Protein AF-A0A938IY99-F1 (afdb_monomer_lite)

Sequence (1174 aa):
MWHHDAAGWRLQQPTFAGDALDPDHAAGPWFGHRWFAYDLIRWGRPDTIVELGTHFGVSFFAFCQAVLDEQYPARLHAVDTWAGDPHAGEYGEEVIGVVHRVRDAAFPDLDVTLHRCLFSEALDAFPDDSVDLLHIDGFHTYEAVQDDFETWLPKVAPGGIVLFHDVAPESGYGSADYFAELAQRFPNLFFPHSFGLGVLAPKGTEGVEFVFGEELRRWRGYYEARAGAYLGDLVSRTQAGMIDARDEALAAQARTIDGLWEVAAARDERLHAAETAIQDERAATAAVLTSGRIRGGGLWTVAAPLAERVRGQAAAVRNGPGSNGVAGRIARVRSEAQQTLHAIRERTVERAQGVVGRSFDPLFYLVQNPDVRRVGTDPLTHYLRFGWREWRDPQPLFWGRWYCETHPDIAAARVDPFRHYLVHGWREGRDPSPLFESAWYLERSAAARDSGVSPLEHWWREGYAAGDFVHPEQQRRVLALEPADPTPARAVVGCSLSDPSGETRPVALDDLVYADVDLVTIDLWGTMVTRRRPADAAKLATARRMLLAHRGRLPAGTSPWSLLDQRVEVEAKISAASDHGEYHLVDVLTQVLVDALGLGADAARPLAESFAADEIADEVACTDPVEALVAFLDRVQTRAEPPRVAVVSDYSIGEDGLRRVLAACGFPASLPLYVSCDRGASKRLDGALFEVVRSDLGVEAGRHLHLGDNPWSDGQAQVATGGWAAVVELSASPHPGPGSLDPAHLGELVDSLRRDLRAFVPVLVPPSDDPRVVRAAQAGVLSSFMPVALVAGAIEEAVGRGVDRVLYASREGAFLARVHEVVAPALAGAAAPRAVHLEVSRRSTFGPSLAGMDRDDLLRMWRQYPNQSPRALLTSMGLDAEAFTGDVAAAGLRLDEVIEGVADDPRIDRLLGDPAFRARAGAALQQARDGLLAYLGDRLPPDGDVVLVDVGWRGTIQDNLARVLPDRHTVGLYLGLFPFLNPQPPNVEKRAVAFDANAGHDFGYADPPAVVEAPWTPDLPSVVGYRRHGAAAEPVFEAEGPRAIAAVHAFQDAVVGAAPLVAGWMVAHGVTTEMLREQTERVLREYYASPPGGVADIWFDSTHDDTFGALNDTPYAKRLPPRSILADVGVIGNPAPVTDEERDSRWGPGYRAWLPVRALEVLRQMWGEFAERG

Secondary structure (DSSP, 8-state):
-----SS---------GGGGT-GGGGGSGGGGGHHHHHHHHHHH--SEEEEE--TT-HHHHHHHHHHHHHT---EEEEEE-SSEETTTEE--THHHHHHHHHHHHH-TTSEEEEEES-HHHHGGGS-TT-EEEEEE-S--SHHHHHHHHHHHTTTEEEEEEEEEES--GGG--HHHHHHHHHHTTS-EEEE-STT-EEEE-TT--TT-HHHHSHHHHHHHHHHHHHHHHHHHHHHHHHHHHHHHHHHHHHHHHHHHHHHHHHHHHHHHHHHHHHHHHHHHHHHHHHTTTTS-------TTTTHHHHHHHHHHHHHHHTT---TTSSHHHHHHHHHHHHHHHHHHHHHHHHHHHHHHTTT--HHHHHHH-HHHHHHT--HHHHIIIIITTTT--SBTTB-HHHHHHH-HHHHHHT--HHHHHHHTGGGGT--SBTTB-HHHHHHH-HHHHHS-S-HHHHIIIIIHHHTPPPPHHHHHHHHTS-S--SSPPPPEEEEEEE-TT--EEE--GGG---TT-SEEEEETBTTTEEESS-TTHHHHHHHHHHHHHHGGGSPTT--HHHHHHHHHHHHHHHHHHSTTS---HHHHHHHHHHHHH---HHHHHHHHHHHHHHHHHHHHHTEEE-HHHHHHHHHHHTSSSPPEEEEEE--SS-HHHHHHHHHHTT--TTS-EEEHHHHT--SSSS-HHHHHHHHHHT--GGGEEEEES-IIIIIIHHHHTT-EEEEEEEPPPSSPPTT---GGGHHHHHHHHHHHHHHHHHHHS---S-HHHHHHHHHHHHHTHHHHHHHHHHHHHHHHHT-SEEEE-TTHHHHHHHHHHHHHHHHHGGGPPEEEE----HHHHHHHH-SS--HHHHHHHHTT--SB-HHHHHHHTT--GGGGHHHHHHTT--TTPPBTTGGG-HHHHHHHH-HHHHHHHHHHHHHHHHHHHHHHTTTS-SSSPEEEE---TT-HHHHHHHHH-TTS-EEEEEEEEPPPSSPPPTTEEEEEEEEEGGGT-----S--HHHHHHHH--S-PPEEEEEEETTEEEEEE---PPP--HHHHHHHHHHHHHHHHHHHHHHHTT--HHHHHHHHHHHHHHHHHS--HHHHHHHHH------SS---------PPPPHHHHHT-SS---PPP--HHHHHTT--GGGGGGHHHHHHHHHHHHHHHHHHT-

Radius of gyration: 37.19 Å; chains: 1; bounding box: 88×100×102 Å

Structure (mmCIF, N/CA/C/O backbone):
data_AF-A0A938IY99-F1
#
_entry.id   AF-A0A938IY99-F1
#
loop_
_atom_site.group_PDB
_atom_site.id
_atom_site.type_symbol
_atom_site.label_atom_id
_atom_site.label_alt_id
_atom_site.label_comp_id
_atom_site.label_asym_id
_atom_site.label_entity_id
_atom_site.label_seq_id
_atom_site.pdbx_PDB_ins_code
_atom_site.Cartn_x
_atom_site.Cartn_y
_atom_site.Cartn_z
_atom_site.occupancy
_atom_site.B_iso_or_equiv
_atom_site.auth_seq_id
_atom_site.auth_comp_id
_atom_site.auth_asym_id
_atom_site.auth_atom_id
_atom_site.pdbx_PDB_model_num
ATOM 1 N N . MET A 1 1 ? -42.705 34.198 3.625 1.00 56.78 1 MET A N 1
ATOM 2 C CA . MET A 1 1 ? -43.305 33.006 4.267 1.00 56.78 1 MET A CA 1
ATOM 3 C C . MET A 1 1 ? -42.840 31.782 3.497 1.00 56.78 1 MET A C 1
ATOM 5 O O . MET A 1 1 ? -42.799 31.835 2.279 1.00 56.78 1 MET A O 1
ATOM 9 N N . TRP A 1 2 ? -42.496 30.688 4.178 1.00 77.38 2 TRP A N 1
ATOM 10 C CA . TRP A 1 2 ? -42.068 29.442 3.529 1.00 77.38 2 TRP A CA 1
ATOM 11 C C . TRP A 1 2 ? -43.274 28.694 2.921 1.00 77.38 2 TRP A C 1
ATOM 13 O O . TRP A 1 2 ? -44.203 28.325 3.643 1.00 77.38 2 TRP A O 1
ATOM 23 N N . HIS A 1 3 ? -43.277 28.462 1.602 1.00 73.94 3 HIS A N 1
ATOM 24 C CA . HIS A 1 3 ? -44.350 27.756 0.877 1.00 73.94 3 HIS A CA 1
ATOM 25 C C . HIS A 1 3 ? -43.951 26.302 0.585 1.00 73.94 3 HIS A C 1
ATOM 27 O O . HIS A 1 3 ? -43.696 25.939 -0.564 1.00 73.94 3 HIS A O 1
ATOM 33 N N . HIS A 1 4 ? -43.864 25.472 1.628 1.00 67.06 4 HIS A N 1
ATOM 34 C CA . HIS A 1 4 ? -43.425 24.077 1.503 1.00 67.06 4 HIS A CA 1
ATOM 35 C C . HIS A 1 4 ? -44.396 23.202 0.681 1.00 67.06 4 HIS A C 1
ATOM 37 O O . HIS A 1 4 ? -45.618 23.346 0.770 1.00 67.06 4 HIS A O 1
ATOM 43 N N . ASP A 1 5 ? -43.857 22.260 -0.101 1.00 61.38 5 ASP A N 1
ATOM 44 C CA . ASP A 1 5 ? -44.643 21.225 -0.792 1.00 61.38 5 ASP A CA 1
ATOM 45 C C . ASP A 1 5 ? -45.075 20.123 0.205 1.00 61.38 5 ASP A C 1
ATOM 47 O O . ASP A 1 5 ? -44.355 19.773 1.137 1.00 61.38 5 ASP A O 1
ATOM 51 N N . ALA A 1 6 ? -46.262 19.540 0.026 1.00 56.69 6 ALA A N 1
ATOM 52 C CA . ALA A 1 6 ? -46.764 18.445 0.864 1.00 56.69 6 ALA A CA 1
ATOM 53 C C . ALA A 1 6 ? -46.091 17.087 0.555 1.00 56.69 6 ALA A C 1
ATOM 55 O O . ALA A 1 6 ? -46.377 16.082 1.207 1.00 56.69 6 ALA A O 1
ATOM 56 N N . ALA A 1 7 ? -45.229 17.030 -0.463 1.00 56.69 7 ALA A N 1
ATOM 57 C CA . ALA A 1 7 ? -44.739 15.802 -1.080 1.00 56.69 7 ALA A CA 1
ATOM 58 C C . ALA A 1 7 ? -43.382 15.248 -0.569 1.00 56.69 7 ALA A C 1
ATOM 60 O O . ALA A 1 7 ? -42.686 14.648 -1.381 1.00 56.69 7 ALA A O 1
ATOM 61 N N . GLY A 1 8 ? -43.009 15.407 0.712 1.00 62.28 8 GLY A N 1
ATOM 62 C CA . GLY A 1 8 ? -41.769 14.876 1.343 1.00 62.28 8 GLY A CA 1
ATOM 63 C C . GLY A 1 8 ? -40.415 15.353 0.759 1.00 62.28 8 GLY A C 1
ATOM 64 O O . GLY A 1 8 ? -40.297 15.564 -0.443 1.00 62.28 8 GLY A O 1
ATOM 65 N N . TRP A 1 9 ? -39.361 15.487 1.582 1.00 80.75 9 TRP A N 1
ATOM 66 C CA . TRP A 1 9 ? -38.042 15.992 1.138 1.00 80.75 9 TRP A CA 1
ATOM 67 C C . TRP A 1 9 ? -37.418 15.106 0.044 1.00 80.75 9 TRP A C 1
ATOM 69 O O . TRP A 1 9 ? -37.288 13.893 0.214 1.00 80.75 9 TRP A O 1
ATOM 79 N N . ARG A 1 10 ? -36.994 15.696 -1.085 1.00 78.19 10 ARG A N 1
ATOM 80 C CA . ARG A 1 10 ? -36.406 14.962 -2.224 1.00 78.19 10 ARG A CA 1
ATOM 81 C C . ARG A 1 10 ? -35.055 15.530 -2.621 1.00 78.19 10 ARG A C 1
ATOM 83 O O . ARG A 1 10 ? -34.962 16.694 -2.987 1.00 78.19 10 ARG A O 1
ATOM 90 N N . LEU A 1 11 ? -34.052 14.660 -2.639 1.00 85.62 11 LEU A N 1
ATOM 91 C CA . LEU A 1 11 ? -32.695 14.980 -3.074 1.00 85.62 11 LEU A CA 1
ATOM 92 C C . LEU A 1 11 ? -32.637 15.207 -4.587 1.00 85.62 11 LEU A C 1
ATOM 94 O O . LEU A 1 11 ? -33.140 14.378 -5.352 1.00 85.62 11 LEU A O 1
ATOM 98 N N . GLN A 1 12 ? -31.982 16.283 -5.024 1.00 84.38 12 GLN A N 1
ATOM 99 C CA . GLN A 1 12 ? -31.855 16.620 -6.445 1.00 84.38 12 GLN A CA 1
ATOM 100 C C . GLN A 1 12 ? -30.407 16.624 -6.938 1.00 84.38 12 GLN A C 1
ATOM 102 O O . GLN A 1 12 ? -29.439 16.674 -6.174 1.00 84.38 12 GLN A O 1
ATOM 107 N N . GLN A 1 13 ? -30.243 16.581 -8.261 1.00 84.31 13 GLN A N 1
ATOM 108 C CA . GLN A 1 13 ? -28.953 16.766 -8.928 1.00 84.31 13 GLN A CA 1
ATOM 109 C C . GLN A 1 13 ? -28.973 18.009 -9.826 1.00 84.31 13 GLN A C 1
ATOM 111 O O . GLN A 1 13 ? -29.110 17.875 -11.042 1.00 84.31 13 GLN A O 1
ATOM 116 N N . PRO A 1 14 ? -28.873 19.218 -9.239 1.00 87.19 14 PRO A N 1
ATOM 117 C CA . PRO A 1 14 ? -28.850 20.451 -10.012 1.00 87.19 14 PRO A CA 1
ATOM 118 C C . PRO A 1 14 ? -27.568 20.590 -10.830 1.00 87.19 14 PRO A C 1
ATOM 120 O O . PRO A 1 14 ? -26.506 20.094 -10.448 1.00 87.19 14 PRO A O 1
ATOM 123 N N . THR A 1 15 ? -27.678 21.325 -11.933 1.00 86.62 15 THR A N 1
ATOM 124 C CA . THR A 1 15 ? -26.533 21.907 -12.640 1.00 86.62 15 THR A CA 1
ATOM 125 C C . THR A 1 15 ? -26.503 23.394 -12.308 1.00 86.62 15 THR A C 1
ATOM 127 O O . THR A 1 15 ? -27.498 24.079 -12.526 1.00 86.62 15 THR A O 1
ATOM 130 N N . PHE A 1 16 ? -25.393 23.896 -11.768 1.00 88.94 16 PHE A N 1
ATOM 131 C CA . PHE A 1 16 ? -25.263 25.307 -11.404 1.00 88.94 16 PHE A CA 1
ATOM 132 C C . PHE A 1 16 ? -24.792 26.113 -12.616 1.00 88.94 16 PHE A C 1
ATOM 134 O O . PHE A 1 16 ? -23.672 25.936 -13.087 1.00 88.94 16 PHE A O 1
ATOM 141 N N . ALA A 1 17 ? -25.645 26.999 -13.134 1.00 84.44 17 ALA A N 1
ATOM 142 C CA . ALA A 1 17 ? -25.343 27.795 -14.324 1.00 84.44 17 ALA A CA 1
ATOM 143 C C . ALA A 1 17 ? -24.152 28.753 -14.124 1.00 84.44 17 ALA A C 1
ATOM 145 O O . ALA A 1 17 ? -23.452 29.063 -15.088 1.00 84.44 17 ALA A O 1
ATOM 146 N N . GLY A 1 18 ? -23.895 29.179 -12.879 1.00 77.12 18 GLY A N 1
ATOM 147 C CA . GLY A 1 18 ? -22.736 30.005 -12.523 1.00 77.12 18 GLY A CA 1
ATOM 148 C C . GLY A 1 18 ? -21.395 29.332 -12.833 1.00 77.12 18 GLY A C 1
ATOM 149 O O . GLY A 1 18 ? -20.513 29.981 -13.388 1.00 77.12 18 GLY A O 1
ATOM 150 N N . ASP A 1 19 ? -21.289 28.019 -12.603 1.00 80.62 19 ASP A N 1
ATOM 151 C CA . ASP A 1 19 ? -20.050 27.245 -12.779 1.00 80.62 19 ASP A CA 1
ATOM 152 C C . ASP A 1 19 ? -19.568 27.221 -14.248 1.00 80.62 19 ASP A C 1
ATOM 154 O O . ASP A 1 19 ? -18.386 27.029 -14.520 1.00 80.62 19 ASP A O 1
ATOM 158 N N . ALA A 1 20 ? -20.469 27.420 -15.220 1.00 74.75 20 ALA A N 1
ATOM 159 C CA . ALA A 1 20 ? -20.118 27.476 -16.642 1.00 74.75 20 ALA A CA 1
ATOM 160 C C . ALA A 1 20 ? -19.554 28.840 -17.081 1.00 74.75 20 ALA A C 1
ATOM 162 O O . ALA A 1 20 ? -18.917 28.935 -18.131 1.00 74.75 20 ALA A O 1
ATOM 163 N N . LEU A 1 21 ? -19.833 29.899 -16.316 1.00 71.75 21 LEU A N 1
ATOM 164 C CA . LEU A 1 21 ? -19.435 31.273 -16.629 1.00 71.75 21 LEU A CA 1
ATOM 165 C C . LEU A 1 21 ? -18.155 31.685 -15.906 1.00 71.75 21 LEU A C 1
ATOM 167 O O . LEU A 1 21 ? -17.443 32.562 -16.397 1.00 71.75 21 LEU A O 1
ATOM 171 N N . ASP A 1 22 ? -17.868 31.044 -14.778 1.00 66.38 22 ASP A N 1
ATOM 172 C CA . ASP A 1 22 ? -16.624 31.191 -14.042 1.00 66.38 22 ASP A CA 1
ATOM 173 C C . ASP A 1 22 ? -16.312 29.860 -13.312 1.00 66.38 22 ASP A C 1
ATOM 175 O O . ASP A 1 22 ? -16.932 29.520 -12.301 1.00 66.38 22 ASP A O 1
ATOM 179 N N . PRO A 1 23 ? -15.395 29.047 -13.877 1.00 59.47 23 PRO A N 1
ATOM 180 C CA . PRO A 1 23 ? -15.061 27.721 -13.357 1.00 59.47 23 PRO A CA 1
ATOM 181 C C . PRO A 1 23 ? -14.473 27.729 -11.941 1.00 59.47 23 PRO A C 1
ATOM 183 O O . PRO A 1 23 ? -14.529 26.699 -11.265 1.00 59.47 23 PRO A O 1
ATOM 186 N N . ASP A 1 24 ? -13.939 28.863 -11.475 1.00 57.47 24 ASP A N 1
ATOM 187 C CA . ASP A 1 24 ? -13.358 28.984 -10.137 1.00 57.47 24 ASP A CA 1
ATOM 188 C C . ASP A 1 24 ? -14.449 29.073 -9.045 1.00 57.47 24 ASP A C 1
ATOM 190 O O . ASP A 1 24 ? -14.200 28.701 -7.892 1.00 57.47 24 ASP A O 1
ATOM 194 N N . HIS A 1 25 ? -15.705 29.420 -9.390 1.00 64.12 25 HIS A N 1
ATOM 195 C CA . HIS A 1 25 ? -16.859 29.329 -8.469 1.00 64.12 25 HIS A CA 1
ATOM 196 C C . HIS A 1 25 ? -17.104 27.915 -7.955 1.00 64.12 25 HIS A C 1
ATOM 198 O O . HIS A 1 25 ? -17.599 27.730 -6.840 1.00 64.12 25 HIS A O 1
ATOM 204 N N . ALA A 1 26 ? -16.750 26.908 -8.751 1.00 60.28 26 ALA A N 1
ATOM 205 C CA . ALA A 1 26 ? -16.962 25.509 -8.421 1.00 60.28 26 ALA A CA 1
ATOM 206 C C . ALA A 1 26 ? -16.054 25.007 -7.279 1.00 60.28 26 ALA A C 1
ATOM 208 O O . ALA A 1 26 ? -16.305 23.912 -6.764 1.00 60.28 26 ALA A O 1
ATOM 209 N N . ALA A 1 27 ? -15.034 25.790 -6.894 1.00 60.47 27 ALA A N 1
ATOM 210 C CA . ALA A 1 27 ? -13.961 25.415 -5.971 1.00 60.47 27 ALA A CA 1
ATOM 211 C C . ALA A 1 27 ? -13.866 26.255 -4.682 1.00 60.47 27 ALA A C 1
ATOM 213 O O . ALA A 1 27 ? -12.965 26.026 -3.876 1.00 60.47 27 ALA A O 1
ATOM 214 N N . GLY A 1 28 ? -14.770 27.217 -4.466 1.00 67.25 28 GLY A N 1
ATOM 215 C CA . GLY A 1 28 ? -14.743 28.068 -3.270 1.00 67.25 28 GLY A CA 1
ATOM 216 C C . GLY A 1 28 ? -15.069 27.310 -1.969 1.00 67.25 28 GLY A C 1
ATOM 217 O O . GLY A 1 28 ? -15.720 26.271 -2.040 1.00 67.25 28 GLY A O 1
ATOM 218 N N . PRO A 1 29 ? -14.693 27.827 -0.780 1.00 75.81 29 PRO A N 1
ATOM 219 C CA . PRO A 1 29 ? -14.885 27.169 0.527 1.00 75.81 29 PRO A CA 1
ATOM 220 C C . PRO A 1 29 ? -16.293 26.597 0.772 1.00 75.81 29 PRO A C 1
ATOM 222 O O . PRO A 1 29 ? -16.432 25.514 1.334 1.00 75.81 29 PRO A O 1
ATOM 225 N N . TRP A 1 30 ? -17.319 27.251 0.217 1.00 86.62 30 TRP A N 1
ATOM 226 C CA . TRP A 1 30 ? -18.730 26.869 0.321 1.00 86.62 30 TRP A CA 1
ATOM 227 C C . TRP A 1 30 ? -19.186 25.711 -0.591 1.00 86.62 30 TRP A C 1
ATOM 229 O O . TRP A 1 30 ? -20.365 25.339 -0.600 1.00 86.62 30 TRP A O 1
ATOM 239 N N . PHE A 1 31 ? -18.292 25.124 -1.397 1.00 83.25 31 PHE A N 1
ATOM 240 C CA . PHE A 1 31 ? -18.654 24.194 -2.478 1.00 83.25 31 PHE A CA 1
ATOM 241 C C . PHE A 1 31 ? -19.538 23.020 -2.019 1.00 83.25 31 PHE A C 1
ATOM 243 O O . PHE A 1 31 ? -20.435 22.610 -2.763 1.00 83.25 31 PHE A O 1
ATOM 250 N N . GLY A 1 32 ? -19.296 22.489 -0.815 1.00 85.19 32 GLY A N 1
ATOM 251 C CA . GLY A 1 32 ? -19.956 21.303 -0.266 1.00 85.19 32 GLY A CA 1
ATOM 252 C C . GLY A 1 32 ? -21.356 21.554 0.286 1.00 85.19 32 GLY A C 1
ATOM 253 O O . GLY A 1 32 ? -22.102 20.603 0.524 1.00 85.19 32 GLY A O 1
ATOM 254 N N . HIS A 1 33 ? -21.747 22.816 0.456 1.00 93.38 33 HIS A N 1
ATOM 255 C CA . HIS A 1 33 ? -23.060 23.192 0.982 1.00 93.38 33 HIS A CA 1
ATOM 256 C C . HIS A 1 33 ? -24.087 23.492 -0.112 1.00 93.38 33 HIS A C 1
ATOM 258 O O . HIS A 1 33 ? -25.289 23.511 0.157 1.00 93.38 33 HIS A O 1
ATOM 264 N N . ARG A 1 34 ? -23.642 23.641 -1.367 1.00 91.62 34 ARG A N 1
ATOM 265 C CA . ARG A 1 34 ? -24.484 24.034 -2.508 1.00 91.62 34 ARG A CA 1
ATOM 266 C C . ARG A 1 34 ? -25.679 23.106 -2.735 1.00 91.62 34 ARG A C 1
ATOM 268 O O . ARG A 1 34 ? -26.774 23.590 -2.997 1.00 91.62 34 ARG A O 1
ATOM 275 N N . TRP A 1 35 ? -25.509 21.787 -2.598 1.00 92.75 35 TRP A N 1
ATOM 276 C CA . TRP A 1 35 ? -26.616 20.831 -2.779 1.00 92.75 35 TRP A CA 1
ATOM 277 C C . TRP A 1 35 ? -27.647 20.893 -1.659 1.00 92.75 35 TRP A C 1
ATOM 279 O O . TRP A 1 35 ? -28.840 20.817 -1.931 1.00 92.75 35 TRP A O 1
ATOM 289 N N . PHE A 1 36 ? -27.193 21.061 -0.416 1.00 94.31 36 PHE A N 1
ATOM 290 C CA . PHE A 1 36 ? -28.098 21.220 0.716 1.00 94.31 36 PHE A CA 1
ATOM 291 C C . PHE A 1 36 ? -28.889 22.525 0.597 1.00 94.31 36 PHE A C 1
ATOM 293 O O . PHE A 1 36 ? -30.112 22.511 0.690 1.00 94.31 36 PHE A O 1
ATOM 300 N N . ALA A 1 37 ? -28.203 23.639 0.331 1.00 93.81 37 ALA A N 1
ATOM 301 C CA . ALA A 1 37 ? -28.843 24.936 0.154 1.00 93.81 37 ALA A CA 1
ATOM 302 C C . ALA A 1 37 ? -29.839 24.945 -1.016 1.00 93.81 37 ALA A C 1
ATOM 304 O O . ALA A 1 37 ? -30.928 25.508 -0.894 1.00 93.81 37 ALA A O 1
ATOM 305 N N . TYR A 1 38 ? -29.486 24.289 -2.126 1.00 94.81 38 TYR A N 1
ATOM 306 C CA . TYR A 1 38 ? -30.373 24.142 -3.273 1.00 94.81 38 TYR A CA 1
ATOM 307 C C . TYR A 1 38 ? -31.662 23.406 -2.891 1.00 94.81 38 TYR A C 1
ATOM 309 O O . TYR A 1 38 ? -32.752 23.929 -3.123 1.00 94.81 38 TYR A O 1
ATOM 317 N N . ASP A 1 39 ? -31.551 22.231 -2.262 1.00 92.50 39 ASP A N 1
ATOM 318 C CA . ASP A 1 39 ? -32.719 21.442 -1.858 1.00 92.50 39 ASP A CA 1
ATOM 319 C C . ASP A 1 39 ? -33.554 22.176 -0.790 1.00 92.50 39 ASP A C 1
ATOM 321 O O . ASP A 1 39 ? -34.782 22.159 -0.861 1.00 92.50 39 ASP A O 1
ATOM 325 N N . LEU A 1 40 ? -32.910 22.894 0.141 1.00 92.62 40 LEU A N 1
ATOM 326 C CA . LEU A 1 40 ? -33.572 23.708 1.166 1.00 92.62 40 LEU A CA 1
ATOM 327 C C . LEU A 1 40 ? -34.467 24.793 0.561 1.00 92.62 40 LEU A C 1
ATOM 329 O O . LEU A 1 40 ? -35.638 24.905 0.929 1.00 92.62 40 LEU A O 1
ATOM 333 N N . ILE A 1 41 ? -33.931 25.587 -0.364 1.00 94.12 41 ILE A N 1
ATOM 334 C CA . ILE A 1 41 ? -34.660 26.700 -0.985 1.00 94.12 41 ILE A CA 1
ATOM 335 C C . ILE A 1 41 ? -35.740 26.172 -1.922 1.00 94.12 41 ILE A C 1
ATOM 337 O O . ILE A 1 41 ? -36.870 26.652 -1.892 1.00 94.12 41 ILE A O 1
ATOM 341 N N . ARG A 1 42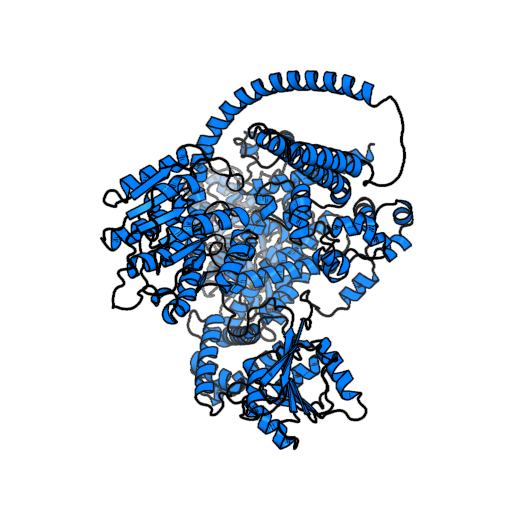 ? -35.421 25.143 -2.707 1.00 89.69 42 ARG A N 1
ATOM 342 C CA . ARG A 1 42 ? -36.373 24.469 -3.590 1.00 89.69 42 ARG A CA 1
ATOM 343 C C . ARG A 1 42 ? -37.580 23.937 -2.827 1.00 89.69 42 ARG A C 1
ATOM 345 O O . ARG A 1 42 ? -38.719 24.152 -3.233 1.00 89.69 42 ARG A O 1
ATOM 352 N N . TRP A 1 43 ? -37.324 23.237 -1.728 1.00 87.25 43 TRP A N 1
ATOM 353 C CA . TRP A 1 43 ? -38.371 22.618 -0.930 1.00 87.25 43 TRP A CA 1
ATOM 354 C C . TRP A 1 43 ? -39.191 23.648 -0.169 1.00 87.25 43 TRP A C 1
ATOM 356 O O . TRP A 1 43 ? -40.416 23.580 -0.106 1.00 87.25 43 TRP A O 1
ATOM 366 N N . GLY A 1 44 ? -38.492 24.594 0.440 1.00 87.88 44 GLY A N 1
ATOM 367 C CA . GLY A 1 44 ? -39.087 25.513 1.376 1.00 87.88 44 GLY A CA 1
ATOM 368 C C . GLY A 1 44 ? -39.663 26.789 0.760 1.00 87.88 44 GLY A C 1
ATOM 369 O O . GLY A 1 44 ? -40.509 27.434 1.377 1.00 87.88 44 GLY A O 1
ATOM 370 N N . ARG A 1 45 ? -39.230 27.135 -0.455 1.00 92.44 45 ARG A N 1
ATOM 371 C CA . ARG A 1 45 ? -39.674 28.284 -1.255 1.00 92.44 45 ARG A CA 1
ATOM 372 C C . ARG A 1 45 ? -39.778 29.593 -0.449 1.00 92.44 45 ARG A C 1
ATOM 374 O O . ARG A 1 45 ? -40.867 30.161 -0.376 1.00 92.44 45 ARG A O 1
ATOM 381 N N . PRO A 1 46 ? -38.686 30.069 0.185 1.00 94.69 46 PRO A N 1
ATOM 382 C CA . PRO A 1 46 ? -38.680 31.346 0.904 1.00 94.69 46 PRO A CA 1
ATOM 383 C C . PRO A 1 46 ? -38.939 32.527 -0.046 1.00 94.69 46 PRO A C 1
ATOM 385 O O . PRO A 1 46 ? -38.364 32.568 -1.136 1.00 94.69 46 PRO A O 1
ATOM 388 N N . ASP A 1 47 ? -39.761 33.498 0.372 1.00 94.69 47 ASP A N 1
ATOM 389 C CA . ASP A 1 47 ? -40.118 34.673 -0.443 1.00 94.69 47 ASP A CA 1
ATOM 390 C C . ASP A 1 47 ? -38.983 35.709 -0.485 1.00 94.69 47 ASP A C 1
ATOM 392 O O . ASP A 1 47 ? -38.803 36.394 -1.494 1.00 94.69 47 ASP A O 1
ATOM 396 N N . THR A 1 48 ? -38.227 35.846 0.608 1.00 97.50 48 THR A N 1
ATOM 397 C CA . THR A 1 48 ? -37.096 36.784 0.710 1.00 97.50 48 THR A CA 1
ATOM 398 C C . THR A 1 48 ? -35.843 36.069 1.210 1.00 97.50 48 THR A C 1
ATOM 400 O O . THR A 1 48 ? -35.827 35.566 2.337 1.00 97.50 48 THR A O 1
ATOM 403 N N . ILE A 1 49 ? -34.781 36.084 0.402 1.00 98.38 49 ILE A N 1
ATOM 404 C CA . ILE A 1 49 ? -33.468 35.510 0.722 1.00 98.38 49 ILE A CA 1
ATOM 405 C C . ILE A 1 49 ? -32.439 36.640 0.777 1.00 98.38 49 ILE A C 1
ATOM 407 O O . ILE A 1 49 ? -32.345 37.433 -0.164 1.00 98.38 49 ILE A O 1
ATOM 411 N N . VAL A 1 50 ? -31.666 36.712 1.860 1.00 98.31 50 VAL A N 1
ATOM 412 C CA . VAL A 1 50 ? -30.603 37.711 2.037 1.00 98.31 50 VAL A CA 1
ATOM 413 C C . VAL A 1 50 ? -29.290 37.030 2.399 1.00 98.31 50 VAL A C 1
ATOM 415 O O . VAL A 1 50 ? -29.261 36.185 3.289 1.00 98.31 50 VAL A O 1
ATOM 418 N N . GLU A 1 51 ? -28.207 37.428 1.741 1.00 97.94 51 GLU A N 1
ATOM 419 C CA . GLU A 1 51 ? -26.843 37.017 2.066 1.00 97.94 51 GLU A CA 1
ATOM 420 C C . GLU A 1 51 ? -25.979 38.213 2.468 1.00 97.94 51 GLU A C 1
ATOM 422 O O . GLU A 1 51 ? -25.999 39.249 1.797 1.00 97.94 51 GLU A O 1
ATOM 427 N N . LEU A 1 52 ? -25.217 38.041 3.549 1.00 96.94 52 LEU A N 1
ATOM 428 C CA . LEU A 1 52 ? -24.207 38.971 4.039 1.00 96.94 52 LEU A CA 1
ATOM 429 C C . LEU A 1 52 ? -22.824 38.361 3.806 1.00 96.94 52 LEU A C 1
ATOM 431 O O . LEU A 1 52 ? -22.521 37.323 4.391 1.00 96.94 52 LEU A O 1
ATOM 435 N N . GLY A 1 53 ? -22.006 39.013 2.979 1.00 92.31 53 GLY A N 1
ATOM 436 C CA . GLY A 1 53 ? -20.700 38.494 2.564 1.00 92.31 53 GLY A CA 1
ATOM 437 C C . GLY A 1 53 ? -20.839 37.591 1.343 1.00 92.31 53 GLY A C 1
ATOM 438 O O . GLY A 1 53 ? -20.904 36.373 1.441 1.00 92.31 53 GLY A O 1
ATOM 439 N N . THR A 1 54 ? -20.932 38.206 0.166 1.00 89.62 54 THR A N 1
ATOM 440 C CA . THR A 1 54 ? -21.189 37.492 -1.091 1.00 89.62 54 THR A CA 1
ATOM 441 C C . THR A 1 54 ? -19.905 37.171 -1.839 1.00 89.62 54 THR A C 1
ATOM 443 O O . THR A 1 54 ? -19.842 36.159 -2.537 1.00 89.62 54 THR A O 1
ATOM 446 N N . HIS A 1 55 ? -18.865 38.002 -1.713 1.00 88.31 55 HIS A N 1
ATOM 447 C CA . HIS A 1 55 ? -17.593 37.817 -2.412 1.00 88.31 55 HIS A CA 1
ATOM 448 C C . HIS A 1 55 ? -17.810 37.533 -3.921 1.00 88.31 55 HIS A C 1
ATOM 450 O O . HIS A 1 55 ? -18.436 38.348 -4.605 1.00 88.31 55 HIS A O 1
ATOM 456 N N . PHE A 1 56 ? -17.348 36.390 -4.453 1.00 85.31 56 PHE A N 1
ATOM 457 C CA . PHE A 1 56 ? -17.614 35.967 -5.839 1.00 85.31 56 PHE A CA 1
ATOM 458 C C . PHE A 1 56 ? -19.031 35.395 -6.066 1.00 85.31 56 PHE A C 1
ATOM 460 O O . PHE A 1 56 ? -19.478 35.355 -7.210 1.00 85.31 56 PHE A O 1
ATOM 467 N N . GLY A 1 57 ? -19.766 34.991 -5.025 1.00 87.44 57 GLY A N 1
ATOM 468 C CA . GLY A 1 57 ? -21.185 34.609 -5.102 1.00 87.44 57 GLY A CA 1
ATOM 469 C C . GLY A 1 57 ? -21.487 33.108 -5.178 1.00 87.44 57 GLY A C 1
ATOM 470 O O . GLY A 1 57 ? -22.546 32.730 -5.672 1.00 87.44 57 GLY A O 1
ATOM 471 N N . VAL A 1 58 ? -20.588 32.233 -4.712 1.00 87.38 58 VAL A N 1
ATOM 472 C CA . VAL A 1 58 ? -20.747 30.759 -4.781 1.00 87.38 58 VAL A CA 1
ATOM 473 C C . VAL A 1 58 ? -22.031 30.276 -4.090 1.00 87.38 58 VAL A C 1
ATOM 475 O O . VAL A 1 58 ? -22.804 29.504 -4.661 1.00 87.38 58 VAL A O 1
ATOM 478 N N . SER A 1 59 ? -22.270 30.739 -2.867 1.00 92.69 59 SER A N 1
ATOM 479 C CA . SER A 1 59 ? -23.489 30.514 -2.084 1.00 92.69 59 SER A CA 1
ATOM 480 C C . SER A 1 59 ? -24.707 31.164 -2.740 1.00 92.69 59 SER A C 1
ATOM 482 O O . SER A 1 59 ? -25.692 30.484 -3.041 1.00 92.69 59 SER A O 1
ATOM 484 N N . PHE A 1 60 ? -24.607 32.456 -3.055 1.00 94.88 60 PHE A N 1
ATOM 485 C CA . PHE A 1 60 ? -25.696 33.245 -3.618 1.00 94.88 60 PHE A CA 1
ATOM 486 C C . PHE A 1 60 ? -26.247 32.680 -4.928 1.00 94.88 60 PHE A C 1
ATOM 488 O O . PHE A 1 60 ? -27.461 32.611 -5.132 1.00 94.88 60 PHE A O 1
ATOM 495 N N . PHE A 1 61 ? -25.376 32.236 -5.835 1.00 94.12 61 PHE A N 1
ATOM 496 C CA . PHE A 1 61 ? -25.807 31.684 -7.115 1.00 94.12 61 PHE A CA 1
ATOM 497 C C . PHE A 1 61 ? -26.365 30.265 -6.994 1.00 94.12 61 PHE A C 1
ATOM 499 O O . PHE A 1 61 ? -27.222 29.893 -7.796 1.00 94.12 61 PHE A O 1
ATOM 506 N N . ALA A 1 62 ? -25.988 29.498 -5.964 1.00 93.88 62 ALA A N 1
ATOM 507 C CA . ALA A 1 62 ? -26.690 28.257 -5.638 1.00 93.88 62 ALA A CA 1
ATOM 508 C C . ALA A 1 62 ? -28.138 28.538 -5.195 1.00 93.88 62 ALA A C 1
ATOM 510 O O . ALA A 1 62 ? -29.052 27.811 -5.594 1.00 93.88 62 ALA A O 1
ATOM 511 N N . PHE A 1 63 ? -28.364 29.628 -4.450 1.00 96.50 63 PHE A N 1
ATOM 512 C CA . PHE A 1 63 ? -29.709 30.080 -4.081 1.00 96.50 63 PHE A CA 1
ATOM 513 C C . PHE A 1 63 ? -30.505 30.519 -5.317 1.00 96.50 63 PHE A C 1
ATOM 515 O O . PHE A 1 63 ? -31.641 30.084 -5.508 1.00 96.50 63 PHE A O 1
ATOM 522 N N . CYS A 1 64 ? -29.888 31.311 -6.202 1.00 95.94 64 CYS A N 1
ATOM 523 C CA . CYS A 1 64 ? -30.495 31.740 -7.466 1.00 95.94 64 CYS A CA 1
ATOM 524 C C . CYS A 1 64 ? -30.890 30.544 -8.345 1.00 95.94 64 CYS A C 1
ATOM 526 O O . CYS A 1 64 ? -31.990 30.525 -8.893 1.00 95.94 64 CYS A O 1
ATOM 528 N N . GLN A 1 65 ? -30.030 29.525 -8.448 1.00 95.88 65 GLN A N 1
ATOM 529 C CA . GLN A 1 65 ? -30.313 28.324 -9.236 1.00 95.88 65 GLN A CA 1
ATOM 530 C C . GLN A 1 65 ? -31.548 27.576 -8.720 1.00 95.88 65 GLN A C 1
ATOM 532 O O . GLN A 1 65 ? -32.369 27.136 -9.521 1.00 95.88 65 GLN A O 1
ATOM 537 N N . ALA A 1 66 ? -31.717 27.466 -7.399 1.00 95.62 66 ALA A N 1
ATOM 538 C CA . ALA A 1 66 ? -32.894 26.825 -6.812 1.00 95.62 66 ALA A CA 1
ATOM 539 C C . ALA A 1 66 ? -34.191 27.573 -7.152 1.00 95.62 66 ALA A C 1
ATOM 541 O O . ALA A 1 66 ? -35.183 26.949 -7.528 1.00 95.62 66 ALA A O 1
ATOM 542 N N . VAL A 1 67 ? -34.174 28.908 -7.077 1.00 96.12 67 VAL A N 1
ATOM 543 C CA . VAL A 1 67 ? -35.327 29.748 -7.444 1.00 96.12 67 VAL A CA 1
ATOM 544 C C . VAL A 1 67 ? -35.628 29.663 -8.941 1.00 96.12 67 VAL A C 1
ATOM 546 O O . VAL A 1 67 ? -36.794 29.555 -9.321 1.00 96.12 67 VAL A O 1
ATOM 549 N N . LEU A 1 68 ? -34.593 29.680 -9.786 1.00 94.75 68 LEU A N 1
ATOM 550 C CA . LEU A 1 68 ? -34.727 29.565 -11.238 1.00 94.75 68 LEU A CA 1
ATOM 551 C C . LEU A 1 68 ? -35.376 28.238 -11.640 1.00 94.75 68 LEU A C 1
ATOM 553 O O . LEU A 1 68 ? -36.320 28.231 -12.430 1.00 94.75 68 LEU A O 1
ATOM 557 N N . ASP A 1 69 ? -34.893 27.130 -11.081 1.00 94.38 69 ASP A N 1
ATOM 558 C CA . ASP A 1 69 ? -35.377 25.793 -11.422 1.00 94.38 69 ASP A CA 1
ATOM 559 C C . ASP A 1 69 ? -36.823 25.567 -10.954 1.00 94.38 69 ASP A C 1
ATOM 561 O O . ASP A 1 69 ? -37.601 24.914 -11.650 1.00 94.38 69 ASP A O 1
ATOM 565 N N . GLU A 1 70 ? -37.202 26.134 -9.805 1.00 91.19 70 GLU A N 1
ATOM 566 C CA . GLU A 1 70 ? -38.562 26.040 -9.252 1.00 91.19 70 GLU A CA 1
ATOM 567 C C . GLU A 1 70 ? -39.536 27.115 -9.747 1.00 91.19 70 GLU A C 1
ATOM 569 O O . GLU A 1 70 ? -40.739 27.035 -9.476 1.00 91.19 70 GLU A O 1
ATOM 574 N N . GLN A 1 71 ? -39.035 28.120 -10.468 1.00 91.50 71 GLN A N 1
ATOM 575 C CA . GLN A 1 71 ? -39.814 29.169 -11.132 1.00 91.50 71 GLN A CA 1
ATOM 576 C C . GLN A 1 71 ? -40.850 29.829 -10.212 1.00 91.50 71 GLN A C 1
ATOM 578 O O . GLN A 1 71 ? -42.051 29.851 -10.503 1.00 91.50 71 GLN A O 1
ATOM 583 N N . TYR A 1 72 ? -40.394 30.368 -9.080 1.00 92.50 72 TYR A N 1
ATOM 584 C CA . TYR A 1 72 ? -41.262 31.049 -8.119 1.00 92.50 72 TYR A CA 1
ATOM 585 C C . TYR A 1 72 ? -40.761 32.459 -7.783 1.00 92.50 72 TYR A C 1
ATOM 587 O O . TYR A 1 72 ? -39.565 32.725 -7.894 1.00 92.50 72 TYR A O 1
ATOM 595 N N . PRO A 1 73 ? -41.663 33.393 -7.427 1.00 90.25 73 PRO A N 1
ATOM 596 C CA . PRO A 1 73 ? -41.309 34.800 -7.274 1.00 90.25 73 PRO A CA 1
ATOM 597 C C . PRO A 1 73 ? -40.624 35.057 -5.923 1.00 90.25 73 PRO A C 1
ATOM 599 O O . PRO A 1 73 ? -41.265 35.522 -4.984 1.00 90.25 73 PRO A O 1
ATOM 602 N N . ALA A 1 74 ? -39.328 34.751 -5.829 1.00 95.25 74 ALA A N 1
ATOM 603 C CA . ALA A 1 74 ? -38.487 35.103 -4.684 1.00 95.25 74 ALA A CA 1
ATOM 604 C C . ALA A 1 74 ? -37.708 36.400 -4.937 1.00 95.25 74 ALA A C 1
ATOM 606 O O . ALA A 1 74 ? -37.288 36.669 -6.062 1.00 95.25 74 ALA A O 1
ATOM 607 N N . ARG A 1 75 ? -37.466 37.166 -3.871 1.00 97.38 75 ARG A N 1
ATOM 608 C CA . ARG A 1 75 ? -36.571 38.330 -3.859 1.00 97.38 75 ARG A CA 1
ATOM 609 C C . ARG A 1 75 ? -35.225 37.923 -3.277 1.00 97.38 75 ARG A C 1
ATOM 611 O O . ARG A 1 75 ? -35.170 37.474 -2.130 1.00 97.38 75 ARG A O 1
ATOM 618 N N . LEU A 1 76 ? -34.155 38.078 -4.053 1.00 97.94 76 LEU A N 1
ATOM 619 C CA . LEU A 1 76 ? -32.803 37.682 -3.665 1.00 97.94 76 LEU A CA 1
ATOM 620 C C . LEU A 1 76 ? -31.918 38.914 -3.478 1.00 97.94 76 LEU A C 1
ATOM 622 O O . LEU A 1 76 ? -31.777 39.737 -4.385 1.00 97.94 76 LEU A O 1
ATOM 626 N N . HIS A 1 77 ? -31.293 39.032 -2.311 1.00 98.06 77 HIS A N 1
ATOM 627 C CA . HIS A 1 77 ? -30.450 40.169 -1.963 1.00 98.06 77 HIS A CA 1
ATOM 628 C C . HIS A 1 77 ? -29.046 39.719 -1.560 1.00 98.06 77 HIS A C 1
ATOM 630 O O . HIS A 1 77 ? -28.896 38.954 -0.612 1.00 98.06 77 HIS A O 1
ATOM 636 N N . ALA A 1 78 ? -28.032 40.233 -2.250 1.00 96.94 78 ALA A N 1
ATOM 637 C CA . ALA A 1 78 ? -26.625 40.065 -1.888 1.00 96.94 78 ALA A CA 1
ATOM 638 C C . ALA A 1 78 ? -26.104 41.376 -1.297 1.00 96.94 78 ALA A C 1
ATOM 640 O O . ALA A 1 78 ? -26.242 42.423 -1.938 1.00 96.94 78 ALA A O 1
ATOM 641 N N . VAL A 1 79 ? -25.535 41.337 -0.094 1.00 96.88 79 VAL A N 1
ATOM 642 C CA . VAL A 1 79 ? -24.995 42.508 0.605 1.00 96.88 79 VAL A CA 1
ATOM 643 C C . VAL A 1 79 ? -23.509 42.303 0.850 1.00 96.88 79 VAL A C 1
ATOM 645 O O . VAL A 1 79 ? -23.108 41.364 1.533 1.00 96.88 79 VAL A O 1
ATOM 648 N N . ASP A 1 80 ? -22.690 43.201 0.313 1.00 93.69 80 ASP A N 1
ATOM 649 C CA . ASP A 1 80 ? -21.241 43.177 0.490 1.00 93.69 80 ASP A CA 1
ATOM 650 C C . ASP A 1 80 ? -20.658 44.568 0.195 1.00 93.69 80 ASP A C 1
ATOM 652 O O . ASP A 1 80 ? -21.245 45.382 -0.516 1.00 93.69 80 ASP A O 1
ATOM 656 N N . THR A 1 81 ? -19.471 44.864 0.707 1.00 88.31 81 THR A N 1
ATOM 657 C CA . THR A 1 81 ? -18.724 46.058 0.292 1.00 88.31 81 THR A CA 1
ATOM 658 C C . THR A 1 81 ? -17.993 45.841 -1.036 1.00 88.31 81 THR A C 1
ATOM 660 O O . THR A 1 81 ? -17.739 46.805 -1.771 1.00 88.31 81 THR A O 1
ATOM 663 N N . TRP A 1 82 ? -17.638 44.583 -1.332 1.00 87.19 82 TRP A N 1
ATOM 664 C CA . TRP A 1 82 ? -16.674 44.160 -2.350 1.00 87.19 82 TRP A CA 1
ATOM 665 C C . TRP A 1 82 ? -15.341 44.919 -2.279 1.00 87.19 82 TRP A C 1
ATOM 667 O O . TRP A 1 82 ? -14.659 45.079 -3.286 1.00 87.19 82 TRP A O 1
ATOM 677 N N . ALA A 1 83 ? -14.982 45.412 -1.091 1.00 78.25 83 ALA A N 1
ATOM 678 C CA . ALA A 1 83 ? -13.697 46.049 -0.812 1.00 78.25 83 ALA A CA 1
ATOM 679 C C . ALA A 1 83 ? -12.756 45.129 -0.017 1.00 78.25 83 ALA A C 1
ATOM 681 O O . ALA A 1 83 ? -11.571 45.436 0.105 1.00 78.25 83 ALA A O 1
ATOM 682 N N . GLY A 1 84 ? -13.272 44.003 0.485 1.00 72.12 84 GLY A N 1
ATOM 683 C CA . GLY A 1 84 ? -12.534 43.051 1.304 1.00 72.12 84 GLY A CA 1
ATOM 684 C C . GLY A 1 84 ? -12.353 43.505 2.753 1.00 72.12 84 GLY A C 1
ATOM 685 O O . GLY A 1 84 ? -12.850 44.557 3.165 1.00 72.12 84 GLY A O 1
ATOM 686 N N . ASP A 1 85 ? -11.654 42.696 3.544 1.00 70.25 85 ASP A N 1
ATOM 687 C CA . ASP A 1 85 ? -11.472 42.909 4.982 1.00 70.25 85 ASP A CA 1
ATOM 688 C C . ASP A 1 85 ? -10.087 42.410 5.464 1.00 70.25 85 ASP A C 1
ATOM 690 O O . ASP A 1 85 ? -9.343 41.798 4.697 1.00 70.25 85 ASP A O 1
ATOM 694 N N . PRO A 1 86 ? -9.669 42.677 6.719 1.00 59.00 86 PRO A N 1
ATOM 695 C CA . PRO A 1 86 ? -8.349 42.274 7.217 1.00 59.00 86 PRO A CA 1
ATOM 696 C C . PRO A 1 86 ? -8.056 40.763 7.222 1.00 59.00 86 PRO A C 1
ATOM 698 O O . PRO A 1 86 ? -6.892 40.389 7.369 1.00 59.00 86 PRO A O 1
ATOM 701 N N . HIS A 1 87 ? -9.079 39.914 7.128 1.00 51.88 87 HIS A N 1
ATOM 702 C CA . HIS A 1 87 ? -8.983 38.455 7.070 1.00 51.88 87 HIS A CA 1
ATOM 703 C C . HIS A 1 87 ? -8.934 37.960 5.623 1.00 51.88 87 HIS A C 1
ATOM 705 O O . HIS A 1 87 ? -8.093 37.122 5.305 1.00 51.88 87 HIS A O 1
ATOM 711 N N . ALA A 1 88 ? -9.752 38.528 4.734 1.00 49.78 88 ALA A N 1
ATOM 712 C CA . ALA A 1 88 ? -9.821 38.115 3.332 1.00 49.78 88 ALA A CA 1
ATOM 713 C C . ALA A 1 88 ? -8.915 38.916 2.362 1.00 49.78 88 ALA A C 1
ATOM 715 O O . ALA A 1 88 ? -8.721 38.503 1.218 1.00 49.78 88 ALA A O 1
ATOM 716 N N . GLY A 1 89 ? -8.315 40.024 2.818 1.00 51.31 89 GLY A N 1
ATOM 717 C CA . GLY A 1 89 ? -7.520 40.963 2.011 1.00 51.31 89 GLY A CA 1
ATOM 718 C C . GLY A 1 89 ? -8.375 42.036 1.322 1.00 51.31 89 GLY A C 1
ATOM 719 O O . GLY A 1 89 ? -9.578 41.865 1.193 1.00 51.31 89 GLY A O 1
ATOM 720 N N . GLU A 1 90 ? -7.775 43.154 0.886 1.00 59.84 90 GLU A N 1
ATOM 721 C CA . GLU A 1 90 ? -8.487 44.190 0.109 1.00 59.84 90 GLU A CA 1
ATOM 722 C C . GLU A 1 90 ? -8.750 43.708 -1.332 1.00 59.84 90 GLU A C 1
ATOM 724 O O . GLU A 1 90 ? -7.834 43.219 -1.999 1.00 59.84 90 GLU A O 1
ATOM 729 N N . TYR A 1 91 ? -9.981 43.874 -1.825 1.00 68.12 91 TYR A N 1
ATOM 730 C CA . TYR A 1 91 ? -10.392 43.495 -3.185 1.00 68.12 91 TYR A CA 1
ATOM 731 C C . TYR A 1 91 ? -10.398 44.699 -4.138 1.00 68.12 91 TYR A C 1
ATOM 733 O O . TYR A 1 91 ? -10.677 45.828 -3.726 1.00 68.12 91 TYR A O 1
ATOM 741 N N . GLY A 1 92 ? -10.152 44.473 -5.432 1.00 67.38 92 GLY A N 1
ATOM 742 C CA . GLY A 1 92 ? -10.432 45.456 -6.480 1.00 67.38 92 GLY A CA 1
ATOM 743 C C . GLY A 1 92 ? -11.837 45.311 -7.090 1.00 67.38 92 GLY A C 1
ATOM 744 O O . GLY A 1 92 ? -12.596 44.389 -6.790 1.00 67.38 92 GLY A O 1
ATOM 745 N N . GLU A 1 93 ? -12.198 46.236 -7.990 1.00 79.81 93 GLU A N 1
ATOM 746 C CA . GLU A 1 93 ? -13.505 46.275 -8.686 1.00 79.81 93 GLU A CA 1
ATOM 747 C C . GLU A 1 93 ? -13.797 45.027 -9.544 1.00 79.81 93 GLU A C 1
ATOM 749 O O . GLU A 1 93 ? -14.932 44.795 -9.965 1.00 79.81 93 GLU A O 1
ATOM 754 N N . GLU A 1 94 ? -12.786 44.213 -9.837 1.00 77.44 94 GLU A N 1
ATOM 755 C CA . GLU A 1 94 ? -12.919 42.980 -10.605 1.00 77.44 94 GLU A CA 1
ATOM 756 C C . GLU A 1 94 ? -13.869 41.962 -9.963 1.00 77.44 94 GLU A C 1
ATOM 758 O O . GLU A 1 94 ? -14.603 41.297 -10.698 1.00 77.44 94 GLU A O 1
ATOM 763 N N . VAL A 1 95 ? -13.917 41.885 -8.626 1.00 80.81 95 VAL A N 1
ATOM 764 C CA . VAL A 1 95 ? -14.726 40.892 -7.898 1.00 80.81 95 VAL A CA 1
ATOM 765 C C . VAL A 1 95 ? -16.217 41.157 -8.109 1.00 80.81 95 VAL A C 1
ATOM 767 O O . VAL A 1 95 ? -16.936 40.303 -8.628 1.00 80.81 95 VAL A O 1
ATOM 770 N N . ILE A 1 96 ? -16.687 42.377 -7.825 1.00 88.19 96 ILE A N 1
ATOM 771 C CA . ILE A 1 96 ? -18.088 42.749 -8.082 1.00 88.19 96 ILE A CA 1
ATOM 772 C C . ILE A 1 96 ? -18.417 42.703 -9.583 1.00 88.19 96 ILE A C 1
ATOM 774 O O . ILE A 1 96 ? -19.531 42.353 -9.980 1.00 88.19 96 ILE A O 1
ATOM 778 N N . GLY A 1 97 ? -17.434 42.987 -10.444 1.00 86.12 97 GLY A N 1
ATOM 779 C CA . GLY A 1 97 ? -17.567 42.851 -11.890 1.00 86.12 97 GLY A CA 1
ATOM 780 C C . GLY A 1 97 ? -17.893 41.422 -12.342 1.00 86.12 97 GLY A C 1
ATOM 781 O O . GLY A 1 97 ? -18.661 41.256 -13.292 1.00 86.12 97 GLY A O 1
ATOM 782 N N . VAL A 1 98 ? -17.342 40.393 -11.688 1.00 84.31 98 VAL A N 1
ATOM 783 C CA . VAL A 1 98 ? -17.690 38.978 -11.932 1.00 84.31 98 VAL A CA 1
ATOM 784 C C . VAL A 1 98 ? -19.136 38.705 -11.519 1.00 84.31 98 VAL A C 1
ATOM 786 O O . VAL A 1 98 ? -19.907 38.186 -12.326 1.00 84.31 98 VAL A O 1
ATOM 789 N N . VAL A 1 99 ? -19.526 39.131 -10.313 1.00 88.38 99 VAL A N 1
ATOM 790 C CA . VAL A 1 99 ? -20.886 38.940 -9.775 1.00 88.38 99 VAL A CA 1
ATOM 791 C C . VAL A 1 99 ? -21.939 39.532 -10.715 1.00 88.38 99 VAL A C 1
ATOM 793 O O . VAL A 1 99 ? -22.930 38.874 -11.034 1.00 88.38 99 VAL A O 1
ATOM 796 N N . HIS A 1 100 ? -21.704 40.742 -11.231 1.00 91.25 100 HIS A N 1
ATOM 797 C CA . HIS A 1 100 ? -22.580 41.364 -12.227 1.00 91.25 100 HIS A CA 1
ATOM 798 C C . HIS A 1 100 ? -22.730 40.513 -13.492 1.00 91.25 100 HIS A C 1
ATOM 800 O O . HIS A 1 100 ? -23.853 40.286 -13.938 1.00 91.25 100 HIS A O 1
ATOM 806 N N . ARG A 1 101 ? -21.621 40.006 -14.049 1.00 90.00 101 ARG A N 1
ATOM 807 C CA . ARG A 1 101 ? -21.652 39.196 -15.277 1.00 90.00 101 ARG A CA 1
ATOM 808 C C . ARG A 1 101 ? -22.419 37.893 -15.093 1.00 90.00 101 ARG A C 1
ATOM 810 O O . ARG A 1 101 ? -23.241 37.568 -15.944 1.00 90.00 101 ARG A O 1
ATOM 817 N N . VAL A 1 102 ? -22.161 37.162 -14.008 1.00 89.06 102 VAL A N 1
ATOM 818 C CA . VAL A 1 102 ? -22.844 35.887 -13.740 1.00 89.06 102 VAL A CA 1
ATOM 819 C C . VAL A 1 102 ? -24.338 36.124 -13.533 1.00 89.06 102 VAL A C 1
ATOM 821 O O . VAL A 1 102 ? -25.152 35.447 -14.159 1.00 89.06 102 VAL A O 1
ATOM 824 N N . ARG A 1 103 ? -24.711 37.141 -12.745 1.00 92.50 103 ARG A N 1
ATOM 825 C CA . ARG A 1 103 ? -26.114 37.521 -12.535 1.00 92.50 103 ARG A CA 1
ATOM 826 C C . ARG A 1 103 ? -26.825 37.863 -13.844 1.00 92.50 103 ARG A C 1
ATOM 828 O O . ARG A 1 103 ? -27.896 37.326 -14.101 1.00 92.50 103 ARG A O 1
ATOM 835 N N . ASP A 1 104 ? -26.236 38.726 -14.669 1.00 92.06 104 ASP A N 1
ATOM 836 C CA . ASP A 1 104 ? -26.860 39.188 -15.916 1.00 92.06 104 ASP A CA 1
ATOM 837 C C . ASP A 1 104 ? -26.975 38.076 -16.970 1.00 92.06 104 ASP A C 1
ATOM 839 O O . ASP A 1 104 ? -27.916 38.073 -17.762 1.00 92.06 104 ASP A O 1
ATOM 843 N N . ALA A 1 105 ? -26.026 37.137 -16.998 1.00 91.19 105 ALA A N 1
ATOM 844 C CA . ALA A 1 105 ? -25.991 36.077 -18.001 1.00 91.19 105 ALA A CA 1
ATOM 845 C C . ALA A 1 105 ? -26.806 34.835 -17.608 1.00 91.19 105 ALA A C 1
ATOM 847 O O . ALA A 1 105 ? -27.510 34.287 -18.455 1.00 91.19 105 ALA A O 1
ATOM 848 N N . ALA A 1 106 ? -26.709 34.378 -16.356 1.00 90.44 106 ALA A N 1
ATOM 849 C CA . ALA A 1 106 ? -27.349 33.141 -15.904 1.00 90.44 106 ALA A CA 1
ATOM 850 C C . ALA A 1 106 ? -28.724 33.363 -15.260 1.00 90.44 106 ALA A C 1
ATOM 852 O O . ALA A 1 106 ? -29.572 32.474 -15.322 1.00 90.44 106 ALA A O 1
ATOM 853 N N . PHE A 1 107 ? -28.965 34.538 -14.670 1.00 93.50 107 PHE A N 1
ATOM 854 C CA . PHE A 1 107 ? -30.169 34.814 -13.880 1.00 93.50 107 PHE A CA 1
ATOM 855 C C . PHE A 1 107 ? -30.895 36.118 -14.284 1.00 93.50 107 PHE A C 1
ATOM 857 O O . PHE A 1 107 ? -31.323 36.863 -13.399 1.00 93.50 107 PHE A O 1
ATOM 864 N N . PRO A 1 108 ? -31.074 36.423 -15.590 1.00 90.38 108 PRO A N 1
ATOM 865 C CA . PRO A 1 108 ? -31.634 37.705 -16.037 1.00 90.38 108 PRO A CA 1
ATOM 866 C C . PRO A 1 108 ? -33.102 37.922 -15.640 1.00 90.38 108 PRO A C 1
ATOM 868 O O . PRO A 1 108 ? -33.541 39.066 -15.540 1.00 90.38 108 PRO A O 1
ATOM 871 N N . ASP A 1 109 ? -33.852 36.837 -15.426 1.00 89.00 109 ASP A N 1
ATOM 872 C CA . ASP A 1 109 ? -35.295 36.866 -15.161 1.00 89.00 109 ASP A CA 1
ATOM 873 C C . ASP A 1 109 ? -35.646 36.776 -13.660 1.00 89.00 109 ASP A C 1
ATOM 875 O O . ASP A 1 109 ? -36.827 36.771 -13.304 1.00 89.00 109 ASP A O 1
ATOM 879 N N . LEU A 1 110 ? -34.646 36.697 -12.771 1.00 95.19 110 LEU A N 1
ATOM 880 C CA . LEU A 1 110 ? -34.846 36.665 -11.317 1.00 95.19 110 LEU A CA 1
ATOM 881 C C . LEU A 1 110 ? -34.809 38.073 -10.703 1.00 95.19 110 LEU A C 1
ATOM 883 O O . LEU A 1 110 ? -34.074 38.947 -11.162 1.00 95.19 110 LEU A O 1
ATOM 887 N N . ASP A 1 111 ? -35.553 38.281 -9.611 1.00 96.12 111 ASP A N 1
ATOM 888 C CA . ASP A 1 111 ? -35.517 39.531 -8.837 1.00 96.12 111 ASP A CA 1
ATOM 889 C C . ASP A 1 111 ? -34.296 39.552 -7.900 1.00 96.12 111 ASP A C 1
ATOM 891 O O . ASP A 1 111 ? -34.374 39.189 -6.723 1.00 96.12 111 ASP A O 1
ATOM 895 N N . VAL A 1 112 ? -33.140 39.919 -8.464 1.00 96.81 112 VAL A N 1
ATOM 896 C CA . VAL A 1 112 ? -31.846 39.979 -7.770 1.00 96.81 112 VAL A CA 1
ATOM 897 C C . VAL A 1 112 ? -31.415 41.427 -7.541 1.00 96.81 112 VAL A C 1
ATOM 899 O O . VAL A 1 112 ? -31.232 42.195 -8.487 1.00 96.81 112 VAL A O 1
ATOM 902 N N . THR A 1 113 ? -31.153 41.784 -6.282 1.00 96.75 113 THR A N 1
ATOM 903 C CA . THR A 1 113 ? -30.615 43.095 -5.886 1.00 96.75 113 THR A CA 1
ATOM 904 C C . THR A 1 113 ? -29.238 42.954 -5.234 1.00 96.75 113 THR A C 1
ATOM 906 O O . THR A 1 113 ? -29.085 42.226 -4.256 1.00 96.75 113 THR A O 1
ATOM 909 N N . LEU A 1 114 ? -28.245 43.694 -5.741 1.00 96.50 114 LEU A N 1
ATOM 910 C CA . LEU A 1 114 ? -26.892 43.759 -5.172 1.00 96.50 114 LEU A CA 1
ATOM 911 C C . LEU A 1 114 ? -26.727 45.064 -4.372 1.00 96.50 114 LEU A C 1
ATOM 913 O O . LEU A 1 114 ? -26.846 46.153 -4.938 1.00 96.50 114 LEU A O 1
ATOM 917 N N . HIS A 1 115 ? -26.448 44.962 -3.074 1.00 95.69 115 HIS A N 1
ATOM 918 C CA . HIS A 1 115 ? -26.260 46.087 -2.154 1.00 95.69 115 HIS A CA 1
ATOM 919 C C . HIS A 1 115 ? -24.776 46.281 -1.856 1.00 95.69 115 HIS A C 1
ATOM 921 O O . HIS A 1 115 ? -24.195 45.526 -1.081 1.00 95.69 115 HIS A O 1
ATOM 927 N N . ARG A 1 116 ? -24.162 47.295 -2.479 1.00 93.62 116 ARG A N 1
ATOM 928 C CA . ARG A 1 116 ? -22.747 47.637 -2.275 1.00 93.62 116 ARG A CA 1
ATOM 929 C C . ARG A 1 116 ? -22.560 48.572 -1.082 1.00 93.62 116 ARG A C 1
ATOM 931 O O . ARG A 1 116 ? -22.444 49.785 -1.264 1.00 93.62 116 ARG A O 1
ATOM 938 N N . CYS A 1 117 ? -22.573 48.022 0.124 1.00 91.81 117 CYS A N 1
ATOM 939 C CA . CYS A 1 117 ? -22.478 48.772 1.376 1.00 91.81 117 CYS A CA 1
ATOM 940 C C . CYS A 1 117 ? -22.073 47.867 2.549 1.00 91.81 117 CYS A C 1
ATOM 942 O O . CYS A 1 117 ? -21.923 46.656 2.395 1.00 91.81 117 CYS A O 1
ATOM 944 N N . LEU A 1 118 ? -21.878 48.455 3.732 1.00 89.62 118 LEU A N 1
ATOM 945 C CA . LEU A 1 118 ? -21.732 47.674 4.963 1.00 89.62 118 LEU A CA 1
ATOM 946 C C . LEU A 1 118 ? -23.069 47.017 5.339 1.00 89.62 118 LEU A C 1
ATOM 948 O O . LEU A 1 118 ? -24.139 47.570 5.079 1.00 89.62 118 LEU A O 1
ATOM 952 N N . PHE A 1 119 ? -23.024 45.881 6.039 1.00 93.94 119 PHE A N 1
ATOM 953 C CA . PHE A 1 119 ? -24.236 45.160 6.455 1.00 93.94 119 PHE A CA 1
ATOM 954 C C . PHE A 1 119 ? -25.171 46.024 7.310 1.00 93.94 119 PHE A C 1
ATOM 956 O O . PHE A 1 119 ? -26.388 45.986 7.137 1.00 93.94 119 PHE A O 1
ATOM 963 N N . SER A 1 120 ? -24.606 46.868 8.177 1.00 90.06 120 SER A N 1
ATOM 964 C CA . SER A 1 120 ? -25.360 47.804 9.017 1.00 90.06 120 SER A CA 1
ATOM 965 C C . SER A 1 120 ? -26.061 48.915 8.226 1.00 90.06 120 SER A C 1
ATOM 967 O O . SER A 1 120 ? -27.094 49.417 8.662 1.00 90.06 120 SER A O 1
ATOM 969 N N . GLU A 1 121 ? -25.548 49.282 7.051 1.00 92.25 121 GLU A N 1
ATOM 970 C CA . GLU A 1 121 ? -26.151 50.293 6.175 1.00 92.25 121 GLU A CA 1
ATOM 971 C C . GLU A 1 121 ? -27.299 49.711 5.337 1.00 92.25 121 GLU A C 1
ATOM 973 O O . GLU A 1 121 ? -28.205 50.441 4.936 1.00 92.25 121 GLU A O 1
ATOM 978 N N . ALA A 1 122 ? -27.292 48.398 5.088 1.00 94.31 122 ALA A N 1
ATOM 979 C CA . ALA A 1 122 ? -28.344 47.715 4.340 1.00 94.31 122 ALA A CA 1
ATOM 980 C C . ALA A 1 122 ? -29.635 47.498 5.154 1.00 94.31 122 ALA A C 1
ATOM 982 O O . ALA A 1 122 ? -30.695 47.304 4.560 1.00 94.31 122 ALA A O 1
ATOM 983 N N . LEU A 1 123 ? -29.582 47.568 6.491 1.00 93.44 123 LEU A N 1
ATOM 984 C CA . LEU A 1 123 ? -30.715 47.281 7.388 1.00 93.44 123 LEU A CA 1
ATOM 985 C C . LEU A 1 123 ? -31.983 48.089 7.069 1.00 93.44 123 LEU A C 1
ATOM 987 O O . LEU A 1 123 ? -33.089 47.558 7.179 1.00 93.44 123 LEU A O 1
ATOM 991 N N . ASP A 1 124 ? -31.837 49.350 6.653 1.00 91.12 124 ASP A N 1
ATOM 992 C CA . ASP A 1 124 ? -32.962 50.240 6.333 1.00 91.12 124 ASP A CA 1
ATOM 993 C C . ASP A 1 124 ? -33.730 49.809 5.069 1.00 91.12 124 ASP A C 1
ATOM 995 O O . ASP A 1 124 ? -34.880 50.211 4.872 1.00 91.12 124 ASP A O 1
ATOM 999 N N . ALA A 1 125 ? -33.129 48.968 4.222 1.00 91.50 125 ALA A N 1
ATOM 1000 C CA . ALA A 1 125 ? -33.782 48.409 3.041 1.00 91.50 125 ALA A CA 1
ATOM 1001 C C . ALA A 1 125 ? -34.744 47.252 3.376 1.00 91.50 125 ALA A C 1
ATOM 1003 O O . ALA A 1 125 ? -35.576 46.894 2.539 1.00 91.50 125 ALA A O 1
ATOM 1004 N N . PHE A 1 126 ? -34.667 46.691 4.590 1.00 96.44 126 PHE A N 1
ATOM 1005 C CA . PHE A 1 126 ? -35.435 45.518 5.005 1.00 96.44 126 PHE A CA 1
ATOM 1006 C C . PHE A 1 126 ? -36.379 45.852 6.171 1.00 96.44 126 PHE A C 1
ATOM 1008 O O . PHE A 1 126 ? -35.933 46.255 7.252 1.00 96.44 126 PHE A O 1
ATOM 1015 N N . PRO A 1 127 ? -37.704 45.680 6.007 1.00 95.62 127 PRO A N 1
ATOM 1016 C CA . PRO A 1 127 ? -38.636 45.741 7.127 1.00 95.62 127 PRO A CA 1
ATOM 1017 C C . PRO A 1 127 ? -38.348 44.649 8.166 1.00 95.62 127 PRO A C 1
ATOM 1019 O O . PRO A 1 127 ? -37.778 43.604 7.847 1.00 95.62 127 PRO A O 1
ATOM 1022 N N . ASP A 1 128 ? -38.770 44.868 9.407 1.00 96.06 128 ASP A N 1
ATOM 1023 C CA . ASP A 1 128 ? -38.729 43.814 10.425 1.00 96.06 128 ASP A CA 1
ATOM 1024 C C . ASP A 1 128 ? -39.621 42.632 10.006 1.00 96.06 128 ASP A C 1
ATOM 1026 O O . ASP A 1 128 ? -40.614 42.816 9.296 1.00 96.06 128 ASP A O 1
ATOM 1030 N N . ASP A 1 129 ? -39.244 41.424 10.429 1.00 96.19 129 ASP A N 1
ATOM 1031 C CA . ASP A 1 129 ? -39.932 40.164 10.118 1.00 96.19 129 ASP A CA 1
ATOM 1032 C C . ASP A 1 129 ? -40.161 39.895 8.609 1.00 96.19 129 ASP A C 1
ATOM 1034 O O . ASP A 1 129 ? -41.155 39.277 8.221 1.00 96.19 129 ASP A O 1
ATOM 1038 N N . SER A 1 130 ? -39.261 40.361 7.735 1.00 95.88 130 SER A N 1
ATOM 1039 C CA . SER A 1 130 ? -39.421 40.275 6.272 1.00 95.88 130 SER A CA 1
ATOM 1040 C C . SER A 1 130 ? -38.484 39.294 5.557 1.00 95.88 130 SER A C 1
ATOM 1042 O O . SER A 1 130 ? -38.729 38.980 4.388 1.00 95.88 130 SER A O 1
ATOM 1044 N N . VAL A 1 131 ? -37.437 38.811 6.233 1.00 97.62 131 VAL A N 1
ATOM 1045 C CA . VAL A 1 131 ? -36.412 37.911 5.679 1.00 97.62 131 VAL A CA 1
ATOM 1046 C C . VAL A 1 131 ? -36.712 36.466 6.076 1.00 97.62 131 VAL A C 1
ATOM 1048 O O . VAL A 1 131 ? -36.687 36.132 7.258 1.00 97.62 131 VAL A O 1
ATOM 1051 N N . ASP A 1 132 ? -36.986 35.601 5.101 1.00 96.56 132 ASP A N 1
ATOM 1052 C CA . ASP A 1 132 ? -37.324 34.193 5.350 1.00 96.56 132 ASP A CA 1
ATOM 1053 C C . ASP A 1 132 ? -36.074 33.313 5.507 1.00 96.56 132 ASP A C 1
ATOM 1055 O O . ASP A 1 132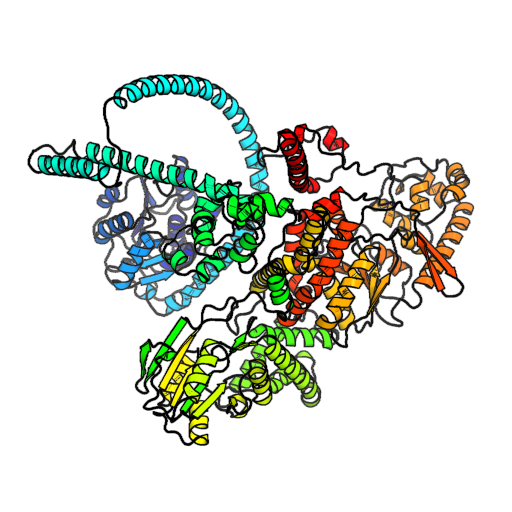 ? -36.075 32.378 6.311 1.00 96.56 132 ASP A O 1
ATOM 1059 N N . LEU A 1 133 ? -35.010 33.624 4.759 1.00 97.75 133 LEU A N 1
ATOM 1060 C CA . LEU A 1 133 ? -33.703 32.972 4.837 1.00 97.75 133 LEU A CA 1
ATOM 1061 C C . LEU A 1 133 ? -32.601 34.037 4.881 1.00 97.75 133 LEU A C 1
ATOM 1063 O O . LEU A 1 133 ? -32.476 34.833 3.949 1.00 97.75 133 LEU A O 1
ATOM 1067 N N . LEU A 1 134 ? -31.804 34.033 5.948 1.00 98.06 134 LEU A N 1
ATOM 1068 C CA . LEU A 1 134 ? -30.627 34.887 6.111 1.00 98.06 134 LEU A CA 1
ATOM 1069 C C . LEU A 1 134 ? -29.363 34.023 6.087 1.00 98.06 134 LEU A C 1
ATOM 1071 O O . LEU A 1 134 ? -29.283 33.055 6.834 1.00 98.06 134 LEU A O 1
ATOM 1075 N N . HIS A 1 135 ? -28.373 34.378 5.277 1.00 98.25 135 HIS A N 1
ATOM 1076 C CA . HIS A 1 135 ? -27.051 33.753 5.267 1.00 98.25 135 HIS A CA 1
ATOM 1077 C C . HIS A 1 135 ? -25.992 34.749 5.752 1.00 98.25 135 HIS A C 1
ATOM 1079 O O . HIS A 1 135 ? -25.956 35.878 5.264 1.00 98.25 135 HIS A O 1
ATOM 1085 N N . ILE A 1 136 ? -25.172 34.341 6.723 1.00 96.81 136 ILE A N 1
ATOM 1086 C CA . ILE A 1 136 ? -24.099 35.141 7.322 1.00 96.81 136 ILE A CA 1
ATOM 1087 C C . ILE A 1 136 ? -22.758 34.458 7.030 1.00 96.81 136 ILE A C 1
ATOM 1089 O O . ILE A 1 136 ? -22.477 33.389 7.578 1.00 96.81 136 ILE A O 1
ATOM 1093 N N . ASP A 1 137 ? -21.948 35.103 6.191 1.00 92.81 137 ASP A N 1
ATOM 1094 C CA . ASP A 1 137 ? -20.614 34.666 5.747 1.00 92.81 137 ASP A CA 1
ATOM 1095 C C . ASP A 1 137 ? -19.677 35.890 5.623 1.00 92.81 137 ASP A C 1
ATOM 1097 O O . ASP A 1 137 ? -19.085 36.182 4.587 1.00 92.81 137 ASP A O 1
ATOM 1101 N N . GLY A 1 138 ? -19.684 36.707 6.685 1.00 84.31 138 GLY A N 1
ATOM 1102 C CA . GLY A 1 138 ? -19.027 38.013 6.769 1.00 84.31 138 GLY A CA 1
ATOM 1103 C C . GLY A 1 138 ? -17.630 37.965 7.391 1.00 84.31 138 GLY A C 1
ATOM 1104 O O . GLY A 1 138 ? -16.779 37.195 6.988 1.00 84.31 138 GLY A O 1
ATOM 1105 N N . PHE A 1 139 ? -17.351 38.800 8.395 1.00 83.12 139 PHE A N 1
ATOM 1106 C CA . PHE A 1 139 ? -16.035 38.805 9.049 1.00 83.12 139 PHE A CA 1
ATOM 1107 C C . PHE A 1 139 ? -15.985 37.811 10.220 1.00 83.12 139 PHE A C 1
ATOM 1109 O O . PHE A 1 139 ? -16.730 37.952 11.185 1.00 83.12 139 PHE A O 1
ATOM 1116 N N . HIS A 1 140 ? -15.067 36.840 10.198 1.00 83.81 140 HIS A N 1
ATOM 1117 C CA . HIS A 1 140 ? -15.145 35.623 11.035 1.00 83.81 140 HIS A CA 1
ATOM 1118 C C . HIS A 1 140 ? -14.695 35.786 12.505 1.00 83.81 140 HIS A C 1
ATOM 1120 O O . HIS A 1 140 ? -14.385 34.811 13.197 1.00 83.81 140 HIS A O 1
ATOM 1126 N N . THR A 1 141 ? -14.624 37.018 13.019 1.00 84.44 141 THR A N 1
ATOM 1127 C CA . THR A 1 141 ? -14.385 37.257 14.454 1.00 84.44 141 THR A CA 1
ATOM 1128 C C . THR A 1 141 ? -15.678 37.136 15.244 1.00 84.44 141 THR A C 1
ATOM 1130 O O . THR A 1 141 ? -16.730 37.545 14.758 1.00 84.44 141 THR A O 1
ATOM 1133 N N . TYR A 1 142 ? -15.582 36.658 16.485 1.00 89.94 142 TYR A N 1
ATOM 1134 C CA . TYR A 1 142 ? -16.731 36.442 17.364 1.00 89.94 142 TYR A CA 1
ATOM 1135 C C . TYR A 1 142 ? -17.605 37.697 17.460 1.00 89.94 142 TYR A C 1
ATOM 1137 O O . TYR A 1 142 ? -18.811 37.637 17.245 1.00 89.94 142 TYR A O 1
ATOM 1145 N N . GLU A 1 143 ? -16.989 38.856 17.711 1.00 88.75 143 GLU A N 1
ATOM 1146 C CA . GLU A 1 143 ? -17.712 40.112 17.897 1.00 88.75 143 GLU A CA 1
ATOM 1147 C C . GLU A 1 143 ? -18.407 40.606 16.624 1.00 88.75 143 GLU A C 1
ATOM 1149 O O . GLU A 1 143 ? -19.457 41.232 16.723 1.00 88.75 143 GLU A O 1
ATOM 1154 N N . ALA A 1 144 ? -17.838 40.346 15.444 1.00 84.56 144 ALA A N 1
ATOM 1155 C CA . ALA A 1 144 ? -18.430 40.778 14.179 1.00 84.56 144 ALA A CA 1
ATOM 1156 C C . ALA A 1 144 ? -19.634 39.912 13.800 1.00 84.56 144 ALA A C 1
ATOM 1158 O O . ALA A 1 144 ? -20.704 40.445 13.537 1.00 84.56 144 ALA A O 1
ATOM 1159 N N . VAL A 1 145 ? -19.498 38.586 13.888 1.00 89.81 145 VAL A N 1
ATOM 1160 C CA . VAL A 1 145 ? -20.610 37.658 13.626 1.00 89.81 145 VAL A CA 1
ATOM 1161 C C . VAL A 1 145 ? -21.735 37.839 14.647 1.00 89.81 145 VAL A C 1
ATOM 1163 O O . VAL A 1 145 ? -22.913 37.754 14.296 1.00 89.81 145 VAL A O 1
ATOM 1166 N N . GLN A 1 146 ? -21.388 38.128 15.906 1.00 95.44 146 GLN A N 1
ATOM 1167 C CA . GLN A 1 146 ? -22.362 38.496 16.928 1.00 95.44 146 GLN A CA 1
ATOM 1168 C C . GLN A 1 146 ? -23.133 39.768 16.551 1.00 95.44 146 GLN A C 1
ATOM 1170 O O . GLN A 1 146 ? -24.361 39.766 16.625 1.00 95.44 146 GLN A O 1
ATOM 1175 N N . ASP A 1 147 ? -22.437 40.838 16.158 1.00 93.19 147 ASP A N 1
ATOM 1176 C CA . ASP A 1 147 ? -23.070 42.101 15.758 1.00 93.19 147 ASP A CA 1
ATOM 1177 C C . ASP A 1 147 ? -23.972 41.906 14.528 1.00 93.19 147 ASP A C 1
ATOM 1179 O O . ASP A 1 147 ? -25.124 42.347 14.526 1.00 93.19 147 ASP A O 1
ATOM 1183 N N . ASP A 1 148 ? -23.505 41.157 13.528 1.00 94.06 148 ASP A N 1
ATOM 1184 C CA . ASP A 1 148 ? -24.271 40.832 12.323 1.00 94.06 148 ASP A CA 1
ATOM 1185 C C . ASP A 1 148 ? -25.552 40.063 12.667 1.00 94.06 148 ASP A C 1
ATOM 1187 O O . ASP A 1 148 ? -26.648 40.455 12.261 1.00 94.06 148 ASP A O 1
ATOM 1191 N N . PHE A 1 149 ? -25.457 39.011 13.484 1.00 96.75 149 PHE A N 1
ATOM 1192 C CA . PHE A 1 149 ? -26.632 38.249 13.902 1.00 96.75 149 PHE A CA 1
ATOM 1193 C C . PHE A 1 149 ? -27.609 39.093 14.726 1.00 96.75 149 PHE A C 1
ATOM 1195 O O . PHE A 1 149 ? -28.809 39.087 14.453 1.00 96.75 149 PHE A O 1
ATOM 1202 N N . GLU A 1 150 ? -27.130 39.825 15.734 1.00 95.50 150 GLU A N 1
ATOM 1203 C CA . GLU A 1 150 ? -27.994 40.582 16.645 1.00 95.50 150 GLU A CA 1
ATOM 1204 C C . GLU A 1 150 ? -28.707 41.744 15.941 1.00 95.50 150 GLU A C 1
ATOM 1206 O O . GLU A 1 150 ? -29.881 42.007 16.221 1.00 95.50 150 GLU A O 1
ATOM 1211 N N . THR A 1 151 ? -28.036 42.414 15.001 1.00 96.06 151 THR A N 1
ATOM 1212 C CA . THR A 1 151 ? -28.615 43.535 14.247 1.00 96.06 151 THR A CA 1
ATOM 1213 C C . THR A 1 151 ? -29.583 43.083 13.154 1.00 96.06 151 THR A C 1
ATOM 1215 O O . THR A 1 151 ? -30.574 43.776 12.902 1.00 96.06 151 THR A O 1
ATOM 1218 N N . TRP A 1 152 ? -29.365 41.909 12.550 1.00 97.56 152 TRP A N 1
ATOM 1219 C CA . TRP A 1 152 ? -30.248 41.350 11.522 1.00 97.56 152 TRP A CA 1
ATOM 1220 C C . TRP A 1 152 ? -31.381 40.477 12.067 1.00 97.56 152 TRP A C 1
ATOM 1222 O O . TRP A 1 152 ? -32.401 40.319 11.394 1.00 97.56 152 TRP A O 1
ATOM 1232 N N . LEU A 1 153 ? -31.286 39.964 13.298 1.00 97.06 153 LEU A N 1
ATOM 1233 C CA . LEU A 1 153 ? -32.330 39.140 13.918 1.00 97.06 153 LEU A CA 1
ATOM 1234 C C . LEU A 1 153 ? -33.739 39.783 13.912 1.00 97.06 153 LEU A C 1
ATOM 1236 O O . LEU A 1 153 ? -34.713 39.062 13.671 1.00 97.06 153 LEU A O 1
ATOM 1240 N N . PRO A 1 154 ? -33.920 41.106 14.124 1.00 97.38 154 PRO A N 1
ATOM 1241 C CA . PRO A 1 154 ? -35.223 41.757 13.965 1.00 97.38 154 PRO A CA 1
ATOM 1242 C C . PRO A 1 154 ? -35.809 41.637 12.550 1.00 97.38 154 PRO A C 1
ATOM 1244 O O . PRO A 1 154 ? -37.028 41.598 12.402 1.00 97.38 154 PRO A O 1
ATOM 1247 N N . LYS A 1 155 ? -34.961 41.530 11.519 1.00 97.75 155 LYS A N 1
ATOM 1248 C CA . LYS A 1 155 ? -35.362 41.421 10.107 1.00 97.75 155 LYS A CA 1
ATOM 1249 C C . LYS A 1 155 ? -35.806 40.012 9.720 1.00 97.75 155 LYS A C 1
ATOM 1251 O O . LYS A 1 155 ? -36.626 39.874 8.817 1.00 97.75 155 LYS A O 1
ATOM 1256 N N . VAL A 1 156 ? -35.310 38.985 10.411 1.00 97.12 156 VAL A N 1
ATOM 1257 C CA . VAL A 1 156 ? -35.678 37.574 10.189 1.00 97.12 156 VAL A CA 1
ATOM 1258 C C . VAL A 1 156 ? -37.147 37.351 10.552 1.00 97.12 156 VAL A C 1
ATOM 1260 O O . VAL A 1 156 ? -37.564 37.723 11.642 1.00 97.12 156 VAL A O 1
ATOM 1263 N N . ALA A 1 157 ? -37.944 36.747 9.677 1.00 95.56 157 ALA A N 1
ATOM 1264 C CA . ALA A 1 157 ? -39.358 36.459 9.918 1.00 95.56 157 ALA A CA 1
ATOM 1265 C C . ALA A 1 157 ? -39.568 35.384 11.010 1.00 95.56 157 ALA A C 1
ATOM 1267 O O . ALA A 1 157 ? -38.673 34.572 11.269 1.00 95.56 157 ALA A O 1
ATOM 1268 N N . PRO A 1 158 ? -40.747 35.314 11.658 1.00 92.25 158 PRO A N 1
ATOM 1269 C CA . PRO A 1 158 ? -41.156 34.132 12.416 1.00 92.25 158 PRO A CA 1
ATOM 1270 C C . PRO A 1 158 ? -41.099 32.877 11.532 1.00 92.25 158 PRO A C 1
ATOM 1272 O O . PRO A 1 158 ? -41.599 32.897 10.409 1.00 92.25 158 PRO A O 1
ATOM 1275 N N . GLY A 1 159 ? -40.456 31.811 12.016 1.00 87.19 159 GLY A N 1
ATOM 1276 C CA . GLY A 1 159 ? -40.155 30.626 11.200 1.00 87.19 159 GLY A CA 1
ATOM 1277 C C . GLY A 1 159 ? -39.013 30.815 10.189 1.00 87.19 159 GLY A C 1
ATOM 1278 O O . GLY A 1 159 ? -38.765 29.928 9.380 1.00 87.19 159 GLY A O 1
ATOM 1279 N N . GLY A 1 160 ? -38.310 31.952 10.209 1.00 94.44 160 GLY A N 1
ATOM 1280 C CA . GLY A 1 160 ? -37.152 32.208 9.355 1.00 94.44 160 GLY A CA 1
ATOM 1281 C C . GLY A 1 160 ? -35.914 31.406 9.767 1.00 94.44 160 GLY A C 1
ATOM 1282 O O . GLY A 1 160 ? -35.703 31.122 10.951 1.00 94.44 160 GLY A O 1
ATOM 1283 N N . ILE A 1 161 ? -35.087 31.062 8.779 1.00 96.88 161 ILE A N 1
ATOM 1284 C CA . ILE A 1 161 ? -33.854 30.284 8.958 1.00 96.88 161 ILE A CA 1
ATOM 1285 C C . ILE A 1 161 ? -32.640 31.201 8.823 1.00 96.88 161 ILE A C 1
ATOM 1287 O O . ILE A 1 161 ? -32.587 32.043 7.927 1.00 96.88 161 ILE A O 1
ATOM 1291 N N . VAL A 1 162 ? -31.650 31.004 9.694 1.00 97.75 162 VAL A N 1
ATOM 1292 C CA . VAL A 1 162 ? -30.335 31.642 9.598 1.00 97.75 162 VAL A CA 1
ATOM 1293 C C . VAL A 1 162 ? -29.277 30.583 9.305 1.00 97.75 162 VAL A C 1
ATOM 1295 O O . VAL A 1 162 ? -29.188 29.579 10.013 1.00 97.75 162 VAL A O 1
ATOM 1298 N N . LEU A 1 163 ? -28.494 30.807 8.256 1.00 97.94 163 LEU A N 1
ATOM 1299 C CA . LEU A 1 163 ? -27.339 30.011 7.866 1.00 97.94 163 LEU A CA 1
ATOM 1300 C C . LEU A 1 163 ? -26.060 30.730 8.312 1.00 97.94 163 LEU A C 1
ATOM 1302 O O . LEU A 1 163 ? -25.909 31.920 8.043 1.00 97.94 163 LEU A O 1
ATOM 1306 N N . PHE A 1 164 ? -25.152 30.006 8.958 1.00 96.19 164 PHE A N 1
ATOM 1307 C CA . PHE A 1 164 ? -23.829 30.475 9.369 1.00 96.19 164 PHE A CA 1
ATOM 1308 C C . PHE A 1 164 ? -22.755 29.620 8.713 1.00 96.19 164 PHE A C 1
ATOM 1310 O O . PHE A 1 164 ? -22.747 28.406 8.923 1.00 96.19 164 PHE A O 1
ATOM 1317 N N . HIS A 1 165 ? -21.847 30.232 7.966 1.00 94.00 165 HIS A N 1
ATOM 1318 C CA . HIS A 1 165 ? -20.651 29.550 7.478 1.00 94.00 165 HIS A CA 1
ATOM 1319 C C . HIS A 1 165 ? -19.494 29.666 8.475 1.00 94.00 165 HIS A C 1
ATOM 1321 O O . HIS A 1 165 ? -19.560 30.426 9.446 1.00 94.00 165 HIS A O 1
ATOM 1327 N N . ASP A 1 166 ? -18.432 28.897 8.232 1.00 90.50 166 ASP A N 1
ATOM 1328 C CA . ASP A 1 166 ? -17.177 28.956 8.965 1.00 90.50 166 ASP A CA 1
ATOM 1329 C C . ASP A 1 166 ? -17.356 28.606 10.448 1.00 90.50 166 ASP A C 1
ATOM 1331 O O . ASP A 1 166 ? -16.712 29.157 11.342 1.00 90.50 166 ASP A O 1
ATOM 1335 N N . VAL A 1 167 ? -18.270 27.668 10.717 1.00 91.56 167 VAL A N 1
ATOM 1336 C CA . VAL A 1 167 ? -18.647 27.237 12.071 1.00 91.56 167 VAL A CA 1
ATOM 1337 C C . VAL A 1 167 ? -18.067 25.880 12.480 1.00 91.56 167 VAL A C 1
ATOM 1339 O O . VAL A 1 167 ? -18.399 25.372 13.552 1.00 91.56 167 VAL A O 1
ATOM 1342 N N . ALA A 1 168 ? -17.209 25.265 11.659 1.00 86.56 168 ALA A N 1
ATOM 1343 C CA . ALA A 1 168 ? -16.502 24.049 12.056 1.00 86.56 168 ALA A CA 1
ATOM 1344 C C . ALA A 1 168 ? -15.572 24.337 13.255 1.00 86.56 168 ALA A C 1
ATOM 1346 O O . ALA A 1 168 ? -14.798 25.299 13.187 1.00 86.56 168 ALA A O 1
ATOM 1347 N N . PRO A 1 169 ? -15.593 23.528 14.335 1.00 76.38 169 PRO A N 1
ATOM 1348 C CA . PRO A 1 169 ? -14.739 23.736 15.511 1.00 76.38 169 PRO A CA 1
ATOM 1349 C C . PRO A 1 169 ? -13.240 23.825 15.189 1.00 76.38 169 PRO A C 1
ATOM 1351 O O . PRO A 1 169 ? -12.485 24.524 15.862 1.00 76.38 169 PRO A O 1
ATOM 1354 N N . GLU A 1 170 ? -12.805 23.133 14.139 1.00 69.94 170 GLU A N 1
ATOM 1355 C CA . GLU A 1 170 ? -11.416 23.053 13.693 1.00 69.94 170 GLU A CA 1
ATOM 1356 C C . GLU A 1 170 ? -10.940 24.327 12.977 1.00 69.94 170 GLU A C 1
ATOM 1358 O O . GLU A 1 170 ? -9.734 24.520 12.824 1.00 69.94 170 GLU A O 1
ATOM 1363 N N . SER A 1 171 ? -11.858 25.212 12.564 1.00 69.44 171 SER A N 1
ATOM 1364 C CA . SER A 1 171 ? -11.526 26.480 11.894 1.00 69.44 171 SER A CA 1
ATOM 1365 C C . SER A 1 171 ? -10.790 27.464 12.813 1.00 69.44 171 SER A C 1
ATOM 1367 O O . SER A 1 171 ? -9.990 28.279 12.351 1.00 69.44 171 SER A O 1
ATOM 1369 N N . GLY A 1 172 ? -11.048 27.396 14.125 1.00 71.94 172 GLY A N 1
ATOM 1370 C CA . GLY A 1 172 ? -10.554 28.367 15.104 1.00 71.94 172 GLY A CA 1
ATOM 1371 C C . GLY A 1 172 ? -11.124 29.781 14.927 1.00 71.94 172 GLY A C 1
ATOM 1372 O O . GLY A 1 172 ? -10.556 30.732 15.472 1.00 71.94 172 GLY A O 1
ATOM 1373 N N . TYR A 1 173 ? -12.203 29.934 14.153 1.00 83.69 173 TYR A N 1
ATOM 1374 C CA . TYR A 1 173 ? -12.879 31.207 13.930 1.00 83.69 173 TYR A CA 1
ATOM 1375 C C . TYR A 1 173 ? -13.890 31.523 15.029 1.00 83.69 173 TYR A C 1
ATOM 1377 O O . TYR A 1 173 ? -14.495 30.637 15.631 1.00 83.69 173 TYR A O 1
ATOM 1385 N N . GLY A 1 174 ? -14.109 32.815 15.273 1.00 83.31 174 GLY A N 1
ATOM 1386 C CA . GLY A 1 174 ? -15.069 33.252 16.283 1.00 83.31 174 GLY A CA 1
ATOM 1387 C C . GLY A 1 174 ? -16.529 33.028 15.873 1.00 83.31 174 GLY A C 1
ATOM 1388 O O . GLY A 1 174 ? -17.397 32.983 16.742 1.00 83.31 174 GLY A O 1
ATOM 1389 N N . SER A 1 175 ? -16.800 32.827 14.579 1.00 87.62 175 SER A N 1
ATOM 1390 C CA . SER A 1 175 ? -18.070 32.299 14.053 1.00 87.62 175 SER A CA 1
ATOM 1391 C C . SER A 1 175 ? -18.427 30.942 14.667 1.00 87.62 175 SER A C 1
ATOM 1393 O O . SER A 1 175 ? -19.567 30.753 15.093 1.00 87.62 175 SER A O 1
ATOM 1395 N N . ALA A 1 176 ? -17.463 30.018 14.767 1.00 89.19 176 ALA A N 1
ATOM 1396 C CA . ALA A 1 176 ? -17.664 28.693 15.356 1.00 89.19 176 ALA A CA 1
ATOM 1397 C C . ALA A 1 176 ? -18.003 28.780 16.851 1.00 89.19 176 ALA A C 1
ATOM 1399 O O . ALA A 1 176 ? -18.953 28.141 17.311 1.00 89.19 176 ALA A O 1
ATOM 1400 N N . ASP A 1 177 ? -17.283 29.633 17.584 1.00 90.62 177 ASP A N 1
ATOM 1401 C CA . ASP A 1 177 ? -17.532 29.889 19.005 1.00 90.62 177 ASP A CA 1
ATOM 1402 C C . ASP A 1 177 ? -18.947 30.455 19.232 1.00 90.62 177 ASP A C 1
ATOM 1404 O O . ASP A 1 177 ? -19.699 29.950 20.068 1.00 90.62 177 ASP A O 1
ATOM 1408 N N . TYR A 1 178 ? -19.352 31.466 18.455 1.00 94.44 178 TYR A N 1
ATOM 1409 C CA . TYR A 1 178 ? -20.664 32.099 18.616 1.00 94.44 178 TYR A CA 1
ATOM 1410 C C . TYR A 1 178 ? -21.821 31.187 18.186 1.00 94.44 178 TYR A C 1
ATOM 1412 O O . TYR A 1 178 ? -22.837 31.094 18.883 1.00 94.44 178 TYR A O 1
ATOM 1420 N N . PHE A 1 179 ? -21.676 30.450 17.080 1.00 94.69 179 PHE A N 1
ATOM 1421 C CA . PHE A 1 179 ? -22.687 29.479 16.661 1.00 94.69 179 PHE A CA 1
ATOM 1422 C C . PHE A 1 179 ? -22.879 28.373 17.705 1.00 94.69 179 PHE A C 1
ATOM 1424 O O . PHE A 1 179 ? -24.020 28.005 17.986 1.00 94.69 179 PHE A O 1
ATOM 1431 N N . ALA A 1 180 ? -21.805 27.883 18.333 1.00 91.56 180 ALA A N 1
ATOM 1432 C CA . ALA A 1 180 ? -21.903 26.894 19.406 1.00 91.56 180 ALA A CA 1
ATOM 1433 C C . ALA A 1 180 ? -22.727 27.405 20.605 1.00 91.56 180 ALA A C 1
ATOM 1435 O O . ALA A 1 180 ? -23.480 26.631 21.206 1.00 91.56 180 ALA A O 1
ATOM 1436 N N . GLU A 1 181 ? -22.652 28.701 20.932 1.00 94.38 181 GLU A N 1
ATOM 1437 C CA . GLU A 1 181 ? -23.518 29.319 21.946 1.00 94.38 181 GLU A CA 1
ATOM 1438 C C . GLU A 1 181 ? -24.984 29.403 21.493 1.00 94.38 181 GLU A C 1
ATOM 1440 O O . GLU A 1 181 ? -25.905 29.104 22.262 1.00 94.38 181 GLU A O 1
ATOM 1445 N N . LEU A 1 182 ? -25.228 29.792 20.238 1.00 94.44 182 LEU A N 1
ATOM 1446 C CA . LEU A 1 182 ? -26.579 29.889 19.681 1.00 94.44 182 LEU A CA 1
ATOM 1447 C C . LEU A 1 182 ? -27.252 28.516 19.539 1.00 94.44 182 LEU A C 1
ATOM 1449 O O . LEU A 1 182 ? -28.443 28.388 19.828 1.00 94.44 182 LEU A O 1
ATOM 1453 N N . ALA A 1 183 ? -26.500 27.480 19.166 1.00 92.00 183 ALA A N 1
ATOM 1454 C CA . ALA A 1 183 ? -26.985 26.111 19.004 1.00 92.00 183 ALA A CA 1
ATOM 1455 C C . ALA A 1 183 ? -27.493 25.501 20.324 1.00 92.00 183 ALA A C 1
ATOM 1457 O O . ALA A 1 183 ? -28.385 24.656 20.320 1.00 92.00 183 ALA A O 1
ATOM 1458 N N . GLN A 1 184 ? -26.994 25.961 21.474 1.00 92.50 184 GLN A N 1
ATOM 1459 C CA . GLN A 1 184 ? -27.531 25.559 22.782 1.00 92.50 184 GLN A CA 1
ATOM 1460 C C . GLN A 1 184 ? -28.882 26.216 23.097 1.00 92.50 184 GLN A C 1
ATOM 1462 O O . GLN A 1 184 ? -29.631 25.732 23.946 1.00 92.50 184 GLN A O 1
ATOM 1467 N N . ARG A 1 185 ? -29.189 27.340 22.444 1.00 91.38 185 ARG A N 1
ATOM 1468 C CA . ARG A 1 185 ? -30.342 28.197 22.751 1.00 91.38 185 ARG A CA 1
ATOM 1469 C C . ARG A 1 185 ? -31.492 28.026 21.767 1.00 91.38 185 ARG A C 1
ATOM 1471 O O . ARG A 1 185 ? -32.640 28.239 22.153 1.00 91.38 185 ARG A O 1
ATOM 1478 N N . PHE A 1 186 ? -31.197 27.657 20.524 1.00 93.56 186 PHE A N 1
ATOM 1479 C CA . PHE A 1 186 ? -32.176 27.585 19.445 1.00 93.56 186 PHE A CA 1
ATOM 1480 C C . PHE A 1 186 ? -32.107 26.245 18.692 1.00 93.56 186 PHE A C 1
ATOM 1482 O O . PHE A 1 186 ? -31.040 25.625 18.622 1.00 93.56 186 PHE A O 1
ATOM 1489 N N . PRO A 1 187 ? -33.227 25.790 18.095 1.00 93.25 187 PRO A N 1
ATOM 1490 C CA . PRO A 1 187 ? -33.237 24.630 17.209 1.00 93.25 187 PRO A CA 1
ATOM 1491 C C . PRO A 1 187 ? -32.231 24.799 16.071 1.00 93.25 187 PRO A C 1
ATOM 1493 O O . PRO A 1 187 ? -32.197 25.847 15.420 1.00 93.25 187 PRO A O 1
ATOM 1496 N N . ASN A 1 188 ? -31.411 23.771 15.855 1.00 93.25 188 ASN A N 1
ATOM 1497 C CA . ASN A 1 188 ? -30.305 23.828 14.913 1.00 93.25 188 ASN A CA 1
ATOM 1498 C C . ASN A 1 188 ? -30.060 22.499 14.181 1.00 93.25 188 ASN A C 1
ATOM 1500 O O . ASN A 1 188 ? -30.512 21.430 14.602 1.00 93.25 188 ASN A O 1
ATOM 1504 N N . LEU A 1 189 ? -29.327 22.605 13.077 1.00 91.88 189 LEU A N 1
ATOM 1505 C CA . LEU A 1 189 ? -28.688 21.521 12.342 1.00 91.88 189 LEU A CA 1
ATOM 1506 C C . LEU A 1 189 ? -27.275 21.993 11.973 1.00 91.88 189 LEU A C 1
ATOM 1508 O O . LEU A 1 189 ? -27.079 23.164 11.667 1.00 91.88 189 LEU A O 1
ATOM 1512 N N . PHE A 1 190 ? -26.292 21.102 12.013 1.00 92.56 190 PHE A N 1
ATOM 1513 C CA . PHE A 1 190 ? -24.893 21.438 11.751 1.00 92.56 190 PHE A CA 1
ATOM 1514 C C . PHE A 1 190 ? -24.294 20.455 10.749 1.00 92.56 190 PHE A C 1
ATOM 1516 O O . PHE A 1 190 ? -24.541 19.254 10.856 1.00 92.56 190 PHE A O 1
ATOM 1523 N N . PHE A 1 191 ? -23.504 20.967 9.810 1.00 91.81 191 PHE A N 1
ATOM 1524 C CA . PHE A 1 191 ? -22.707 20.210 8.850 1.00 91.81 191 PHE A CA 1
ATOM 1525 C C . PHE A 1 191 ? -21.222 20.512 9.098 1.00 91.81 191 PHE A C 1
ATOM 1527 O O . PHE A 1 191 ? -20.882 21.689 9.128 1.00 91.81 191 PHE A O 1
ATOM 1534 N N . PRO A 1 192 ? -20.343 19.508 9.272 1.00 86.31 192 PRO A N 1
ATOM 1535 C CA . PRO A 1 192 ? -18.940 19.713 9.633 1.00 86.31 192 PRO A CA 1
ATOM 1536 C C . PRO A 1 192 ? -18.008 19.875 8.422 1.00 86.31 192 PRO A C 1
ATOM 1538 O O . PRO A 1 192 ? -16.872 20.309 8.576 1.00 86.31 192 PRO A O 1
ATOM 1541 N N . HIS A 1 193 ? -18.448 19.498 7.218 1.00 86.19 193 HIS A N 1
ATOM 1542 C CA . HIS A 1 193 ? -17.653 19.609 5.993 1.00 86.19 193 HIS A CA 1
ATOM 1543 C C . HIS A 1 193 ? -17.615 21.049 5.466 1.00 86.19 193 HIS A C 1
ATOM 1545 O O . HIS A 1 193 ? -18.419 21.869 5.888 1.00 86.19 193 HIS A O 1
ATOM 1551 N N . SER A 1 194 ? -16.709 21.342 4.523 1.00 86.38 194 SER A N 1
ATOM 1552 C CA . SER A 1 194 ? -16.619 22.651 3.844 1.00 86.38 194 SER A CA 1
ATOM 1553 C C . SER A 1 194 ? -16.553 23.844 4.808 1.00 86.38 194 SER A C 1
ATOM 1555 O O . SER A 1 194 ? -17.305 24.793 4.667 1.00 86.38 194 SER A O 1
ATOM 1557 N N . PHE A 1 195 ? -15.656 23.766 5.803 1.00 86.50 195 PHE A N 1
ATOM 1558 C CA . PHE A 1 195 ? -15.466 24.762 6.880 1.00 86.50 195 PHE A CA 1
ATOM 1559 C C . PHE A 1 195 ? -16.669 24.959 7.820 1.00 86.50 195 PHE A C 1
ATOM 1561 O O . PHE A 1 195 ? -16.585 25.678 8.816 1.00 86.50 195 PHE A O 1
ATOM 1568 N N . GLY A 1 196 ? -17.731 24.190 7.599 1.00 91.69 196 GLY A N 1
ATOM 1569 C CA . GLY A 1 196 ? -18.857 24.019 8.490 1.00 91.69 196 GLY A CA 1
ATOM 1570 C C . GLY A 1 196 ? -20.013 24.957 8.167 1.00 91.69 196 GLY A C 1
ATOM 1571 O O . GLY A 1 196 ? -19.829 26.159 8.008 1.00 91.69 196 GLY A O 1
ATOM 1572 N N . LEU A 1 197 ? -21.229 24.406 8.155 1.00 96.00 197 LEU A N 1
ATOM 1573 C CA . LEU A 1 197 ? -22.470 25.161 7.986 1.00 96.00 197 LEU A CA 1
ATOM 1574 C C . LEU A 1 197 ? -23.417 24.898 9.154 1.00 96.00 197 LEU A C 1
ATOM 1576 O O . LEU A 1 197 ? -23.852 23.768 9.395 1.00 96.00 197 LEU A O 1
ATOM 1580 N N . GLY A 1 198 ? -23.771 25.968 9.849 1.00 95.44 198 GLY A N 1
ATOM 1581 C CA . GLY A 1 198 ? -24.766 25.998 10.904 1.00 95.44 198 GLY A CA 1
ATOM 1582 C C . GLY A 1 198 ? -26.108 26.476 10.369 1.00 95.44 198 GLY A C 1
ATOM 1583 O O . GLY A 1 198 ? -26.191 27.507 9.716 1.00 95.44 198 GLY A O 1
ATOM 1584 N N . VAL A 1 199 ? -27.177 25.746 10.662 1.00 96.25 199 VAL A N 1
ATOM 1585 C CA . VAL A 1 199 ? -28.558 26.089 10.305 1.00 96.25 199 VAL A CA 1
ATOM 1586 C C . VAL A 1 199 ? -29.326 26.322 11.595 1.00 96.25 199 VAL A C 1
ATOM 1588 O O . VAL A 1 199 ? -29.353 25.443 12.453 1.00 96.25 199 VAL A O 1
ATOM 1591 N N . LEU A 1 200 ? -29.957 27.483 11.745 1.00 96.06 200 LEU A N 1
ATOM 1592 C CA . LEU A 1 200 ? -30.581 27.926 12.992 1.00 96.06 200 LEU A CA 1
ATOM 1593 C C . LEU A 1 200 ? -32.006 28.443 12.752 1.00 96.06 200 LEU A C 1
ATOM 1595 O O . LEU A 1 200 ? -32.243 29.161 11.785 1.00 96.06 200 LEU A O 1
ATOM 1599 N N . ALA A 1 201 ? -32.939 28.149 13.663 1.00 94.94 201 ALA A N 1
ATOM 1600 C CA . ALA A 1 201 ? -34.289 28.732 13.676 1.00 94.94 201 ALA A CA 1
ATOM 1601 C C . ALA A 1 201 ? -34.513 29.598 14.935 1.00 94.94 201 ALA A C 1
ATOM 1603 O O . ALA A 1 201 ? -35.097 29.136 15.923 1.00 94.94 201 ALA A O 1
ATOM 1604 N N . PRO A 1 202 ? -34.047 30.862 14.944 1.00 94.00 202 PRO A N 1
ATOM 1605 C CA . PRO A 1 202 ? -33.997 31.678 16.159 1.00 94.00 202 PRO A CA 1
ATOM 1606 C C . PRO A 1 202 ? -35.370 32.174 16.643 1.00 94.00 202 PRO A C 1
ATOM 1608 O O . PRO A 1 202 ? -35.520 32.516 17.816 1.00 94.00 202 PRO A O 1
ATOM 1611 N N . LYS A 1 203 ? -36.386 32.198 15.767 1.00 93.88 203 LYS A N 1
ATOM 1612 C CA . LYS A 1 203 ? -37.766 32.618 16.084 1.00 93.88 203 LYS A CA 1
ATOM 1613 C C . LYS A 1 203 ? -38.765 31.448 16.128 1.00 93.88 203 LYS A C 1
ATOM 1615 O O . LYS A 1 203 ? -39.966 31.662 16.000 1.00 93.88 203 LYS A O 1
ATOM 1620 N N . GLY A 1 204 ? -38.275 30.224 16.349 1.00 89.12 204 GLY A N 1
ATOM 1621 C CA . GLY A 1 204 ? -39.084 29.000 16.394 1.00 89.12 204 GLY A CA 1
ATOM 1622 C C . GLY A 1 204 ? -39.166 28.283 15.044 1.00 89.12 204 GLY A C 1
ATOM 1623 O O . GLY A 1 204 ? -38.761 28.824 14.021 1.00 89.12 204 GLY A O 1
ATOM 1624 N N . THR A 1 205 ? -39.665 27.045 15.049 1.00 88.56 205 THR A N 1
ATOM 1625 C CA . THR A 1 205 ? -39.671 26.154 13.871 1.00 88.56 205 THR A CA 1
ATOM 1626 C C . THR A 1 205 ? -40.997 26.127 13.115 1.00 88.56 205 THR A C 1
ATOM 1628 O O . THR A 1 205 ? -41.148 25.293 12.230 1.00 88.56 205 THR A O 1
ATOM 1631 N N . GLU A 1 206 ? -41.963 26.977 13.477 1.00 84.44 206 GLU A N 1
ATOM 1632 C CA . GLU A 1 206 ? -43.297 26.982 12.863 1.00 84.44 206 GLU A CA 1
ATOM 1633 C C . GLU A 1 206 ? -43.191 27.279 11.358 1.00 84.44 206 GLU A C 1
ATOM 1635 O O . GLU A 1 206 ? -42.722 28.347 10.965 1.00 84.44 206 GLU A O 1
ATOM 1640 N N . GLY A 1 207 ? -43.587 26.319 10.518 1.00 79.44 207 GLY A N 1
ATOM 1641 C CA . GLY A 1 207 ? -43.498 26.408 9.055 1.00 79.44 207 GLY A CA 1
ATOM 1642 C C . GLY A 1 207 ? -42.181 25.909 8.442 1.00 79.44 207 GLY A C 1
ATOM 1643 O O . GLY A 1 207 ? -42.093 25.822 7.216 1.00 79.44 207 GLY A O 1
ATOM 1644 N N . VAL A 1 208 ? -41.186 25.545 9.261 1.00 86.50 208 VAL A N 1
ATOM 1645 C CA . VAL A 1 208 ? -39.878 24.994 8.843 1.00 86.50 208 VAL A CA 1
ATOM 1646 C C . VAL A 1 208 ? -39.501 23.709 9.589 1.00 86.50 208 VAL A C 1
ATOM 1648 O O . VAL A 1 208 ? -38.337 23.309 9.642 1.00 86.50 208 VAL A O 1
ATOM 1651 N N . GLU A 1 209 ? -40.481 23.006 10.154 1.00 86.25 209 GLU A N 1
ATOM 1652 C CA . GLU A 1 209 ? -40.275 21.763 10.905 1.00 86.25 209 GLU A CA 1
ATOM 1653 C C . GLU A 1 209 ? -39.609 20.674 10.056 1.00 86.25 209 GLU A C 1
ATOM 1655 O O . GLU A 1 209 ? -38.874 19.835 10.581 1.00 86.25 209 GLU A O 1
ATOM 1660 N N . PHE A 1 210 ? -39.811 20.721 8.736 1.00 82.94 210 PHE A N 1
ATOM 1661 C CA . PHE A 1 210 ? -39.180 19.817 7.776 1.00 82.94 210 PHE A CA 1
ATOM 1662 C C . PHE A 1 210 ? -37.642 19.891 7.800 1.00 82.94 210 PHE A C 1
ATOM 1664 O O . PHE A 1 210 ? -36.992 18.903 7.467 1.00 82.94 210 PHE A O 1
ATOM 1671 N N . VAL A 1 211 ? -37.053 21.014 8.235 1.00 85.19 211 VAL A N 1
ATOM 1672 C CA . VAL A 1 211 ? -35.592 21.189 8.332 1.00 85.19 211 VAL A CA 1
ATOM 1673 C C . VAL A 1 211 ? -35.017 20.525 9.583 1.00 85.19 211 VAL A C 1
ATOM 1675 O O . VAL A 1 211 ? -33.921 19.969 9.564 1.00 85.19 211 VAL A O 1
ATOM 1678 N N . PHE A 1 212 ? -35.763 20.547 10.686 1.00 86.44 212 PHE A N 1
ATOM 1679 C CA . PHE A 1 212 ? -35.280 20.077 11.990 1.00 86.44 212 PHE A CA 1
ATOM 1680 C C . PHE A 1 212 ? -35.844 18.704 12.394 1.00 86.44 212 PHE A C 1
ATOM 1682 O O . PHE A 1 212 ? -35.560 18.220 13.495 1.00 86.44 212 PHE A O 1
ATOM 1689 N N . GLY A 1 213 ? -36.624 18.072 11.510 1.00 79.38 213 GLY A N 1
ATOM 1690 C CA . GLY A 1 213 ? -37.204 16.741 11.682 1.00 79.38 213 GLY A CA 1
ATOM 1691 C C . GLY A 1 213 ? -36.206 15.586 11.517 1.00 79.38 213 GLY A C 1
ATOM 1692 O O . GLY A 1 213 ? -35.074 15.754 11.065 1.00 79.38 213 GLY A O 1
ATOM 1693 N N . GLU A 1 214 ? -36.635 14.371 11.878 1.00 72.69 214 GLU A N 1
ATOM 1694 C CA . GLU A 1 214 ? -35.781 13.172 11.812 1.00 72.69 214 GLU A CA 1
ATOM 1695 C C . GLU A 1 214 ? -35.332 12.810 10.392 1.00 72.69 214 GLU A C 1
ATOM 1697 O O . GLU A 1 214 ? -34.235 12.284 10.216 1.00 72.69 214 GLU A O 1
ATOM 1702 N N . GLU A 1 215 ? -36.158 13.083 9.380 1.00 72.81 215 GLU A N 1
ATOM 1703 C CA . GLU A 1 215 ? -35.866 12.724 7.991 1.00 72.81 215 GLU A CA 1
ATOM 1704 C C . GLU A 1 215 ? -34.619 13.453 7.467 1.00 72.81 215 GLU A C 1
ATOM 1706 O O . GLU A 1 215 ? -33.716 12.814 6.930 1.00 72.81 215 GLU A O 1
ATOM 1711 N N . LEU A 1 216 ? -34.495 14.763 7.707 1.00 76.12 216 LEU A N 1
ATOM 1712 C CA . LEU A 1 216 ? -33.342 15.535 7.236 1.00 76.12 216 LEU A CA 1
ATOM 1713 C C . LEU A 1 216 ? -32.069 15.256 8.047 1.00 76.12 216 LEU A C 1
ATOM 1715 O O . LEU A 1 216 ? -30.973 15.255 7.487 1.00 76.12 216 LEU A O 1
ATOM 1719 N N . ARG A 1 217 ? -32.194 14.901 9.335 1.00 75.38 217 ARG A N 1
ATOM 1720 C CA . ARG A 1 217 ? -31.049 14.413 10.127 1.00 75.38 217 ARG A CA 1
ATOM 1721 C C . ARG A 1 217 ? -30.447 13.130 9.547 1.00 75.38 217 ARG A C 1
ATOM 1723 O O . ARG A 1 217 ? -29.238 12.956 9.642 1.00 75.38 217 ARG A O 1
ATOM 1730 N N . ARG A 1 218 ? -31.252 12.266 8.911 1.00 74.38 218 ARG A N 1
ATOM 1731 C CA . ARG A 1 218 ? -30.752 11.075 8.192 1.00 74.38 218 ARG A CA 1
ATOM 1732 C C . ARG A 1 218 ? -30.025 11.447 6.900 1.00 74.38 218 ARG A C 1
ATOM 1734 O O . ARG A 1 218 ? -29.010 10.839 6.579 1.00 74.38 218 ARG A O 1
ATOM 1741 N N . TRP A 1 219 ? -30.503 12.463 6.180 1.00 80.31 219 TRP A N 1
ATOM 1742 C CA . TRP A 1 219 ? -29.880 12.930 4.934 1.00 80.31 219 TRP A CA 1
ATOM 1743 C C . TRP A 1 219 ? -28.623 13.781 5.139 1.00 80.31 219 TRP A C 1
ATOM 1745 O O . TRP A 1 219 ? -27.885 14.011 4.182 1.00 80.31 219 TRP A O 1
ATOM 1755 N N . ARG A 1 220 ? -28.317 14.195 6.373 1.00 83.31 220 ARG A N 1
ATOM 1756 C CA . ARG A 1 220 ? -27.072 14.901 6.699 1.00 83.31 220 ARG A CA 1
ATOM 1757 C C . ARG A 1 220 ? -25.830 14.169 6.171 1.00 83.31 220 ARG A C 1
ATOM 1759 O O . ARG A 1 220 ? -25.046 14.767 5.438 1.00 83.31 220 ARG A O 1
ATOM 1766 N N . GLY A 1 221 ? -25.716 12.868 6.450 1.00 78.31 221 GLY A N 1
ATOM 1767 C CA . GLY A 1 221 ? -24.594 12.047 5.977 1.00 78.31 221 GLY A CA 1
ATOM 1768 C C . GLY A 1 221 ? -24.522 11.925 4.449 1.00 78.31 221 GLY A C 1
ATOM 1769 O O . GLY A 1 221 ? -23.441 11.777 3.890 1.00 78.31 221 GLY A O 1
ATOM 1770 N N . TYR A 1 222 ? -25.654 12.053 3.745 1.00 84.88 222 TYR A N 1
ATOM 1771 C CA . TYR A 1 222 ? -25.674 12.069 2.280 1.00 84.88 222 TYR A CA 1
ATOM 1772 C C . TYR A 1 222 ? -25.032 13.341 1.712 1.00 84.88 222 TYR A C 1
ATOM 1774 O O . TYR A 1 222 ? -24.229 13.251 0.783 1.00 84.88 222 TYR A O 1
ATOM 1782 N N . TYR A 1 223 ? -25.351 14.520 2.259 1.00 86.88 223 TYR A N 1
ATOM 1783 C CA . TYR A 1 223 ? -24.735 15.773 1.807 1.00 86.88 223 TYR A CA 1
ATOM 1784 C C . TYR A 1 223 ? -23.239 15.829 2.150 1.00 86.88 223 TYR A C 1
ATOM 1786 O O . TYR A 1 223 ? -22.457 16.284 1.318 1.00 86.88 223 TYR A O 1
ATOM 1794 N N . GLU A 1 224 ? -22.840 15.299 3.312 1.00 82.19 224 GLU A N 1
ATOM 1795 C CA . GLU A 1 224 ? -21.429 15.136 3.702 1.00 82.19 224 GLU A CA 1
ATOM 1796 C C . GLU A 1 224 ? -20.674 14.225 2.714 1.00 82.19 224 GLU A C 1
ATOM 1798 O O . GLU A 1 224 ? -19.663 14.629 2.135 1.00 82.19 224 GLU A O 1
ATOM 1803 N N . ALA A 1 225 ? -21.204 13.029 2.431 1.00 75.62 225 ALA A N 1
ATOM 1804 C CA . ALA A 1 225 ? -20.597 12.089 1.485 1.00 75.62 225 ALA A CA 1
ATOM 1805 C C . ALA A 1 225 ? -20.522 12.657 0.058 1.00 75.62 225 ALA A C 1
ATOM 1807 O O . ALA A 1 225 ? -19.527 12.483 -0.647 1.00 75.62 225 ALA A O 1
ATOM 1808 N N . ARG A 1 226 ? -21.563 13.379 -0.372 1.00 81.69 226 ARG A N 1
ATOM 1809 C CA . ARG A 1 226 ? -21.614 14.010 -1.694 1.00 81.69 226 ARG A CA 1
ATOM 1810 C C . ARG A 1 226 ? -20.598 15.141 -1.836 1.00 81.69 226 ARG A C 1
ATOM 1812 O O . ARG A 1 226 ? -19.963 15.240 -2.885 1.00 81.69 226 ARG A O 1
ATOM 1819 N N . ALA A 1 227 ? -20.424 15.960 -0.801 1.00 79.62 227 ALA A N 1
ATOM 1820 C CA . ALA A 1 227 ? -19.383 16.981 -0.772 1.00 79.62 227 ALA A CA 1
ATOM 1821 C C . ALA A 1 227 ? -17.982 16.355 -0.862 1.00 79.62 227 ALA A C 1
ATOM 1823 O O . ALA A 1 227 ? -17.164 16.830 -1.646 1.00 79.62 227 ALA A O 1
ATOM 1824 N N . GLY A 1 228 ? -17.732 15.252 -0.146 1.00 69.75 228 GLY A N 1
ATOM 1825 C CA . GLY A 1 228 ? -16.470 14.508 -0.230 1.00 69.75 228 GLY A CA 1
ATOM 1826 C C . GLY A 1 228 ? -16.188 13.946 -1.629 1.00 69.75 228 GLY A C 1
ATOM 1827 O O . GLY A 1 228 ? -15.101 14.147 -2.169 1.00 69.75 228 GLY A O 1
ATOM 1828 N N . ALA A 1 229 ? -17.184 13.317 -2.261 1.00 72.00 229 ALA A N 1
ATOM 1829 C CA . ALA A 1 229 ? -17.058 12.782 -3.620 1.00 72.00 229 ALA A CA 1
ATOM 1830 C C . ALA A 1 229 ? -16.777 13.882 -4.659 1.00 72.00 229 ALA A C 1
ATOM 1832 O O . ALA A 1 229 ? -15.925 13.717 -5.532 1.00 72.00 229 ALA A O 1
ATOM 1833 N N . TYR A 1 230 ? -17.464 15.022 -4.547 1.00 70.19 230 TYR A N 1
ATOM 1834 C CA . TYR A 1 230 ? -17.237 16.155 -5.437 1.00 70.19 230 TYR A CA 1
ATOM 1835 C C . TYR A 1 230 ? -15.884 16.828 -5.200 1.00 70.19 230 TYR A C 1
ATOM 1837 O O . TYR A 1 230 ? -15.244 17.224 -6.166 1.00 70.19 230 TYR A O 1
ATOM 1845 N N . LEU A 1 231 ? -15.412 16.934 -3.952 1.00 65.56 231 LEU A N 1
ATOM 1846 C CA . LEU A 1 231 ? -14.066 17.438 -3.666 1.00 65.56 231 LEU A CA 1
ATOM 1847 C C . LEU A 1 231 ? -13.000 16.548 -4.315 1.00 65.56 231 LEU A C 1
ATOM 1849 O O . LEU A 1 231 ? -12.076 17.069 -4.930 1.00 65.56 231 LEU A O 1
ATOM 1853 N N . GLY A 1 232 ? -13.149 15.221 -4.240 1.00 55.44 232 GLY A N 1
ATOM 1854 C CA . GLY A 1 232 ? -12.235 14.284 -4.902 1.00 55.44 232 GLY A CA 1
ATOM 1855 C C . GLY A 1 232 ? -12.194 14.467 -6.423 1.00 55.44 232 GLY A C 1
ATOM 1856 O O . GLY A 1 232 ? -11.120 14.500 -7.027 1.00 55.44 232 GLY A O 1
ATOM 1857 N N . ASP A 1 233 ? -13.354 14.665 -7.045 1.00 62.56 233 ASP A N 1
ATOM 1858 C CA . ASP A 1 233 ? -13.480 14.933 -8.478 1.00 62.56 233 ASP A CA 1
ATOM 1859 C C . ASP A 1 233 ? -12.957 16.330 -8.868 1.00 62.56 233 ASP A C 1
ATOM 1861 O O . ASP A 1 233 ? -12.215 16.465 -9.837 1.00 62.56 233 ASP A O 1
ATOM 1865 N N . LEU A 1 234 ? -13.237 17.369 -8.079 1.00 55.19 234 LEU A N 1
ATOM 1866 C CA . LEU A 1 234 ? -12.711 18.719 -8.279 1.00 55.19 234 LEU A CA 1
ATOM 1867 C C . LEU A 1 234 ? -11.183 18.754 -8.147 1.00 55.19 234 LEU A C 1
ATOM 1869 O O . LEU A 1 234 ? -10.525 19.362 -8.986 1.00 55.19 234 LEU A O 1
ATOM 1873 N N . VAL A 1 235 ? -10.602 18.074 -7.153 1.00 53.34 235 VAL A N 1
ATOM 1874 C CA . VAL A 1 235 ? -9.143 17.921 -7.004 1.00 53.34 235 VAL A CA 1
ATOM 1875 C C . VAL A 1 235 ? -8.557 17.211 -8.228 1.00 53.34 235 VAL A C 1
ATOM 1877 O O . VAL A 1 235 ? -7.529 17.636 -8.750 1.00 53.34 235 VAL A O 1
ATOM 1880 N N . SER A 1 236 ? -9.256 16.205 -8.756 1.00 44.12 236 SER A N 1
ATOM 1881 C CA . SER A 1 236 ? -8.847 15.469 -9.960 1.00 44.12 236 SER A CA 1
ATOM 1882 C C . SER A 1 236 ? -8.925 16.326 -11.238 1.00 44.12 236 SER A C 1
ATOM 1884 O O . SER A 1 236 ? -8.001 16.323 -12.053 1.00 44.12 236 SER A O 1
ATOM 1886 N N . ARG A 1 237 ? -9.994 17.117 -11.417 1.00 48.88 237 ARG A N 1
ATOM 1887 C CA . ARG A 1 237 ? -10.198 18.009 -12.577 1.00 48.88 237 ARG A CA 1
ATOM 1888 C C . ARG A 1 237 ? -9.305 19.242 -12.542 1.00 48.88 237 ARG A C 1
ATOM 1890 O O . ARG A 1 237 ? -8.799 19.653 -13.581 1.00 48.88 237 ARG A O 1
ATOM 1897 N N . THR A 1 238 ? -9.087 19.826 -11.367 1.00 43.94 238 THR A N 1
ATOM 1898 C CA . THR A 1 238 ? -8.174 20.962 -11.199 1.00 43.94 238 THR A CA 1
ATOM 1899 C C . THR A 1 238 ? -6.719 20.522 -11.364 1.00 43.94 238 THR A C 1
ATOM 1901 O O . THR A 1 238 ? -5.950 21.251 -11.979 1.00 43.94 238 THR A O 1
ATOM 1904 N N . GLN A 1 239 ? -6.342 19.298 -10.969 1.00 36.94 239 GLN A N 1
ATOM 1905 C CA . GLN A 1 239 ? -5.041 18.715 -11.332 1.00 36.94 239 GLN A CA 1
ATOM 1906 C C . GLN A 1 239 ? -4.850 18.551 -12.851 1.00 36.94 239 GLN A C 1
ATOM 1908 O O . GLN A 1 239 ? -3.725 18.694 -13.327 1.00 36.94 239 GLN A O 1
ATOM 1913 N N . ALA A 1 240 ? -5.924 18.309 -13.611 1.00 32.16 240 ALA A N 1
ATOM 1914 C CA . ALA A 1 240 ? -5.883 18.222 -15.072 1.00 32.16 240 ALA A CA 1
ATOM 1915 C C . ALA A 1 240 ? -5.900 19.605 -15.766 1.00 32.16 240 ALA A C 1
ATOM 1917 O O . ALA A 1 240 ? -5.113 19.837 -16.678 1.00 32.16 240 ALA A O 1
ATOM 1918 N N . GLY A 1 241 ? -6.736 20.550 -15.317 1.00 34.53 241 GLY A N 1
ATOM 1919 C CA . GLY A 1 241 ? -6.866 21.894 -15.907 1.00 34.53 241 GLY A CA 1
ATOM 1920 C C . GLY A 1 241 ? -5.756 22.884 -15.522 1.00 34.53 241 GLY A C 1
ATOM 1921 O O . GLY A 1 241 ? -5.429 23.780 -16.300 1.00 34.53 241 GLY A O 1
ATOM 1922 N N . MET A 1 242 ? -5.111 22.705 -14.361 1.00 35.84 242 MET A N 1
ATOM 1923 C CA . MET A 1 242 ? -3.957 23.516 -13.941 1.00 35.84 242 MET A CA 1
ATOM 1924 C C . MET A 1 242 ? -2.698 23.256 -14.778 1.00 35.84 242 MET A C 1
ATOM 1926 O O . MET A 1 242 ? -1.747 24.026 -14.681 1.00 35.84 242 MET A O 1
ATOM 1930 N N . ILE A 1 243 ? -2.657 22.192 -15.585 1.00 36.75 243 ILE A N 1
ATOM 1931 C CA . ILE A 1 243 ? -1.551 21.943 -16.518 1.00 36.75 243 ILE A CA 1
ATOM 1932 C C . ILE A 1 243 ? -1.686 22.862 -17.743 1.00 36.75 243 ILE A C 1
ATOM 1934 O O . ILE A 1 243 ? -0.710 23.505 -18.116 1.00 36.75 243 ILE A O 1
ATOM 1938 N N . ASP A 1 244 ? -2.900 23.033 -18.271 1.00 33.06 244 ASP A N 1
ATOM 1939 C CA . ASP A 1 244 ? -3.149 23.831 -19.480 1.00 33.06 244 ASP A CA 1
ATOM 1940 C C . ASP A 1 244 ? -3.212 25.347 -19.195 1.00 33.06 244 ASP A C 1
ATOM 1942 O O . ASP A 1 244 ? -2.638 26.150 -19.931 1.00 33.06 244 ASP A O 1
ATOM 1946 N N . ALA A 1 245 ? -3.829 25.767 -18.081 1.00 35.97 245 ALA A N 1
ATOM 1947 C CA . ALA A 1 245 ? -3.905 27.186 -17.696 1.00 35.97 245 ALA A CA 1
ATOM 1948 C C . ALA A 1 245 ? -2.552 27.758 -17.220 1.00 35.97 245 ALA A C 1
ATOM 1950 O O . ALA A 1 245 ? -2.291 28.960 -17.327 1.00 35.97 245 ALA A O 1
ATOM 1951 N N . ARG A 1 246 ? -1.659 26.892 -16.721 1.00 37.53 246 ARG A N 1
ATOM 1952 C CA . ARG A 1 246 ? -0.299 27.252 -16.298 1.00 37.53 246 ARG A CA 1
ATOM 1953 C C . ARG A 1 246 ? 0.568 27.673 -17.480 1.00 37.53 246 ARG A C 1
ATOM 1955 O O . ARG A 1 246 ? 1.340 28.618 -17.331 1.00 37.53 246 ARG A O 1
ATOM 1962 N N . ASP A 1 247 ? 0.402 27.054 -18.643 1.00 37.31 247 ASP A N 1
ATOM 1963 C CA . ASP A 1 247 ? 1.184 27.388 -19.836 1.00 37.31 247 ASP A CA 1
ATOM 1964 C C . ASP A 1 247 ? 0.780 28.750 -20.437 1.00 37.31 247 ASP A C 1
ATOM 1966 O O . ASP A 1 247 ? 1.645 29.524 -20.863 1.00 37.31 247 ASP A O 1
ATOM 1970 N N . GLU A 1 248 ? -0.504 29.124 -20.378 1.00 34.38 248 GLU A N 1
ATOM 1971 C CA . GLU A 1 248 ? -0.968 30.450 -20.818 1.00 34.38 248 GLU A CA 1
ATOM 1972 C C . GLU A 1 248 ? -0.683 31.567 -19.795 1.00 34.38 248 GLU A C 1
ATOM 1974 O O . GLU A 1 248 ? -0.259 32.666 -20.180 1.00 34.38 248 GLU A O 1
ATOM 1979 N N . ALA A 1 249 ? -0.834 31.298 -18.492 1.00 34.62 249 ALA A N 1
ATOM 1980 C CA . ALA A 1 249 ? -0.553 32.269 -17.430 1.00 34.62 249 ALA A CA 1
ATOM 1981 C C . ALA A 1 249 ? 0.952 32.569 -17.289 1.00 34.62 249 ALA A C 1
ATOM 1983 O O . ALA A 1 249 ? 1.330 33.729 -17.097 1.00 34.62 249 ALA A O 1
ATOM 1984 N N . LEU A 1 250 ? 1.824 31.567 -17.478 1.00 38.19 250 LEU A N 1
ATOM 1985 C CA . LEU A 1 250 ? 3.281 31.755 -17.518 1.00 38.19 250 LEU A CA 1
ATOM 1986 C C . LEU A 1 250 ? 3.711 32.621 -18.711 1.00 38.19 250 LEU A C 1
ATOM 1988 O O . LEU A 1 250 ? 4.607 33.457 -18.576 1.00 38.19 250 LEU A O 1
ATOM 1992 N N . ALA A 1 251 ? 3.036 32.497 -19.859 1.00 37.44 251 ALA A N 1
ATOM 1993 C CA . ALA A 1 251 ? 3.292 33.341 -21.025 1.00 37.44 251 ALA A CA 1
ATOM 1994 C C . ALA A 1 251 ? 2.833 34.799 -20.817 1.00 37.44 251 ALA A C 1
ATOM 1996 O O . ALA A 1 251 ? 3.442 35.721 -21.368 1.00 37.44 251 ALA A O 1
ATOM 1997 N N . ALA A 1 252 ? 1.775 35.030 -20.032 1.00 34.38 252 ALA A N 1
ATOM 1998 C CA . ALA A 1 252 ? 1.287 36.368 -19.695 1.00 34.38 252 ALA A CA 1
ATOM 1999 C C . ALA A 1 252 ? 2.127 37.050 -18.600 1.00 34.38 252 ALA A C 1
ATOM 2001 O O . ALA A 1 252 ? 2.494 38.214 -18.760 1.00 34.38 252 ALA A O 1
ATOM 2002 N N . GLN A 1 253 ? 2.512 36.323 -17.545 1.00 35.78 253 GLN A N 1
ATOM 2003 C CA . GLN A 1 253 ? 3.358 36.839 -16.461 1.00 35.78 253 GLN A CA 1
ATOM 2004 C C . GLN A 1 253 ? 4.791 37.141 -16.913 1.00 35.78 253 GLN A C 1
ATOM 2006 O O . GLN A 1 253 ? 5.370 38.118 -16.441 1.00 35.78 253 GLN A O 1
ATOM 2011 N N . ALA A 1 254 ? 5.335 36.400 -17.887 1.00 37.59 254 ALA A N 1
ATOM 2012 C CA . ALA A 1 254 ? 6.631 36.718 -18.495 1.00 37.59 254 ALA A CA 1
ATOM 2013 C C . ALA A 1 254 ? 6.657 38.126 -19.125 1.00 37.59 254 ALA A C 1
ATOM 2015 O O . ALA A 1 254 ? 7.654 38.832 -19.016 1.00 37.59 254 ALA A O 1
ATOM 2016 N N . ARG A 1 255 ? 5.536 38.583 -19.705 1.00 39.88 255 ARG A N 1
ATOM 2017 C CA . ARG A 1 255 ? 5.417 39.933 -20.291 1.00 39.88 255 ARG A CA 1
ATOM 2018 C C . ARG A 1 255 ? 5.240 41.035 -19.240 1.00 39.88 255 ARG A C 1
ATOM 2020 O O . ARG A 1 255 ? 5.619 42.176 -19.485 1.00 39.88 255 ARG A O 1
ATOM 2027 N N . THR A 1 256 ? 4.673 40.708 -18.079 1.00 36.81 256 THR A N 1
ATOM 2028 C CA . THR A 1 256 ? 4.465 41.652 -16.967 1.00 36.81 256 THR A CA 1
ATOM 2029 C C . THR A 1 256 ? 5.718 41.814 -16.107 1.00 36.81 256 THR A C 1
ATOM 2031 O O . THR A 1 256 ? 5.996 42.916 -15.640 1.00 36.81 256 THR A O 1
ATOM 2034 N N . ILE A 1 257 ? 6.509 40.750 -15.934 1.00 37.84 257 ILE A N 1
ATOM 2035 C CA . ILE A 1 257 ? 7.774 40.780 -15.186 1.00 37.84 257 ILE A CA 1
ATOM 2036 C C . ILE A 1 257 ? 8.794 41.691 -15.882 1.00 37.84 257 ILE A C 1
ATOM 2038 O O . ILE A 1 257 ? 9.385 42.532 -15.206 1.00 37.84 257 ILE A O 1
ATOM 2042 N N . ASP A 1 258 ? 8.909 41.640 -17.214 1.00 40.41 258 ASP A N 1
ATOM 2043 C CA . ASP A 1 258 ? 9.766 42.561 -17.985 1.00 40.41 258 ASP A CA 1
ATOM 2044 C C . ASP A 1 258 ? 9.384 44.043 -17.781 1.00 40.41 258 ASP A C 1
ATOM 2046 O O . ASP A 1 258 ? 10.257 44.907 -17.711 1.00 40.41 258 ASP A O 1
ATOM 2050 N N . GLY A 1 259 ? 8.093 44.348 -17.590 1.00 37.72 259 GLY A N 1
ATOM 2051 C CA . GLY A 1 259 ? 7.618 45.701 -17.270 1.00 37.72 259 GLY A CA 1
ATOM 2052 C C . GLY A 1 259 ? 7.810 46.119 -15.803 1.00 37.72 259 GLY A C 1
ATOM 2053 O O . GLY A 1 259 ? 7.942 47.306 -15.507 1.00 37.72 259 GLY A O 1
ATOM 2054 N N . LEU A 1 260 ? 7.853 45.166 -14.865 1.00 37.03 260 LEU A N 1
ATOM 2055 C CA . LEU A 1 260 ? 8.059 45.434 -13.435 1.00 37.03 260 LEU A CA 1
ATOM 2056 C C . LEU A 1 260 ? 9.537 45.670 -13.082 1.00 37.03 260 LEU A C 1
ATOM 2058 O O . LEU A 1 260 ? 9.815 46.401 -12.128 1.00 37.03 260 LEU A O 1
ATOM 2062 N N . TRP A 1 261 ? 10.477 45.143 -13.875 1.00 36.47 261 TRP A N 1
ATOM 2063 C CA . TRP A 1 261 ? 11.913 45.416 -13.729 1.00 36.47 261 TRP A CA 1
ATOM 2064 C C . TRP A 1 261 ? 12.275 46.888 -13.989 1.00 36.47 261 TRP A C 1
ATOM 2066 O O . TRP A 1 261 ? 13.101 47.451 -13.267 1.00 36.47 261 TRP A O 1
ATOM 2076 N N . GLU A 1 262 ? 11.603 47.563 -14.929 1.00 41.41 262 GLU A N 1
ATOM 2077 C CA . GLU A 1 262 ? 11.794 49.005 -15.166 1.00 41.41 262 GLU A CA 1
ATOM 2078 C C . GLU A 1 262 ? 11.244 49.872 -14.015 1.00 41.41 262 GLU A C 1
ATOM 2080 O O . GLU A 1 262 ? 11.803 50.922 -13.689 1.00 41.41 262 GLU A O 1
ATOM 2085 N N . VAL A 1 263 ? 10.179 49.419 -13.341 1.00 41.78 263 VAL A N 1
ATOM 2086 C CA . VAL A 1 263 ? 9.564 50.125 -12.201 1.00 41.78 263 VAL A CA 1
ATOM 2087 C C . VAL A 1 263 ? 10.346 49.904 -10.900 1.00 41.78 263 VAL A C 1
ATOM 2089 O O . VAL A 1 263 ? 10.438 50.819 -10.077 1.00 41.78 263 VAL A O 1
ATOM 2092 N N . ALA A 1 264 ? 10.939 48.720 -10.714 1.00 34.78 264 ALA A N 1
ATOM 2093 C CA . ALA A 1 264 ? 11.799 48.401 -9.574 1.00 34.78 264 ALA A CA 1
ATOM 2094 C C . ALA A 1 264 ? 13.090 49.243 -9.576 1.00 34.78 264 ALA A C 1
ATOM 2096 O O . ALA A 1 264 ? 13.441 49.816 -8.543 1.00 34.78 264 ALA A O 1
ATOM 2097 N N . ALA A 1 265 ? 13.708 49.449 -10.747 1.00 40.34 265 ALA A N 1
ATOM 2098 C CA . ALA A 1 265 ? 14.884 50.312 -10.898 1.00 40.34 265 ALA A CA 1
ATOM 2099 C C . ALA A 1 265 ? 14.618 51.783 -10.501 1.00 40.34 265 ALA A C 1
ATOM 2101 O O . ALA A 1 265 ? 15.490 52.451 -9.951 1.00 40.34 265 ALA A O 1
ATOM 2102 N N . ALA A 1 266 ? 13.391 52.284 -10.701 1.00 40.28 266 ALA A N 1
ATOM 2103 C CA . ALA A 1 266 ? 12.984 53.636 -10.299 1.00 40.28 266 ALA A CA 1
ATOM 2104 C C . ALA A 1 266 ? 12.597 53.762 -8.806 1.00 40.28 266 ALA A C 1
ATOM 2106 O O . ALA A 1 266 ? 12.479 54.874 -8.277 1.00 40.28 266 ALA A O 1
ATOM 2107 N N . ARG A 1 267 ? 12.362 52.637 -8.114 1.00 42.19 267 ARG A N 1
ATOM 2108 C CA . ARG A 1 267 ? 12.014 52.584 -6.682 1.00 42.19 267 ARG A CA 1
ATOM 2109 C C . ARG A 1 267 ? 13.255 52.538 -5.785 1.00 42.19 267 ARG A C 1
ATOM 2111 O O . ARG A 1 267 ? 13.219 53.158 -4.722 1.00 42.19 267 ARG A O 1
ATOM 2118 N N . ASP A 1 268 ? 14.347 51.929 -6.243 1.00 38.88 268 ASP A N 1
ATOM 2119 C CA . ASP A 1 268 ? 15.629 51.878 -5.521 1.00 38.88 268 ASP A CA 1
ATOM 2120 C C . ASP A 1 268 ? 16.273 53.265 -5.338 1.00 38.88 268 ASP A C 1
ATOM 2122 O O . ASP A 1 268 ? 16.779 53.577 -4.258 1.00 38.88 268 ASP A O 1
ATOM 2126 N N . GLU A 1 269 ? 16.151 54.169 -6.320 1.00 42.44 269 GLU A N 1
ATOM 2127 C CA . GLU A 1 269 ? 16.617 55.560 -6.172 1.00 42.44 269 GLU A CA 1
ATOM 2128 C C . GLU A 1 269 ? 15.837 56.342 -5.096 1.00 42.44 269 GLU A C 1
ATOM 2130 O O . GLU A 1 269 ? 16.391 57.216 -4.423 1.00 42.44 269 GLU A O 1
ATOM 2135 N N . ARG A 1 270 ? 14.551 56.022 -4.889 1.00 41.59 270 ARG A N 1
ATOM 2136 C CA . ARG A 1 270 ? 13.714 56.654 -3.850 1.00 41.59 270 ARG A CA 1
ATOM 2137 C C . ARG A 1 270 ? 13.958 56.057 -2.467 1.00 41.59 270 ARG A C 1
ATOM 2139 O O . ARG A 1 270 ? 13.852 56.781 -1.476 1.00 41.59 270 ARG A O 1
ATOM 2146 N N . LEU A 1 271 ? 14.304 54.772 -2.399 1.00 39.88 271 LEU A N 1
ATOM 2147 C CA . LEU A 1 271 ? 14.622 54.077 -1.153 1.00 39.88 271 LEU A CA 1
ATOM 2148 C C . LEU A 1 271 ? 15.929 54.613 -0.544 1.00 39.88 271 LEU A C 1
ATOM 2150 O O . LEU A 1 271 ? 15.970 54.929 0.644 1.00 39.88 271 LEU A O 1
ATOM 2154 N N . HIS A 1 272 ? 16.940 54.873 -1.379 1.00 41.62 272 HIS A N 1
ATOM 2155 C CA . HIS A 1 272 ? 18.226 55.429 -0.942 1.00 41.62 272 HIS A CA 1
ATOM 2156 C C . HIS A 1 272 ? 18.116 56.871 -0.393 1.00 41.62 272 HIS A C 1
ATOM 2158 O O . HIS A 1 272 ? 18.809 57.264 0.553 1.00 41.62 272 HIS A O 1
ATOM 2164 N N . ALA A 1 273 ? 17.181 57.666 -0.929 1.00 39.53 273 ALA A N 1
ATOM 2165 C CA . ALA A 1 273 ? 16.870 59.003 -0.419 1.00 39.53 273 ALA A CA 1
ATOM 2166 C C . ALA A 1 273 ? 16.142 58.970 0.944 1.00 39.53 273 ALA A C 1
ATOM 2168 O O . ALA A 1 273 ? 16.371 59.841 1.787 1.00 39.53 273 ALA A O 1
ATOM 2169 N N . ALA A 1 274 ? 15.301 57.958 1.186 1.00 38.91 274 ALA A N 1
ATOM 2170 C CA . ALA A 1 274 ? 14.579 57.780 2.449 1.00 38.91 274 ALA A CA 1
ATOM 2171 C C . ALA A 1 274 ? 15.482 57.246 3.577 1.00 38.91 274 ALA A C 1
ATOM 2173 O O . ALA A 1 274 ? 15.360 57.674 4.726 1.00 38.91 274 ALA A O 1
ATOM 2174 N N . GLU A 1 275 ? 16.441 56.374 3.257 1.00 39.59 275 GLU A N 1
ATOM 2175 C CA . GLU A 1 275 ? 17.415 55.837 4.219 1.00 39.59 275 GLU A CA 1
ATOM 2176 C C . GLU A 1 275 ? 18.356 56.912 4.776 1.00 39.59 275 GLU A C 1
ATOM 2178 O O . GLU A 1 275 ? 18.700 56.889 5.962 1.00 39.59 275 GLU A O 1
ATOM 2183 N N . THR A 1 276 ? 18.706 57.901 3.952 1.00 40.84 276 THR A N 1
ATOM 2184 C CA . THR A 1 276 ? 19.544 59.035 4.364 1.00 40.84 276 THR A CA 1
ATOM 2185 C C . THR A 1 276 ? 18.808 59.936 5.371 1.00 40.84 276 THR A C 1
ATOM 2187 O O . THR A 1 276 ? 19.388 60.342 6.376 1.00 40.84 276 THR A O 1
ATOM 2190 N N . ALA A 1 277 ? 17.499 60.159 5.188 1.00 40.06 277 ALA A N 1
ATOM 2191 C CA . ALA A 1 277 ? 16.673 60.948 6.112 1.00 40.06 277 ALA A CA 1
ATOM 2192 C C . ALA A 1 277 ? 16.461 60.257 7.477 1.00 40.06 277 ALA A C 1
ATOM 2194 O O . ALA A 1 277 ? 16.418 60.914 8.518 1.00 40.06 277 ALA A O 1
ATOM 2195 N N . ILE A 1 278 ? 16.386 58.922 7.487 1.00 43.09 278 ILE A N 1
ATOM 2196 C CA . ILE A 1 278 ? 16.214 58.110 8.703 1.00 43.09 278 ILE A CA 1
ATOM 2197 C C . ILE A 1 278 ? 17.506 58.057 9.542 1.00 43.09 278 ILE A C 1
ATOM 2199 O O . ILE A 1 278 ? 17.449 57.936 10.771 1.00 43.09 278 ILE A O 1
ATOM 2203 N N . GLN A 1 279 ? 18.684 58.173 8.919 1.00 43.59 279 GLN A N 1
ATOM 2204 C CA . GLN A 1 279 ? 19.964 58.245 9.638 1.00 43.59 279 GLN A CA 1
ATOM 2205 C C . GLN A 1 279 ? 20.141 59.569 10.399 1.00 43.59 279 GLN A C 1
ATOM 2207 O O . GLN A 1 279 ? 20.588 59.554 11.551 1.00 43.59 279 GLN A O 1
ATOM 2212 N N . ASP A 1 280 ? 19.705 60.688 9.818 1.00 41.09 280 ASP A N 1
ATOM 2213 C CA . ASP A 1 280 ? 19.782 62.013 10.448 1.00 41.09 280 ASP A CA 1
ATOM 2214 C C . ASP A 1 280 ? 18.845 62.136 11.669 1.00 41.09 280 ASP A C 1
ATOM 2216 O O . ASP A 1 280 ? 19.205 62.715 12.701 1.00 41.09 280 ASP A O 1
ATOM 2220 N N . GLU A 1 281 ? 17.669 61.505 11.616 1.00 41.44 281 GLU A N 1
ATOM 2221 C CA . GLU A 1 281 ? 16.685 61.504 12.710 1.00 41.44 281 GLU A CA 1
ATOM 2222 C C . GLU A 1 281 ? 17.105 60.591 13.886 1.00 41.44 281 GLU A C 1
ATOM 2224 O O . GLU A 1 281 ? 16.862 60.879 15.070 1.00 41.44 281 GLU A O 1
ATOM 2229 N N . ARG A 1 282 ? 17.843 59.514 13.580 1.00 42.31 282 ARG A N 1
ATOM 2230 C CA . ARG A 1 282 ? 18.462 58.617 14.570 1.00 42.31 282 ARG A CA 1
ATOM 2231 C C . ARG A 1 282 ? 19.600 59.288 15.341 1.00 42.31 282 ARG A C 1
ATOM 2233 O O . ARG A 1 282 ? 19.710 59.073 16.552 1.00 42.31 282 ARG A O 1
ATOM 2240 N N . ALA A 1 283 ? 20.395 60.138 14.690 1.00 41.00 283 ALA A N 1
ATOM 2241 C CA . ALA A 1 283 ? 21.451 60.909 15.347 1.00 41.00 283 ALA A CA 1
ATOM 2242 C C . ALA A 1 283 ? 20.886 61.946 16.343 1.00 41.00 283 ALA A C 1
ATOM 2244 O O . ALA A 1 283 ? 21.435 62.119 17.434 1.00 41.00 283 ALA A O 1
ATOM 2245 N N . ALA A 1 284 ? 19.740 62.564 16.027 1.00 39.34 284 ALA A N 1
ATOM 2246 C CA . ALA A 1 284 ? 19.045 63.503 16.914 1.00 39.34 284 ALA A CA 1
ATOM 2247 C C . ALA A 1 284 ? 18.434 62.818 18.155 1.00 39.34 284 ALA A C 1
ATOM 2249 O O . ALA A 1 284 ? 18.459 63.367 19.259 1.00 39.34 284 ALA A O 1
ATOM 2250 N N . THR A 1 285 ? 17.944 61.585 17.999 1.00 40.22 285 THR A N 1
ATOM 2251 C CA . THR A 1 285 ? 17.317 60.803 19.081 1.00 40.22 285 THR A CA 1
ATOM 2252 C C . THR A 1 285 ? 18.353 60.211 20.052 1.00 40.22 285 THR A C 1
ATOM 2254 O O . THR A 1 285 ? 18.124 60.157 21.264 1.00 40.22 285 THR A O 1
ATOM 2257 N N . ALA A 1 286 ? 19.542 59.841 19.560 1.00 37.50 286 ALA A N 1
ATOM 2258 C CA . ALA A 1 286 ? 20.652 59.342 20.381 1.00 37.50 286 ALA A CA 1
ATOM 2259 C C . ALA A 1 286 ? 21.236 60.404 21.344 1.00 37.50 286 ALA A C 1
ATOM 2261 O O . ALA A 1 286 ? 21.726 60.065 22.427 1.00 37.50 286 ALA A O 1
ATOM 2262 N N . ALA A 1 287 ? 21.124 61.692 21.001 1.00 37.22 287 ALA A N 1
ATOM 2263 C CA . ALA A 1 287 ? 21.549 62.806 21.853 1.00 37.22 287 ALA A CA 1
ATOM 2264 C C . ALA A 1 287 ? 20.635 63.023 23.079 1.00 37.22 287 ALA A C 1
ATOM 2266 O O . ALA A 1 287 ? 21.078 63.554 24.094 1.00 37.22 287 ALA A O 1
ATOM 2267 N N . VAL A 1 288 ? 19.375 62.574 23.020 1.00 40.47 288 VAL A N 1
ATOM 2268 C CA . VAL A 1 288 ? 18.404 62.689 24.128 1.00 40.47 288 VAL A CA 1
ATOM 2269 C C . VAL A 1 288 ? 18.558 61.538 25.131 1.00 40.47 288 VAL A C 1
ATOM 2271 O O . VAL A 1 288 ? 18.335 61.708 26.328 1.00 40.47 288 VAL A O 1
ATOM 2274 N N . LEU A 1 289 ? 19.006 60.368 24.665 1.00 39.25 289 LEU A N 1
ATOM 2275 C CA . LEU A 1 289 ? 19.170 59.159 25.482 1.00 39.25 289 LEU A CA 1
ATOM 2276 C C . LEU A 1 289 ? 20.460 59.139 26.326 1.00 39.25 289 LEU A C 1
ATOM 2278 O O . LEU A 1 289 ? 20.602 58.294 27.210 1.00 39.25 289 LEU A O 1
ATOM 2282 N N . THR A 1 290 ? 21.396 60.066 26.102 1.00 33.44 290 THR A N 1
ATOM 2283 C CA . THR A 1 290 ? 22.683 60.123 26.821 1.00 33.44 290 THR A CA 1
ATOM 2284 C C . THR A 1 290 ? 22.648 60.907 28.141 1.00 33.44 290 THR A C 1
ATOM 2286 O O . THR A 1 290 ? 23.617 60.845 28.900 1.00 33.44 290 THR A O 1
ATOM 2289 N N . SER A 1 291 ? 21.536 61.553 28.515 1.00 29.97 291 SER A N 1
ATOM 2290 C CA . SER A 1 291 ? 21.400 62.201 29.830 1.00 29.97 291 SER A CA 1
ATOM 2291 C C . SER A 1 291 ? 20.492 61.427 30.800 1.00 29.97 291 SER A C 1
ATOM 2293 O O . SER A 1 291 ? 19.326 61.760 30.981 1.00 29.97 291 SER A O 1
ATOM 2295 N N . GLY A 1 292 ? 21.076 60.455 31.510 1.00 31.19 292 GLY A N 1
ATOM 2296 C CA . GLY A 1 292 ? 20.736 60.215 32.922 1.00 31.19 292 GLY A CA 1
ATOM 2297 C C . GLY A 1 292 ? 19.910 58.975 33.293 1.00 31.19 292 GLY A C 1
ATOM 2298 O O . GLY A 1 292 ? 18.714 59.077 33.508 1.00 31.19 292 GLY A O 1
ATOM 2299 N N . ARG A 1 293 ? 20.633 57.870 33.555 1.00 34.69 293 ARG A N 1
ATOM 2300 C CA . ARG A 1 293 ? 20.429 56.839 34.610 1.00 34.69 293 ARG A CA 1
ATOM 2301 C C . ARG A 1 293 ? 19.053 56.150 34.737 1.00 34.69 293 ARG A C 1
ATOM 2303 O O . ARG A 1 293 ? 18.104 56.753 35.206 1.00 34.69 293 ARG A O 1
ATOM 2310 N N . ILE A 1 294 ? 19.050 54.815 34.601 1.00 33.38 294 ILE A N 1
ATOM 2311 C CA . ILE A 1 294 ? 18.894 53.836 35.710 1.00 33.38 294 ILE A CA 1
ATOM 2312 C C . ILE A 1 294 ? 19.153 52.403 35.190 1.00 33.38 294 ILE A C 1
ATOM 2314 O O . ILE A 1 294 ? 18.716 52.025 34.108 1.00 33.38 294 ILE A O 1
ATOM 2318 N N . ARG A 1 295 ? 19.890 51.612 35.986 1.00 32.00 295 ARG A N 1
ATOM 2319 C CA . ARG A 1 295 ? 20.072 50.154 35.870 1.00 32.00 295 ARG A CA 1
ATOM 2320 C C . ARG A 1 295 ? 19.080 49.437 36.798 1.00 32.00 295 ARG A C 1
ATOM 2322 O O . ARG A 1 295 ? 18.992 49.820 37.958 1.00 32.00 295 ARG A O 1
ATOM 2329 N N . GLY A 1 296 ? 18.523 48.318 36.322 1.00 31.47 296 GLY A N 1
ATOM 2330 C CA . GLY A 1 296 ? 18.236 47.117 37.123 1.00 31.47 296 GLY A CA 1
ATOM 2331 C C . GLY A 1 296 ? 16.800 46.909 37.628 1.00 31.47 296 GLY A C 1
ATOM 2332 O O . GLY A 1 296 ? 16.332 47.652 38.477 1.00 31.47 296 GLY A O 1
ATOM 2333 N N . GLY A 1 297 ? 16.184 45.801 37.188 1.00 33.94 297 GLY A N 1
ATOM 2334 C CA . GLY A 1 297 ? 15.118 45.085 37.907 1.00 33.94 297 GLY A CA 1
ATOM 2335 C C . GLY A 1 297 ? 13.669 45.432 37.540 1.00 33.94 297 GLY A C 1
ATOM 2336 O O . GLY A 1 297 ? 13.136 46.442 37.978 1.00 33.94 297 GLY A O 1
ATOM 2337 N N . GLY A 1 298 ? 13.005 44.517 36.822 1.00 31.06 298 GLY A N 1
ATOM 2338 C CA . GLY A 1 298 ? 11.545 44.452 36.689 1.00 31.06 298 GLY A CA 1
ATOM 2339 C C . GLY A 1 298 ? 10.974 45.164 35.462 1.00 31.06 298 GLY A C 1
ATOM 2340 O O . GLY A 1 298 ? 10.820 46.381 35.454 1.00 31.06 298 GLY A O 1
ATOM 2341 N N . LEU A 1 299 ? 10.536 44.388 34.464 1.00 35.28 299 LEU A N 1
ATOM 2342 C CA . LEU A 1 299 ? 9.807 44.851 33.269 1.00 35.28 299 LEU A CA 1
ATOM 2343 C C . LEU A 1 299 ? 8.458 45.556 33.586 1.00 35.28 299 LEU A C 1
ATOM 2345 O O . LEU A 1 299 ? 7.768 46.008 32.680 1.00 35.28 299 LEU A O 1
ATOM 2349 N N . TRP A 1 300 ? 8.093 45.682 34.868 1.00 34.03 300 TRP A N 1
ATOM 2350 C CA . TRP A 1 300 ? 6.889 46.355 35.363 1.00 34.03 300 TRP A CA 1
ATOM 2351 C C . TRP A 1 300 ? 7.056 47.858 35.654 1.00 34.03 300 TRP A C 1
ATOM 2353 O O . TRP A 1 300 ? 6.057 48.557 35.813 1.00 34.03 300 TRP A O 1
ATOM 2363 N N . THR A 1 301 ? 8.276 48.406 35.678 1.00 38.03 301 THR A N 1
ATOM 2364 C CA . THR A 1 301 ? 8.497 49.838 35.989 1.00 38.03 301 THR A CA 1
ATOM 2365 C C . THR A 1 301 ? 8.358 50.782 34.789 1.00 38.03 301 THR A C 1
ATOM 2367 O O . THR A 1 301 ? 8.188 51.982 34.991 1.00 38.03 301 THR A O 1
ATOM 2370 N N . VAL A 1 302 ? 8.340 50.274 33.549 1.00 41.66 302 VAL A N 1
ATOM 2371 C CA . VAL A 1 302 ? 8.066 51.091 32.342 1.00 41.66 302 VAL A CA 1
ATOM 2372 C C . VAL A 1 302 ? 6.572 51.102 31.988 1.00 41.66 302 VAL A C 1
ATOM 2374 O O . VAL A 1 302 ? 6.057 52.100 31.488 1.00 41.66 302 VAL A O 1
ATOM 2377 N N . ALA A 1 303 ? 5.846 50.025 32.304 1.00 42.28 303 ALA A N 1
ATOM 2378 C CA . ALA A 1 303 ? 4.418 49.906 32.011 1.00 42.28 303 ALA A CA 1
ATOM 2379 C C . ALA A 1 303 ? 3.533 50.710 32.985 1.00 42.28 303 ALA A C 1
ATOM 2381 O O . ALA A 1 303 ? 2.495 51.237 32.581 1.00 42.28 303 ALA A O 1
ATOM 2382 N N . ALA A 1 304 ? 3.946 50.860 34.250 1.00 36.94 304 ALA A N 1
ATOM 2383 C CA . ALA A 1 304 ? 3.139 51.532 35.271 1.00 36.94 304 ALA A CA 1
ATOM 2384 C C . ALA A 1 304 ? 2.944 53.050 35.031 1.00 36.94 304 ALA A C 1
ATOM 2386 O O . ALA A 1 304 ? 1.794 53.488 35.076 1.00 36.94 304 ALA A O 1
ATOM 2387 N N . PRO A 1 305 ? 3.968 53.855 34.667 1.00 43.09 305 PRO A N 1
ATOM 2388 C CA . PRO A 1 305 ? 3.771 55.284 34.400 1.00 43.09 305 PRO A CA 1
ATOM 2389 C C . PRO A 1 305 ? 2.939 55.548 33.137 1.00 43.09 305 PRO A C 1
ATOM 2391 O O . PRO A 1 305 ? 2.234 56.554 33.056 1.00 43.09 305 PRO A O 1
ATOM 2394 N N . LEU A 1 306 ? 2.997 54.644 32.148 1.00 40.81 306 LEU A N 1
ATOM 2395 C CA . LEU A 1 306 ? 2.203 54.729 30.921 1.00 40.81 306 LEU A CA 1
ATOM 2396 C C . LEU A 1 306 ? 0.735 54.373 31.194 1.00 40.81 306 LEU A C 1
ATOM 2398 O O . LEU A 1 306 ? -0.157 55.113 30.790 1.00 40.81 306 LEU A O 1
ATOM 2402 N N . ALA A 1 307 ? 0.481 53.310 31.964 1.00 41.31 307 ALA A N 1
ATOM 2403 C CA . ALA A 1 307 ? -0.863 52.927 32.394 1.00 41.31 307 ALA A CA 1
ATOM 2404 C C . ALA A 1 307 ? -1.507 53.964 33.337 1.00 41.31 307 ALA A C 1
ATOM 2406 O O . ALA A 1 307 ? -2.730 54.119 33.343 1.00 41.31 307 ALA A O 1
ATOM 2407 N N . GLU A 1 308 ? -0.706 54.691 34.121 1.00 39.94 308 GLU A N 1
ATOM 2408 C CA . GLU A 1 308 ? -1.165 55.775 34.997 1.00 39.94 308 GLU A CA 1
ATOM 2409 C C . GLU A 1 308 ? -1.411 57.081 34.219 1.00 39.94 308 GLU A C 1
ATOM 2411 O O . GLU A 1 308 ? -2.403 57.764 34.473 1.00 39.94 308 GLU A O 1
ATOM 2416 N N . ARG A 1 309 ? -0.618 57.379 33.174 1.00 40.16 309 ARG A N 1
ATOM 2417 C CA . ARG A 1 309 ? -0.911 58.461 32.209 1.00 40.16 309 ARG A CA 1
ATOM 2418 C C . ARG A 1 309 ? -2.176 58.197 31.398 1.00 40.16 309 ARG A C 1
ATOM 2420 O O . ARG A 1 309 ? -2.980 59.112 31.234 1.00 40.16 309 ARG A O 1
ATOM 2427 N N . VAL A 1 310 ? -2.373 56.962 30.938 1.00 44.31 310 VAL A N 1
ATOM 2428 C CA . VAL A 1 310 ? -3.580 56.543 30.208 1.00 44.31 310 VAL A CA 1
ATOM 2429 C C . VAL A 1 310 ? -4.810 56.607 31.122 1.00 44.31 310 VAL A C 1
ATOM 2431 O O . VAL A 1 310 ? -5.844 57.127 30.708 1.00 44.31 310 VAL A O 1
ATOM 2434 N N . ARG A 1 311 ? -4.695 56.204 32.400 1.00 42.53 311 ARG A N 1
ATOM 2435 C CA . ARG A 1 311 ? -5.778 56.358 33.394 1.00 42.53 311 ARG A CA 1
ATOM 2436 C C . ARG A 1 311 ? -6.056 57.816 33.776 1.00 42.53 311 ARG A C 1
ATOM 2438 O O . ARG A 1 311 ? -7.221 58.195 33.880 1.00 42.53 311 ARG A O 1
ATOM 2445 N N . GLY A 1 312 ? -5.026 58.649 33.929 1.00 39.41 312 GLY A N 1
ATOM 2446 C CA . GLY A 1 312 ? -5.171 60.082 34.206 1.00 39.41 312 GLY A CA 1
ATOM 2447 C C . GLY A 1 312 ? -5.808 60.856 33.046 1.00 39.41 312 GLY A C 1
ATOM 2448 O O . GLY A 1 312 ? -6.633 61.741 33.270 1.00 39.41 312 GLY A O 1
ATOM 2449 N N . GLN A 1 313 ? -5.498 60.481 31.801 1.00 40.56 313 GLN A N 1
ATOM 2450 C CA . GLN A 1 313 ? -6.131 61.057 30.613 1.00 40.56 313 GLN A CA 1
ATOM 2451 C C . GLN A 1 313 ? -7.560 60.540 30.402 1.00 40.56 313 GLN A C 1
ATOM 2453 O O . GLN A 1 313 ? -8.426 61.324 30.025 1.00 40.56 313 GLN A O 1
ATOM 2458 N N . ALA A 1 314 ? -7.848 59.277 30.732 1.00 38.78 314 ALA A N 1
ATOM 2459 C CA . ALA A 1 314 ? -9.208 58.736 30.705 1.00 38.78 314 ALA A CA 1
ATOM 2460 C C . ALA A 1 314 ? -10.134 59.401 31.747 1.00 38.78 314 ALA A C 1
ATOM 2462 O O . ALA A 1 314 ? -11.311 59.631 31.470 1.00 38.78 314 ALA A O 1
ATOM 2463 N N . ALA A 1 315 ? -9.609 59.781 32.920 1.00 35.31 315 ALA A N 1
ATOM 2464 C CA . ALA A 1 315 ? -10.372 60.489 33.953 1.00 35.31 315 ALA A CA 1
ATOM 2465 C C . ALA A 1 315 ? -10.695 61.952 33.580 1.00 35.31 315 ALA A C 1
ATOM 2467 O O . ALA A 1 315 ? -11.766 62.448 33.924 1.00 35.31 315 ALA A O 1
ATOM 2468 N N . ALA A 1 316 ? -9.820 62.630 32.826 1.00 37.06 316 ALA A N 1
ATOM 2469 C CA . ALA A 1 316 ? -10.059 63.995 32.342 1.00 37.06 316 ALA A CA 1
ATOM 2470 C C . ALA A 1 316 ? -11.101 64.069 31.204 1.00 37.06 316 ALA A C 1
ATOM 2472 O O . ALA A 1 316 ? -11.708 65.116 30.988 1.00 37.06 316 ALA A O 1
ATOM 2473 N N . VAL A 1 317 ? -11.342 62.958 30.498 1.00 41.19 317 VAL A N 1
ATOM 2474 C CA . VAL A 1 317 ? -12.281 62.871 29.364 1.00 41.19 317 VAL A CA 1
ATOM 2475 C C . VAL A 1 317 ? -13.736 62.661 29.810 1.00 41.19 317 VAL A C 1
ATOM 2477 O O . VAL A 1 317 ? -14.649 62.991 29.060 1.00 41.19 317 VAL A O 1
ATOM 2480 N N . ARG A 1 318 ? -13.993 62.210 31.049 1.00 38.78 318 ARG A N 1
ATOM 2481 C CA . ARG A 1 318 ? -15.369 62.010 31.555 1.00 38.78 318 ARG A CA 1
ATOM 2482 C C . ARG A 1 318 ? -16.169 63.299 31.796 1.00 38.78 318 ARG A C 1
ATOM 2484 O O . ARG A 1 318 ? -17.383 63.207 31.908 1.00 38.78 318 ARG A O 1
ATOM 2491 N N . ASN A 1 319 ? -15.530 64.473 31.852 1.00 41.50 319 ASN A N 1
ATOM 2492 C CA . ASN A 1 319 ? -16.177 65.718 32.302 1.00 41.50 319 ASN A CA 1
ATOM 2493 C C . ASN A 1 319 ? -16.063 66.920 31.332 1.00 41.50 319 ASN A C 1
ATOM 2495 O O . ASN A 1 319 ? -16.211 68.058 31.771 1.00 41.50 319 ASN A O 1
ATOM 2499 N N . GLY A 1 320 ? -15.815 66.723 30.030 1.00 40.66 320 GLY A N 1
ATOM 2500 C CA . GLY A 1 320 ? -15.724 67.831 29.059 1.00 40.66 320 GLY A CA 1
ATOM 2501 C C . GLY A 1 320 ? -16.521 67.577 27.770 1.00 40.66 320 GLY A C 1
ATOM 2502 O O . GLY A 1 320 ? -16.376 66.499 27.197 1.00 40.66 320 GLY A O 1
ATOM 2503 N N . PRO A 1 321 ? -17.344 68.528 27.277 1.00 35.16 321 PRO A N 1
ATOM 2504 C CA . PRO A 1 321 ? -18.204 68.299 26.118 1.00 35.16 321 PRO A CA 1
ATOM 2505 C C . PRO A 1 321 ? -17.435 68.489 24.800 1.00 35.16 321 PRO A C 1
ATOM 2507 O O . PRO A 1 321 ? -16.789 69.516 24.596 1.00 35.16 321 PRO A O 1
ATOM 2510 N N . GLY A 1 322 ? -17.526 67.508 23.892 1.00 36.28 322 GLY A N 1
ATOM 2511 C CA . GLY A 1 322 ? -16.981 67.596 22.529 1.00 36.28 322 GLY A CA 1
ATOM 2512 C C . GLY A 1 322 ? -16.515 66.254 21.950 1.00 36.28 322 GLY A C 1
ATOM 2513 O O . GLY A 1 322 ? -15.318 66.027 21.764 1.00 36.28 322 GLY A O 1
ATOM 2514 N N . SER A 1 323 ? -17.450 65.350 21.658 1.00 38.06 323 SER A N 1
ATOM 2515 C CA . SER A 1 323 ? -17.194 64.041 21.043 1.00 38.06 323 SER A CA 1
ATOM 2516 C C . SER A 1 323 ? -17.002 64.157 19.525 1.00 38.06 323 SER A C 1
ATOM 2518 O O . SER A 1 323 ? -17.953 64.012 18.773 1.00 38.06 323 SER A O 1
ATOM 2520 N N . ASN A 1 324 ? -15.775 64.447 19.082 1.00 37.41 324 ASN A N 1
ATOM 2521 C CA . ASN A 1 324 ? -15.283 64.096 17.731 1.00 37.41 324 ASN A CA 1
ATOM 2522 C C . ASN A 1 324 ? -13.745 63.989 17.636 1.00 37.41 324 ASN A C 1
ATOM 2524 O O . ASN A 1 324 ? -13.207 63.576 16.618 1.00 37.41 324 ASN A O 1
ATOM 2528 N N . GLY A 1 325 ? -13.005 64.292 18.711 1.00 38.72 325 GLY A N 1
ATOM 2529 C CA . GLY A 1 325 ? -11.541 64.138 18.761 1.00 38.72 325 GLY A CA 1
ATOM 2530 C C . GLY A 1 325 ? -11.039 62.948 19.589 1.00 38.72 325 GLY A C 1
ATOM 2531 O O . GLY A 1 325 ? -9.837 62.858 19.843 1.00 38.72 325 GLY A O 1
ATOM 2532 N N . VAL A 1 326 ? -11.940 62.093 20.086 1.00 36.50 326 VAL A N 1
ATOM 2533 C CA . VAL A 1 326 ? -11.614 60.982 21.003 1.00 36.50 326 VAL A CA 1
ATOM 2534 C C . VAL A 1 326 ? -11.412 59.671 20.235 1.00 36.50 326 VAL A C 1
ATOM 2536 O O . VAL A 1 326 ? -10.415 58.997 20.472 1.00 36.50 326 VAL A O 1
ATOM 2539 N N . ALA A 1 327 ? -12.250 59.373 19.235 1.00 35.56 327 ALA A N 1
ATOM 2540 C CA . ALA A 1 327 ? -12.113 58.184 18.385 1.00 35.56 327 ALA A CA 1
ATOM 2541 C C . ALA A 1 327 ? -10.790 58.171 17.598 1.00 35.56 327 ALA A C 1
ATOM 2543 O O . ALA A 1 327 ? -10.069 57.181 17.630 1.00 35.56 327 ALA A O 1
ATOM 2544 N N . GLY A 1 328 ? -10.392 59.304 17.004 1.00 34.06 328 GLY A N 1
ATOM 2545 C CA . GLY A 1 328 ? -9.116 59.413 16.281 1.00 34.06 328 GLY A CA 1
ATOM 2546 C C . GLY A 1 328 ? -7.876 59.288 17.177 1.00 34.06 328 GLY A C 1
ATOM 2547 O O . GLY A 1 328 ? -6.836 58.805 16.737 1.00 34.06 328 GLY A O 1
ATOM 2548 N N . ARG A 1 329 ? -7.977 59.663 18.461 1.00 35.66 329 ARG A N 1
ATOM 2549 C CA . ARG A 1 329 ? -6.884 59.469 19.429 1.00 35.66 329 ARG A CA 1
ATOM 2550 C C . ARG A 1 329 ? -6.826 58.036 19.957 1.00 35.66 329 ARG A C 1
ATOM 2552 O O . ARG A 1 329 ? -5.728 57.520 20.124 1.00 35.66 329 ARG A O 1
ATOM 2559 N N . ILE A 1 330 ? -7.971 57.379 20.147 1.00 36.84 330 ILE A N 1
ATOM 2560 C CA . ILE A 1 330 ? -8.047 55.955 20.513 1.00 36.84 330 ILE A CA 1
ATOM 2561 C C . ILE A 1 330 ? -7.562 55.071 19.356 1.00 36.84 330 ILE A C 1
ATOM 2563 O O . ILE A 1 330 ? -6.768 54.167 19.591 1.00 36.84 330 ILE A O 1
ATOM 2567 N N . ALA A 1 331 ? -7.951 55.370 18.114 1.00 37.88 331 ALA A N 1
ATOM 2568 C CA . ALA A 1 331 ? -7.486 54.665 16.919 1.00 37.88 331 ALA A CA 1
ATOM 2569 C C . ALA A 1 331 ? -5.966 54.779 16.743 1.00 37.88 331 ALA A C 1
ATOM 2571 O O . ALA A 1 331 ? -5.298 53.788 16.464 1.00 37.88 331 ALA A O 1
ATOM 2572 N N . ARG A 1 332 ? -5.397 55.963 17.004 1.00 37.81 332 ARG A N 1
ATOM 2573 C CA . ARG A 1 332 ? -3.947 56.171 16.961 1.00 37.81 332 ARG A CA 1
ATOM 2574 C C . ARG A 1 332 ? -3.210 55.378 18.043 1.00 37.81 332 ARG A C 1
ATOM 2576 O O . ARG A 1 332 ? -2.231 54.713 17.734 1.00 37.81 332 ARG A O 1
ATOM 2583 N N . VAL A 1 333 ? -3.719 55.365 19.276 1.00 35.84 333 VAL A N 1
ATOM 2584 C CA . VAL A 1 333 ? -3.146 54.556 20.369 1.00 35.84 333 VAL A CA 1
ATOM 2585 C C . VAL A 1 333 ? -3.296 53.048 20.096 1.00 35.84 333 VAL A C 1
ATOM 2587 O O . VAL A 1 333 ? -2.397 52.280 20.428 1.00 35.84 333 VAL A O 1
ATOM 2590 N N . ARG A 1 334 ? -4.385 52.612 19.446 1.00 37.44 334 ARG A N 1
ATOM 2591 C CA . ARG A 1 334 ? -4.623 51.211 19.045 1.00 37.44 334 ARG A CA 1
ATOM 2592 C C . ARG A 1 334 ? -3.688 50.775 17.909 1.00 37.44 334 ARG A C 1
ATOM 2594 O O . ARG A 1 334 ? -3.087 49.711 18.008 1.00 37.44 334 ARG A O 1
ATOM 2601 N N . SER A 1 335 ? -3.484 51.637 16.911 1.00 39.31 335 SER A N 1
ATOM 2602 C CA . SER A 1 335 ? -2.513 51.451 15.824 1.00 39.31 335 SER A CA 1
ATOM 2603 C C . SER A 1 335 ? -1.078 51.395 16.351 1.00 39.31 335 SER A C 1
ATOM 2605 O O . SER A 1 335 ? -0.312 50.517 15.966 1.00 39.31 335 SER A O 1
ATOM 2607 N N . GLU A 1 336 ? -0.707 52.291 17.268 1.00 38.09 336 GLU A N 1
ATOM 2608 C CA . GLU A 1 336 ? 0.617 52.297 17.901 1.00 38.09 336 GLU A CA 1
ATOM 2609 C C . GLU A 1 336 ? 0.821 51.037 18.772 1.00 38.09 336 GLU A C 1
ATOM 2611 O O . GLU A 1 336 ? 1.907 50.454 18.777 1.00 38.09 336 GLU A O 1
ATOM 2616 N N . ALA A 1 337 ? -0.227 50.538 19.442 1.00 36.16 337 ALA A N 1
ATOM 2617 C CA . ALA A 1 337 ? -0.192 49.281 20.194 1.00 36.16 337 ALA A CA 1
ATOM 2618 C C . ALA A 1 337 ? -0.086 48.038 19.289 1.00 36.16 337 ALA A C 1
ATOM 2620 O O . ALA A 1 337 ? 0.693 47.136 19.598 1.00 36.16 337 ALA A O 1
ATOM 2621 N N . GLN A 1 338 ? -0.802 47.994 18.159 1.00 38.50 338 GLN A N 1
ATOM 2622 C CA . GLN A 1 338 ? -0.714 46.912 17.167 1.00 38.50 338 GLN A CA 1
ATOM 2623 C C . GLN A 1 338 ? 0.650 46.880 16.472 1.00 38.50 338 GLN A C 1
ATOM 2625 O O . GLN A 1 338 ? 1.244 45.812 16.356 1.00 38.50 338 GLN A O 1
ATOM 2630 N N . GLN A 1 339 ? 1.201 48.038 16.099 1.00 41.19 339 GLN A N 1
ATOM 2631 C CA . GLN A 1 339 ? 2.558 48.137 15.553 1.00 41.19 339 GLN A CA 1
ATOM 2632 C C . GLN A 1 339 ? 3.613 47.713 16.581 1.00 41.19 339 GLN A C 1
ATOM 2634 O O . GLN A 1 339 ? 4.581 47.037 16.240 1.00 41.19 339 GLN A O 1
ATOM 2639 N N . THR A 1 340 ? 3.403 48.035 17.861 1.00 35.41 340 THR A N 1
ATOM 2640 C CA . THR A 1 340 ? 4.290 47.595 18.945 1.00 35.41 340 THR A CA 1
ATOM 2641 C C . THR A 1 340 ? 4.188 46.084 19.183 1.00 35.41 340 THR A C 1
ATOM 2643 O O . THR A 1 340 ? 5.212 45.431 19.359 1.00 35.41 340 THR A O 1
ATOM 2646 N N . LEU A 1 341 ? 2.987 45.500 19.138 1.00 38.03 341 LEU A N 1
ATOM 2647 C CA . LEU A 1 341 ? 2.766 44.051 19.242 1.00 38.03 341 LEU A CA 1
ATOM 2648 C C . LEU A 1 341 ? 3.357 43.288 18.053 1.00 38.03 341 LEU A C 1
ATOM 2650 O O . LEU A 1 341 ? 3.992 42.255 18.256 1.00 38.03 341 LEU A O 1
ATOM 2654 N N . HIS A 1 342 ? 3.217 43.819 16.838 1.00 42.72 342 HIS A N 1
ATOM 2655 C CA . HIS A 1 342 ? 3.867 43.294 15.640 1.00 42.72 342 HIS A CA 1
ATOM 2656 C C . HIS A 1 342 ? 5.393 43.357 15.779 1.00 42.72 342 HIS A C 1
ATOM 2658 O O . HIS A 1 342 ? 6.073 42.354 15.601 1.00 42.72 342 HIS A O 1
ATOM 2664 N N . ALA A 1 343 ? 5.947 44.493 16.213 1.00 39.94 343 ALA A N 1
ATOM 2665 C CA . ALA A 1 343 ? 7.381 44.632 16.461 1.00 39.94 343 ALA A CA 1
ATOM 2666 C C . ALA A 1 343 ? 7.895 43.708 17.587 1.00 39.94 343 ALA A C 1
ATOM 2668 O O . ALA A 1 343 ? 9.040 43.263 17.544 1.00 39.94 343 ALA A O 1
ATOM 2669 N N . ILE A 1 344 ? 7.075 43.394 18.597 1.00 38.88 344 ILE A N 1
ATOM 2670 C CA . ILE A 1 344 ? 7.405 42.415 19.648 1.00 38.88 344 ILE A CA 1
ATOM 2671 C C . ILE A 1 344 ? 7.352 40.977 19.105 1.00 38.88 344 ILE A C 1
ATOM 2673 O O . ILE A 1 344 ? 8.207 40.165 19.470 1.00 38.88 344 ILE A O 1
ATOM 2677 N N . ARG A 1 345 ? 6.386 40.651 18.236 1.00 42.28 345 ARG A N 1
ATOM 2678 C CA . ARG A 1 345 ? 6.292 39.343 17.563 1.00 42.28 345 ARG A CA 1
ATOM 2679 C C . ARG A 1 345 ? 7.475 39.117 16.622 1.00 42.28 345 ARG A C 1
ATOM 2681 O O . ARG A 1 345 ? 8.137 38.092 16.753 1.00 42.28 345 ARG A O 1
ATOM 2688 N N . GLU A 1 346 ? 7.823 40.103 15.801 1.00 44.50 346 GLU A N 1
ATOM 2689 C CA . GLU A 1 346 ? 8.992 40.048 14.913 1.00 44.50 346 GLU A CA 1
ATOM 2690 C C . GLU A 1 346 ? 10.302 39.925 15.706 1.00 44.50 346 GLU A C 1
ATOM 2692 O O . GLU A 1 346 ? 11.104 39.037 15.435 1.00 44.50 346 GLU A O 1
ATOM 2697 N N . ARG A 1 347 ? 10.472 40.677 16.806 1.00 44.44 347 ARG A N 1
ATOM 2698 C CA . ARG A 1 347 ? 11.639 40.509 17.701 1.00 44.44 347 ARG A CA 1
ATOM 2699 C C . ARG A 1 347 ? 11.690 39.146 18.399 1.00 44.44 347 ARG A C 1
ATOM 2701 O O . ARG A 1 347 ? 12.771 38.702 18.786 1.00 44.44 347 ARG A O 1
ATOM 2708 N N . THR A 1 348 ? 10.543 38.503 18.631 1.00 43.22 348 THR A N 1
ATOM 2709 C CA . THR A 1 348 ? 10.466 37.146 19.201 1.00 43.22 348 THR A CA 1
ATOM 2710 C C . THR A 1 348 ? 10.888 36.099 18.168 1.00 43.22 348 THR A C 1
ATOM 2712 O O . THR A 1 348 ? 11.644 35.194 18.520 1.00 43.22 348 THR A O 1
ATOM 2715 N N . VAL A 1 349 ? 10.481 36.257 16.903 1.00 45.47 349 VAL A N 1
ATOM 2716 C CA . VAL A 1 349 ? 10.918 35.412 15.778 1.00 45.47 349 VAL A CA 1
ATOM 2717 C C . VAL A 1 349 ? 12.418 35.593 15.517 1.00 45.47 349 VAL A C 1
ATOM 2719 O O . VAL A 1 349 ? 13.138 34.599 15.525 1.00 45.47 349 VAL A O 1
ATOM 2722 N N . GLU A 1 350 ? 12.926 36.829 15.444 1.00 51.56 350 GLU A N 1
ATOM 2723 C CA . GLU A 1 350 ? 14.367 37.122 15.298 1.00 51.56 350 GLU A CA 1
ATOM 2724 C C . GLU A 1 350 ? 15.211 36.515 16.436 1.00 51.56 350 GLU A C 1
ATOM 2726 O O . GLU A 1 350 ? 16.285 35.952 16.216 1.00 51.56 350 GLU A O 1
ATOM 2731 N N . ARG A 1 351 ? 14.726 36.580 17.686 1.00 52.97 351 ARG A N 1
ATOM 2732 C CA . ARG A 1 351 ? 15.411 35.967 18.840 1.00 52.97 351 ARG A CA 1
ATOM 2733 C C . ARG A 1 351 ? 15.366 34.438 18.831 1.00 52.97 351 ARG A C 1
ATOM 2735 O O . ARG A 1 351 ? 16.285 33.820 19.367 1.00 52.97 351 ARG A O 1
ATOM 2742 N N . ALA A 1 352 ? 14.311 33.829 18.290 1.00 53.59 352 ALA A N 1
ATOM 2743 C CA . ALA A 1 352 ? 14.174 32.376 18.197 1.00 53.59 352 ALA A CA 1
ATOM 2744 C C . ALA A 1 352 ? 14.985 31.795 17.026 1.00 53.59 352 ALA A C 1
ATOM 2746 O O . ALA A 1 352 ? 15.621 30.755 17.203 1.00 53.59 352 ALA A O 1
ATOM 2747 N N . GLN A 1 353 ? 15.064 32.512 15.898 1.00 61.72 353 GLN A N 1
ATOM 2748 C CA . GLN A 1 353 ? 15.894 32.173 14.734 1.00 61.72 353 GLN A CA 1
ATOM 2749 C C . GLN A 1 353 ? 17.354 31.926 15.118 1.00 61.72 353 GLN A C 1
ATOM 2751 O O . GLN A 1 353 ? 17.937 30.930 14.701 1.00 61.72 353 GLN A O 1
ATOM 2756 N N . GLY A 1 354 ? 17.936 32.772 15.974 1.00 67.06 354 GLY A N 1
ATOM 2757 C CA . GLY A 1 354 ? 19.338 32.638 16.374 1.00 67.06 354 GLY A CA 1
ATOM 2758 C C . GLY A 1 354 ? 19.667 31.417 17.244 1.00 67.06 354 GLY A C 1
ATOM 2759 O O . GLY A 1 354 ? 20.836 31.043 17.300 1.00 67.06 354 GLY A O 1
ATOM 2760 N N . VAL A 1 355 ? 18.685 30.819 17.931 1.00 71.25 355 VAL A N 1
ATOM 2761 C CA . VAL A 1 355 ? 18.875 29.641 18.804 1.00 71.25 355 VAL A CA 1
ATOM 2762 C C . VAL A 1 355 ? 18.477 28.366 18.071 1.00 71.25 355 VAL A C 1
ATOM 2764 O O . VAL A 1 355 ? 19.262 27.430 18.000 1.00 71.25 355 VAL A O 1
ATOM 2767 N N . VAL A 1 356 ? 17.281 28.351 17.483 1.00 78.94 356 VAL A N 1
ATOM 2768 C CA . VAL A 1 356 ? 16.761 27.200 16.738 1.00 78.94 356 VAL A CA 1
ATOM 2769 C C . VAL A 1 356 ? 17.560 26.983 15.457 1.00 78.94 356 VAL A C 1
ATOM 2771 O O . VAL A 1 356 ? 17.968 25.862 15.180 1.00 78.94 356 VAL A O 1
ATOM 2774 N N . GLY A 1 357 ? 17.876 28.052 14.720 1.00 73.56 357 GLY A N 1
ATOM 2775 C CA . GLY A 1 357 ? 18.571 27.972 13.434 1.00 73.56 357 GLY A CA 1
ATOM 2776 C C . GLY A 1 357 ? 19.972 27.358 13.493 1.00 73.56 357 GLY A C 1
ATOM 2777 O O . GLY A 1 357 ? 20.464 26.896 12.472 1.00 73.56 357 GLY A O 1
ATOM 2778 N N . ARG A 1 358 ? 20.613 27.301 14.669 1.00 75.62 358 ARG A N 1
ATOM 2779 C CA . ARG A 1 358 ? 21.946 26.684 14.838 1.00 75.62 358 ARG A CA 1
ATOM 2780 C C . ARG A 1 358 ? 21.922 25.158 14.829 1.00 75.62 358 ARG A C 1
ATOM 2782 O O . ARG A 1 358 ? 22.942 24.546 14.531 1.00 75.62 358 ARG A O 1
ATOM 2789 N N . SER A 1 359 ? 20.774 24.576 15.157 1.00 74.88 359 SER A N 1
ATOM 2790 C CA . SER A 1 359 ? 20.580 23.127 15.291 1.00 74.88 359 SER A CA 1
ATOM 2791 C C . SER A 1 359 ? 19.420 22.621 14.430 1.00 74.88 359 SER A C 1
ATOM 2793 O O . SER A 1 359 ? 19.034 21.461 14.534 1.00 74.88 359 SER A O 1
ATOM 2795 N N . PHE A 1 360 ? 18.835 23.495 13.615 1.00 76.25 360 PHE A N 1
ATOM 2796 C CA . PHE A 1 360 ? 17.763 23.179 12.684 1.00 76.25 360 PHE A CA 1
ATOM 2797 C C . PHE A 1 360 ? 18.351 22.577 11.407 1.00 76.25 360 PHE A C 1
ATOM 2799 O O . PHE A 1 360 ? 19.305 23.128 10.853 1.00 76.25 360 PHE A O 1
ATOM 2806 N N . ASP A 1 361 ? 17.775 21.477 10.926 1.00 65.94 361 ASP A N 1
ATOM 2807 C CA . ASP A 1 361 ? 18.160 20.876 9.653 1.00 65.94 361 ASP A CA 1
ATOM 2808 C C . ASP A 1 361 ? 17.125 21.236 8.574 1.00 65.94 361 ASP A C 1
ATOM 2810 O O . ASP A 1 361 ? 16.081 20.586 8.465 1.00 65.94 361 ASP A O 1
ATOM 2814 N N . PRO A 1 362 ? 17.396 22.256 7.738 1.00 45.53 362 PRO A N 1
ATOM 2815 C CA . PRO A 1 362 ? 16.453 22.689 6.715 1.00 45.53 362 PRO A CA 1
ATOM 2816 C C . PRO A 1 362 ? 16.212 21.624 5.640 1.00 45.53 362 PRO A C 1
ATOM 2818 O O . PRO A 1 362 ? 15.138 21.612 5.043 1.00 45.53 362 PRO A O 1
ATOM 2821 N N . LEU A 1 363 ? 17.166 20.718 5.392 1.00 44.59 363 LEU A N 1
ATOM 2822 C CA . LEU A 1 363 ? 16.990 19.654 4.402 1.00 44.59 363 LEU A CA 1
ATOM 2823 C C . LEU A 1 363 ? 16.112 18.544 4.955 1.00 44.59 363 LEU A C 1
ATOM 2825 O O . LEU A 1 363 ? 15.156 18.150 4.293 1.00 44.59 363 LEU A O 1
ATOM 2829 N N . PHE A 1 364 ? 16.396 18.079 6.171 1.00 49.75 364 PHE A N 1
ATOM 2830 C CA . PHE A 1 364 ? 15.518 17.143 6.868 1.00 49.75 364 PHE A CA 1
ATOM 2831 C C . PHE A 1 364 ? 14.097 17.696 6.949 1.00 49.75 364 PHE A C 1
ATOM 2833 O O . PHE A 1 364 ? 13.150 17.007 6.575 1.00 49.75 364 PHE A O 1
ATOM 2840 N N . TYR A 1 365 ? 13.956 18.965 7.338 1.00 51.09 365 TYR A N 1
ATOM 2841 C CA . TYR A 1 365 ? 12.659 19.606 7.470 1.00 51.09 365 TYR A CA 1
ATOM 2842 C C . TYR A 1 365 ? 11.901 19.664 6.138 1.00 51.09 365 TYR A C 1
ATOM 2844 O O . TYR A 1 365 ? 10.738 19.287 6.090 1.00 51.09 365 TYR A O 1
ATOM 2852 N N . LEU A 1 366 ? 12.535 20.059 5.032 1.00 43.34 366 LEU A N 1
ATOM 2853 C CA . LEU A 1 366 ? 11.877 20.109 3.717 1.00 43.34 366 LEU A CA 1
ATOM 2854 C C . LEU A 1 366 ? 11.613 18.723 3.107 1.00 43.34 366 LEU A C 1
ATOM 2856 O O . LEU A 1 366 ? 10.681 18.569 2.319 1.00 43.34 366 LEU A O 1
ATOM 2860 N N . VAL A 1 367 ? 12.422 17.716 3.447 1.00 42.88 367 VAL A N 1
ATOM 2861 C CA . VAL A 1 367 ? 12.207 16.318 3.035 1.00 42.88 367 VAL A CA 1
ATOM 2862 C C . VAL A 1 367 ? 11.033 15.699 3.791 1.00 42.88 367 VAL A C 1
ATOM 2864 O O . VAL A 1 367 ? 10.264 14.939 3.206 1.00 42.88 367 VAL A O 1
ATOM 2867 N N . GLN A 1 368 ? 10.889 16.023 5.075 1.00 43.97 368 GLN A N 1
ATOM 2868 C CA . GLN A 1 368 ? 9.765 15.590 5.906 1.00 43.97 368 GLN A CA 1
ATOM 2869 C C . GLN A 1 368 ? 8.471 16.347 5.585 1.00 43.97 368 GLN A C 1
ATOM 2871 O O . GLN A 1 368 ? 7.390 15.815 5.809 1.00 43.97 368 GLN A O 1
ATOM 2876 N N . ASN A 1 369 ? 8.578 17.561 5.033 1.00 52.19 369 ASN A N 1
ATOM 2877 C CA . ASN A 1 369 ? 7.456 18.472 4.808 1.00 52.19 369 ASN A CA 1
ATOM 2878 C C . ASN A 1 369 ? 7.376 18.930 3.333 1.00 52.19 369 ASN A C 1
ATOM 2880 O O . ASN A 1 369 ? 7.743 20.068 3.006 1.00 52.19 369 ASN A O 1
ATOM 2884 N N . PRO A 1 370 ? 6.928 18.050 2.408 1.00 40.19 370 PRO A N 1
ATOM 2885 C CA . PRO A 1 370 ? 6.856 18.350 0.975 1.00 40.19 370 PRO A CA 1
ATOM 2886 C C . PRO A 1 370 ? 5.911 19.506 0.627 1.00 40.19 370 PRO A C 1
ATOM 2888 O O . PRO A 1 370 ? 6.094 20.157 -0.399 1.00 40.19 370 PRO A O 1
ATOM 2891 N N . ASP A 1 371 ? 4.913 19.763 1.468 1.00 51.69 371 ASP A N 1
ATOM 2892 C CA . ASP A 1 371 ? 3.996 20.900 1.399 1.00 51.69 371 ASP A CA 1
ATOM 2893 C C . ASP A 1 371 ? 4.736 22.234 1.596 1.00 51.69 371 ASP A C 1
ATOM 2895 O O . ASP A 1 371 ? 4.639 23.123 0.751 1.00 51.69 371 ASP A O 1
ATOM 2899 N N . VAL A 1 372 ? 5.595 22.333 2.614 1.00 49.47 372 VAL A N 1
ATOM 2900 C CA . VAL A 1 372 ? 6.439 23.518 2.869 1.00 49.47 372 VAL A CA 1
ATOM 2901 C C . VAL A 1 372 ? 7.412 23.754 1.711 1.00 49.47 372 VAL A C 1
ATOM 2903 O O . VAL A 1 372 ? 7.617 24.889 1.274 1.00 49.47 372 VAL A O 1
ATOM 2906 N N . ARG A 1 373 ? 7.964 22.668 1.152 1.00 41.47 373 ARG A N 1
ATOM 2907 C CA . ARG A 1 373 ? 8.836 22.705 -0.031 1.00 41.47 373 ARG A CA 1
ATOM 2908 C C . ARG A 1 373 ? 8.109 23.180 -1.291 1.00 41.47 373 ARG A C 1
ATOM 2910 O O . ARG A 1 373 ? 8.704 23.910 -2.078 1.00 41.47 373 ARG A O 1
ATOM 2917 N N . ARG A 1 374 ? 6.849 22.778 -1.493 1.00 38.88 374 ARG A N 1
ATOM 2918 C CA . ARG A 1 374 ? 6.015 23.189 -2.638 1.00 38.88 374 ARG A CA 1
ATOM 2919 C C . ARG A 1 374 ? 5.655 24.672 -2.602 1.00 38.88 374 ARG A C 1
ATOM 2921 O O . ARG A 1 374 ? 5.602 25.295 -3.655 1.00 38.88 374 ARG A O 1
ATOM 2928 N N . VAL A 1 375 ? 5.444 25.221 -1.406 1.00 44.62 375 VAL A N 1
ATOM 2929 C CA . VAL A 1 375 ? 5.113 26.640 -1.186 1.00 44.62 375 VAL A CA 1
ATOM 2930 C C . VAL A 1 375 ? 6.357 27.542 -1.275 1.00 44.62 375 VAL A C 1
ATOM 2932 O O . VAL A 1 375 ? 6.235 28.747 -1.470 1.00 44.62 375 VAL A O 1
ATOM 2935 N N . GLY A 1 376 ? 7.567 26.981 -1.156 1.00 41.84 376 GLY A N 1
ATOM 2936 C CA . GLY A 1 376 ? 8.823 27.733 -1.286 1.00 41.84 376 GLY A CA 1
ATOM 2937 C C . GLY A 1 376 ? 9.106 28.684 -0.117 1.00 41.84 376 GLY A C 1
ATOM 2938 O O . GLY A 1 376 ? 9.906 29.608 -0.249 1.00 41.84 376 GLY A O 1
ATOM 2939 N N . THR A 1 377 ? 8.451 28.475 1.028 1.00 55.28 377 THR A N 1
ATOM 2940 C CA . THR A 1 377 ? 8.698 29.261 2.247 1.00 55.28 377 THR A CA 1
ATOM 2941 C C . THR A 1 377 ? 10.021 28.842 2.890 1.00 55.28 377 THR A C 1
ATOM 2943 O O . THR A 1 377 ? 10.365 27.661 2.890 1.00 55.28 377 THR A O 1
ATOM 2946 N N . ASP A 1 378 ? 10.754 29.795 3.478 1.00 68.44 378 ASP A N 1
ATOM 2947 C CA . ASP A 1 378 ? 11.958 29.494 4.260 1.00 68.44 378 ASP A CA 1
ATOM 2948 C C . ASP A 1 378 ? 11.635 28.481 5.385 1.00 68.44 378 ASP A C 1
ATOM 2950 O O . ASP A 1 378 ? 10.796 28.779 6.243 1.00 68.44 378 ASP A O 1
ATOM 2954 N N . PRO A 1 379 ? 12.268 27.290 5.413 1.00 56.62 379 PRO A N 1
ATOM 2955 C CA . PRO A 1 379 ? 11.879 26.204 6.313 1.00 56.62 379 PRO A CA 1
ATOM 2956 C C . PRO A 1 379 ? 12.071 26.543 7.791 1.00 56.62 379 PRO A C 1
ATOM 2958 O O . PRO A 1 379 ? 11.276 26.106 8.620 1.00 56.62 379 PRO A O 1
ATOM 2961 N N . LEU A 1 380 ? 13.081 27.348 8.136 1.00 68.50 380 LEU A N 1
ATOM 2962 C CA . LEU A 1 380 ? 13.299 27.781 9.517 1.00 68.50 380 LEU A CA 1
ATOM 2963 C C . LEU A 1 380 ? 12.199 28.751 9.963 1.00 68.50 380 LEU A C 1
ATOM 2965 O O . LEU A 1 380 ? 11.640 28.614 11.052 1.00 68.50 380 LEU A O 1
ATOM 2969 N N . THR A 1 381 ? 11.852 29.716 9.114 1.00 73.31 381 THR A N 1
ATOM 2970 C CA . THR A 1 381 ? 10.748 30.648 9.360 1.00 73.31 381 THR A CA 1
ATOM 2971 C C . THR A 1 381 ? 9.414 29.914 9.442 1.00 73.31 381 THR A C 1
ATOM 2973 O O . THR A 1 381 ? 8.628 30.196 10.349 1.00 73.31 381 THR A O 1
ATOM 2976 N N . HIS A 1 382 ? 9.181 28.930 8.570 1.00 83.75 382 HIS A N 1
ATOM 2977 C CA . HIS A 1 382 ? 8.010 28.061 8.643 1.00 83.75 382 HIS A CA 1
ATOM 2978 C C . HIS A 1 382 ? 7.969 27.295 9.965 1.00 83.75 382 HIS A C 1
ATOM 2980 O O . HIS A 1 382 ? 6.961 27.333 10.667 1.00 83.75 382 HIS A O 1
ATOM 2986 N N . TYR A 1 383 ? 9.071 26.649 10.350 1.00 78.38 383 TYR A N 1
ATOM 2987 C CA . TYR A 1 383 ? 9.139 25.896 11.597 1.00 78.38 383 TYR A CA 1
ATOM 2988 C C . TYR A 1 383 ? 8.803 26.765 12.813 1.00 78.38 383 TYR A C 1
ATOM 2990 O O . TYR A 1 383 ? 7.956 26.395 13.622 1.00 78.38 383 TYR A O 1
ATOM 2998 N N . LEU A 1 384 ? 9.409 27.952 12.912 1.00 78.56 384 LEU A N 1
ATOM 2999 C CA . LEU A 1 384 ? 9.217 28.876 14.035 1.00 78.56 384 LEU A CA 1
ATOM 3000 C C . LEU A 1 384 ? 7.795 29.446 14.121 1.00 78.56 384 LEU A C 1
ATOM 3002 O O . LEU A 1 384 ? 7.312 29.756 15.218 1.00 78.56 384 LEU A O 1
ATOM 3006 N N . ARG A 1 385 ? 7.131 29.612 12.973 1.00 70.12 385 ARG A N 1
ATOM 3007 C CA . ARG A 1 385 ? 5.774 30.167 12.885 1.00 70.12 385 ARG A CA 1
ATOM 3008 C C . ARG A 1 385 ? 4.695 29.095 13.035 1.00 70.12 385 ARG A C 1
ATOM 3010 O O . ARG A 1 385 ? 3.725 29.333 13.753 1.00 70.12 385 ARG A O 1
ATOM 3017 N N . PHE A 1 386 ? 4.898 27.925 12.445 1.00 74.25 386 PHE A N 1
ATOM 3018 C CA . PHE A 1 386 ? 3.879 26.886 12.285 1.00 74.25 386 PHE A CA 1
ATOM 3019 C C . PHE A 1 386 ? 4.388 25.514 12.727 1.00 74.25 386 PHE A C 1
ATOM 3021 O O . PHE A 1 386 ? 3.776 24.864 13.569 1.00 74.25 386 PHE A O 1
ATOM 3028 N N . GLY A 1 387 ? 5.563 25.114 12.243 1.00 72.00 387 GLY A N 1
ATOM 3029 C CA . GLY A 1 387 ? 6.032 23.733 12.324 1.00 72.00 387 GLY A CA 1
ATOM 3030 C C . GLY A 1 387 ? 6.038 23.081 13.696 1.00 72.00 387 GLY A C 1
ATOM 3031 O O . GLY A 1 387 ? 5.575 21.954 13.825 1.00 72.00 387 GLY A O 1
ATOM 3032 N N . TRP A 1 388 ? 6.528 23.769 14.726 1.00 77.88 388 TRP A N 1
ATOM 3033 C CA . TRP A 1 388 ? 6.570 23.179 16.068 1.00 77.88 388 TRP A CA 1
ATOM 3034 C C . TRP A 1 388 ? 5.177 23.003 16.696 1.00 77.88 388 TRP A C 1
ATOM 3036 O O . TRP A 1 388 ? 5.006 22.145 17.557 1.00 77.88 388 TRP A O 1
ATOM 3046 N N . ARG A 1 389 ? 4.178 23.793 16.269 1.00 79.25 389 ARG A N 1
ATOM 3047 C CA . ARG A 1 389 ? 2.770 23.651 16.694 1.00 79.25 389 ARG A CA 1
ATOM 3048 C C . ARG A 1 389 ? 2.066 22.517 15.960 1.00 79.25 389 ARG A C 1
ATOM 3050 O O . ARG A 1 389 ? 1.140 21.924 16.496 1.00 79.25 389 ARG A O 1
ATOM 3057 N N . GLU A 1 390 ? 2.538 22.221 14.757 1.00 75.44 390 GLU A N 1
ATOM 3058 C CA . GLU A 1 390 ? 2.087 21.117 13.909 1.00 75.44 390 GLU A CA 1
ATOM 3059 C C . GLU A 1 390 ? 2.863 19.820 14.175 1.00 75.44 390 GLU A C 1
ATOM 3061 O O . GLU A 1 390 ? 2.783 18.880 13.390 1.00 75.44 390 GLU A O 1
ATOM 3066 N N . TRP A 1 391 ? 3.638 19.763 15.264 1.00 76.81 391 TRP A N 1
ATOM 3067 C CA . TRP A 1 391 ? 4.432 18.593 15.653 1.00 76.81 391 TRP A CA 1
ATOM 3068 C C . TRP A 1 391 ? 5.469 18.146 14.615 1.00 76.81 391 TRP A C 1
ATOM 3070 O O . TRP A 1 391 ? 5.884 16.990 14.613 1.00 76.81 391 TRP A O 1
ATOM 3080 N N . ARG A 1 392 ? 5.916 19.050 13.738 1.00 74.62 392 ARG A N 1
ATOM 3081 C CA . ARG A 1 392 ? 6.926 18.746 12.718 1.00 74.62 392 ARG A CA 1
ATOM 3082 C C . ARG A 1 392 ? 8.317 18.779 13.330 1.00 74.62 392 ARG A C 1
ATOM 3084 O O . ARG A 1 392 ? 8.692 19.774 13.947 1.00 74.62 392 ARG A O 1
ATOM 3091 N N . ASP A 1 393 ? 9.105 17.739 13.097 1.00 78.25 393 ASP A N 1
ATOM 3092 C CA . ASP A 1 393 ? 10.432 17.630 13.697 1.00 78.25 393 ASP A CA 1
ATOM 3093 C C . ASP A 1 393 ? 11.470 18.517 12.985 1.00 78.25 393 ASP A C 1
ATOM 3095 O O . ASP A 1 393 ? 11.580 18.470 11.758 1.00 78.25 393 ASP A O 1
ATOM 3099 N N . PRO A 1 394 ? 12.272 19.304 13.725 1.00 77.44 394 PRO A N 1
ATOM 3100 C CA . PRO A 1 394 ? 13.257 20.229 13.161 1.00 77.44 394 PRO A CA 1
ATOM 3101 C C . PRO A 1 394 ? 14.582 19.574 12.748 1.00 77.44 394 PRO A C 1
ATOM 3103 O O . PRO A 1 394 ? 15.343 20.187 12.000 1.00 77.44 394 PRO A O 1
ATOM 3106 N N . GLN A 1 395 ? 14.894 18.378 13.264 1.00 74.75 395 GLN A N 1
ATOM 3107 C CA . GLN A 1 395 ? 16.094 17.599 12.929 1.00 74.75 395 GLN A CA 1
ATOM 3108 C C . GLN A 1 395 ? 15.944 16.111 13.344 1.00 74.75 395 GLN A C 1
ATOM 3110 O O . GLN A 1 395 ? 15.090 15.810 14.178 1.00 74.75 395 GLN A O 1
ATOM 3115 N N . PRO A 1 396 ? 16.783 15.179 12.841 1.00 56.97 396 PRO A N 1
ATOM 3116 C CA . PRO A 1 396 ? 16.615 13.730 13.048 1.00 56.97 396 PRO A CA 1
ATOM 3117 C C . PRO A 1 396 ? 16.644 13.225 14.499 1.00 56.97 396 PRO A C 1
ATOM 3119 O O . PRO A 1 396 ? 16.068 12.177 14.788 1.00 56.97 396 PRO A O 1
ATOM 3122 N N . LEU A 1 397 ? 17.332 13.929 15.402 1.00 69.50 397 LEU A N 1
ATOM 3123 C CA . LEU A 1 397 ? 17.555 13.495 16.789 1.00 69.50 397 LEU A CA 1
ATOM 3124 C C . LEU A 1 397 ? 16.734 14.283 17.820 1.00 69.50 397 LEU A C 1
ATOM 3126 O O . LEU A 1 397 ? 16.898 14.075 19.025 1.00 69.50 397 LEU A O 1
ATOM 3130 N N . PHE A 1 398 ? 15.844 15.165 17.355 1.00 81.06 398 PHE A N 1
ATOM 3131 C CA . PHE A 1 398 ? 14.869 15.855 18.191 1.00 81.06 398 PHE A CA 1
ATOM 3132 C C . PHE A 1 398 ? 13.455 15.503 17.742 1.00 81.06 398 PHE A C 1
ATOM 3134 O O . PHE A 1 398 ? 13.064 15.862 16.634 1.00 81.06 398 PHE A O 1
ATOM 3141 N N . TRP A 1 399 ? 12.697 14.822 18.599 1.00 78.69 399 TRP A N 1
ATOM 3142 C CA . TRP A 1 399 ? 11.351 14.347 18.272 1.00 78.69 399 TRP A CA 1
ATOM 3143 C C . TRP A 1 399 ? 10.330 15.142 19.077 1.00 78.69 399 TRP A C 1
ATOM 3145 O O . TRP A 1 399 ? 10.121 14.879 20.259 1.00 78.69 399 TRP A O 1
ATOM 3155 N N . GLY A 1 400 ? 9.706 16.143 18.457 1.00 77.62 400 GLY A N 1
ATOM 3156 C CA . GLY A 1 400 ? 8.880 17.138 19.141 1.00 77.62 400 GLY A CA 1
ATOM 3157 C C . GLY A 1 400 ? 7.662 16.537 19.835 1.00 77.62 400 GLY A C 1
ATOM 3158 O O . GLY A 1 400 ? 7.361 16.903 20.972 1.00 77.62 400 GLY A O 1
ATOM 3159 N N . ARG A 1 401 ? 7.003 15.572 19.185 1.00 77.81 401 ARG A N 1
ATOM 3160 C CA . ARG A 1 401 ? 5.858 14.857 19.763 1.00 77.81 401 ARG A CA 1
ATOM 3161 C C . ARG A 1 401 ? 6.270 14.018 20.972 1.00 77.81 401 ARG A C 1
ATOM 3163 O O . ARG A 1 401 ? 5.743 14.231 22.059 1.00 77.81 401 ARG A O 1
ATOM 3170 N N . TRP A 1 402 ? 7.276 13.158 20.806 1.00 81.06 402 TRP A N 1
ATOM 3171 C CA . TRP A 1 402 ? 7.811 12.339 21.897 1.00 81.06 402 TRP A CA 1
ATOM 3172 C C . TRP A 1 402 ? 8.309 13.199 23.065 1.00 81.06 402 TRP A C 1
ATOM 3174 O O . TRP A 1 402 ? 8.059 12.886 24.227 1.00 81.06 402 TRP A O 1
ATOM 3184 N N . TYR A 1 403 ? 8.978 14.317 22.770 1.00 78.56 403 TYR A N 1
ATOM 3185 C CA . TYR A 1 403 ? 9.504 15.225 23.782 1.00 78.56 403 TYR A CA 1
ATOM 3186 C C . TYR A 1 403 ? 8.384 15.839 24.626 1.00 78.56 403 TYR A C 1
ATOM 3188 O O . TYR A 1 403 ? 8.529 15.927 25.841 1.00 78.56 403 TYR A O 1
ATOM 3196 N N . CYS A 1 404 ? 7.266 16.230 24.013 1.00 77.62 404 CYS A N 1
ATOM 3197 C CA . CYS A 1 404 ? 6.104 16.767 24.723 1.00 77.62 404 CYS A CA 1
ATOM 3198 C C . CYS A 1 404 ? 5.279 15.692 25.446 1.00 77.62 404 CYS A C 1
ATOM 3200 O O . CYS A 1 404 ? 4.760 15.968 26.524 1.00 77.62 404 CYS A O 1
ATOM 3202 N N . GLU A 1 405 ? 5.183 14.478 24.899 1.00 73.62 405 GLU A N 1
ATOM 3203 C CA . GLU A 1 405 ? 4.538 13.330 25.559 1.00 73.62 405 GLU A CA 1
ATOM 3204 C C . GLU A 1 405 ? 5.330 12.883 26.799 1.00 73.62 405 GLU A C 1
ATOM 3206 O O . GLU A 1 405 ? 4.753 12.626 27.854 1.00 73.62 405 GLU A O 1
ATOM 3211 N N . THR A 1 406 ? 6.662 12.883 26.706 1.00 77.06 406 THR A N 1
ATOM 3212 C CA . THR A 1 406 ? 7.573 12.565 27.821 1.00 77.06 406 THR A CA 1
ATOM 3213 C C . THR A 1 406 ? 7.614 13.682 28.867 1.00 77.06 406 THR A C 1
ATOM 3215 O O . THR A 1 406 ? 7.879 13.435 30.044 1.00 77.06 406 THR A O 1
ATOM 3218 N N . HIS A 1 407 ? 7.320 14.921 28.461 1.00 82.56 407 HIS A N 1
ATOM 3219 C CA . HIS A 1 407 ? 7.374 16.108 29.311 1.00 82.56 407 HIS A CA 1
ATOM 3220 C C . HIS A 1 407 ? 6.065 16.924 29.257 1.00 82.56 407 HIS A C 1
ATOM 3222 O O . HIS A 1 407 ? 6.018 17.990 28.626 1.00 82.56 407 HIS A O 1
ATOM 3228 N N . PRO A 1 408 ? 4.998 16.468 29.947 1.00 76.06 408 PRO A N 1
ATOM 3229 C CA . PRO A 1 408 ? 3.672 17.093 29.882 1.00 76.06 408 PRO A CA 1
ATOM 3230 C C . PRO A 1 408 ? 3.637 18.569 30.312 1.00 76.06 408 PRO A C 1
ATOM 3232 O O . PRO A 1 408 ? 2.758 19.322 29.890 1.00 76.06 408 PRO A O 1
ATOM 3235 N N . ASP A 1 409 ? 4.601 19.012 31.125 1.00 76.50 409 ASP A N 1
ATOM 3236 C CA . ASP A 1 409 ? 4.755 20.408 31.543 1.00 76.50 409 ASP A CA 1
ATOM 3237 C C . ASP A 1 409 ? 5.090 21.345 30.369 1.00 76.50 409 ASP A C 1
ATOM 3239 O O . ASP A 1 409 ? 4.638 22.492 30.343 1.00 76.50 409 ASP A O 1
ATOM 3243 N N . ILE A 1 410 ? 5.808 20.849 29.358 1.00 82.12 410 ILE A N 1
ATOM 3244 C CA . ILE A 1 410 ? 6.140 21.599 28.139 1.00 82.12 410 ILE A CA 1
ATOM 3245 C C . ILE A 1 410 ? 4.932 21.687 27.206 1.00 82.12 410 ILE A C 1
ATOM 3247 O O . ILE A 1 410 ? 4.645 22.763 26.672 1.00 82.12 410 ILE A O 1
ATOM 3251 N N . ALA A 1 411 ? 4.175 20.593 27.081 1.00 69.50 411 ALA A N 1
ATOM 3252 C CA . ALA A 1 411 ? 2.923 20.565 26.329 1.00 69.50 411 ALA A CA 1
ATOM 3253 C C . ALA A 1 411 ? 1.894 21.551 26.917 1.00 69.50 411 ALA A C 1
ATOM 3255 O O . ALA A 1 411 ? 1.307 22.355 26.188 1.00 69.50 411 ALA A O 1
ATOM 3256 N N . ALA A 1 412 ? 1.741 21.564 28.247 1.00 65.81 412 ALA A N 1
ATOM 3257 C CA . ALA A 1 412 ? 0.854 22.489 28.951 1.00 65.81 412 ALA A CA 1
ATOM 3258 C C . ALA A 1 412 ? 1.294 23.959 28.817 1.00 65.81 412 ALA A C 1
ATOM 3260 O O . ALA A 1 412 ? 0.454 24.853 28.706 1.00 65.81 412 ALA A O 1
ATOM 3261 N N . ALA A 1 413 ? 2.605 24.220 28.786 1.00 66.00 413 ALA A N 1
ATOM 3262 C CA . ALA A 1 413 ? 3.157 25.565 28.642 1.00 66.00 413 ALA A CA 1
ATOM 3263 C C . ALA A 1 413 ? 3.021 26.150 27.221 1.00 66.00 413 ALA A C 1
ATOM 3265 O O . ALA A 1 413 ? 3.205 27.358 27.053 1.00 66.00 413 ALA A O 1
ATOM 3266 N N . ARG A 1 414 ? 2.699 25.326 26.208 1.00 74.00 414 ARG A N 1
ATOM 3267 C CA . ARG A 1 414 ? 2.583 25.718 24.787 1.00 74.00 414 ARG A CA 1
ATOM 3268 C C . ARG A 1 414 ? 3.798 26.511 24.285 1.00 74.00 414 ARG A C 1
ATOM 3270 O O . ARG A 1 414 ? 3.660 27.546 23.628 1.00 74.00 414 ARG A O 1
ATOM 3277 N N . VAL A 1 415 ? 4.996 26.037 24.616 1.00 80.88 415 VAL A N 1
ATOM 3278 C CA . VAL A 1 415 ? 6.270 26.617 24.166 1.00 80.88 415 VAL A CA 1
ATOM 3279 C C . VAL A 1 415 ? 6.927 25.715 23.121 1.00 80.88 415 VAL A C 1
ATOM 3281 O O . VAL A 1 415 ? 6.703 24.511 23.135 1.00 80.88 415 VAL A O 1
ATOM 3284 N N . ASP A 1 416 ? 7.753 26.286 22.238 1.00 85.00 416 ASP A N 1
ATOM 3285 C CA . ASP A 1 416 ? 8.519 25.520 21.241 1.00 85.00 416 ASP A CA 1
ATOM 3286 C C . ASP A 1 416 ? 9.404 24.466 21.943 1.00 85.00 416 ASP A C 1
ATOM 3288 O O . ASP A 1 416 ? 10.347 24.852 22.652 1.00 85.00 416 ASP A O 1
ATOM 3292 N N . PRO A 1 417 ? 9.118 23.159 21.771 1.00 86.38 417 PRO A N 1
ATOM 3293 C CA . PRO A 1 417 ? 9.798 22.089 22.492 1.00 86.38 417 PRO A CA 1
ATOM 3294 C C . PRO A 1 417 ? 11.270 21.975 22.100 1.00 86.38 417 PRO A C 1
ATOM 3296 O O . PRO A 1 417 ? 12.117 21.701 22.951 1.00 86.38 417 PRO A O 1
ATOM 3299 N N . PHE A 1 418 ? 11.607 22.264 20.843 1.00 92.00 418 PHE A N 1
ATOM 3300 C CA . PHE A 1 418 ? 12.986 22.206 20.379 1.00 92.00 418 PHE A CA 1
ATOM 3301 C C . PHE A 1 418 ? 13.811 23.338 20.964 1.00 92.00 418 PHE A C 1
ATOM 3303 O O . PHE A 1 418 ? 14.879 23.121 21.540 1.00 92.00 418 PHE A O 1
ATOM 3310 N N . ARG A 1 419 ? 13.273 24.560 20.918 1.00 90.12 419 ARG A N 1
ATOM 3311 C CA . ARG A 1 419 ? 13.900 25.701 21.587 1.00 90.12 419 ARG A CA 1
ATOM 3312 C C . ARG A 1 419 ? 14.010 25.471 23.093 1.00 90.12 419 ARG A C 1
ATOM 3314 O O . ARG A 1 419 ? 15.022 25.847 23.686 1.00 90.12 419 ARG A O 1
ATOM 3321 N N . HIS A 1 420 ? 12.989 24.884 23.716 1.00 91.50 420 HIS A N 1
ATOM 3322 C CA . HIS A 1 420 ? 13.031 24.535 25.131 1.00 91.50 420 HIS A CA 1
ATOM 3323 C C . HIS A 1 420 ? 14.200 23.599 25.421 1.00 91.50 420 HIS A C 1
ATOM 3325 O O . HIS A 1 420 ? 15.012 23.906 26.294 1.00 91.50 420 HIS A O 1
ATOM 3331 N N . TYR A 1 421 ? 14.331 22.509 24.664 1.00 92.00 421 TYR A N 1
ATOM 3332 C CA . TYR A 1 421 ? 15.428 21.573 24.845 1.00 92.00 421 TYR A CA 1
ATOM 3333 C C . TYR A 1 421 ? 16.784 22.259 24.717 1.00 92.00 421 TYR A C 1
ATOM 3335 O O . TYR A 1 421 ? 17.570 22.156 25.652 1.00 92.00 421 TYR A O 1
ATOM 3343 N N . LEU A 1 422 ? 17.024 23.019 23.640 1.00 89.75 422 LEU A N 1
ATOM 3344 C CA . LEU A 1 422 ? 18.310 23.679 23.364 1.00 89.75 422 LEU A CA 1
ATOM 3345 C C . LEU A 1 422 ? 18.748 24.657 24.472 1.00 89.75 422 LEU A C 1
ATOM 3347 O O . LEU A 1 422 ? 19.943 24.833 24.715 1.00 89.75 422 LEU A O 1
ATOM 3351 N N . VAL A 1 423 ? 17.796 25.299 25.157 1.00 84.50 423 VAL A N 1
ATOM 3352 C CA . VAL A 1 423 ? 18.085 26.355 26.146 1.00 84.50 423 VAL A CA 1
ATOM 3353 C C . VAL A 1 423 ? 18.013 25.857 27.593 1.00 84.50 423 VAL A C 1
ATOM 3355 O O . VAL A 1 423 ? 18.814 26.284 28.431 1.00 84.50 423 VAL A O 1
ATOM 3358 N N . HIS A 1 424 ? 17.054 24.981 27.889 1.00 86.62 424 HIS A N 1
ATOM 3359 C CA . HIS A 1 424 ? 16.670 24.584 29.244 1.00 86.62 424 HIS A CA 1
ATOM 3360 C C . HIS A 1 424 ? 16.682 23.066 29.424 1.00 86.62 424 HIS A C 1
ATOM 3362 O O . HIS A 1 424 ? 17.342 22.577 30.338 1.00 86.62 424 HIS A O 1
ATOM 3368 N N . GLY A 1 425 ? 16.026 22.323 28.527 1.00 87.44 425 GLY A N 1
ATOM 3369 C CA . GLY A 1 425 ? 15.745 20.900 28.718 1.00 87.44 425 GLY A CA 1
ATOM 3370 C C . GLY A 1 425 ? 16.981 20.044 28.983 1.00 87.44 425 GLY A C 1
ATOM 3371 O O . GLY A 1 425 ? 16.976 19.250 29.918 1.00 87.44 425 GLY A O 1
ATOM 3372 N N . TRP A 1 426 ? 18.078 20.261 28.258 1.00 90.19 426 TRP A N 1
ATOM 3373 C CA . TRP A 1 426 ? 19.306 19.494 28.498 1.00 90.19 426 TRP A CA 1
ATOM 3374 C C . TRP A 1 426 ? 19.954 19.770 29.869 1.00 90.19 426 TRP A C 1
ATOM 3376 O O . TRP A 1 426 ? 20.604 18.893 30.431 1.00 90.19 426 TRP A O 1
ATOM 3386 N N . ARG A 1 427 ? 19.780 20.974 30.440 1.00 87.19 427 ARG A N 1
ATOM 3387 C CA . ARG A 1 427 ? 20.283 21.327 31.787 1.00 87.19 427 ARG A CA 1
ATOM 3388 C C . ARG A 1 427 ? 19.423 20.742 32.895 1.00 87.19 427 ARG A C 1
ATOM 3390 O O . ARG A 1 427 ? 19.891 20.567 34.014 1.00 87.19 427 ARG A O 1
ATOM 3397 N N . GLU A 1 428 ? 18.173 20.459 32.565 1.00 88.75 428 GLU A N 1
ATOM 3398 C CA . GLU A 1 428 ? 17.224 19.758 33.420 1.00 88.75 428 GLU A CA 1
ATOM 3399 C C . GLU A 1 428 ? 17.394 18.234 33.328 1.00 88.75 428 GLU A C 1
ATOM 3401 O O . GLU A 1 428 ? 16.666 17.500 33.987 1.00 88.75 428 GLU A O 1
ATOM 3406 N N . GLY A 1 429 ? 18.366 17.755 32.539 1.00 84.62 429 GLY A N 1
ATOM 3407 C CA . GLY A 1 429 ? 18.625 16.330 32.338 1.00 84.62 429 GLY A CA 1
ATOM 3408 C C . GLY A 1 429 ? 17.599 15.640 31.439 1.00 84.62 429 GLY A C 1
ATOM 3409 O O . GLY A 1 429 ? 17.509 14.420 31.469 1.00 84.62 429 GLY A O 1
ATOM 3410 N N . ARG A 1 430 ? 16.817 16.403 30.666 1.00 90.62 430 ARG A N 1
ATOM 3411 C CA . ARG A 1 430 ? 15.850 15.862 29.706 1.00 90.62 430 ARG A CA 1
ATOM 3412 C C . ARG A 1 430 ? 16.565 15.436 28.435 1.00 90.62 430 ARG A C 1
ATOM 3414 O O . ARG A 1 430 ? 17.496 16.118 28.008 1.00 90.62 430 ARG A O 1
ATOM 3421 N N . ASP A 1 431 ? 16.058 14.395 27.792 1.00 87.19 431 ASP A N 1
ATOM 3422 C CA . ASP A 1 431 ? 16.554 13.913 26.503 1.00 87.19 431 ASP A CA 1
ATOM 3423 C C . ASP A 1 431 ? 15.697 14.437 25.344 1.00 87.19 431 ASP A C 1
ATOM 3425 O O . ASP A 1 431 ? 14.506 14.665 25.546 1.00 87.19 431 ASP A O 1
ATOM 3429 N N . PRO A 1 432 ? 16.272 14.703 24.154 1.00 84.69 432 PRO A N 1
ATOM 3430 C CA . PRO A 1 432 ? 15.551 15.238 22.999 1.00 84.69 432 PRO A CA 1
ATOM 3431 C C . PRO A 1 432 ? 14.824 14.159 22.180 1.00 84.69 432 PRO A C 1
ATOM 3433 O O . PRO A 1 432 ? 13.932 14.478 21.395 1.00 84.69 432 PRO A O 1
ATOM 3436 N N . SER A 1 433 ? 15.225 12.899 22.337 1.00 76.25 433 SER A N 1
ATOM 3437 C CA . SER A 1 433 ? 14.621 11.711 21.732 1.00 76.25 433 SER A CA 1
ATOM 3438 C C . SER A 1 433 ? 15.083 10.460 22.498 1.00 76.25 433 SER A C 1
ATOM 3440 O O . SER A 1 433 ? 16.086 10.528 23.215 1.00 76.25 433 SER A O 1
ATOM 3442 N N . PRO A 1 434 ? 14.444 9.291 22.301 1.00 60.12 434 PRO A N 1
ATOM 3443 C CA . PRO A 1 434 ? 14.942 8.010 22.815 1.00 60.12 434 PRO A CA 1
ATOM 3444 C C . PRO A 1 434 ? 16.325 7.621 22.281 1.00 60.12 434 PRO A C 1
ATOM 3446 O O . PRO A 1 434 ? 16.940 6.692 22.793 1.00 60.12 434 PRO A O 1
ATOM 3449 N N . LEU A 1 435 ? 16.786 8.288 21.218 1.00 56.03 435 LEU A N 1
ATOM 3450 C CA . LEU A 1 435 ? 18.030 7.980 20.522 1.00 56.03 435 LEU A CA 1
ATOM 3451 C C . LEU A 1 435 ? 19.220 8.803 21.024 1.00 56.03 435 LEU A C 1
ATOM 3453 O O . LEU A 1 435 ? 20.332 8.592 20.544 1.00 56.03 435 LEU A O 1
ATOM 3457 N N . PHE A 1 436 ? 19.015 9.752 21.941 1.00 69.12 436 PHE A N 1
ATOM 3458 C CA . PHE A 1 436 ? 20.058 10.680 22.362 1.00 69.12 436 PHE A CA 1
ATOM 3459 C C . PHE A 1 436 ? 20.014 10.931 23.876 1.00 69.12 436 PHE A C 1
ATOM 3461 O O . PHE A 1 436 ? 19.218 11.725 24.360 1.00 69.12 436 PHE A O 1
ATOM 3468 N N . GLU A 1 437 ? 20.914 10.299 24.633 1.00 79.06 437 GLU A N 1
ATOM 3469 C CA . GLU A 1 437 ? 21.074 10.571 26.069 1.00 79.06 437 GLU A CA 1
ATOM 3470 C C . GLU A 1 437 ? 21.994 11.774 26.313 1.00 79.06 437 GLU A C 1
ATOM 3472 O O . GLU A 1 437 ? 23.217 11.719 26.137 1.00 79.06 437 GLU A O 1
ATOM 3477 N N . SER A 1 438 ? 21.404 12.865 26.790 1.00 84.94 438 SER A N 1
ATOM 3478 C CA . SER A 1 438 ? 22.078 14.139 27.045 1.00 84.94 438 SER A CA 1
ATOM 3479 C C . SER A 1 438 ? 23.140 14.003 28.136 1.00 84.94 438 SER A C 1
ATOM 3481 O O . SER A 1 438 ? 24.250 14.519 27.993 1.00 84.94 438 SER A O 1
ATOM 3483 N N . ALA A 1 439 ? 22.822 13.278 29.214 1.00 83.94 439 ALA A N 1
ATOM 3484 C CA . ALA A 1 439 ? 23.743 13.042 30.325 1.00 83.94 439 ALA A CA 1
ATOM 3485 C C . ALA A 1 439 ? 24.955 12.207 29.888 1.00 83.94 439 ALA A C 1
ATOM 3487 O O . ALA A 1 439 ? 26.100 12.578 30.156 1.00 83.94 439 ALA A O 1
ATOM 3488 N N . TRP A 1 440 ? 24.714 11.126 29.145 1.00 79.06 440 TRP A N 1
ATOM 3489 C CA . TRP A 1 440 ? 25.770 10.247 28.652 1.00 79.06 440 TRP A CA 1
ATOM 3490 C C . TRP A 1 440 ? 26.730 10.952 27.691 1.00 79.06 440 TRP A C 1
ATOM 3492 O O . TRP A 1 440 ? 27.951 10.785 27.797 1.00 79.06 440 TRP A O 1
ATOM 3502 N N . TYR A 1 441 ? 26.187 11.755 26.767 1.00 76.44 441 TYR A N 1
ATOM 3503 C CA . TYR A 1 441 ? 26.993 12.509 25.808 1.00 76.44 441 TYR A CA 1
ATOM 3504 C C . TYR A 1 441 ? 27.909 13.509 26.524 1.00 76.44 441 TYR A C 1
ATOM 3506 O O . TYR A 1 441 ? 29.106 13.589 26.235 1.00 76.44 441 TYR A O 1
ATOM 3514 N N . LEU A 1 442 ? 27.376 14.211 27.529 1.00 83.62 442 LEU A N 1
ATOM 3515 C CA . LEU A 1 442 ? 28.153 15.131 28.356 1.00 83.62 442 LEU A CA 1
ATOM 3516 C C . LEU A 1 442 ? 29.250 14.409 29.142 1.00 83.62 442 LEU A C 1
ATOM 3518 O O . LEU A 1 442 ? 30.381 14.881 29.161 1.00 83.62 442 LEU A O 1
ATOM 3522 N N . GLU A 1 443 ? 28.991 13.254 29.755 1.00 80.75 443 GLU A N 1
ATOM 3523 C CA . GLU A 1 443 ? 30.031 12.515 30.491 1.00 80.75 443 GLU A CA 1
ATOM 3524 C C . GLU A 1 443 ? 31.274 12.227 29.632 1.00 80.75 443 GLU A C 1
ATOM 3526 O O . GLU A 1 443 ? 32.409 12.373 30.104 1.00 80.75 443 GLU A O 1
ATOM 3531 N N . ARG A 1 444 ? 31.068 11.886 28.356 1.00 72.25 444 ARG A N 1
ATOM 3532 C CA . ARG A 1 444 ? 32.122 11.428 27.436 1.00 72.25 444 ARG A CA 1
ATOM 3533 C C . ARG A 1 444 ? 32.793 12.531 26.638 1.00 72.25 444 ARG A C 1
ATOM 3535 O O . ARG A 1 444 ? 33.976 12.402 26.337 1.00 72.25 444 ARG A O 1
ATOM 3542 N N . SER A 1 445 ? 32.092 13.621 26.351 1.00 74.81 445 SER A N 1
ATOM 3543 C CA . SER A 1 445 ? 32.675 14.762 25.654 1.00 74.81 445 SER A CA 1
ATOM 3544 C C . SER A 1 445 ? 32.951 15.902 26.632 1.00 74.81 445 SER A C 1
ATOM 3546 O O . SER A 1 445 ? 32.068 16.677 27.003 1.00 74.81 445 SER A O 1
ATOM 3548 N N . ALA A 1 446 ? 34.213 16.014 27.065 1.00 73.56 446 ALA A N 1
ATOM 3549 C CA . ALA A 1 446 ? 34.667 17.162 27.852 1.00 73.56 446 ALA A CA 1
ATOM 3550 C C . ALA A 1 446 ? 34.484 18.479 27.072 1.00 73.56 446 ALA A C 1
ATOM 3552 O O . ALA A 1 446 ? 34.078 19.478 27.655 1.00 73.56 446 ALA A O 1
ATOM 3553 N N . ALA A 1 447 ? 34.676 18.444 25.747 1.00 74.88 447 ALA A N 1
ATOM 3554 C CA . ALA A 1 447 ? 34.398 19.569 24.857 1.00 74.88 447 ALA A CA 1
ATOM 3555 C C . ALA A 1 447 ? 32.912 19.970 24.888 1.00 74.88 447 ALA A C 1
ATOM 3557 O O . ALA A 1 447 ? 32.613 21.146 25.083 1.00 74.88 447 ALA A O 1
ATOM 3558 N N . ALA A 1 448 ? 31.983 19.005 24.833 1.00 79.75 448 ALA A N 1
ATOM 3559 C CA . ALA A 1 448 ? 30.552 19.290 24.948 1.00 79.75 448 ALA A CA 1
ATOM 3560 C C . ALA A 1 448 ? 30.196 19.911 26.301 1.00 79.75 448 ALA A C 1
ATOM 3562 O O . ALA A 1 448 ? 29.463 20.900 26.343 1.00 79.75 448 ALA A O 1
ATOM 3563 N N . ARG A 1 449 ? 30.759 19.383 27.398 1.00 81.12 449 ARG A N 1
ATOM 3564 C CA . ARG A 1 449 ? 30.573 19.938 28.751 1.00 81.12 449 ARG A CA 1
ATOM 3565 C C . ARG A 1 449 ? 31.041 21.382 28.869 1.00 81.12 449 ARG A C 1
ATOM 3567 O O . ARG A 1 449 ? 30.345 22.193 29.478 1.00 81.12 449 ARG A O 1
ATOM 3574 N N . ASP A 1 450 ? 32.183 21.697 28.272 1.00 80.56 450 ASP A N 1
ATOM 3575 C CA . ASP A 1 450 ? 32.814 23.010 28.394 1.00 80.56 450 ASP A CA 1
ATOM 3576 C C . ASP A 1 450 ? 32.302 24.019 27.341 1.00 80.56 450 ASP A C 1
ATOM 3578 O O . ASP A 1 450 ? 32.500 25.225 27.496 1.00 80.56 450 ASP A O 1
ATOM 3582 N N . SER A 1 451 ? 31.593 23.556 26.301 1.00 80.06 451 SER A N 1
ATOM 3583 C CA . SER A 1 451 ? 31.089 24.378 25.184 1.00 80.06 451 SER A CA 1
ATOM 3584 C C . SER A 1 451 ? 29.993 25.382 25.569 1.00 80.06 451 SER A C 1
ATOM 3586 O O . SER A 1 451 ? 29.791 26.389 24.888 1.00 80.06 451 SER A O 1
ATOM 3588 N N . GLY A 1 452 ? 29.256 25.113 26.652 1.00 77.94 452 GLY A N 1
ATOM 3589 C CA . GLY A 1 452 ? 28.141 25.943 27.116 1.00 77.94 452 GLY A CA 1
ATOM 3590 C C . GLY A 1 452 ? 26.869 25.899 26.251 1.00 77.94 452 GLY A C 1
ATOM 3591 O O . GLY A 1 452 ? 25.895 26.573 26.607 1.00 77.94 452 GLY A O 1
ATOM 3592 N N . VAL A 1 453 ? 26.852 25.115 25.166 1.00 82.38 453 VAL A N 1
ATOM 3593 C CA . VAL A 1 453 ? 25.677 24.849 24.313 1.00 82.38 453 VAL A CA 1
ATOM 3594 C C . VAL A 1 453 ? 25.053 23.487 24.639 1.00 82.38 453 VAL A C 1
ATOM 3596 O O . VAL A 1 453 ? 25.609 22.721 25.424 1.00 82.38 453 VAL A O 1
ATOM 3599 N N . SER A 1 454 ? 23.869 23.192 24.091 1.00 88.62 454 SER A N 1
ATOM 3600 C CA . SER A 1 454 ? 23.216 21.905 24.367 1.00 88.62 454 SER A CA 1
ATOM 3601 C C . SER A 1 454 ? 24.024 20.713 23.826 1.00 88.62 454 SER A C 1
ATOM 3603 O O . SER A 1 454 ? 24.673 20.852 22.789 1.00 88.62 454 SER A O 1
ATOM 3605 N N . PRO A 1 455 ? 23.950 19.533 24.467 1.00 85.69 455 PRO A N 1
ATOM 3606 C CA . PRO A 1 455 ? 24.524 18.277 23.980 1.00 85.69 455 PRO A CA 1
ATOM 3607 C C . PRO A 1 455 ? 24.189 17.994 22.516 1.00 85.69 455 PRO A C 1
ATOM 3609 O O . PRO A 1 455 ? 25.080 17.691 21.729 1.00 85.69 455 PRO A O 1
ATOM 3612 N N . LEU A 1 456 ? 22.921 18.172 22.140 1.00 83.69 456 LEU A N 1
ATOM 3613 C CA . LEU A 1 456 ? 22.460 17.985 20.770 1.00 83.69 456 LEU A CA 1
ATOM 3614 C C . LEU A 1 456 ? 23.029 19.033 19.807 1.00 83.69 456 LEU A C 1
ATOM 3616 O O . LEU A 1 456 ? 23.396 18.687 18.695 1.00 83.69 456 LEU A O 1
ATOM 3620 N N . GLU A 1 457 ? 23.126 20.304 20.214 1.00 84.06 457 GLU A N 1
ATOM 3621 C CA . GLU A 1 457 ? 23.744 21.359 19.395 1.00 84.06 457 GLU A CA 1
ATOM 3622 C C . GLU A 1 457 ? 25.240 21.102 19.190 1.00 84.06 457 GLU A C 1
ATOM 3624 O O . GLU A 1 457 ? 25.734 21.226 18.071 1.00 84.06 457 GLU A O 1
ATOM 3629 N N . HIS A 1 458 ? 25.960 20.722 20.248 1.00 82.75 458 HIS A N 1
ATOM 3630 C CA . HIS A 1 458 ? 27.374 20.371 20.156 1.00 82.75 458 HIS A CA 1
ATOM 3631 C C . HIS A 1 458 ? 27.578 19.139 19.268 1.00 82.75 458 HIS A C 1
ATOM 3633 O O . HIS A 1 458 ? 28.431 19.149 18.382 1.00 82.75 458 HIS A O 1
ATOM 3639 N N . TRP A 1 459 ? 26.768 18.092 19.452 1.00 76.38 459 TRP A N 1
ATOM 3640 C CA . TRP A 1 459 ? 26.814 16.915 18.591 1.00 76.38 459 TRP A CA 1
ATOM 3641 C C . TRP A 1 459 ? 26.516 17.281 17.136 1.00 76.38 459 TRP A C 1
ATOM 3643 O O . TRP A 1 459 ? 27.286 16.928 16.256 1.00 76.38 459 TRP A O 1
ATOM 3653 N N . TRP A 1 460 ? 25.469 18.062 16.873 1.00 75.44 460 TRP A N 1
ATOM 3654 C CA . TRP A 1 460 ? 25.082 18.461 15.519 1.00 75.44 460 TRP A CA 1
ATOM 3655 C C . TRP A 1 460 ? 26.163 19.282 14.802 1.00 75.44 460 TRP A C 1
ATOM 3657 O O . TRP A 1 460 ? 26.384 19.117 13.604 1.00 75.44 460 TRP A O 1
ATOM 3667 N N . ARG A 1 461 ? 26.853 20.167 15.530 1.00 69.81 461 ARG A N 1
ATOM 3668 C CA . ARG A 1 461 ? 27.859 21.076 14.961 1.00 69.81 461 ARG A CA 1
ATOM 3669 C C . ARG A 1 461 ? 29.249 20.460 14.847 1.00 69.81 461 ARG A C 1
ATOM 3671 O O . ARG A 1 461 ? 29.969 20.786 13.908 1.00 69.81 461 ARG A O 1
ATOM 3678 N N . GLU A 1 462 ? 29.635 19.632 15.811 1.00 66.56 462 GLU A N 1
ATOM 3679 C CA . GLU A 1 462 ? 31.023 19.184 15.985 1.00 66.56 462 GLU A CA 1
ATOM 3680 C C . GLU A 1 462 ? 31.119 17.653 16.058 1.00 66.56 462 GLU A C 1
ATOM 3682 O O . GLU A 1 462 ? 31.954 17.060 15.379 1.00 66.56 462 GLU A O 1
ATOM 3687 N N . GLY A 1 463 ? 30.217 16.992 16.794 1.00 57.09 463 GLY A N 1
ATOM 3688 C CA . GLY A 1 463 ? 30.202 15.527 16.935 1.00 57.09 463 GLY A CA 1
ATOM 3689 C C . GLY A 1 463 ? 29.855 14.763 15.649 1.00 57.09 463 GLY A C 1
ATOM 3690 O O . GLY A 1 463 ? 30.464 13.737 15.364 1.00 57.09 463 GLY A O 1
ATOM 3691 N N . TYR A 1 464 ? 28.934 15.283 14.834 1.00 51.25 464 TYR A N 1
ATOM 3692 C CA . TYR A 1 464 ? 28.505 14.695 13.561 1.00 51.25 464 TYR A CA 1
ATOM 3693 C C . TYR A 1 464 ? 29.646 14.664 12.536 1.00 51.25 464 TYR A C 1
ATOM 3695 O O . TYR A 1 464 ? 29.836 13.666 11.848 1.00 51.25 464 TYR A O 1
ATOM 3703 N N . ALA A 1 465 ? 30.446 15.734 12.471 1.00 41.06 465 ALA A N 1
ATOM 3704 C CA . ALA A 1 465 ? 31.623 15.808 11.606 1.00 41.06 465 ALA A CA 1
ATOM 3705 C C . ALA A 1 465 ? 32.809 14.982 12.141 1.00 41.06 465 ALA A C 1
ATOM 3707 O O . ALA A 1 465 ? 33.646 14.538 11.358 1.00 41.06 465 ALA A O 1
ATOM 3708 N N . ALA A 1 466 ? 32.877 14.767 13.459 1.00 40.38 466 ALA A N 1
ATOM 3709 C CA . ALA A 1 466 ? 33.924 13.990 14.123 1.00 40.38 466 ALA A CA 1
ATOM 3710 C C . ALA A 1 466 ? 33.620 12.481 14.238 1.00 40.38 466 ALA A C 1
ATOM 3712 O O . ALA A 1 466 ? 34.488 11.724 14.669 1.00 40.38 466 ALA A O 1
ATOM 3713 N N . GLY A 1 467 ? 32.415 12.037 13.857 1.00 43.44 467 GLY A N 1
ATOM 3714 C CA . GLY A 1 467 ? 31.995 10.634 13.953 1.00 43.44 467 GLY A CA 1
ATOM 3715 C C . GLY A 1 467 ? 31.646 10.167 15.374 1.00 43.44 467 GLY A C 1
ATOM 3716 O O . GLY A 1 467 ? 31.690 8.970 15.652 1.00 43.44 467 GLY A O 1
ATOM 3717 N N . ASP A 1 468 ? 31.304 11.082 16.286 1.00 45.88 468 ASP A N 1
ATOM 3718 C CA . ASP A 1 468 ? 30.957 10.740 17.668 1.00 45.88 468 ASP A CA 1
ATOM 3719 C C . ASP A 1 468 ? 29.585 10.039 17.756 1.00 45.88 468 ASP A C 1
ATOM 3721 O O . ASP A 1 468 ? 28.571 10.520 17.248 1.00 45.88 468 ASP A O 1
ATOM 3725 N N . PHE A 1 469 ? 29.545 8.896 18.443 1.00 47.91 469 PHE A N 1
ATOM 3726 C CA . PHE A 1 469 ? 28.368 8.024 18.556 1.00 47.91 469 PHE A CA 1
ATOM 3727 C C . PHE A 1 469 ? 27.270 8.558 19.498 1.00 47.91 469 PHE A C 1
ATOM 3729 O O . PHE A 1 469 ? 27.543 9.282 20.456 1.00 47.91 469 PHE A O 1
ATOM 3736 N N . VAL A 1 470 ? 26.041 8.071 19.295 1.00 55.19 470 VAL A N 1
ATOM 3737 C CA . VAL A 1 470 ? 24.969 7.987 20.310 1.00 55.19 470 VAL A CA 1
ATOM 3738 C C . VAL A 1 470 ? 25.074 6.662 21.096 1.00 55.19 470 VAL A C 1
ATOM 3740 O O . VAL A 1 470 ? 25.710 5.715 20.636 1.00 55.19 470 VAL A O 1
ATOM 3743 N N . HIS A 1 471 ? 24.534 6.600 22.321 1.00 47.47 471 HIS A N 1
ATOM 3744 C CA . HIS A 1 471 ? 24.816 5.570 23.343 1.00 47.47 471 HIS A CA 1
ATOM 3745 C C . HIS A 1 471 ? 24.787 4.098 22.824 1.00 47.47 471 HIS A C 1
ATOM 3747 O O . HIS A 1 471 ? 23.714 3.570 22.518 1.00 47.47 471 HIS A O 1
ATOM 3753 N N . PRO A 1 472 ? 25.909 3.337 22.845 1.00 44.50 472 PRO A N 1
ATOM 3754 C CA . PRO A 1 472 ? 25.986 1.968 22.302 1.00 44.50 472 PRO A CA 1
ATOM 3755 C C . PRO A 1 472 ? 25.100 0.914 22.989 1.00 44.50 472 PRO A C 1
ATOM 3757 O O . PRO A 1 472 ? 24.793 -0.119 22.399 1.00 44.50 472 PRO A O 1
ATOM 3760 N N . GLU A 1 473 ? 24.724 1.099 24.261 1.00 41.72 473 GLU A N 1
ATOM 3761 C CA . GLU A 1 473 ? 23.734 0.221 24.924 1.00 41.72 473 GLU A CA 1
ATOM 3762 C C . GLU A 1 473 ? 22.273 0.593 24.649 1.00 41.72 473 GLU A C 1
ATOM 3764 O O . GLU A 1 473 ? 21.431 -0.286 24.777 1.00 41.72 473 GLU A O 1
ATOM 3769 N N . GLN A 1 474 ? 21.954 1.823 24.222 1.00 44.59 474 GLN A N 1
ATOM 3770 C CA . GLN A 1 474 ? 20.610 2.143 23.726 1.00 44.59 474 GLN A CA 1
ATOM 3771 C C . GLN A 1 474 ? 20.425 1.568 22.330 1.00 44.59 474 GLN A C 1
ATOM 3773 O O . GLN A 1 474 ? 19.431 0.900 22.082 1.00 44.59 474 GLN A O 1
ATOM 3778 N N . GLN A 1 475 ? 21.446 1.692 21.474 1.00 40.72 475 GLN A N 1
ATOM 3779 C CA . GLN A 1 475 ? 21.503 0.974 20.204 1.00 40.72 475 GLN A CA 1
ATOM 3780 C C . GLN A 1 475 ? 21.350 -0.539 20.435 1.00 40.72 475 GLN A C 1
ATOM 3782 O O . GLN A 1 475 ? 20.530 -1.165 19.784 1.00 40.72 475 GLN A O 1
ATOM 3787 N N . ARG A 1 476 ? 22.039 -1.130 21.429 1.00 36.50 476 ARG A N 1
ATOM 3788 C CA . ARG A 1 476 ? 21.869 -2.557 21.785 1.00 36.50 476 ARG A CA 1
ATOM 3789 C C . ARG A 1 476 ? 20.533 -2.913 22.445 1.00 36.50 476 ARG A C 1
ATOM 3791 O O . ARG A 1 476 ? 20.069 -4.023 22.229 1.00 36.50 476 ARG A O 1
ATOM 3798 N N . ARG A 1 477 ? 19.916 -2.022 23.228 1.00 36.31 477 ARG A N 1
ATOM 3799 C CA . ARG A 1 477 ? 18.569 -2.222 23.791 1.00 36.31 477 ARG A CA 1
ATOM 3800 C C . ARG A 1 477 ? 17.516 -2.197 22.697 1.00 36.31 477 ARG A C 1
ATOM 3802 O O . ARG A 1 477 ? 16.677 -3.076 22.702 1.00 36.31 477 ARG A O 1
ATOM 3809 N N . VAL A 1 478 ? 17.634 -1.286 21.734 1.00 36.44 478 VAL A N 1
ATOM 3810 C CA . VAL A 1 478 ? 16.799 -1.237 20.526 1.00 36.44 478 VAL A CA 1
ATOM 3811 C C . VAL A 1 478 ? 17.053 -2.450 19.619 1.00 36.44 478 VAL A C 1
ATOM 3813 O O . VAL A 1 478 ? 16.106 -3.016 19.098 1.00 36.44 478 VAL A O 1
ATOM 3816 N N . LEU A 1 479 ? 18.300 -2.926 19.508 1.00 32.84 479 LEU A N 1
ATOM 3817 C CA . LEU A 1 479 ? 18.651 -4.181 18.814 1.00 32.84 479 LEU A CA 1
ATOM 3818 C C . LEU A 1 479 ? 18.177 -5.455 19.546 1.00 32.84 479 LEU A C 1
ATOM 3820 O O . LEU A 1 479 ? 18.173 -6.525 18.945 1.00 32.84 479 LEU A O 1
ATOM 3824 N N . ALA A 1 480 ? 17.844 -5.367 20.839 1.00 31.44 480 ALA A N 1
ATOM 3825 C CA . ALA A 1 480 ? 17.296 -6.460 21.648 1.00 31.44 480 ALA A CA 1
ATOM 3826 C C . ALA A 1 480 ? 15.764 -6.392 21.779 1.00 31.44 480 ALA A C 1
ATOM 3828 O O . ALA A 1 480 ? 15.166 -7.300 22.359 1.00 31.44 480 ALA A O 1
ATOM 3829 N N . LEU A 1 481 ? 15.138 -5.336 21.248 1.00 30.58 481 LEU A N 1
ATOM 3830 C CA . LEU A 1 481 ? 13.708 -5.320 20.993 1.00 30.58 481 LEU A CA 1
ATOM 3831 C C . LEU A 1 481 ? 13.473 -6.244 19.789 1.00 30.58 481 LEU A C 1
ATOM 3833 O O . LEU A 1 481 ? 13.838 -5.922 18.659 1.00 30.58 481 LEU A O 1
ATOM 3837 N N . GLU A 1 482 ? 12.873 -7.411 20.036 1.00 29.89 482 GLU A N 1
ATOM 3838 C CA . GLU A 1 482 ? 12.022 -8.069 19.032 1.00 29.89 482 GLU A CA 1
ATOM 3839 C C . GLU A 1 482 ? 11.104 -7.011 18.397 1.00 29.89 482 GLU A C 1
ATOM 3841 O O . GLU A 1 482 ? 10.762 -6.071 19.114 1.00 29.89 482 GLU A O 1
ATOM 3846 N N . PRO A 1 483 ? 10.737 -7.122 17.101 1.00 32.16 483 PRO A N 1
ATOM 3847 C CA . PRO A 1 483 ? 10.093 -6.067 16.308 1.00 32.16 483 PRO A CA 1
ATOM 3848 C C . PRO A 1 483 ? 8.967 -5.372 17.081 1.00 32.16 483 PRO A C 1
ATOM 3850 O O . PRO A 1 483 ? 7.819 -5.809 17.084 1.00 32.16 483 PRO A O 1
ATOM 3853 N N . ALA A 1 484 ? 9.331 -4.293 17.767 1.00 29.56 484 ALA A N 1
ATOM 3854 C CA . ALA A 1 484 ? 8.449 -3.472 18.566 1.00 29.56 484 ALA A CA 1
ATOM 3855 C C . ALA A 1 484 ? 8.242 -2.204 17.751 1.00 29.56 484 ALA A C 1
ATOM 3857 O O . ALA A 1 484 ? 9.122 -1.348 17.639 1.00 29.56 484 ALA A O 1
ATOM 3858 N N . ASP A 1 485 ? 7.093 -2.204 17.092 1.00 41.31 485 ASP A N 1
ATOM 3859 C CA . ASP A 1 485 ? 6.585 -1.190 16.184 1.00 41.31 485 ASP A CA 1
ATOM 3860 C C . ASP A 1 485 ? 6.407 0.167 16.900 1.00 41.31 485 ASP A C 1
ATOM 3862 O O . ASP A 1 485 ? 6.101 0.196 18.096 1.00 41.31 485 ASP A O 1
ATOM 3866 N N . PRO A 1 486 ? 6.524 1.308 16.199 1.00 37.03 486 PRO A N 1
ATOM 3867 C CA . PRO A 1 486 ? 6.403 2.650 16.763 1.00 37.03 486 PRO A CA 1
ATOM 3868 C C . PRO A 1 486 ? 4.945 3.079 17.027 1.00 37.03 486 PRO A C 1
ATOM 3870 O O . PRO A 1 486 ? 4.684 4.271 17.205 1.00 37.03 486 PRO A O 1
ATOM 3873 N N . THR A 1 487 ? 3.991 2.142 17.084 1.00 41.94 487 THR A N 1
ATOM 3874 C CA . THR A 1 487 ? 2.626 2.427 17.544 1.00 41.94 487 THR A CA 1
ATOM 3875 C C . THR A 1 487 ? 2.603 2.301 19.069 1.00 41.94 487 THR A C 1
ATOM 3877 O O . THR A 1 487 ? 2.686 1.181 19.575 1.00 41.94 487 THR A O 1
ATOM 3880 N N . PRO A 1 488 ? 2.526 3.405 19.838 1.00 48.12 488 PRO A N 1
ATOM 3881 C CA . PRO A 1 488 ? 2.468 3.308 21.290 1.00 48.12 488 PRO A CA 1
ATOM 3882 C C . PRO A 1 488 ? 1.247 2.483 21.709 1.00 48.12 488 PRO A C 1
ATOM 3884 O O . PRO A 1 488 ? 0.158 2.649 21.152 1.00 48.12 488 PRO A O 1
ATOM 3887 N N . ALA A 1 489 ? 1.433 1.600 22.695 1.00 58.75 489 ALA A N 1
ATOM 3888 C CA . ALA A 1 489 ? 0.340 0.849 23.301 1.00 58.75 489 ALA A CA 1
ATOM 3889 C C . ALA A 1 489 ? -0.786 1.814 23.708 1.00 58.75 489 ALA A C 1
ATOM 3891 O O . ALA A 1 489 ? -0.524 2.883 24.271 1.00 58.75 489 ALA A O 1
ATOM 3892 N N . ARG A 1 490 ? -2.044 1.468 23.398 1.00 74.44 490 ARG A N 1
ATOM 3893 C CA . ARG A 1 490 ? -3.177 2.352 23.703 1.00 74.44 490 ARG A CA 1
ATOM 3894 C C . ARG A 1 490 ? -3.277 2.538 25.219 1.00 74.44 490 ARG A C 1
ATOM 3896 O O . ARG A 1 490 ? -3.352 1.565 25.967 1.00 74.44 490 ARG A O 1
ATOM 3903 N N . ALA A 1 491 ? -3.297 3.789 25.667 1.00 81.19 491 ALA A N 1
ATOM 3904 C CA . ALA A 1 491 ? -3.390 4.127 27.083 1.00 81.19 491 ALA A CA 1
ATOM 3905 C C . ALA A 1 491 ? -4.853 4.294 27.507 1.00 81.19 491 ALA A C 1
ATOM 3907 O O . ALA A 1 491 ? -5.672 4.769 26.723 1.00 81.19 491 ALA A O 1
ATOM 3908 N N . VAL A 1 492 ? -5.177 3.963 28.758 1.00 85.62 492 VAL A N 1
ATOM 3909 C CA . VAL A 1 492 ? -6.489 4.282 29.344 1.00 85.62 492 VAL A CA 1
ATOM 3910 C C . VAL A 1 492 ? -6.568 5.792 29.576 1.00 85.62 492 VAL A C 1
ATOM 3912 O O . VAL A 1 492 ? -5.762 6.345 30.323 1.00 85.62 492 VAL A O 1
ATOM 3915 N N . VAL A 1 493 ? -7.531 6.454 28.935 1.00 88.75 493 VAL A N 1
ATOM 3916 C CA . VAL A 1 493 ? -7.766 7.907 29.026 1.00 88.75 493 VAL A CA 1
ATOM 3917 C C . VAL A 1 493 ? -8.996 8.260 29.861 1.00 88.75 493 VAL A C 1
ATOM 3919 O O . VAL A 1 493 ? -9.104 9.387 30.341 1.00 88.75 493 VAL A O 1
ATOM 3922 N N . GLY A 1 494 ? -9.894 7.300 30.083 1.00 89.94 494 GLY A N 1
ATOM 3923 C CA . GLY A 1 494 ? -11.120 7.499 30.846 1.00 89.94 494 GLY A CA 1
ATOM 3924 C C . GLY A 1 494 ? -11.722 6.185 31.331 1.00 89.94 494 GLY A C 1
ATOM 3925 O O . GLY A 1 494 ? -11.395 5.106 30.837 1.00 89.94 494 GLY A O 1
ATOM 3926 N N . CYS A 1 495 ? -12.589 6.275 32.336 1.00 93.62 495 CYS A N 1
ATOM 3927 C CA . CYS A 1 495 ? -13.429 5.167 32.773 1.00 93.62 495 CYS A CA 1
ATOM 3928 C C . CYS A 1 495 ? -14.734 5.714 33.368 1.00 93.62 495 CYS A C 1
ATOM 3930 O O . CYS A 1 495 ? -14.729 6.683 34.134 1.00 93.62 495 CYS A O 1
ATOM 3932 N N . SER A 1 496 ? -15.858 5.098 33.009 1.00 94.44 496 SER A N 1
ATOM 3933 C CA . SER A 1 496 ? -17.193 5.478 33.474 1.00 94.44 496 SER A CA 1
ATOM 3934 C C . SER A 1 496 ? -17.887 4.282 34.111 1.00 94.44 496 SER A C 1
ATOM 3936 O O . SER A 1 496 ? -18.068 3.257 33.465 1.00 94.44 496 SER A O 1
ATOM 3938 N N . LEU A 1 497 ? -18.301 4.411 35.371 1.00 94.81 497 LEU A N 1
ATOM 3939 C CA . LEU A 1 497 ? -18.992 3.369 36.127 1.00 94.81 497 LEU A CA 1
ATOM 3940 C C . LEU A 1 497 ? -20.499 3.619 36.132 1.00 94.81 497 LEU A C 1
ATOM 3942 O O . LEU A 1 497 ? -20.941 4.679 36.569 1.00 94.81 497 LEU A O 1
ATOM 3946 N N . SER A 1 498 ? -21.261 2.616 35.717 1.00 94.75 498 SER A N 1
ATOM 3947 C CA . SER A 1 498 ? -22.717 2.551 35.795 1.00 94.75 498 SER A CA 1
ATOM 3948 C C . SER A 1 498 ? -23.150 1.546 36.855 1.00 94.75 498 SER A C 1
ATOM 3950 O O . SER A 1 498 ? -22.622 0.429 36.919 1.00 94.75 498 SER A O 1
ATOM 3952 N N . ASP A 1 499 ? -24.103 1.943 37.691 1.00 92.38 499 ASP A N 1
ATOM 3953 C CA . ASP A 1 499 ? -24.718 1.056 38.676 1.00 92.38 499 ASP A CA 1
ATOM 3954 C C . ASP A 1 499 ? -25.879 0.226 38.076 1.00 92.38 499 ASP A C 1
ATOM 3956 O O . ASP A 1 499 ? -26.303 0.486 36.946 1.00 92.38 499 ASP A O 1
ATOM 3960 N N . PRO A 1 500 ? -26.434 -0.762 38.808 1.00 91.50 500 PRO A N 1
ATOM 3961 C CA . PRO A 1 500 ? -27.558 -1.570 38.326 1.00 91.50 500 PRO A CA 1
ATOM 3962 C C . PRO A 1 500 ? -28.855 -0.790 38.068 1.00 91.50 500 PRO A C 1
ATOM 3964 O O . PRO A 1 500 ? -29.795 -1.351 37.509 1.00 91.50 500 PRO A O 1
ATOM 3967 N N . SER A 1 501 ? -28.951 0.471 38.505 1.00 89.69 501 SER A N 1
ATOM 3968 C CA . SER A 1 501 ? -30.081 1.353 38.188 1.00 89.69 501 SER A CA 1
ATOM 3969 C C . SER A 1 501 ? -29.883 2.121 36.876 1.00 89.69 501 SER A C 1
ATOM 3971 O O . SER A 1 501 ? -30.841 2.694 36.356 1.00 89.69 501 SER A O 1
ATOM 3973 N N . GLY A 1 502 ? -28.666 2.090 36.321 1.00 87.12 502 GLY A N 1
ATOM 3974 C CA . GLY A 1 502 ? -28.263 2.806 35.115 1.00 87.12 502 GLY A CA 1
ATOM 3975 C C . GLY A 1 502 ? -27.692 4.200 35.372 1.00 87.12 502 GLY A C 1
ATOM 3976 O O . GLY A 1 502 ? -27.514 4.953 34.418 1.00 87.12 502 GLY A O 1
ATOM 3977 N N . GLU A 1 503 ? -27.395 4.568 36.623 1.00 91.62 503 GLU A N 1
ATOM 3978 C CA . GLU A 1 503 ? -26.736 5.842 36.926 1.00 91.62 503 GLU A CA 1
ATOM 3979 C C . GLU A 1 503 ? -25.234 5.740 36.614 1.00 91.62 503 GLU A C 1
ATOM 3981 O O . GLU A 1 503 ? -24.522 4.934 37.215 1.00 91.62 503 GLU A O 1
ATOM 3986 N N . THR A 1 504 ? -24.748 6.557 35.671 1.00 92.88 504 THR A N 1
ATOM 3987 C CA . THR A 1 504 ? -23.347 6.561 35.213 1.00 92.88 504 THR A CA 1
ATOM 3988 C C . THR A 1 504 ? -22.561 7.731 35.808 1.00 92.88 504 THR A C 1
ATOM 3990 O O . THR A 1 504 ? -23.012 8.877 35.780 1.00 92.88 504 THR A O 1
ATOM 3993 N N . ARG A 1 505 ? -21.338 7.469 36.284 1.00 92.56 505 ARG A N 1
ATOM 3994 C CA . ARG A 1 505 ? -20.396 8.484 36.781 1.00 92.56 505 ARG A CA 1
ATOM 3995 C C . ARG A 1 505 ? -18.958 8.220 36.317 1.00 92.56 505 ARG A C 1
ATOM 3997 O O . ARG A 1 505 ? -18.552 7.059 36.270 1.00 92.56 505 ARG A O 1
ATOM 4004 N N . PRO A 1 506 ? -18.149 9.262 36.052 1.00 92.62 506 PRO A N 1
ATOM 4005 C CA . PRO A 1 506 ? -16.728 9.082 35.774 1.00 92.62 506 PRO A CA 1
ATOM 4006 C C . PRO A 1 506 ? -15.988 8.580 37.023 1.00 92.62 506 PRO A C 1
ATOM 4008 O O . PRO A 1 506 ? -16.299 8.974 38.153 1.00 92.62 506 PRO A O 1
ATOM 4011 N N . VAL A 1 507 ? -15.000 7.712 36.824 1.00 91.50 507 VAL A N 1
ATOM 4012 C CA . VAL A 1 507 ? -14.160 7.143 37.885 1.00 91.50 507 VAL A CA 1
ATOM 4013 C C . VAL A 1 507 ? -12.758 6.872 37.338 1.00 91.50 507 VAL A C 1
ATOM 4015 O O . VAL A 1 507 ? -12.600 6.562 36.162 1.00 91.50 507 VAL A O 1
ATOM 4018 N N . ALA A 1 508 ? -11.715 6.978 38.162 1.00 87.44 508 ALA A N 1
ATOM 4019 C CA . ALA A 1 508 ? -10.414 6.452 37.756 1.00 87.44 508 ALA A CA 1
ATOM 4020 C C . ALA A 1 508 ? -10.455 4.917 37.785 1.00 87.44 508 ALA A C 1
ATOM 4022 O O . ALA A 1 508 ? -11.079 4.333 38.672 1.00 87.44 508 ALA A O 1
ATOM 4023 N N . LEU A 1 509 ? -9.751 4.250 36.865 1.00 87.12 509 LEU A N 1
ATOM 4024 C CA . LEU A 1 509 ? -9.657 2.783 36.856 1.00 87.12 509 LEU A CA 1
ATOM 4025 C C . LEU A 1 509 ? -9.177 2.234 38.218 1.00 87.12 509 LEU A C 1
ATOM 4027 O O . LEU A 1 509 ? -9.672 1.214 38.698 1.00 87.12 509 LEU A O 1
ATOM 4031 N N . ASP A 1 510 ? -8.269 2.962 38.871 1.00 81.25 510 ASP A N 1
ATOM 4032 C CA . ASP A 1 510 ? -7.714 2.626 40.188 1.00 81.25 510 ASP A CA 1
ATOM 4033 C C . ASP A 1 510 ? -8.689 2.838 41.351 1.00 81.25 510 ASP A C 1
ATOM 4035 O O . ASP A 1 510 ? -8.549 2.201 42.396 1.00 81.25 510 ASP A O 1
ATOM 4039 N N . ASP A 1 511 ? -9.700 3.683 41.151 1.00 83.19 511 ASP A N 1
ATOM 4040 C CA . ASP A 1 511 ? -10.691 4.053 42.161 1.00 83.19 511 ASP A CA 1
ATOM 4041 C C . ASP A 1 511 ? -11.970 3.208 42.072 1.00 83.19 511 ASP A C 1
ATOM 4043 O O . ASP A 1 511 ? -12.947 3.479 42.778 1.00 83.19 511 ASP A O 1
ATOM 4047 N N . LEU A 1 512 ? -12.000 2.172 41.225 1.00 84.56 512 LEU A N 1
ATOM 4048 C CA . LEU A 1 512 ? -13.112 1.227 41.203 1.00 84.56 512 LEU A CA 1
ATOM 4049 C C . LEU A 1 512 ? -13.267 0.581 42.596 1.00 84.56 512 LEU A C 1
ATOM 4051 O O . LEU A 1 512 ? -12.357 -0.055 43.135 1.00 84.56 512 LEU A O 1
ATOM 4055 N N . VAL A 1 513 ? -14.431 0.794 43.222 1.00 67.12 513 VAL A N 1
ATOM 4056 C CA . VAL A 1 513 ? -14.745 0.307 44.573 1.00 67.12 513 VAL A CA 1
ATOM 4057 C C . VAL A 1 513 ? -15.495 -1.020 44.466 1.00 67.12 513 VAL A C 1
ATOM 4059 O O . VAL A 1 513 ? -16.597 -1.068 43.938 1.00 67.12 513 VAL A O 1
ATOM 4062 N N . TYR A 1 514 ? -14.915 -2.086 45.021 1.00 69.44 514 TYR A N 1
ATOM 4063 C CA . TYR A 1 514 ? -15.444 -3.462 44.949 1.00 69.44 514 TYR A CA 1
ATOM 4064 C C . TYR A 1 514 ? -16.070 -3.938 46.254 1.00 69.44 514 TYR A C 1
ATOM 4066 O O . TYR A 1 514 ? -16.291 -5.132 46.414 1.00 69.44 514 TYR A O 1
ATOM 4074 N N . ALA A 1 515 ? -16.310 -3.039 47.213 1.00 60.12 515 ALA A N 1
ATOM 4075 C CA . ALA A 1 515 ? -16.822 -3.418 48.532 1.00 60.12 515 ALA A CA 1
ATOM 4076 C C . ALA A 1 515 ? -18.142 -4.216 48.459 1.00 60.12 515 ALA A C 1
ATOM 4078 O O . ALA A 1 515 ? -18.477 -4.906 49.415 1.00 60.12 515 ALA A O 1
ATOM 4079 N N . ASP A 1 516 ? -18.834 -4.162 47.314 1.00 76.75 516 ASP A N 1
ATOM 4080 C CA . ASP A 1 516 ? -20.087 -4.855 47.049 1.00 76.75 516 ASP A CA 1
ATOM 4081 C C . ASP A 1 516 ? -20.072 -5.777 45.810 1.00 76.75 516 ASP A C 1
ATOM 4083 O O . ASP A 1 516 ? -21.142 -6.163 45.344 1.00 76.75 516 ASP A O 1
ATOM 4087 N N . VAL A 1 517 ? -18.899 -6.160 45.289 1.00 88.75 517 VAL A N 1
ATOM 4088 C CA . VAL A 1 517 ? -18.752 -6.983 44.071 1.00 88.75 517 VAL A CA 1
ATOM 4089 C C . VAL A 1 517 ? -18.060 -8.314 44.389 1.00 88.75 517 VAL A C 1
ATOM 4091 O O . VAL A 1 517 ? -16.930 -8.322 44.867 1.00 88.75 517 VAL A O 1
ATOM 4094 N N . ASP A 1 518 ? -18.697 -9.436 44.041 1.00 92.44 518 ASP A N 1
ATOM 4095 C CA . ASP A 1 518 ? -18.161 -10.800 44.209 1.00 92.44 518 ASP A CA 1
ATOM 4096 C C . ASP A 1 518 ? -17.512 -11.351 42.923 1.00 92.44 518 ASP A C 1
ATOM 4098 O O . ASP A 1 518 ? -16.759 -12.335 42.958 1.00 92.44 518 ASP A O 1
ATOM 4102 N N . LEU A 1 519 ? -17.826 -10.740 41.775 1.00 94.25 519 LEU A N 1
ATOM 4103 C CA . LEU A 1 519 ? -17.351 -11.131 40.448 1.00 94.25 519 LEU A CA 1
ATOM 4104 C C . LEU A 1 519 ? -16.988 -9.913 39.605 1.00 94.25 519 LEU A C 1
ATOM 4106 O O . LEU A 1 519 ? -17.817 -9.035 39.379 1.00 94.25 519 LEU A O 1
ATOM 4110 N N . VAL A 1 520 ? -15.776 -9.930 39.065 1.00 94.31 520 VAL A N 1
ATOM 4111 C CA . VAL A 1 520 ? -15.293 -9.009 38.044 1.00 94.31 520 VAL A CA 1
ATOM 4112 C C . VAL A 1 520 ? -15.122 -9.783 36.742 1.00 94.31 520 VAL A C 1
ATOM 4114 O O . VAL A 1 520 ? -14.323 -10.713 36.660 1.00 94.31 520 VAL A O 1
ATOM 4117 N N . THR A 1 521 ? -15.865 -9.406 35.712 1.00 95.31 521 THR A N 1
ATOM 4118 C CA . THR A 1 521 ? -15.608 -9.880 34.345 1.00 95.31 521 THR A CA 1
ATOM 4119 C C . THR A 1 521 ? -14.955 -8.785 33.528 1.00 95.31 521 THR A C 1
ATOM 4121 O O . THR A 1 521 ? -15.321 -7.628 33.700 1.00 95.31 521 THR A O 1
ATOM 4124 N N . ILE A 1 522 ? -14.044 -9.130 32.627 1.00 94.94 522 ILE A N 1
ATOM 4125 C CA . ILE A 1 522 ? -13.365 -8.155 31.769 1.00 94.94 522 ILE A CA 1
ATOM 4126 C C . ILE A 1 522 ? -13.525 -8.577 30.313 1.00 94.94 522 ILE A C 1
ATOM 4128 O O . ILE A 1 522 ? -13.403 -9.764 30.005 1.00 94.94 522 ILE A O 1
ATOM 4132 N N . ASP A 1 523 ? -13.834 -7.621 29.446 1.00 95.31 523 ASP A N 1
ATOM 4133 C CA . ASP A 1 523 ? -13.825 -7.824 28.009 1.00 95.31 523 ASP A CA 1
ATOM 4134 C C . ASP A 1 523 ? -12.398 -8.044 27.486 1.00 95.31 523 ASP A C 1
ATOM 4136 O O . ASP A 1 523 ? -11.419 -7.518 28.020 1.00 95.31 523 ASP A O 1
ATOM 4140 N N . LEU A 1 524 ? -12.273 -8.845 26.432 1.00 93.31 524 LEU A N 1
ATOM 4141 C CA . LEU A 1 524 ? -10.989 -9.134 25.817 1.00 93.31 524 LEU A CA 1
ATOM 4142 C C . LEU A 1 524 ? -10.517 -8.011 24.872 1.00 93.31 524 LEU A C 1
ATOM 4144 O O . LEU A 1 524 ? -9.430 -7.462 25.069 1.00 93.31 524 LEU A O 1
ATOM 4148 N N . TRP A 1 525 ? -11.275 -7.716 23.814 1.00 90.12 525 TRP A N 1
ATOM 4149 C CA . TRP A 1 525 ? -10.787 -6.998 22.632 1.00 90.12 525 TRP A CA 1
ATOM 4150 C C . TRP A 1 525 ? -11.097 -5.510 22.707 1.00 90.12 525 TRP A C 1
ATOM 4152 O O . TRP A 1 525 ? -12.248 -5.129 22.609 1.00 90.12 525 TRP A O 1
ATOM 4162 N N . GLY A 1 526 ? -10.065 -4.664 22.744 1.00 87.31 526 GLY A N 1
ATOM 4163 C CA . GLY A 1 526 ? -10.259 -3.225 22.960 1.00 87.31 526 GLY A CA 1
ATOM 4164 C C . GLY A 1 526 ? -10.244 -2.844 24.440 1.00 87.31 526 GLY A C 1
ATOM 4165 O O . GLY A 1 526 ? -10.205 -1.659 24.751 1.00 87.31 526 GLY A O 1
ATOM 4166 N N . THR A 1 527 ? -10.147 -3.838 25.331 1.00 91.31 527 THR A N 1
ATOM 4167 C CA . THR A 1 527 ? -10.055 -3.658 26.784 1.00 91.31 527 THR A CA 1
ATOM 4168 C C . THR A 1 527 ? -8.802 -4.310 27.372 1.00 91.31 527 THR A C 1
ATOM 4170 O O . THR A 1 527 ? -7.892 -3.604 27.802 1.00 91.31 527 THR A O 1
ATOM 4173 N N . MET A 1 528 ? -8.716 -5.648 27.402 1.00 91.44 528 MET A N 1
ATOM 4174 C CA . MET A 1 528 ? -7.522 -6.347 27.911 1.00 91.44 528 MET A CA 1
ATOM 4175 C C . MET A 1 528 ? -6.367 -6.326 26.920 1.00 91.44 528 MET A C 1
ATOM 4177 O O . MET A 1 528 ? -5.205 -6.258 27.327 1.00 91.44 528 MET A O 1
ATOM 4181 N N . VAL A 1 529 ? -6.686 -6.425 25.632 1.00 91.12 529 VAL A N 1
ATOM 4182 C CA . VAL A 1 529 ? -5.704 -6.483 24.555 1.00 91.12 529 VAL A CA 1
ATOM 4183 C C . VAL A 1 529 ? -6.092 -5.585 23.384 1.00 91.12 529 VAL A C 1
ATOM 4185 O O . VAL A 1 529 ? -7.272 -5.349 23.114 1.00 91.12 529 VAL A O 1
ATOM 4188 N N . THR A 1 530 ? -5.089 -5.107 22.653 1.00 88.12 530 THR A N 1
ATOM 4189 C CA . THR A 1 530 ? -5.248 -4.257 21.464 1.00 88.12 530 THR A CA 1
ATOM 4190 C C . THR A 1 530 ? -4.449 -4.797 20.290 1.00 88.12 530 THR A C 1
ATOM 4192 O O . THR A 1 530 ? -3.430 -5.452 20.482 1.00 88.12 530 THR A O 1
ATOM 4195 N N . ARG A 1 531 ? -4.893 -4.501 19.066 1.00 84.88 531 ARG A N 1
ATOM 4196 C CA . ARG A 1 531 ? -4.198 -4.906 17.838 1.00 84.88 531 ARG A CA 1
ATOM 4197 C C . ARG A 1 531 ? -3.245 -3.809 17.364 1.00 84.88 531 ARG A C 1
ATOM 4199 O O . ARG A 1 531 ? -3.609 -2.637 17.395 1.00 84.88 531 ARG A O 1
ATOM 4206 N N . ARG A 1 532 ? -2.085 -4.209 16.835 1.00 78.25 532 ARG A N 1
ATOM 4207 C CA . ARG A 1 532 ? -1.127 -3.338 16.114 1.00 78.25 532 ARG A CA 1
ATOM 4208 C C . ARG A 1 532 ? -1.520 -3.042 14.662 1.00 78.25 532 ARG A C 1
ATOM 4210 O O . ARG A 1 532 ? -0.759 -2.444 13.916 1.00 78.25 532 ARG A O 1
ATOM 4217 N N . ARG A 1 533 ? -2.676 -3.543 14.237 1.00 82.69 533 ARG A N 1
ATOM 4218 C CA . ARG A 1 533 ? -3.194 -3.451 12.871 1.00 82.69 533 ARG A CA 1
ATOM 4219 C C . ARG A 1 533 ? -4.717 -3.303 12.909 1.00 82.69 533 ARG A C 1
ATOM 4221 O O . ARG A 1 533 ? -5.320 -3.615 13.944 1.00 82.69 533 ARG A O 1
ATOM 4228 N N . PRO A 1 534 ? -5.364 -2.893 11.804 1.00 86.50 534 PRO A N 1
ATOM 4229 C CA . PRO A 1 534 ? -6.822 -2.887 11.714 1.00 86.50 534 PRO A CA 1
ATOM 4230 C C . PRO A 1 534 ? -7.418 -4.260 12.053 1.00 86.50 534 PRO A C 1
ATOM 4232 O O . PRO A 1 534 ? -6.846 -5.290 11.697 1.00 86.50 534 PRO A O 1
ATOM 4235 N N . ALA A 1 535 ? -8.583 -4.298 12.704 1.00 83.31 535 ALA A N 1
ATOM 4236 C CA . ALA A 1 535 ? -9.202 -5.563 13.119 1.00 83.31 535 ALA A CA 1
ATOM 4237 C C . ALA A 1 535 ? -9.497 -6.503 11.934 1.00 83.31 535 ALA A C 1
ATOM 4239 O O . ALA A 1 535 ? -9.273 -7.709 12.028 1.00 83.31 535 ALA A O 1
ATOM 4240 N N . ASP A 1 536 ? -9.918 -5.955 10.792 1.00 88.94 536 ASP A N 1
ATOM 4241 C CA . ASP A 1 536 ? -10.214 -6.749 9.592 1.00 88.94 536 ASP A CA 1
ATOM 4242 C C . ASP A 1 536 ? -8.968 -7.180 8.808 1.00 88.94 536 ASP A C 1
ATOM 4244 O O . ASP A 1 536 ? -9.073 -7.993 7.890 1.00 88.94 536 ASP A O 1
ATOM 4248 N N . ALA A 1 537 ? -7.772 -6.710 9.181 1.00 89.50 537 ALA A N 1
ATOM 4249 C CA . ALA A 1 537 ? -6.530 -7.115 8.525 1.00 89.50 537 ALA A CA 1
ATOM 4250 C C . ALA A 1 537 ? -6.273 -8.626 8.665 1.00 89.50 537 ALA A C 1
ATOM 4252 O O . ALA A 1 537 ? -5.757 -9.247 7.739 1.00 89.50 537 ALA A O 1
ATOM 4253 N N . ALA A 1 538 ? -6.696 -9.242 9.778 1.00 89.94 538 ALA A N 1
ATOM 4254 C CA . ALA A 1 538 ? -6.652 -10.694 9.961 1.00 89.94 538 ALA A CA 1
ATOM 4255 C C . ALA A 1 538 ? -7.531 -11.420 8.927 1.00 89.94 538 ALA A C 1
ATOM 4257 O O . ALA A 1 538 ? -7.099 -12.381 8.287 1.00 89.94 538 ALA A O 1
ATOM 4258 N N . LYS A 1 539 ? -8.746 -10.904 8.697 1.00 92.94 539 LYS A N 1
ATOM 4259 C CA . LYS A 1 539 ? -9.679 -11.451 7.706 1.00 92.94 539 LYS A CA 1
ATOM 4260 C C . LYS A 1 539 ? -9.127 -11.314 6.290 1.00 92.94 539 LYS A C 1
ATOM 4262 O O . LYS A 1 539 ? -9.207 -12.256 5.500 1.00 92.94 539 LYS A O 1
ATOM 4267 N N . LEU A 1 540 ? -8.536 -10.158 5.988 1.00 93.06 540 LEU A N 1
ATOM 4268 C CA . LEU A 1 540 ? -7.921 -9.874 4.696 1.00 93.06 540 LEU A CA 1
ATOM 4269 C C . LEU A 1 540 ? -6.668 -10.735 4.461 1.00 93.06 540 LEU A C 1
ATOM 4271 O O . LEU A 1 540 ? -6.456 -11.222 3.352 1.00 93.06 540 LEU A O 1
ATOM 4275 N N . ALA A 1 541 ? -5.876 -11.009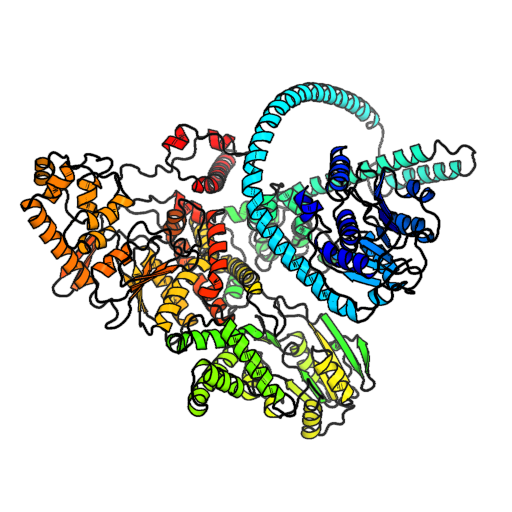 5.502 1.00 92.12 541 ALA A N 1
ATOM 4276 C CA . ALA A 1 541 ? -4.750 -11.941 5.440 1.00 92.12 541 ALA A CA 1
ATOM 4277 C C . ALA A 1 541 ? -5.211 -13.371 5.121 1.00 92.12 541 ALA A C 1
ATOM 4279 O O . ALA A 1 541 ? -4.635 -14.027 4.249 1.00 92.12 541 ALA A O 1
ATOM 4280 N N . THR A 1 542 ? -6.300 -13.833 5.739 1.00 94.38 542 THR A N 1
ATOM 4281 C CA . THR A 1 542 ? -6.943 -15.106 5.385 1.00 94.38 542 THR A CA 1
ATOM 4282 C C . THR A 1 542 ? -7.422 -15.115 3.931 1.00 94.38 542 THR A C 1
ATOM 4284 O O . THR A 1 542 ? -7.119 -16.057 3.194 1.00 94.38 542 THR A O 1
ATOM 4287 N N . ALA A 1 543 ? -8.081 -14.047 3.471 1.00 94.62 543 ALA A N 1
ATOM 4288 C CA . ALA A 1 543 ? -8.508 -13.901 2.079 1.00 94.62 543 ALA A CA 1
ATOM 4289 C C . ALA A 1 543 ? -7.324 -13.949 1.094 1.00 94.62 543 ALA A C 1
ATOM 4291 O O . ALA A 1 543 ? -7.384 -14.649 0.081 1.00 94.62 543 ALA A O 1
ATOM 4292 N N . ARG A 1 544 ? -6.207 -13.283 1.416 1.00 93.19 544 ARG A N 1
ATOM 4293 C CA . ARG A 1 544 ? -4.954 -13.354 0.648 1.00 93.19 544 ARG A CA 1
ATOM 4294 C C . ARG A 1 544 ? -4.428 -14.788 0.561 1.00 93.19 544 ARG A C 1
ATOM 4296 O O . ARG A 1 544 ? -4.082 -15.238 -0.530 1.00 93.19 544 ARG A O 1
ATOM 4303 N N . ARG A 1 545 ? -4.376 -15.526 1.676 1.00 90.44 545 ARG A N 1
ATOM 4304 C CA . ARG A 1 545 ? -3.921 -16.932 1.681 1.00 90.44 545 ARG A CA 1
ATOM 4305 C C . ARG A 1 545 ? -4.820 -17.821 0.823 1.00 90.44 545 ARG A C 1
ATOM 4307 O O . ARG A 1 545 ? -4.303 -18.620 0.044 1.00 90.44 545 ARG A O 1
ATOM 4314 N N . MET A 1 546 ? -6.141 -17.648 0.912 1.00 91.88 546 MET A N 1
ATOM 4315 C CA . MET A 1 546 ? -7.108 -18.364 0.071 1.00 91.88 546 MET A CA 1
ATOM 4316 C C . MET A 1 546 ? -6.897 -18.067 -1.416 1.00 91.88 546 MET A C 1
ATOM 4318 O O . MET A 1 546 ? -6.846 -18.996 -2.225 1.00 91.88 546 MET A O 1
ATOM 4322 N N . LEU A 1 547 ? -6.719 -16.789 -1.768 1.00 91.38 547 LEU A N 1
ATOM 4323 C CA . LEU A 1 547 ? -6.455 -16.361 -3.139 1.00 91.38 547 LEU A CA 1
ATOM 4324 C C . LEU A 1 547 ? -5.193 -17.023 -3.697 1.00 91.38 547 LEU A C 1
ATOM 4326 O O . LEU A 1 547 ? -5.234 -17.588 -4.786 1.00 91.38 547 LEU A O 1
ATOM 4330 N N . LEU A 1 548 ? -4.085 -16.992 -2.954 1.00 88.38 548 LEU A N 1
ATOM 4331 C CA . LEU A 1 548 ? -2.816 -17.563 -3.410 1.00 88.38 548 LEU A CA 1
ATOM 4332 C C . LEU A 1 548 ? -2.864 -19.092 -3.507 1.00 88.38 548 LEU A C 1
ATOM 4334 O O . LEU A 1 548 ? -2.404 -19.651 -4.501 1.00 88.38 548 LEU A O 1
ATOM 4338 N N . ALA A 1 549 ? -3.461 -19.769 -2.524 1.00 86.81 549 ALA A N 1
ATOM 4339 C CA . ALA A 1 549 ? -3.549 -21.229 -2.498 1.00 86.81 549 ALA A CA 1
ATOM 4340 C C . ALA A 1 549 ? -4.481 -21.802 -3.581 1.00 86.81 549 ALA A C 1
ATOM 4342 O O . ALA A 1 549 ? -4.329 -22.958 -3.990 1.00 86.81 549 ALA A O 1
ATOM 4343 N N . HIS A 1 550 ? -5.467 -21.021 -4.038 1.00 87.75 550 HIS A N 1
ATOM 4344 C CA . HIS A 1 550 ? -6.537 -21.510 -4.910 1.00 87.75 550 HIS A CA 1
ATOM 4345 C C . HIS A 1 550 ? -6.802 -20.642 -6.147 1.00 87.75 550 HIS A C 1
ATOM 4347 O O . HIS A 1 550 ? -7.848 -20.798 -6.777 1.00 87.75 550 HIS A O 1
ATOM 4353 N N . ARG A 1 551 ? -5.849 -19.793 -6.558 1.00 83.38 551 ARG A N 1
ATOM 4354 C CA . ARG A 1 551 ? -6.005 -18.853 -7.686 1.00 83.38 551 ARG A CA 1
ATOM 4355 C C . ARG A 1 551 ? -6.545 -19.507 -8.958 1.00 83.38 551 ARG A C 1
ATOM 4357 O O . ARG A 1 551 ? -7.456 -18.975 -9.574 1.00 83.38 551 ARG A O 1
ATOM 4364 N N . GLY A 1 552 ? -6.042 -20.691 -9.317 1.00 79.00 552 GLY A N 1
ATOM 4365 C CA . GLY A 1 552 ? -6.481 -21.428 -10.512 1.00 79.00 552 GLY A CA 1
ATOM 4366 C C . GLY A 1 552 ? -7.900 -22.014 -10.447 1.00 79.00 552 GLY A C 1
ATOM 4367 O O . GLY A 1 552 ? -8.389 -22.531 -11.448 1.00 79.00 552 GLY A O 1
ATOM 4368 N N . ARG A 1 553 ? -8.556 -21.975 -9.282 1.00 85.69 553 ARG A N 1
ATOM 4369 C CA . ARG A 1 553 ? -9.935 -22.451 -9.070 1.00 85.69 553 ARG A CA 1
ATOM 4370 C C . ARG A 1 553 ? -10.924 -21.321 -8.799 1.00 85.69 553 ARG A C 1
ATOM 4372 O O . ARG A 1 553 ? -12.125 -21.565 -8.865 1.00 85.69 553 ARG A O 1
ATOM 4379 N N . LEU A 1 554 ? -10.426 -20.136 -8.466 1.00 88.94 554 LEU A N 1
ATOM 4380 C CA . LEU A 1 554 ? -11.243 -18.961 -8.206 1.00 88.94 554 LEU A CA 1
ATOM 4381 C C . LEU A 1 554 ? -11.654 -18.290 -9.528 1.00 88.94 554 LEU A C 1
ATOM 4383 O O . LEU A 1 554 ? -10.943 -18.416 -10.532 1.00 88.94 554 LEU A O 1
ATOM 4387 N N . PRO A 1 555 ? -12.795 -17.581 -9.557 1.00 85.62 555 PRO A N 1
ATOM 4388 C CA . PRO A 1 555 ? -13.179 -16.764 -10.701 1.00 85.62 555 PRO A CA 1
ATOM 4389 C C . PRO A 1 555 ? -12.093 -15.752 -11.103 1.00 85.62 555 PRO A C 1
ATOM 4391 O O . PRO A 1 555 ? -11.321 -15.255 -10.282 1.00 85.62 555 PRO A O 1
ATOM 4394 N N . ALA A 1 556 ? -12.043 -15.406 -12.391 1.00 81.31 556 ALA A N 1
ATOM 4395 C CA . ALA A 1 556 ? -11.153 -14.349 -12.860 1.00 81.31 556 ALA A CA 1
ATOM 4396 C C . ALA A 1 556 ? -11.536 -13.001 -12.221 1.00 81.31 556 ALA A C 1
ATOM 4398 O O . ALA A 1 556 ? -12.715 -12.657 -12.166 1.00 81.31 556 ALA A O 1
ATOM 4399 N N . GLY A 1 557 ? -10.539 -12.238 -11.763 1.00 81.44 557 GLY A N 1
ATOM 4400 C CA . GLY A 1 557 ? -10.747 -10.950 -11.090 1.00 81.44 557 GLY A CA 1
ATOM 4401 C C . GLY A 1 557 ? -11.058 -11.045 -9.592 1.00 81.44 557 GLY A C 1
ATOM 4402 O O . GLY A 1 557 ? -11.273 -10.013 -8.964 1.00 81.44 557 GLY A O 1
ATOM 4403 N N . THR A 1 558 ? -11.066 -12.246 -8.997 1.00 89.69 558 THR A N 1
ATOM 4404 C CA . THR A 1 558 ? -11.144 -12.387 -7.537 1.00 89.69 558 THR A CA 1
ATOM 4405 C C . THR A 1 558 ? -9.943 -11.717 -6.872 1.00 89.69 558 THR A C 1
ATOM 4407 O O . THR A 1 558 ? -8.792 -12.043 -7.164 1.00 89.69 558 THR A O 1
ATOM 4410 N N . SER A 1 559 ? -10.228 -10.814 -5.938 1.00 90.69 559 SER A N 1
ATOM 4411 C CA . SER A 1 559 ? -9.256 -10.103 -5.108 1.00 90.69 559 SER A CA 1
ATOM 4412 C C . SER A 1 559 ? -9.453 -10.444 -3.624 1.00 90.69 559 SER A C 1
ATOM 4414 O O . SER A 1 559 ? -10.526 -10.939 -3.248 1.00 90.69 559 SER A O 1
ATOM 4416 N N . PRO A 1 560 ? -8.475 -10.151 -2.747 1.00 92.50 560 PRO A N 1
ATOM 4417 C CA . PRO A 1 560 ? -8.659 -10.316 -1.305 1.00 92.50 560 PRO A CA 1
ATOM 4418 C C . PRO A 1 560 ? -9.869 -9.533 -0.774 1.00 92.50 560 PRO A C 1
ATOM 4420 O O . PRO A 1 560 ? -10.593 -10.048 0.072 1.00 92.50 560 PRO A O 1
ATOM 4423 N N . TRP A 1 561 ? -10.143 -8.350 -1.334 1.00 90.94 561 TRP A N 1
ATOM 4424 C CA . TRP A 1 561 ? -11.324 -7.544 -1.006 1.00 90.94 561 TRP A CA 1
ATOM 4425 C C . TRP A 1 561 ? -12.630 -8.267 -1.330 1.00 90.94 561 TRP A C 1
ATOM 4427 O O . TRP A 1 561 ? -13.486 -8.393 -0.467 1.00 90.94 561 TRP A O 1
ATOM 4437 N N . SER A 1 562 ? -12.750 -8.847 -2.528 1.00 92.00 562 SER A N 1
ATOM 4438 C CA . SER A 1 562 ? -13.972 -9.574 -2.904 1.00 92.00 562 SER A CA 1
ATOM 4439 C C . SER A 1 562 ? -14.241 -10.804 -2.023 1.00 92.00 562 SER A C 1
ATOM 4441 O O . SER A 1 562 ? -15.391 -11.123 -1.730 1.00 92.00 562 SER A O 1
ATOM 4443 N N . LEU A 1 563 ? -13.184 -11.486 -1.565 1.00 93.00 563 LEU A N 1
ATOM 4444 C CA . LEU A 1 563 ? -13.304 -12.609 -0.630 1.00 93.00 563 LEU A CA 1
ATOM 4445 C C . LEU A 1 563 ? -13.652 -12.135 0.788 1.00 93.00 563 LEU A C 1
ATOM 4447 O O . LEU A 1 563 ? -14.369 -12.835 1.504 1.00 93.00 563 LEU A O 1
ATOM 4451 N N . LEU A 1 564 ? -13.164 -10.959 1.194 1.00 92.19 564 LEU A N 1
ATOM 4452 C CA . LEU A 1 564 ? -13.552 -10.323 2.450 1.00 92.19 564 LEU A CA 1
ATOM 4453 C C . LEU A 1 564 ? -15.038 -9.941 2.436 1.00 92.19 564 LEU A C 1
ATOM 4455 O O . LEU A 1 564 ? -15.747 -10.298 3.373 1.00 92.19 564 LEU A O 1
ATOM 4459 N N . ASP A 1 565 ? -15.524 -9.314 1.363 1.00 91.31 565 ASP A N 1
ATOM 4460 C CA . ASP A 1 565 ? -16.943 -8.968 1.199 1.00 91.31 565 ASP A CA 1
ATOM 4461 C C . ASP A 1 565 ? -17.825 -10.220 1.273 1.00 91.31 565 ASP A C 1
ATOM 4463 O O . ASP A 1 565 ? -18.791 -10.282 2.037 1.00 91.31 565 ASP A O 1
ATOM 4467 N N . GLN A 1 566 ? -17.434 -11.276 0.553 1.00 92.62 566 GLN A N 1
ATOM 4468 C CA . GLN A 1 566 ? -18.118 -12.565 0.604 1.00 92.62 566 GLN A CA 1
ATOM 4469 C C . GLN A 1 566 ? -18.131 -13.149 2.024 1.00 92.62 566 GLN A C 1
ATOM 4471 O O . GLN A 1 566 ? -19.155 -13.668 2.475 1.00 92.62 566 GLN A O 1
ATOM 4476 N N . ARG A 1 567 ? -17.012 -13.065 2.753 1.00 94.19 567 ARG A N 1
ATOM 4477 C CA . ARG A 1 567 ? -16.941 -13.498 4.152 1.00 94.19 567 ARG A CA 1
ATOM 4478 C C . ARG A 1 567 ? -17.904 -12.705 5.031 1.00 94.19 567 ARG A C 1
ATOM 4480 O O . ARG A 1 567 ? -18.605 -13.324 5.824 1.00 94.19 567 ARG A O 1
ATOM 4487 N N . VAL A 1 568 ? -17.973 -11.383 4.886 1.00 91.38 568 VAL A N 1
ATOM 4488 C CA . VAL A 1 568 ? -18.898 -10.530 5.651 1.00 91.38 568 VAL A CA 1
ATOM 4489 C C . VAL A 1 568 ? -20.355 -10.923 5.385 1.00 91.38 568 VAL A C 1
ATOM 4491 O O . VAL A 1 568 ? -21.145 -11.042 6.323 1.00 91.38 568 VAL A O 1
ATOM 4494 N N . GLU A 1 569 ? -20.719 -11.216 4.134 1.00 92.75 569 GLU A N 1
ATOM 4495 C CA . GLU A 1 569 ? -22.058 -11.724 3.818 1.00 92.75 569 GLU A CA 1
ATOM 4496 C C . GLU A 1 569 ? -22.353 -13.078 4.473 1.00 92.75 569 GLU A C 1
ATOM 4498 O O . GLU A 1 569 ? -23.470 -13.316 4.939 1.00 92.75 569 GLU A O 1
ATOM 4503 N N . VAL A 1 570 ? -21.377 -13.990 4.479 1.00 94.56 570 VAL A N 1
ATOM 4504 C CA . VAL A 1 570 ? -21.506 -15.304 5.122 1.00 94.56 570 VAL A CA 1
ATOM 4505 C C . VAL A 1 570 ? -21.656 -15.152 6.636 1.00 94.56 570 VAL A C 1
ATOM 4507 O O . VAL A 1 570 ? -22.542 -15.780 7.213 1.00 94.56 570 VAL A O 1
ATOM 4510 N N . GLU A 1 571 ? -20.852 -14.295 7.269 1.00 93.19 571 GLU A N 1
ATOM 4511 C CA . GLU A 1 571 ? -20.960 -13.958 8.695 1.00 93.19 571 GLU A CA 1
ATOM 4512 C C . GLU A 1 571 ? -22.379 -13.469 9.025 1.00 93.19 571 GLU A C 1
ATOM 4514 O O . GLU A 1 571 ? -23.020 -14.007 9.928 1.00 93.19 571 GLU A O 1
ATOM 4519 N N . ALA A 1 572 ? -22.923 -12.537 8.234 1.00 90.00 572 ALA A N 1
ATOM 4520 C CA . ALA A 1 572 ? -24.283 -12.032 8.414 1.00 90.00 572 ALA A CA 1
ATOM 4521 C C . ALA A 1 572 ? -25.359 -13.121 8.240 1.00 90.00 572 ALA A C 1
ATOM 4523 O O . ALA A 1 572 ? -26.308 -13.182 9.023 1.00 90.00 572 ALA A O 1
ATOM 4524 N N . LYS A 1 573 ? -25.215 -14.005 7.241 1.00 92.25 573 LYS A N 1
ATOM 4525 C CA . LYS A 1 573 ? -26.158 -15.111 6.986 1.00 92.25 573 LYS A CA 1
ATOM 4526 C C . LYS A 1 573 ? -26.168 -16.133 8.124 1.00 92.25 573 LYS A C 1
ATOM 4528 O O . LYS A 1 573 ? -27.245 -16.551 8.540 1.00 92.25 573 LYS A O 1
ATOM 4533 N N . ILE A 1 574 ? -24.995 -16.534 8.621 1.00 93.12 574 ILE A N 1
ATOM 4534 C CA . ILE A 1 574 ? -24.885 -17.509 9.717 1.00 93.12 574 ILE A CA 1
ATOM 4535 C C . ILE A 1 574 ? -25.367 -16.881 11.027 1.00 93.12 574 ILE A C 1
ATOM 4537 O O . ILE A 1 574 ? -26.142 -17.509 11.743 1.00 93.12 574 ILE A O 1
ATOM 4541 N N . SER A 1 575 ? -24.981 -15.631 11.299 1.00 88.38 575 SER A N 1
ATOM 4542 C CA . SER A 1 575 ? -25.446 -14.884 12.471 1.00 88.38 575 SER A CA 1
ATOM 4543 C C . SER A 1 575 ? -26.974 -14.759 12.492 1.00 88.38 575 SER A C 1
ATOM 4545 O O . SER A 1 575 ? -27.605 -15.089 13.486 1.00 88.38 575 SER A O 1
ATOM 4547 N N . ALA A 1 576 ? -27.610 -14.395 11.373 1.00 87.75 576 ALA A N 1
ATOM 4548 C CA . ALA A 1 576 ? -29.071 -14.288 11.303 1.00 87.75 576 ALA A CA 1
ATOM 4549 C C . ALA A 1 576 ? -29.812 -15.627 11.496 1.00 87.75 576 ALA A C 1
ATOM 4551 O O . ALA A 1 576 ? -31.011 -15.628 11.779 1.00 87.75 576 ALA A O 1
ATOM 4552 N N . ALA A 1 577 ? -29.128 -16.757 11.305 1.00 87.25 577 ALA A N 1
ATOM 4553 C CA . ALA A 1 577 ? -29.693 -18.091 11.470 1.00 87.25 577 ALA A CA 1
ATOM 4554 C C . ALA A 1 577 ? -29.498 -18.671 12.882 1.00 87.25 577 ALA A C 1
ATOM 4556 O O . ALA A 1 577 ? -30.066 -19.728 13.165 1.00 87.25 577 ALA A O 1
ATOM 4557 N N . SER A 1 578 ? -28.710 -18.027 13.749 1.00 84.62 578 SER A N 1
ATOM 4558 C CA . SER A 1 578 ? -28.467 -18.488 15.116 1.00 84.62 578 SER A CA 1
ATOM 4559 C C . SER A 1 578 ? -29.295 -17.710 16.140 1.00 84.62 578 SER A C 1
ATOM 4561 O O . SER A 1 578 ? -29.531 -16.512 15.996 1.00 84.62 578 SER A O 1
ATOM 4563 N N . ASP A 1 579 ? -29.737 -18.398 17.198 1.00 78.25 579 ASP A N 1
ATOM 4564 C CA . ASP A 1 579 ? -30.680 -17.846 18.186 1.00 78.25 579 ASP A CA 1
ATOM 4565 C C . ASP A 1 579 ? -30.155 -16.577 18.884 1.00 78.25 579 ASP A C 1
ATOM 4567 O O . ASP A 1 579 ? -30.927 -15.666 19.176 1.00 78.25 579 ASP A O 1
ATOM 4571 N N . HIS A 1 580 ? -28.838 -16.497 19.104 1.00 79.25 580 HIS A N 1
ATOM 4572 C CA . HIS A 1 580 ? -28.164 -15.354 19.733 1.00 79.25 580 HIS A CA 1
ATOM 4573 C C . HIS A 1 580 ? -27.169 -14.650 18.796 1.00 79.25 580 HIS A C 1
ATOM 4575 O O . HIS A 1 580 ? -26.291 -13.927 19.261 1.00 79.25 580 HIS A O 1
ATOM 4581 N N . GLY A 1 581 ? -27.258 -14.859 17.479 1.00 81.75 581 GLY A N 1
ATOM 4582 C CA . GLY A 1 581 ? -26.369 -14.198 16.519 1.00 81.75 581 GLY A CA 1
ATOM 4583 C C . GLY A 1 581 ? -24.913 -14.681 16.526 1.00 81.75 581 GLY A C 1
ATOM 4584 O O . GLY A 1 581 ? -24.086 -14.107 15.814 1.00 81.75 581 GLY A O 1
ATOM 4585 N N . GLU A 1 582 ? -24.585 -15.719 17.301 1.00 88.31 582 GLU A N 1
ATOM 4586 C CA . GLU A 1 582 ? -23.227 -16.244 17.456 1.00 88.31 582 GLU A CA 1
ATOM 4587 C C . GLU A 1 582 ? -22.870 -17.317 16.418 1.00 88.31 582 GLU A C 1
ATOM 4589 O O . GLU A 1 582 ? -23.737 -18.046 15.927 1.00 88.31 582 GLU A O 1
ATOM 4594 N N . TYR A 1 583 ? -21.581 -17.396 16.077 1.00 92.75 583 TYR A N 1
ATOM 4595 C CA . TYR A 1 583 ? -21.027 -18.312 15.076 1.00 92.75 583 TYR A CA 1
ATOM 4596 C C . TYR A 1 583 ? -19.530 -18.562 15.299 1.00 92.75 583 TYR A C 1
ATOM 4598 O O . TYR A 1 583 ? -18.815 -17.696 15.808 1.00 92.75 583 TYR A O 1
ATOM 4606 N N . HIS A 1 584 ? -19.031 -19.724 14.866 1.00 94.94 584 HIS A N 1
ATOM 4607 C CA . HIS A 1 584 ? -17.597 -20.021 14.878 1.00 94.94 584 HIS A CA 1
ATOM 4608 C C . HIS A 1 584 ? -16.915 -19.610 13.572 1.00 94.94 584 HIS A C 1
ATOM 4610 O O . HIS A 1 584 ? -17.443 -19.820 12.477 1.00 94.94 584 HIS A O 1
ATOM 4616 N N . LEU A 1 585 ? -15.677 -19.117 13.682 1.00 95.50 585 LEU A N 1
ATOM 4617 C CA . LEU A 1 585 ? -14.821 -18.779 12.540 1.00 95.50 585 LEU A CA 1
ATOM 4618 C C . LEU A 1 585 ? -14.713 -19.926 11.521 1.00 95.50 585 LEU A C 1
ATOM 4620 O O . LEU A 1 585 ? -14.816 -19.700 10.319 1.00 95.50 585 LEU A O 1
ATOM 4624 N N . VAL A 1 586 ? -14.534 -21.165 11.986 1.00 96.69 586 VAL A N 1
ATOM 4625 C CA . VAL A 1 586 ? -14.372 -22.329 11.098 1.00 96.69 586 VAL A CA 1
ATOM 4626 C C . VAL A 1 586 ? -15.622 -22.576 10.252 1.00 96.69 586 VAL A C 1
ATOM 4628 O O . VAL A 1 586 ? -15.498 -22.945 9.084 1.00 96.69 586 VAL A O 1
ATOM 4631 N N . ASP A 1 587 ? -16.818 -22.344 10.794 1.00 96.25 587 ASP A N 1
ATOM 4632 C CA . ASP A 1 587 ? -18.068 -22.539 10.054 1.00 96.25 587 ASP A CA 1
ATOM 4633 C C . ASP A 1 587 ? -18.229 -21.466 8.967 1.00 96.25 587 ASP A C 1
ATOM 4635 O O . ASP A 1 587 ? -18.555 -21.790 7.822 1.00 96.25 587 ASP A O 1
ATOM 4639 N N . VAL A 1 588 ? -17.878 -20.214 9.286 1.00 97.06 588 VAL A N 1
ATOM 4640 C CA . VAL A 1 588 ? -17.809 -19.108 8.315 1.00 97.06 588 VAL A CA 1
ATOM 4641 C C . VAL A 1 588 ? -16.836 -19.440 7.186 1.00 97.06 588 VAL A C 1
ATOM 4643 O O . VAL A 1 588 ? -17.216 -19.416 6.017 1.00 97.06 588 VAL A O 1
ATOM 4646 N N . LEU A 1 589 ? -15.587 -19.793 7.509 1.00 97.31 589 LEU A N 1
ATOM 4647 C CA . LEU A 1 589 ? -14.572 -20.087 6.493 1.00 97.31 589 LEU A CA 1
ATOM 4648 C C . LEU A 1 589 ? -14.928 -21.330 5.665 1.00 97.31 589 LEU A C 1
ATOM 4650 O O . LEU A 1 589 ? -14.642 -21.366 4.469 1.00 97.31 589 LEU A O 1
ATOM 4654 N N . THR A 1 590 ? -15.591 -22.326 6.264 1.00 97.81 590 THR A N 1
ATOM 4655 C CA . THR A 1 590 ? -16.100 -23.495 5.533 1.00 97.81 590 THR A CA 1
ATOM 4656 C C . THR A 1 590 ? -17.097 -23.054 4.467 1.00 97.81 590 THR A C 1
ATOM 4658 O O . THR A 1 590 ? -16.955 -23.446 3.310 1.00 97.81 590 THR A O 1
ATOM 4661 N N . GLN A 1 591 ? -18.065 -22.207 4.824 1.00 97.44 591 GLN A N 1
ATOM 4662 C CA . GLN A 1 591 ? -19.070 -21.726 3.878 1.00 97.44 591 GLN A CA 1
ATOM 4663 C C . GLN A 1 591 ? -18.466 -20.808 2.803 1.00 97.44 591 GLN A C 1
ATOM 4665 O O . GLN A 1 591 ? -18.785 -20.972 1.628 1.00 97.44 591 GLN A O 1
ATOM 4670 N N . VAL A 1 592 ? -17.524 -19.925 3.158 1.00 96.12 592 VAL A N 1
ATOM 4671 C CA . VAL A 1 592 ? -16.781 -19.107 2.178 1.00 96.12 592 VAL A CA 1
ATOM 4672 C C . VAL A 1 592 ? -16.075 -19.992 1.149 1.00 96.12 592 VAL A C 1
ATOM 4674 O O . VAL A 1 592 ? -16.174 -19.741 -0.048 1.00 96.12 592 VAL A O 1
ATOM 4677 N N . LEU A 1 593 ? -15.400 -21.060 1.585 1.00 94.81 593 LEU A N 1
ATOM 4678 C CA . LEU A 1 593 ? -14.715 -21.991 0.682 1.00 94.81 593 LEU A CA 1
ATOM 4679 C C . LEU A 1 593 ? -15.686 -22.819 -0.170 1.00 94.81 593 LEU A C 1
ATOM 4681 O O . LEU A 1 593 ? -15.386 -23.089 -1.335 1.00 94.81 593 LEU A O 1
ATOM 4685 N N . VAL A 1 594 ? -16.835 -23.224 0.379 1.00 95.19 594 VAL A N 1
ATOM 4686 C CA . VAL A 1 594 ? -17.910 -23.884 -0.383 1.00 95.19 594 VAL A CA 1
ATOM 4687 C C . VAL A 1 594 ? -18.372 -22.975 -1.519 1.00 95.19 594 VAL A C 1
ATOM 4689 O O . VAL A 1 594 ? -18.374 -23.397 -2.676 1.00 95.19 594 VAL A O 1
ATOM 4692 N N . ASP A 1 595 ? -18.683 -21.722 -1.199 1.00 93.00 595 ASP A N 1
ATOM 4693 C CA . ASP A 1 595 ? -19.221 -20.750 -2.146 1.00 93.00 595 ASP A CA 1
ATOM 4694 C C . ASP A 1 595 ? -18.170 -20.310 -3.181 1.00 93.00 595 ASP A C 1
ATOM 4696 O O . ASP A 1 595 ? -18.462 -20.250 -4.374 1.00 93.00 595 ASP A O 1
ATOM 4700 N N . ALA A 1 596 ? -16.929 -20.053 -2.752 1.00 90.62 596 ALA A N 1
ATOM 4701 C CA . ALA A 1 596 ? -15.861 -19.555 -3.621 1.00 90.62 596 ALA A CA 1
ATOM 4702 C C . ALA A 1 596 ? -15.250 -20.642 -4.526 1.00 90.62 596 ALA A C 1
ATOM 4704 O O . ALA A 1 596 ? -14.860 -20.354 -5.657 1.00 90.62 596 ALA A O 1
ATOM 4705 N N . LEU A 1 597 ? -15.140 -21.889 -4.046 1.00 88.75 597 LEU A N 1
ATOM 4706 C CA . LEU A 1 597 ? -14.438 -22.976 -4.752 1.00 88.75 597 LEU A CA 1
ATOM 4707 C C . LEU A 1 597 ? -15.359 -24.087 -5.273 1.00 88.75 597 LEU A C 1
ATOM 4709 O O . LEU A 1 597 ? -14.862 -25.051 -5.874 1.00 88.75 597 LEU A O 1
ATOM 4713 N N . GLY A 1 598 ? -16.667 -24.000 -5.007 1.00 88.06 598 GLY A N 1
ATOM 4714 C CA . GLY A 1 598 ? -17.645 -25.035 -5.347 1.00 88.06 598 GLY A CA 1
ATOM 4715 C C . GLY A 1 598 ? -17.372 -26.375 -4.655 1.00 88.06 598 GLY A C 1
ATOM 4716 O O . GLY A 1 598 ? -17.641 -27.436 -5.221 1.00 88.06 598 GLY A O 1
ATOM 4717 N N . LEU A 1 599 ? -16.754 -26.347 -3.471 1.00 88.38 599 LEU A N 1
ATOM 4718 C CA . LEU A 1 599 ? -16.441 -27.543 -2.689 1.00 88.38 599 LEU A CA 1
ATOM 4719 C C . LEU A 1 599 ? -17.671 -28.034 -1.915 1.00 88.38 599 LEU A C 1
ATOM 4721 O O . LEU A 1 599 ? -18.535 -27.251 -1.541 1.00 88.38 599 LEU A O 1
ATOM 4725 N N . GLY A 1 600 ? -17.733 -29.335 -1.621 1.00 93.44 600 GLY A N 1
ATOM 4726 C CA . GLY A 1 600 ? -18.641 -29.842 -0.587 1.00 93.44 600 GLY A CA 1
ATOM 4727 C C . GLY A 1 600 ? -18.117 -29.498 0.812 1.00 93.44 600 GLY A C 1
ATOM 4728 O O . GLY A 1 600 ? -16.901 -29.444 1.006 1.00 93.44 600 GLY A O 1
ATOM 4729 N N . ALA A 1 601 ? -19.013 -29.319 1.788 1.00 93.81 601 ALA A N 1
ATOM 4730 C CA . ALA A 1 601 ? -18.655 -28.924 3.156 1.00 93.81 601 ALA A CA 1
ATOM 4731 C C . ALA A 1 601 ? -17.583 -29.833 3.792 1.00 93.81 601 ALA A C 1
ATOM 4733 O O . ALA A 1 601 ? -16.609 -29.329 4.345 1.00 93.81 601 ALA A O 1
ATOM 4734 N N . ASP A 1 602 ? -17.685 -31.156 3.614 1.00 95.19 602 ASP A N 1
ATOM 4735 C CA . ASP A 1 602 ? -16.710 -32.127 4.142 1.00 95.19 602 ASP A CA 1
ATOM 4736 C C . ASP A 1 602 ? -15.291 -31.931 3.577 1.00 95.19 602 ASP A C 1
ATOM 4738 O O . ASP A 1 602 ? -14.303 -32.203 4.256 1.00 95.19 602 ASP A O 1
ATOM 4742 N N . ALA A 1 603 ? -15.173 -31.453 2.333 1.00 94.19 603 ALA A N 1
ATOM 4743 C CA . ALA A 1 603 ? -13.887 -31.168 1.698 1.00 94.19 603 ALA A CA 1
ATOM 4744 C C . ALA A 1 603 ? -13.363 -29.763 2.038 1.00 94.19 603 ALA A C 1
ATOM 4746 O O . ALA A 1 603 ? -12.153 -29.550 2.061 1.00 94.19 603 ALA A O 1
ATOM 4747 N N . ALA A 1 604 ? -14.262 -28.808 2.291 1.00 95.75 604 ALA A N 1
ATOM 4748 C CA . ALA A 1 604 ? -13.916 -27.441 2.670 1.00 95.75 604 ALA A CA 1
ATOM 4749 C C . ALA A 1 604 ? -13.474 -27.331 4.139 1.00 95.75 604 ALA A C 1
ATOM 4751 O O . ALA A 1 604 ? -12.580 -26.547 4.451 1.00 95.75 604 ALA A O 1
ATOM 4752 N N . ARG A 1 605 ? -14.052 -28.141 5.034 1.00 97.31 605 ARG A N 1
ATOM 4753 C CA . ARG A 1 605 ? -13.836 -28.059 6.485 1.00 97.31 605 ARG A CA 1
ATOM 4754 C C . ARG A 1 605 ? -12.360 -28.173 6.915 1.00 97.31 605 ARG A C 1
ATOM 4756 O O . ARG A 1 605 ? -11.918 -27.291 7.645 1.00 97.31 605 ARG A O 1
ATOM 4763 N N . PRO A 1 606 ? -11.548 -29.143 6.441 1.00 97.44 606 PRO A N 1
ATOM 4764 C CA . PRO A 1 606 ? -10.137 -29.222 6.841 1.00 97.44 606 PRO A CA 1
ATOM 4765 C C . PRO A 1 606 ? -9.301 -28.025 6.363 1.00 97.44 606 PRO A C 1
ATOM 4767 O O . PRO A 1 606 ? -8.353 -27.616 7.029 1.00 97.44 606 PRO A O 1
ATOM 4770 N N . LEU A 1 607 ? -9.652 -27.441 5.210 1.00 95.12 607 LEU A N 1
ATOM 4771 C CA . LEU A 1 607 ? -9.009 -26.222 4.710 1.00 95.12 607 LEU A CA 1
ATOM 4772 C C . LEU A 1 607 ? -9.389 -25.019 5.581 1.00 95.12 607 LEU A C 1
ATOM 4774 O O . LEU A 1 607 ? -8.519 -24.239 5.956 1.00 95.12 607 LEU A O 1
ATOM 4778 N N . ALA A 1 608 ? -10.669 -24.900 5.946 1.00 96.81 608 ALA A N 1
ATOM 4779 C CA . ALA A 1 608 ? -11.161 -23.867 6.852 1.00 96.81 608 ALA A CA 1
ATOM 4780 C C . ALA A 1 608 ? -10.475 -23.930 8.224 1.00 96.81 608 ALA A C 1
ATOM 4782 O O . ALA A 1 608 ? -10.100 -22.893 8.761 1.00 96.81 608 ALA A O 1
ATOM 4783 N N . GLU A 1 609 ? -10.261 -25.130 8.768 1.00 96.81 609 GLU A N 1
ATOM 4784 C CA . GLU A 1 609 ? -9.529 -25.337 10.024 1.00 96.81 609 GLU A CA 1
ATOM 4785 C C . GLU A 1 609 ? -8.066 -24.885 9.919 1.00 96.81 609 GLU A C 1
ATOM 4787 O O . GLU A 1 609 ? -7.563 -24.230 10.832 1.00 96.81 609 GLU A O 1
ATOM 4792 N N . SER A 1 610 ? -7.401 -25.158 8.790 1.00 95.50 610 SER A N 1
ATOM 4793 C CA . SER A 1 610 ? -6.043 -24.662 8.529 1.00 95.50 610 SER A CA 1
ATOM 4794 C C . SER A 1 610 ? -6.000 -23.134 8.455 1.00 95.50 610 SER A C 1
ATOM 4796 O O . SER A 1 610 ? -5.177 -22.516 9.125 1.00 95.50 610 SER A O 1
ATOM 4798 N N . PHE A 1 611 ? -6.900 -22.509 7.690 1.00 95.31 611 PHE A N 1
ATOM 4799 C CA . PHE A 1 611 ? -6.944 -21.048 7.573 1.00 95.31 611 PHE A CA 1
ATOM 4800 C C . PHE A 1 611 ? -7.325 -20.365 8.892 1.00 95.31 611 PHE A C 1
ATOM 4802 O O . PHE A 1 611 ? -6.758 -19.329 9.225 1.00 95.31 611 PHE A O 1
ATOM 4809 N N . ALA A 1 612 ? -8.231 -20.954 9.678 1.00 96.25 612 ALA A N 1
ATOM 4810 C CA . ALA A 1 612 ? -8.557 -20.458 11.011 1.00 96.25 612 ALA A CA 1
ATOM 4811 C C . ALA A 1 612 ? -7.349 -20.540 11.957 1.00 96.25 612 ALA A C 1
ATOM 4813 O O . ALA A 1 612 ? -7.125 -19.625 12.747 1.00 96.25 612 ALA A O 1
ATOM 4814 N N . ALA A 1 613 ? -6.550 -21.610 11.875 1.00 95.06 613 ALA A N 1
ATOM 4815 C CA . ALA A 1 613 ? -5.329 -21.740 12.665 1.00 95.06 613 ALA A CA 1
ATOM 4816 C C . ALA A 1 613 ? -4.288 -20.664 12.311 1.00 95.06 613 ALA A C 1
ATOM 4818 O O . ALA A 1 613 ? -3.647 -20.136 13.225 1.00 95.06 613 ALA A O 1
ATOM 4819 N N . ASP A 1 614 ? -4.160 -20.321 11.026 1.00 91.94 614 ASP A N 1
ATOM 4820 C CA . ASP A 1 614 ? -3.311 -19.223 10.553 1.00 91.94 614 ASP A CA 1
ATOM 4821 C C . ASP A 1 614 ? -3.839 -17.856 11.021 1.00 91.94 614 ASP A C 1
ATOM 4823 O O . ASP A 1 614 ? -3.066 -17.042 11.518 1.00 91.94 614 ASP A O 1
ATOM 4827 N N . GLU A 1 615 ? -5.153 -17.612 10.947 1.00 94.38 615 GLU A N 1
ATOM 4828 C CA . GLU A 1 615 ? -5.776 -16.370 11.435 1.00 94.38 615 GLU A CA 1
ATOM 4829 C C . GLU A 1 615 ? -5.557 -16.178 12.944 1.00 94.38 615 GLU A C 1
ATOM 4831 O O . GLU A 1 615 ? -5.188 -15.093 13.388 1.00 94.38 615 GLU A O 1
ATOM 4836 N N . ILE A 1 616 ? -5.688 -17.250 13.737 1.00 93.56 616 ILE A N 1
ATOM 4837 C CA . ILE A 1 616 ? -5.361 -17.244 15.172 1.00 93.56 616 ILE A CA 1
ATOM 4838 C C . ILE A 1 616 ? -3.873 -16.951 15.393 1.00 93.56 616 ILE A C 1
ATOM 4840 O O . ILE A 1 616 ? -3.524 -16.223 16.321 1.00 93.56 616 ILE A O 1
ATOM 4844 N N . ALA A 1 617 ? -2.984 -17.532 14.581 1.00 89.12 617 ALA A N 1
ATOM 4845 C CA . ALA A 1 617 ? -1.551 -17.274 14.687 1.00 89.12 617 ALA A CA 1
ATOM 4846 C C . ALA A 1 617 ? -1.221 -15.804 14.386 1.00 89.12 617 ALA A C 1
ATOM 4848 O O . ALA A 1 617 ? -0.413 -15.213 15.101 1.00 89.12 617 ALA A O 1
ATOM 4849 N N . ASP A 1 618 ? -1.887 -15.202 13.401 1.00 86.75 618 ASP A N 1
ATOM 4850 C CA . ASP A 1 618 ? -1.732 -13.780 13.109 1.00 86.75 618 ASP A CA 1
ATOM 4851 C C . ASP A 1 618 ? -2.247 -12.906 14.255 1.00 86.75 618 ASP A C 1
ATOM 4853 O O . ASP A 1 618 ? -1.588 -11.937 14.624 1.00 86.75 618 ASP A O 1
ATOM 4857 N N . GLU A 1 619 ? -3.402 -13.239 14.843 1.00 89.88 619 GLU A N 1
ATOM 4858 C CA . GLU A 1 619 ? -3.925 -12.502 15.999 1.00 89.88 619 GLU A CA 1
ATOM 4859 C C . GLU A 1 619 ? -2.975 -12.591 17.193 1.00 89.88 619 GLU A C 1
ATOM 4861 O O . GLU A 1 619 ? -2.693 -11.577 17.823 1.00 89.88 619 GLU A O 1
ATOM 4866 N N . VAL A 1 620 ? -2.387 -13.760 17.456 1.00 88.50 620 VAL A N 1
ATOM 4867 C CA . VAL A 1 620 ? -1.324 -13.914 18.460 1.00 88.50 620 VAL A CA 1
ATOM 4868 C C . VAL A 1 620 ? -0.119 -13.021 18.140 1.00 88.50 620 VAL A C 1
ATOM 4870 O O . VAL A 1 620 ? 0.425 -12.375 19.032 1.00 88.50 620 VAL A O 1
ATOM 4873 N N . ALA A 1 621 ? 0.294 -12.963 16.875 1.00 81.75 621 ALA A N 1
ATOM 4874 C CA . ALA A 1 621 ? 1.477 -12.229 16.441 1.00 81.75 621 ALA A CA 1
ATOM 4875 C C . ALA A 1 621 ? 1.270 -10.713 16.299 1.00 81.75 621 ALA A C 1
ATOM 4877 O O . ALA A 1 621 ? 2.245 -10.012 16.044 1.00 81.75 621 ALA A O 1
ATOM 4878 N N . CYS A 1 622 ? 0.041 -10.200 16.415 1.00 82.75 622 CYS A N 1
ATOM 4879 C CA . CYS A 1 622 ? -0.310 -8.791 16.174 1.00 82.75 622 CYS A CA 1
ATOM 4880 C C . CYS A 1 622 ? -1.081 -8.140 17.335 1.00 82.75 622 CYS A C 1
ATOM 4882 O O . CYS A 1 622 ? -1.650 -7.060 17.158 1.00 82.75 622 CYS A O 1
ATOM 4884 N N . THR A 1 623 ? -1.108 -8.785 18.501 1.00 87.38 623 THR A N 1
ATOM 4885 C CA . THR A 1 623 ? -1.864 -8.332 19.673 1.00 87.38 623 THR A CA 1
ATOM 4886 C C . THR A 1 623 ? -0.933 -8.012 20.841 1.00 87.38 623 THR A C 1
ATOM 4888 O O . THR A 1 623 ? -0.008 -8.771 21.125 1.00 87.38 623 THR A O 1
ATOM 4891 N N . ASP A 1 624 ? -1.207 -6.903 21.528 1.00 86.38 624 ASP A N 1
ATOM 4892 C CA . ASP A 1 624 ? -0.500 -6.443 22.726 1.00 86.38 624 ASP A CA 1
ATOM 4893 C C . ASP A 1 624 ? -1.433 -6.352 23.937 1.00 86.38 624 ASP A C 1
ATOM 4895 O O . ASP A 1 624 ? -2.618 -6.037 23.773 1.00 86.38 624 ASP A O 1
ATOM 4899 N N . PRO A 1 625 ? -0.919 -6.574 25.160 1.00 90.38 625 PRO A N 1
ATOM 4900 C CA . PRO A 1 625 ? -1.666 -6.301 26.380 1.00 90.38 625 PRO A CA 1
ATOM 4901 C C . PRO A 1 625 ? -1.843 -4.796 26.608 1.00 90.38 625 PRO A C 1
ATOM 4903 O O . PRO A 1 625 ? -0.938 -3.997 26.366 1.00 90.38 625 PRO A O 1
ATOM 4906 N N . VAL A 1 626 ? -2.979 -4.410 27.187 1.00 89.38 626 VAL A N 1
ATOM 4907 C CA . VAL A 1 626 ? -3.160 -3.065 27.742 1.00 89.38 626 VAL A CA 1
ATOM 4908 C C . VAL A 1 626 ? -2.553 -3.030 29.144 1.00 89.38 626 VAL A C 1
ATOM 4910 O O . VAL A 1 626 ? -3.122 -3.565 30.099 1.00 89.38 626 VAL A O 1
ATOM 4913 N N . GLU A 1 627 ? -1.390 -2.388 29.285 1.00 87.75 627 GLU A N 1
ATOM 4914 C CA . GLU A 1 627 ? -0.590 -2.408 30.523 1.00 87.75 627 GLU A CA 1
ATOM 4915 C C . GLU A 1 627 ? -1.374 -1.957 31.766 1.00 87.75 627 GLU A C 1
ATOM 4917 O O . GLU A 1 627 ? -1.255 -2.552 32.840 1.00 87.75 627 GLU A O 1
ATOM 4922 N N . ALA A 1 628 ? -2.228 -0.939 31.625 1.00 86.25 628 ALA A N 1
ATOM 4923 C CA . ALA A 1 628 ? -3.057 -0.442 32.721 1.00 86.25 628 ALA A CA 1
ATOM 4924 C C . ALA A 1 628 ? -4.034 -1.508 33.252 1.00 86.25 628 ALA A C 1
ATOM 4926 O O . ALA A 1 628 ? -4.254 -1.583 34.464 1.00 86.25 628 ALA A O 1
ATOM 4927 N N . LEU A 1 629 ? -4.577 -2.358 32.369 1.00 86.56 629 LEU A N 1
ATOM 4928 C CA . LEU A 1 629 ? -5.487 -3.446 32.737 1.00 86.56 629 LEU A CA 1
ATOM 4929 C C . LEU A 1 629 ? -4.740 -4.629 33.361 1.00 86.56 629 LEU A C 1
ATOM 4931 O O . LEU A 1 629 ? -5.246 -5.239 34.303 1.00 86.56 629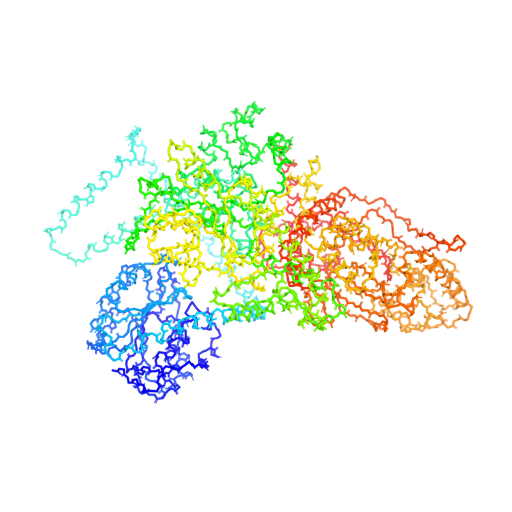 LEU A O 1
ATOM 4935 N N . VAL A 1 630 ? -3.517 -4.914 32.905 1.00 85.06 630 VAL A N 1
ATOM 4936 C CA . VAL A 1 630 ? -2.632 -5.891 33.562 1.00 85.06 630 VAL A CA 1
ATOM 4937 C C . VAL A 1 630 ? -2.361 -5.459 35.006 1.00 85.06 630 VAL A C 1
ATOM 4939 O O . VAL A 1 630 ? -2.627 -6.207 35.945 1.00 85.06 630 VAL A O 1
ATOM 4942 N N . ALA A 1 631 ? -1.931 -4.210 35.205 1.00 86.69 631 ALA A N 1
ATOM 4943 C CA . ALA A 1 631 ? -1.640 -3.681 36.535 1.00 86.69 631 ALA A CA 1
ATOM 4944 C C . ALA A 1 631 ? -2.889 -3.638 37.436 1.00 86.69 631 ALA A C 1
ATOM 4946 O O . ALA A 1 631 ? -2.816 -3.855 38.648 1.00 86.69 631 ALA A O 1
ATOM 4947 N N . PHE A 1 632 ? -4.048 -3.346 36.849 1.00 87.00 632 PHE A N 1
ATOM 4948 C CA . PHE A 1 632 ? -5.338 -3.383 37.526 1.00 87.00 632 PHE A CA 1
ATOM 4949 C C . PHE A 1 632 ? -5.687 -4.785 38.036 1.00 87.00 632 PHE A C 1
ATOM 4951 O O . PHE A 1 632 ? -6.059 -4.938 39.201 1.00 87.00 632 PHE A O 1
ATOM 4958 N N . LEU A 1 633 ? -5.513 -5.812 37.202 1.00 85.44 633 LEU A N 1
ATOM 4959 C CA . LEU A 1 633 ? -5.751 -7.204 37.577 1.00 85.44 633 LEU A CA 1
ATOM 4960 C C . LEU A 1 633 ? -4.864 -7.647 38.744 1.00 85.44 633 LEU A C 1
ATOM 4962 O O . LEU A 1 633 ? -5.371 -8.235 39.702 1.00 85.44 633 LEU A O 1
ATOM 4966 N N . ASP A 1 634 ? -3.580 -7.289 38.718 1.00 86.00 634 ASP A N 1
ATOM 4967 C CA . ASP A 1 634 ? -2.645 -7.571 39.813 1.00 86.00 634 ASP A CA 1
ATOM 4968 C C . ASP A 1 634 ? -3.112 -6.946 41.139 1.00 86.00 634 ASP A C 1
ATOM 4970 O O . ASP A 1 634 ? -3.054 -7.571 42.204 1.00 86.00 634 ASP A O 1
ATOM 4974 N N . ARG A 1 635 ? -3.646 -5.718 41.102 1.00 85.38 635 ARG A N 1
ATOM 4975 C CA . ARG A 1 635 ? -4.225 -5.060 42.287 1.00 85.38 635 ARG A CA 1
ATOM 4976 C C . ARG A 1 635 ? -5.495 -5.747 42.781 1.00 85.38 635 ARG A C 1
ATOM 4978 O O . ARG A 1 635 ? -5.673 -5.893 43.990 1.00 85.38 635 ARG A O 1
ATOM 4985 N N . VAL A 1 636 ? -6.381 -6.170 41.878 1.00 85.81 636 VAL A N 1
ATOM 4986 C CA . VAL A 1 636 ? -7.609 -6.891 42.249 1.00 85.81 636 VAL A CA 1
ATOM 4987 C C . VAL A 1 636 ? -7.264 -8.213 42.941 1.00 85.81 636 VAL A C 1
ATOM 4989 O O . VAL A 1 636 ? -7.836 -8.523 43.987 1.00 85.81 636 VAL A O 1
ATOM 4992 N N . GLN A 1 637 ? -6.289 -8.955 42.412 1.00 82.25 637 GLN A N 1
ATOM 4993 C CA . GLN A 1 637 ? -5.896 -10.274 42.916 1.00 82.25 637 GLN A CA 1
ATOM 4994 C C . GLN A 1 637 ? -5.096 -10.238 44.229 1.00 82.25 637 GLN A C 1
ATOM 4996 O O . GLN A 1 637 ? -5.099 -11.219 44.969 1.00 82.25 637 GLN A O 1
ATOM 5001 N N . THR A 1 638 ? -4.433 -9.124 44.554 1.00 84.44 638 THR A N 1
ATOM 5002 C CA . THR A 1 638 ? -3.609 -8.979 45.772 1.00 84.44 638 THR A CA 1
ATOM 5003 C C . THR A 1 638 ? -4.397 -8.535 47.012 1.00 84.44 638 THR A C 1
ATOM 5005 O O . THR A 1 638 ? -3.816 -8.345 48.085 1.00 84.44 638 THR A O 1
ATOM 5008 N N . ARG A 1 639 ? -5.725 -8.385 46.912 1.00 80.25 639 ARG A N 1
ATOM 5009 C CA . ARG A 1 639 ? -6.588 -8.065 48.058 1.00 80.25 639 ARG A CA 1
ATOM 5010 C C . ARG A 1 639 ? -6.668 -9.212 49.066 1.00 80.25 639 ARG A C 1
ATOM 5012 O O . ARG A 1 639 ? -6.506 -10.376 48.724 1.00 80.25 639 ARG A O 1
ATOM 5019 N N . ALA A 1 640 ? -6.986 -8.865 50.317 1.00 81.75 640 ALA A N 1
ATOM 5020 C CA . ALA A 1 640 ? -7.218 -9.843 51.383 1.00 81.75 640 ALA A CA 1
ATOM 5021 C C . ALA A 1 640 ? -8.388 -10.792 51.059 1.00 81.75 640 ALA A C 1
ATOM 5023 O O . ALA A 1 640 ? -8.307 -11.984 51.341 1.00 81.75 640 ALA A O 1
ATOM 5024 N N . GLU A 1 641 ? -9.440 -10.256 50.435 1.00 83.69 641 GLU A N 1
ATOM 5025 C CA . GLU A 1 641 ? -10.599 -10.993 49.926 1.00 83.69 641 GLU A CA 1
ATOM 5026 C C . GLU A 1 641 ? -10.831 -10.558 48.466 1.00 83.69 641 GLU A C 1
ATOM 5028 O O . GLU A 1 641 ? -11.532 -9.573 48.222 1.00 83.69 641 GLU A O 1
ATOM 5033 N N . PRO A 1 642 ? -10.151 -11.184 47.487 1.00 86.94 642 PRO A N 1
ATOM 5034 C CA . PRO A 1 642 ? -10.273 -10.795 46.087 1.00 86.94 642 PRO A CA 1
ATOM 5035 C C . PRO A 1 642 ? -11.590 -11.324 45.490 1.00 86.94 642 PRO A C 1
ATOM 5037 O O . PRO A 1 642 ? -11.951 -12.477 45.751 1.00 86.94 642 PRO A O 1
ATOM 5040 N N . PRO A 1 643 ? -12.299 -10.531 44.660 1.00 90.69 643 PRO A N 1
ATOM 5041 C CA . PRO A 1 643 ? -13.436 -11.042 43.907 1.00 90.69 643 PRO A CA 1
ATOM 5042 C C . PRO A 1 643 ? -12.967 -12.095 42.901 1.00 90.69 643 PRO A C 1
ATOM 5044 O O . PRO A 1 643 ? -11.796 -12.156 42.513 1.00 90.69 643 PRO A O 1
ATOM 5047 N N . ARG A 1 644 ? -13.901 -12.918 42.426 1.00 92.12 644 ARG A N 1
ATOM 5048 C CA . ARG A 1 644 ? -13.617 -13.815 41.302 1.00 92.12 644 ARG A CA 1
ATOM 5049 C C . ARG A 1 644 ? -13.387 -12.988 40.047 1.00 92.12 644 ARG A C 1
ATOM 5051 O O . ARG A 1 644 ? -14.087 -12.006 39.835 1.00 92.12 644 ARG A O 1
ATOM 5058 N N . VAL A 1 645 ? -12.434 -13.401 39.217 1.00 92.31 645 VAL A N 1
ATOM 5059 C CA . VAL A 1 645 ? -12.123 -12.727 37.953 1.00 92.31 645 VAL A CA 1
ATOM 5060 C C . VAL A 1 645 ? -12.326 -13.695 36.797 1.00 92.31 645 VAL A C 1
ATOM 5062 O O . VAL A 1 645 ? -11.873 -14.836 36.876 1.00 92.31 645 VAL A O 1
ATOM 5065 N N . ALA A 1 646 ? -12.995 -13.247 35.738 1.00 94.25 646 ALA A N 1
ATOM 5066 C CA . ALA A 1 646 ? -13.148 -13.995 34.495 1.00 94.25 646 ALA A CA 1
ATOM 5067 C C . ALA A 1 646 ? -13.040 -13.068 33.276 1.00 94.25 646 ALA A C 1
ATOM 5069 O O . ALA A 1 646 ? -13.323 -11.877 33.359 1.00 94.25 646 ALA A O 1
ATOM 5070 N N . VAL A 1 647 ? -12.650 -13.622 32.136 1.00 95.44 647 VAL A N 1
ATOM 5071 C CA . VAL A 1 647 ? -12.666 -12.933 30.843 1.00 95.44 647 VAL A CA 1
ATOM 5072 C C . VAL A 1 647 ? -13.916 -13.348 30.089 1.00 95.44 647 VAL A C 1
ATOM 5074 O O . VAL A 1 647 ? -14.280 -14.527 30.085 1.00 95.44 647 VAL A O 1
ATOM 5077 N N . VAL A 1 648 ? -14.568 -12.388 29.449 1.00 94.69 648 VAL A N 1
ATOM 5078 C CA . VAL A 1 648 ? -15.697 -12.618 28.547 1.00 94.69 648 VAL A CA 1
ATOM 5079 C C . VAL A 1 648 ? -15.352 -12.063 27.173 1.00 94.69 648 VAL A C 1
ATOM 5081 O O . VAL A 1 648 ? -14.731 -11.012 27.072 1.00 94.69 648 VAL A O 1
ATOM 5084 N N . SER A 1 649 ? -15.721 -12.767 26.108 1.00 93.25 649 SER A N 1
ATOM 5085 C CA . SER A 1 649 ? -15.469 -12.304 24.742 1.00 93.25 649 SER A CA 1
ATOM 5086 C C . SER A 1 649 ? -16.623 -12.663 23.814 1.00 93.25 649 SER A C 1
ATOM 5088 O O . SER A 1 649 ? -17.112 -13.792 23.803 1.00 93.25 649 SER A O 1
ATOM 5090 N N . ASP A 1 650 ? -17.050 -11.698 23.008 1.00 86.44 650 ASP A N 1
ATOM 5091 C CA . ASP A 1 650 ? -18.070 -11.808 21.961 1.00 86.44 650 ASP A CA 1
ATOM 5092 C C . ASP A 1 650 ? -17.473 -12.083 20.568 1.00 86.44 650 ASP A C 1
ATOM 5094 O O . ASP A 1 650 ? -18.030 -11.701 19.540 1.00 86.44 650 ASP A O 1
ATOM 5098 N N . TYR A 1 651 ? -16.310 -12.738 20.537 1.00 88.25 651 TYR A N 1
ATOM 5099 C CA . TYR A 1 651 ? -15.561 -13.008 19.315 1.00 88.25 651 TYR A CA 1
ATOM 5100 C C . TYR A 1 651 ? -15.860 -14.394 18.721 1.00 88.25 651 TYR A C 1
ATOM 5102 O O . TYR A 1 651 ? -16.218 -15.335 19.431 1.00 88.25 651 TYR A O 1
ATOM 5110 N N . SER A 1 652 ? -15.669 -14.531 17.405 1.00 89.69 652 SER A N 1
ATOM 5111 C CA . SER A 1 652 ? -15.957 -15.764 16.650 1.00 89.69 652 SER A CA 1
ATOM 5112 C C . SER A 1 652 ? -14.838 -16.816 16.702 1.00 89.69 652 SER A C 1
ATOM 5114 O O . SER A 1 652 ? -15.040 -17.963 16.291 1.00 89.69 652 SER A O 1
ATOM 5116 N N . ILE A 1 653 ? -13.650 -16.449 17.198 1.00 93.62 653 ILE A N 1
ATOM 5117 C CA . ILE A 1 653 ? -12.600 -17.410 17.562 1.00 93.62 653 ILE A CA 1
ATOM 5118 C C . ILE A 1 653 ? -12.971 -18.017 18.914 1.00 93.62 653 ILE A C 1
ATOM 5120 O O . ILE A 1 653 ? -13.146 -17.283 19.883 1.00 93.62 653 ILE A O 1
ATOM 5124 N N . GLY A 1 654 ? -13.047 -19.347 18.972 1.00 93.06 654 GLY A N 1
ATOM 5125 C CA . GLY A 1 654 ? -13.364 -20.079 20.198 1.00 93.06 654 GLY A CA 1
ATOM 5126 C C . GLY A 1 654 ? -12.265 -20.023 21.265 1.00 93.06 654 GLY A C 1
ATOM 5127 O O . GLY A 1 654 ? -11.163 -19.500 21.059 1.00 93.06 654 GLY A O 1
ATOM 5128 N N . GLU A 1 655 ? -12.564 -20.621 22.411 1.00 94.25 655 GLU A N 1
ATOM 5129 C CA . GLU A 1 655 ? -11.786 -20.577 23.647 1.00 94.25 655 GLU A CA 1
ATOM 5130 C C . GLU A 1 655 ? -10.322 -20.977 23.434 1.00 94.25 655 GLU A C 1
ATOM 5132 O O . GLU A 1 655 ? -9.421 -20.260 23.869 1.00 94.25 655 GLU A O 1
ATOM 5137 N N . ASP A 1 656 ? -10.065 -22.060 22.697 1.00 91.62 656 ASP A N 1
ATOM 5138 C CA . ASP A 1 656 ? -8.708 -22.546 22.417 1.00 91.62 656 ASP A CA 1
ATOM 5139 C C . ASP A 1 656 ? -7.839 -21.497 21.704 1.00 91.62 656 ASP A C 1
ATOM 5141 O O . ASP A 1 656 ? -6.651 -21.348 22.005 1.00 91.62 656 ASP A O 1
ATOM 5145 N N . GLY A 1 657 ? -8.422 -20.743 20.768 1.00 93.38 657 GLY A N 1
ATOM 5146 C CA . GLY A 1 657 ? -7.715 -19.695 20.037 1.00 93.38 657 GLY A CA 1
ATOM 5147 C C . GLY A 1 657 ? -7.456 -18.466 20.904 1.00 93.38 657 GLY A C 1
ATOM 5148 O O . GLY A 1 657 ? -6.322 -17.990 20.978 1.00 93.38 657 GLY A O 1
ATOM 5149 N N . LEU A 1 658 ? -8.470 -17.992 21.630 1.00 95.25 658 LEU A N 1
ATOM 5150 C CA . LEU A 1 658 ? -8.336 -16.821 22.504 1.00 95.25 658 LEU A CA 1
ATOM 5151 C C . LEU A 1 658 ? -7.422 -17.085 23.710 1.00 95.25 658 LEU A C 1
ATOM 5153 O O . LEU A 1 658 ? -6.705 -16.184 24.147 1.00 95.25 658 LEU A O 1
ATOM 5157 N N . ARG A 1 659 ? -7.345 -18.329 24.202 1.00 95.25 659 ARG A N 1
ATOM 5158 C CA . ARG A 1 659 ? -6.350 -18.727 25.212 1.00 95.25 659 ARG A CA 1
ATOM 5159 C C . ARG A 1 659 ? -4.918 -18.557 24.717 1.00 95.25 659 ARG A C 1
ATOM 5161 O O . ARG A 1 659 ? -4.057 -18.180 25.509 1.00 95.25 659 ARG A O 1
ATOM 5168 N N . ARG A 1 660 ? -4.649 -18.795 23.428 1.00 94.44 660 ARG A N 1
ATOM 5169 C CA . ARG A 1 660 ? -3.318 -18.563 22.837 1.00 94.44 660 ARG A CA 1
ATOM 5170 C C . ARG A 1 660 ? -2.981 -17.075 22.789 1.00 94.44 660 ARG A C 1
ATOM 5172 O O . ARG A 1 660 ? -1.849 -16.725 23.103 1.00 94.44 660 ARG A O 1
ATOM 5179 N N . VAL A 1 661 ? -3.953 -16.221 22.457 1.00 92.56 661 VAL A N 1
ATOM 5180 C CA . VAL A 1 661 ? -3.791 -14.755 22.484 1.00 92.56 661 VAL A CA 1
ATOM 5181 C C . VAL A 1 661 ? -3.474 -14.284 23.904 1.00 92.56 661 VAL A C 1
ATOM 5183 O O . VAL A 1 661 ? -2.446 -13.654 24.127 1.00 92.56 661 VAL A O 1
ATOM 5186 N N . LEU A 1 662 ? -4.290 -14.678 24.887 1.00 92.56 662 LEU A N 1
ATOM 5187 C CA . LEU A 1 662 ? -4.066 -14.341 26.297 1.00 92.56 662 LEU A CA 1
ATOM 5188 C C . LEU A 1 662 ? -2.689 -14.799 26.797 1.00 92.56 662 LEU A C 1
ATOM 5190 O O . LEU A 1 662 ? -1.993 -14.034 27.462 1.00 92.56 662 LEU A O 1
ATOM 5194 N N . ALA A 1 663 ? -2.279 -16.024 26.458 1.00 91.38 663 ALA A N 1
ATOM 5195 C CA . ALA A 1 663 ? -0.978 -16.557 26.850 1.00 91.38 663 ALA A CA 1
ATOM 5196 C C . ALA A 1 663 ? 0.189 -15.770 26.233 1.00 91.38 663 ALA A C 1
ATOM 5198 O O . ALA A 1 663 ? 1.171 -15.503 26.923 1.00 91.38 663 ALA A O 1
ATOM 5199 N N . ALA A 1 664 ? 0.082 -15.374 24.960 1.00 88.56 664 ALA A N 1
ATOM 5200 C CA . ALA A 1 664 ? 1.097 -14.565 24.285 1.00 88.56 664 ALA A CA 1
ATOM 5201 C C . ALA A 1 664 ? 1.217 -13.156 24.885 1.00 88.56 664 ALA A C 1
ATOM 5203 O O . ALA A 1 664 ? 2.320 -12.631 24.998 1.00 88.56 664 ALA A O 1
ATOM 5204 N N . CYS A 1 665 ? 0.105 -12.588 25.353 1.00 88.25 665 CYS A N 1
ATOM 5205 C CA . CYS A 1 665 ? 0.076 -11.310 26.064 1.00 88.25 665 CYS A CA 1
ATOM 5206 C C . CYS A 1 665 ? 0.432 -11.425 27.562 1.00 88.25 665 CYS A C 1
ATOM 5208 O O . CYS A 1 665 ? 0.315 -10.446 28.295 1.00 88.25 665 CYS A O 1
ATOM 5210 N N . GLY A 1 666 ? 0.859 -12.601 28.037 1.00 87.12 666 GLY A N 1
ATOM 5211 C CA . GLY A 1 666 ? 1.340 -12.804 29.406 1.00 87.12 666 GLY A CA 1
ATOM 5212 C C . GLY A 1 666 ? 0.255 -13.008 30.470 1.00 87.12 666 GLY A C 1
ATOM 5213 O O . GLY A 1 666 ? 0.574 -13.009 31.660 1.00 87.12 666 GLY A O 1
ATOM 5214 N N . PHE A 1 667 ? -1.010 -13.214 30.089 1.00 87.62 667 PHE A N 1
ATOM 5215 C CA . PHE A 1 667 ? -2.085 -13.472 31.050 1.00 87.62 667 PHE A CA 1
ATOM 5216 C C . PHE A 1 667 ? -2.073 -14.926 31.569 1.00 87.62 667 PHE A C 1
ATOM 5218 O O . PHE A 1 667 ? -1.704 -15.852 30.838 1.00 87.62 667 PHE A O 1
ATOM 5225 N N . PRO A 1 668 ? -2.511 -15.181 32.822 1.00 84.31 668 PRO A N 1
ATOM 5226 C CA . PRO A 1 668 ? -2.490 -16.522 33.402 1.00 84.31 668 PRO A CA 1
ATOM 5227 C C . PRO A 1 668 ? -3.409 -17.501 32.663 1.00 84.31 668 PRO A C 1
ATOM 5229 O O . PRO A 1 668 ? -4.604 -17.254 32.513 1.00 84.31 668 PRO A O 1
ATOM 5232 N N . ALA A 1 669 ? -2.895 -18.685 32.323 1.00 84.38 669 ALA A N 1
ATOM 5233 C CA . ALA A 1 669 ? -3.696 -19.745 31.698 1.00 84.38 669 ALA A CA 1
ATOM 5234 C C . ALA A 1 669 ? -4.874 -20.227 32.573 1.00 84.38 669 ALA A C 1
ATOM 5236 O O . ALA A 1 669 ? -5.850 -20.765 32.058 1.00 84.38 669 ALA A O 1
ATOM 5237 N N . SER A 1 670 ? -4.790 -20.030 33.893 1.00 85.62 670 SER A N 1
ATOM 5238 C CA . SER A 1 670 ? -5.844 -20.370 34.854 1.00 85.62 670 SER A CA 1
ATOM 5239 C C . SER A 1 670 ? -7.008 -19.379 34.881 1.00 85.62 670 SER A C 1
ATOM 5241 O O . SER A 1 670 ? -7.975 -19.627 35.599 1.00 85.62 670 SER A O 1
ATOM 5243 N N . LEU A 1 671 ? -6.917 -18.253 34.166 1.00 88.62 671 LEU A N 1
ATOM 5244 C CA . LEU A 1 671 ? -7.984 -17.262 34.128 1.00 88.62 671 LEU A CA 1
ATOM 5245 C C . LEU A 1 671 ? -9.220 -17.881 33.436 1.00 88.62 671 LEU A C 1
ATOM 5247 O O . LEU A 1 671 ? -9.102 -18.371 32.303 1.00 88.62 671 LEU A O 1
ATOM 5251 N N . PRO A 1 672 ? -10.389 -17.928 34.106 1.00 94.06 672 PRO A N 1
ATOM 5252 C CA . PRO A 1 672 ? -11.624 -18.388 33.483 1.00 94.06 672 PRO A CA 1
ATOM 5253 C C . PRO A 1 672 ? -11.943 -17.534 32.255 1.00 94.06 672 PRO A C 1
ATOM 5255 O O . PRO A 1 672 ? -11.876 -16.310 32.332 1.00 94.06 672 PRO A O 1
ATOM 5258 N N . LEU A 1 673 ? -12.291 -18.177 31.142 1.00 95.88 673 LEU A N 1
ATOM 5259 C CA . LEU A 1 673 ? -12.618 -17.526 29.877 1.00 95.88 673 LEU A CA 1
ATOM 5260 C C . LEU A 1 673 ? -13.978 -18.041 29.406 1.00 95.88 673 LEU A C 1
ATOM 5262 O O . LEU A 1 673 ? -14.209 -19.248 29.389 1.00 95.88 673 LEU A O 1
ATOM 5266 N N . TYR A 1 674 ? -14.861 -17.121 29.040 1.00 96.25 674 TYR A N 1
ATOM 5267 C CA . TYR A 1 674 ? -16.181 -17.409 28.498 1.00 96.25 674 TYR A CA 1
ATOM 5268 C C . TYR A 1 674 ? -16.306 -16.743 27.135 1.00 96.25 674 TYR A C 1
ATOM 5270 O O . TYR A 1 674 ? -16.269 -15.517 27.026 1.00 96.25 674 TYR A O 1
ATOM 5278 N N . VAL A 1 675 ? -16.446 -17.557 26.094 1.00 95.19 675 VAL A N 1
ATOM 5279 C CA . VAL A 1 675 ? -16.547 -17.085 24.713 1.00 95.19 675 VAL A CA 1
ATOM 5280 C C . VAL A 1 675 ? -17.964 -17.307 24.211 1.00 95.19 675 VAL A C 1
ATOM 5282 O O . VAL A 1 675 ? -18.520 -18.395 24.350 1.00 95.19 675 VAL A O 1
ATOM 5285 N N . SER A 1 676 ? -18.546 -16.262 23.639 1.00 92.44 676 SER A N 1
ATOM 5286 C CA . SER A 1 676 ? -19.927 -16.250 23.155 1.00 92.44 676 SER A CA 1
ATOM 5287 C C . SER A 1 676 ? -20.253 -17.394 22.190 1.00 92.44 676 SER A C 1
ATOM 5289 O O . SER A 1 676 ? -21.238 -18.099 22.406 1.00 92.44 676 SER A O 1
ATOM 5291 N N . CYS A 1 677 ? -19.403 -17.638 21.184 1.00 92.12 677 CYS A N 1
ATOM 5292 C CA . CYS A 1 677 ? -19.621 -18.683 20.186 1.00 92.12 677 CYS A CA 1
ATOM 5293 C C . CYS A 1 677 ? -19.611 -20.097 20.788 1.00 92.12 677 CYS A C 1
ATOM 5295 O O . CYS A 1 677 ? -20.483 -20.891 20.452 1.00 92.12 677 CYS A O 1
ATOM 5297 N N . ASP A 1 678 ? -18.721 -20.394 21.743 1.00 94.12 678 ASP A N 1
ATOM 5298 C CA . ASP A 1 678 ? -18.683 -21.703 22.419 1.00 94.12 678 ASP A CA 1
ATOM 5299 C C . ASP A 1 678 ? -19.851 -21.906 23.395 1.00 94.12 678 ASP A C 1
ATOM 5301 O O . ASP A 1 678 ? -20.263 -23.036 23.665 1.00 94.12 678 ASP A O 1
ATOM 5305 N N . ARG A 1 679 ? -20.372 -20.815 23.970 1.00 92.38 679 ARG A N 1
ATOM 5306 C CA . ARG A 1 679 ? -21.472 -20.852 24.946 1.00 92.38 679 ARG A CA 1
ATOM 5307 C C . ARG A 1 679 ? -22.851 -20.690 24.315 1.00 92.38 679 ARG A C 1
ATOM 5309 O O . ARG A 1 679 ? -23.839 -20.946 24.997 1.00 92.38 679 ARG A O 1
ATOM 5316 N N . GLY A 1 680 ? -22.922 -20.279 23.048 1.00 89.44 680 GLY A N 1
ATOM 5317 C CA . GLY A 1 680 ? -24.173 -19.961 22.365 1.00 89.44 680 GLY A CA 1
ATOM 5318 C C . GLY A 1 680 ? -24.944 -18.821 23.035 1.00 89.44 680 GLY A C 1
ATOM 5319 O O . GLY A 1 680 ? -26.168 -18.849 23.034 1.00 89.44 680 GLY A O 1
ATOM 5320 N N . ALA A 1 681 ? -24.247 -17.860 23.648 1.00 90.88 681 ALA A N 1
ATOM 5321 C CA . ALA A 1 681 ? -24.845 -16.750 24.393 1.00 90.88 681 ALA A CA 1
ATOM 5322 C C . ALA A 1 681 ? -24.097 -15.445 24.093 1.00 90.88 681 ALA A C 1
ATOM 5324 O O . ALA A 1 681 ? -22.865 -15.429 24.096 1.00 90.88 681 ALA A O 1
ATOM 5325 N N . SER A 1 682 ? -24.824 -14.349 23.860 1.00 87.56 682 SER A N 1
ATOM 5326 C CA . SER A 1 682 ? -24.232 -13.088 23.396 1.00 87.56 682 SER A CA 1
ATOM 5327 C C . SER A 1 682 ? -24.111 -12.036 24.498 1.00 87.56 682 SER A C 1
ATOM 5329 O O . SER A 1 682 ? -24.932 -11.969 25.411 1.00 87.56 682 SER A O 1
ATOM 5331 N N . LYS A 1 683 ? -23.104 -11.160 24.387 1.00 88.19 683 LYS A N 1
ATOM 5332 C CA . LYS A 1 683 ? -23.097 -9.855 25.078 1.00 88.19 683 LYS A CA 1
ATOM 5333 C C . LYS A 1 683 ? -23.853 -8.786 24.280 1.00 88.19 683 LYS A C 1
ATOM 5335 O O . LYS A 1 683 ? -24.402 -7.857 24.857 1.00 88.19 683 LYS A O 1
ATOM 5340 N N . ARG A 1 684 ? -23.854 -8.906 22.944 1.00 82.06 684 ARG A N 1
ATOM 5341 C CA . ARG A 1 684 ? -24.216 -7.834 21.999 1.00 82.06 684 ARG A CA 1
ATOM 5342 C C . ARG A 1 684 ? -25.723 -7.627 21.868 1.00 82.06 684 ARG A C 1
ATOM 5344 O O . ARG A 1 684 ? -26.163 -6.491 21.708 1.00 82.06 684 ARG A O 1
ATOM 5351 N N . LEU A 1 685 ? -26.495 -8.714 21.905 1.00 77.44 685 LEU A N 1
ATOM 5352 C CA . LEU A 1 685 ? -27.943 -8.680 21.671 1.00 77.44 685 LEU A CA 1
ATOM 5353 C C . LEU A 1 685 ? -28.754 -8.485 22.956 1.00 77.44 685 LEU A C 1
ATOM 5355 O O . LEU A 1 685 ? -29.608 -7.606 23.010 1.00 77.44 685 LEU A O 1
ATOM 5359 N N . ASP A 1 686 ? -28.503 -9.314 23.969 1.00 80.75 686 ASP A N 1
ATOM 5360 C CA . ASP A 1 686 ? -29.362 -9.450 25.153 1.00 80.75 686 ASP A CA 1
ATOM 5361 C C . ASP A 1 686 ? -28.593 -9.574 26.483 1.00 80.75 686 ASP A C 1
ATOM 5363 O O . ASP A 1 686 ? -29.209 -9.620 27.545 1.00 80.75 686 ASP A O 1
ATOM 5367 N N . GLY A 1 687 ? -27.257 -9.618 26.451 1.00 89.50 687 GLY A N 1
ATOM 5368 C CA . GLY A 1 687 ? -26.432 -9.811 27.646 1.00 89.50 687 GLY A CA 1
ATOM 5369 C C . GLY A 1 687 ? -26.495 -11.228 28.235 1.00 89.50 687 GLY A C 1
ATOM 5370 O O . GLY A 1 687 ? -26.010 -11.434 29.351 1.00 89.50 687 GLY A O 1
ATOM 5371 N N . ALA A 1 688 ? -27.047 -12.215 27.515 1.00 92.19 688 ALA A N 1
ATOM 5372 C CA . ALA A 1 688 ? -27.201 -13.594 27.985 1.00 92.19 688 ALA A CA 1
ATOM 5373 C C . ALA A 1 688 ? -25.877 -14.231 28.447 1.00 92.19 688 ALA A C 1
ATOM 5375 O O . ALA A 1 688 ? -25.866 -15.047 29.372 1.00 92.19 688 ALA A O 1
ATOM 5376 N N . LEU A 1 689 ? -24.737 -13.836 27.865 1.00 94.50 689 LEU A N 1
ATOM 5377 C CA . LEU A 1 689 ? -23.432 -14.351 28.293 1.00 94.50 689 LEU A CA 1
ATOM 5378 C C . LEU A 1 689 ? -23.126 -14.007 29.761 1.00 94.50 689 LEU A C 1
ATOM 5380 O O . LEU A 1 689 ? -22.553 -14.828 30.477 1.00 94.50 689 LEU A O 1
ATOM 5384 N N . PHE A 1 690 ? -23.551 -12.838 30.248 1.00 95.94 690 PHE A N 1
ATOM 5385 C CA . PHE A 1 690 ? -23.361 -12.452 31.647 1.00 95.94 690 PHE A CA 1
ATOM 5386 C C . PHE A 1 690 ? -24.177 -13.333 32.600 1.00 95.94 690 PHE A C 1
ATOM 5388 O O . PHE A 1 690 ? -23.695 -13.696 33.674 1.00 95.94 690 PHE A O 1
ATOM 5395 N N . GLU A 1 691 ? -25.385 -13.741 32.205 1.00 94.12 691 GLU A N 1
ATOM 5396 C CA . GLU A 1 691 ? -26.197 -14.697 32.967 1.00 94.12 691 GLU A CA 1
ATOM 5397 C C . GLU A 1 691 ? -25.544 -16.076 33.050 1.00 94.12 691 GLU A C 1
ATOM 5399 O O . GLU A 1 691 ? -25.497 -16.656 34.138 1.00 94.12 691 GLU A O 1
ATOM 5404 N N . VAL A 1 692 ? -24.974 -16.565 31.943 1.00 94.62 692 VAL A N 1
ATOM 5405 C CA . VAL A 1 692 ? -24.229 -17.833 31.914 1.00 94.62 692 VAL A CA 1
ATOM 5406 C C . VAL A 1 692 ? -23.059 -17.792 32.897 1.00 94.62 692 VAL A C 1
ATOM 5408 O O . VAL A 1 692 ? -22.936 -18.681 33.739 1.00 94.62 692 VAL A O 1
ATOM 5411 N N . VAL A 1 693 ? -22.243 -16.732 32.861 1.00 95.62 693 VAL A N 1
ATOM 5412 C CA . VAL A 1 693 ? -21.099 -16.579 33.776 1.00 95.62 693 VAL A CA 1
ATOM 5413 C C . VAL A 1 693 ? -21.559 -16.542 35.236 1.00 95.62 693 VAL A C 1
ATOM 5415 O O . VAL A 1 693 ? -20.971 -17.202 36.097 1.00 95.62 693 VAL A O 1
ATOM 5418 N N . ARG A 1 694 ? -22.627 -15.791 35.534 1.00 95.38 694 ARG A N 1
ATOM 5419 C CA . ARG A 1 694 ? -23.194 -15.697 36.887 1.00 95.38 694 ARG A CA 1
ATOM 5420 C C . ARG A 1 694 ? -23.741 -17.026 37.385 1.00 95.38 694 ARG A C 1
ATOM 5422 O O . ARG A 1 694 ? -23.555 -17.338 38.558 1.00 95.38 694 ARG A O 1
ATOM 5429 N N . SER A 1 695 ? -24.382 -17.805 36.518 1.00 94.12 695 SER A N 1
ATOM 5430 C CA . SER A 1 695 ? -24.883 -19.140 36.847 1.00 94.12 695 SER A CA 1
ATOM 5431 C C . SER A 1 695 ? -23.733 -20.107 37.138 1.00 94.12 695 SER A C 1
ATOM 5433 O O . SER A 1 695 ? -23.731 -20.746 38.190 1.00 94.12 695 SER A O 1
ATOM 5435 N N . ASP A 1 696 ? -22.724 -20.159 36.263 1.00 94.62 696 ASP A N 1
ATOM 5436 C CA . ASP A 1 696 ? -21.565 -21.054 36.404 1.00 94.62 696 ASP A CA 1
ATOM 5437 C C . ASP A 1 696 ? -20.751 -20.741 37.671 1.00 94.62 696 ASP A C 1
ATOM 5439 O O . ASP A 1 696 ? -20.215 -21.642 38.321 1.00 94.62 696 ASP A O 1
ATOM 5443 N N . LEU A 1 697 ? -20.689 -19.465 38.063 1.00 93.44 697 LEU A N 1
ATOM 5444 C CA . LEU A 1 697 ? -19.983 -19.022 39.263 1.00 93.44 697 LEU A CA 1
ATOM 5445 C C . LEU A 1 697 ? -20.904 -18.863 40.487 1.00 93.44 697 LEU A C 1
ATOM 5447 O O . LEU A 1 697 ? -20.407 -18.686 41.591 1.00 93.44 697 LEU A O 1
ATOM 5451 N N . GLY A 1 698 ? -22.225 -18.948 40.374 1.00 93.75 698 GLY A N 1
ATOM 5452 C CA . GLY A 1 698 ? -23.142 -18.713 41.497 1.00 93.75 698 GLY A CA 1
ATOM 5453 C C . GLY A 1 698 ? -22.990 -17.315 42.114 1.00 93.75 698 GLY A C 1
ATOM 5454 O O . GLY A 1 698 ? -22.641 -17.191 43.290 1.00 93.75 698 GLY A O 1
ATOM 5455 N N . VAL A 1 699 ? -23.190 -16.268 41.307 1.00 94.38 699 VAL A N 1
ATOM 5456 C CA . VAL A 1 699 ? -23.113 -14.848 41.708 1.00 94.38 699 VAL A CA 1
ATOM 5457 C C . VAL A 1 699 ? -24.428 -14.145 41.374 1.00 94.38 699 VAL A C 1
ATOM 5459 O O . VAL A 1 699 ? -24.971 -14.332 40.289 1.00 94.38 699 VAL A O 1
ATOM 5462 N N . GLU A 1 700 ? -24.937 -13.314 42.282 1.00 94.00 700 GLU A N 1
ATOM 5463 C CA . GLU A 1 700 ? -26.125 -12.489 42.027 1.00 94.00 700 GLU A CA 1
ATOM 5464 C C . GLU A 1 700 ? -25.804 -11.310 41.092 1.00 94.00 700 GLU A C 1
ATOM 5466 O O . GLU A 1 700 ? -24.711 -10.751 41.144 1.00 94.00 700 GLU A O 1
ATOM 5471 N N . ALA A 1 701 ? -26.768 -10.881 40.268 1.00 92.38 701 ALA A N 1
ATOM 5472 C CA . ALA A 1 701 ? -26.560 -9.828 39.267 1.00 92.38 701 ALA A CA 1
ATOM 5473 C C . ALA A 1 701 ? -25.953 -8.538 39.851 1.00 92.38 701 ALA A C 1
ATOM 5475 O O . ALA A 1 701 ? -24.907 -8.091 39.387 1.00 92.38 701 ALA A O 1
ATOM 5476 N N . GLY A 1 702 ? -26.512 -8.017 40.948 1.00 92.69 702 GLY A N 1
ATOM 5477 C CA . GLY A 1 702 ? -26.026 -6.788 41.592 1.00 92.69 702 GLY A CA 1
ATOM 5478 C C . GLY A 1 702 ? -24.637 -6.892 42.240 1.00 92.69 702 GLY A C 1
ATOM 5479 O O . GLY A 1 702 ? -24.107 -5.877 42.685 1.00 92.69 702 GLY A O 1
ATOM 5480 N N . ARG A 1 703 ? -24.047 -8.096 42.293 1.00 94.00 703 ARG A N 1
ATOM 5481 C CA . ARG A 1 703 ? -22.692 -8.382 42.802 1.00 94.00 703 ARG A CA 1
ATOM 5482 C C . ARG A 1 703 ? -21.674 -8.607 41.677 1.00 94.00 703 ARG A C 1
ATOM 5484 O O . ARG A 1 703 ? -20.549 -9.028 41.944 1.00 94.00 703 ARG A O 1
ATOM 5491 N N . HIS A 1 704 ? -22.051 -8.363 40.423 1.00 95.38 704 HIS A N 1
ATOM 5492 C CA . HIS A 1 704 ? -21.222 -8.603 39.242 1.00 95.38 704 HIS A CA 1
ATOM 5493 C C . HIS A 1 704 ? -20.874 -7.286 38.541 1.00 95.38 704 HIS A C 1
ATOM 5495 O O . HIS A 1 704 ? -21.756 -6.597 38.033 1.00 95.38 704 HIS A O 1
ATOM 5501 N N . LEU A 1 705 ? -19.580 -6.961 38.495 1.00 95.06 705 LEU A N 1
ATOM 5502 C CA . LEU A 1 705 ? -19.015 -5.855 37.723 1.00 95.06 705 LEU A CA 1
ATOM 5503 C C . LEU A 1 705 ? -18.432 -6.369 36.405 1.00 95.06 705 LEU A C 1
ATOM 5505 O O . LEU A 1 705 ? -17.624 -7.300 36.405 1.00 95.06 705 LEU A O 1
ATOM 5509 N N . HIS A 1 706 ? -18.790 -5.741 35.292 1.00 95.75 706 HIS A N 1
ATOM 5510 C CA . HIS A 1 706 ? -18.125 -5.949 34.010 1.00 95.75 706 HIS A CA 1
ATOM 5511 C C . HIS A 1 706 ? -17.282 -4.732 33.621 1.00 95.75 706 HIS A C 1
ATOM 5513 O O . HIS A 1 706 ? -17.727 -3.606 33.810 1.00 95.75 706 HIS A O 1
ATOM 5519 N N . LEU A 1 707 ? -16.071 -4.956 33.110 1.00 95.50 707 LEU A N 1
ATOM 5520 C CA . LEU A 1 707 ? -15.213 -3.937 32.510 1.00 95.50 707 LEU A CA 1
ATOM 5521 C C . LEU A 1 707 ? -15.118 -4.199 31.009 1.00 95.50 707 LEU A C 1
ATOM 5523 O O . LEU A 1 707 ? -14.729 -5.301 30.637 1.00 95.50 707 LEU A O 1
ATOM 5527 N N . GLY A 1 708 ? -15.390 -3.204 30.173 1.00 94.19 708 GLY A N 1
ATOM 5528 C CA . GLY A 1 708 ? -15.219 -3.306 28.720 1.00 94.19 708 GLY A CA 1
ATOM 5529 C C . GLY A 1 708 ? -15.141 -1.934 28.061 1.00 94.19 708 GLY A C 1
ATOM 5530 O O . GLY A 1 708 ? -15.328 -0.932 28.742 1.00 94.19 708 GLY A O 1
ATOM 5531 N N . ASP A 1 709 ? -14.851 -1.853 26.770 1.00 91.19 709 ASP A N 1
ATOM 5532 C CA . ASP A 1 709 ? -14.674 -0.588 26.048 1.00 91.19 709 ASP A CA 1
ATOM 5533 C C . ASP A 1 709 ? -15.919 -0.175 25.265 1.00 91.19 709 ASP A C 1
ATOM 5535 O O . ASP A 1 709 ? -16.066 0.997 24.912 1.00 91.19 709 ASP A O 1
ATOM 5539 N N . ASN A 1 710 ? -16.856 -1.099 25.031 1.00 90.00 710 ASN A N 1
ATOM 5540 C CA . ASN A 1 710 ? -18.058 -0.815 24.269 1.00 90.00 710 ASN A CA 1
ATOM 5541 C C . ASN A 1 710 ? -19.216 -0.363 25.185 1.00 90.00 710 ASN A C 1
ATOM 5543 O O . ASN A 1 710 ? -19.749 -1.164 25.965 1.00 90.00 710 ASN A O 1
ATOM 5547 N N . PRO A 1 711 ? -19.710 0.887 25.061 1.00 90.00 711 PRO A N 1
ATOM 5548 C CA . PRO A 1 711 ? -20.787 1.389 25.916 1.00 90.00 711 PRO A CA 1
ATOM 5549 C C . PRO A 1 711 ? -22.091 0.593 25.805 1.00 90.00 711 PRO A C 1
ATOM 5551 O O . PRO A 1 711 ? -22.902 0.612 26.729 1.00 90.00 711 PRO A O 1
ATOM 5554 N N . TRP A 1 712 ? -22.315 -0.092 24.682 1.00 89.38 712 TRP A N 1
ATOM 5555 C CA . TRP A 1 712 ? -23.522 -0.868 24.435 1.00 89.38 712 TRP A CA 1
ATOM 5556 C C . TRP A 1 712 ? -23.395 -2.305 24.951 1.00 89.38 712 TRP A C 1
ATOM 5558 O O . TRP A 1 712 ? -24.119 -2.683 25.872 1.00 89.38 712 TRP A O 1
ATOM 5568 N N . SER A 1 713 ? -22.479 -3.099 24.388 1.00 89.50 713 SER A N 1
ATOM 5569 C CA . SER A 1 713 ? -22.367 -4.534 24.703 1.00 89.50 713 SER A CA 1
ATOM 5570 C C . SER A 1 713 ? -21.742 -4.816 26.066 1.00 89.50 713 SER A C 1
ATOM 5572 O O . SER A 1 713 ? -22.063 -5.833 26.676 1.00 89.50 713 SER A O 1
ATOM 5574 N N . ASP A 1 714 ? -20.883 -3.925 26.559 1.00 93.75 714 ASP A N 1
ATOM 5575 C CA . ASP A 1 714 ? -20.228 -4.090 27.859 1.00 93.75 714 ASP A CA 1
ATOM 5576 C C . ASP A 1 714 ? -20.895 -3.206 28.923 1.00 93.75 714 ASP A C 1
ATOM 5578 O O . ASP A 1 714 ? -21.070 -3.608 30.072 1.00 93.75 714 ASP A O 1
ATOM 5582 N N . GLY A 1 715 ? -21.329 -2.006 28.533 1.00 92.69 715 GLY A N 1
ATOM 5583 C CA . GLY A 1 715 ? -22.056 -1.084 29.403 1.00 92.69 715 GLY A CA 1
ATOM 5584 C C . GLY A 1 715 ? -23.525 -1.467 29.589 1.00 92.69 715 GLY A C 1
ATOM 5585 O O . GLY A 1 715 ? -23.929 -2.060 30.592 1.00 92.69 715 GLY A O 1
ATOM 5586 N N . GLN A 1 716 ? -24.350 -1.076 28.619 1.00 92.38 716 GLN A N 1
ATOM 5587 C CA . GLN A 1 716 ? -25.807 -1.150 28.726 1.00 92.38 716 GLN A CA 1
ATOM 5588 C C . GLN A 1 716 ? -26.335 -2.580 28.851 1.00 92.38 716 GLN A C 1
ATOM 5590 O O . GLN A 1 716 ? -27.235 -2.810 29.656 1.00 92.38 716 GLN A O 1
ATOM 5595 N N . ALA A 1 717 ? -25.776 -3.547 28.119 1.00 92.00 717 ALA A N 1
ATOM 5596 C CA . ALA A 1 717 ? -26.217 -4.939 28.199 1.00 92.00 717 ALA A CA 1
ATOM 5597 C C . ALA A 1 717 ? -25.978 -5.545 29.596 1.00 92.00 717 ALA A C 1
ATOM 5599 O O . ALA A 1 717 ? -26.850 -6.225 30.137 1.00 92.00 717 ALA A O 1
ATOM 5600 N N . GLN A 1 718 ? -24.844 -5.245 30.238 1.00 94.94 718 GLN A N 1
ATOM 5601 C CA . GLN A 1 718 ? -24.583 -5.702 31.605 1.00 94.94 718 GLN A CA 1
ATOM 5602 C C . GLN A 1 718 ? -25.553 -5.065 32.613 1.00 94.94 718 GLN A C 1
ATOM 5604 O O . GLN A 1 718 ? -26.101 -5.768 33.467 1.00 94.94 718 GLN A O 1
ATOM 5609 N N . VAL A 1 719 ? -25.804 -3.756 32.501 1.00 94.50 719 VAL A N 1
ATOM 5610 C CA . VAL A 1 719 ? -26.760 -3.041 33.366 1.00 94.50 719 VAL A CA 1
ATOM 5611 C C . VAL A 1 719 ? -28.183 -3.567 33.172 1.00 94.50 719 VAL A C 1
ATOM 5613 O O . VAL A 1 719 ? -28.890 -3.800 34.151 1.00 94.50 719 VAL A O 1
ATOM 5616 N N . ALA A 1 720 ? -28.595 -3.831 31.930 1.00 93.25 720 ALA A N 1
ATOM 5617 C CA . ALA A 1 720 ? -29.917 -4.369 31.608 1.00 93.25 720 ALA A CA 1
ATOM 5618 C C . ALA A 1 720 ? -30.174 -5.740 32.254 1.00 93.25 720 ALA A C 1
ATOM 5620 O O . ALA A 1 720 ? -31.314 -6.058 32.592 1.00 93.25 720 ALA A O 1
ATOM 5621 N N . THR A 1 721 ? -29.118 -6.524 32.493 1.00 93.88 721 THR A N 1
ATOM 5622 C CA . THR A 1 721 ? -29.206 -7.797 33.222 1.00 93.88 721 THR A CA 1
ATOM 5623 C C . THR A 1 721 ? -28.988 -7.658 34.740 1.00 93.88 721 THR A C 1
ATOM 5625 O O . THR A 1 721 ? -28.849 -8.659 35.444 1.00 93.88 721 THR A O 1
ATOM 5628 N N . GLY A 1 722 ? -28.972 -6.427 35.265 1.00 93.19 722 GLY A N 1
ATOM 5629 C CA . GLY A 1 722 ? -28.942 -6.107 36.695 1.00 93.19 722 GLY A CA 1
ATOM 5630 C C . GLY A 1 722 ? -27.551 -6.030 37.331 1.00 93.19 722 GLY A C 1
ATOM 5631 O O . GLY A 1 722 ? -27.457 -6.103 38.557 1.00 93.19 722 GLY A O 1
ATOM 5632 N N . GLY A 1 723 ? -26.484 -5.932 36.530 1.00 94.25 723 GLY A N 1
ATOM 5633 C CA . GLY A 1 723 ? -25.103 -5.820 37.007 1.00 94.25 723 GLY A CA 1
ATOM 5634 C C . GLY A 1 723 ? -24.535 -4.400 36.995 1.00 94.25 723 GLY A C 1
ATOM 5635 O O . GLY A 1 723 ? -25.155 -3.464 36.502 1.00 94.25 723 GLY A O 1
ATOM 5636 N N . TRP A 1 724 ? -23.327 -4.251 37.539 1.00 95.69 724 TRP A N 1
ATOM 5637 C CA . TRP A 1 724 ? -22.519 -3.036 37.413 1.00 95.69 724 TRP A CA 1
ATOM 5638 C C . TRP A 1 724 ? -21.685 -3.098 36.133 1.00 95.69 724 TRP A C 1
ATOM 5640 O O . TRP A 1 724 ? -21.179 -4.168 35.786 1.00 95.69 724 TRP A O 1
ATOM 5650 N N . ALA A 1 725 ? -21.467 -1.959 35.478 1.00 95.50 725 ALA A N 1
ATOM 5651 C CA . ALA A 1 725 ? -20.640 -1.887 34.276 1.00 95.50 725 ALA A CA 1
ATOM 5652 C C . ALA A 1 725 ? -19.661 -0.712 34.328 1.00 95.50 725 ALA A C 1
ATOM 5654 O O . ALA A 1 725 ? -20.046 0.403 34.664 1.00 95.50 725 ALA A O 1
ATOM 5655 N N . ALA A 1 726 ? -18.403 -0.947 33.981 1.00 95.38 726 ALA A N 1
ATOM 5656 C CA . ALA A 1 726 ? -17.364 0.061 33.858 1.00 95.38 726 ALA A CA 1
ATOM 5657 C C . ALA A 1 726 ? -16.881 0.111 32.404 1.00 95.38 726 ALA A C 1
ATOM 5659 O O . ALA A 1 726 ? -16.269 -0.836 31.915 1.00 95.38 726 ALA A O 1
ATOM 5660 N N . VAL A 1 727 ? -17.171 1.220 31.726 1.00 96.12 727 VAL A N 1
ATOM 5661 C CA . VAL A 1 727 ? -16.761 1.457 30.340 1.00 96.12 727 VAL A CA 1
ATOM 5662 C C . VAL A 1 727 ? -15.388 2.121 30.342 1.00 96.12 727 VAL A C 1
ATOM 5664 O O . VAL A 1 727 ? -15.246 3.223 30.873 1.00 96.12 727 VAL A O 1
ATOM 5667 N N . VAL A 1 728 ? -14.384 1.441 29.793 1.00 93.25 728 VAL A N 1
ATOM 5668 C CA . VAL A 1 728 ? -12.984 1.871 29.723 1.00 93.25 728 VAL A CA 1
ATOM 5669 C C . VAL A 1 728 ? -12.730 2.559 28.388 1.00 93.25 728 VAL A C 1
ATOM 5671 O O . VAL A 1 728 ? -12.924 1.981 27.326 1.00 93.25 728 VAL A O 1
ATOM 5674 N N . GLU A 1 729 ? -12.233 3.788 28.433 1.00 91.44 729 GLU A N 1
ATOM 5675 C CA . GLU A 1 729 ? -11.878 4.542 27.236 1.00 91.44 729 GLU A CA 1
ATOM 5676 C C . GLU A 1 729 ? -10.371 4.463 27.008 1.00 91.44 729 GLU A C 1
ATOM 5678 O O . GLU A 1 729 ? -9.573 4.870 27.858 1.00 91.44 729 GLU A O 1
ATOM 5683 N N . LEU A 1 730 ? -9.975 3.953 25.843 1.00 86.69 730 LEU A N 1
ATOM 5684 C CA . LEU A 1 730 ? -8.586 3.924 25.394 1.00 86.69 730 LEU A CA 1
ATOM 5685 C C . LEU A 1 730 ? -8.286 5.085 24.435 1.00 86.69 730 LEU A C 1
ATOM 5687 O O . LEU A 1 730 ? -9.141 5.487 23.646 1.00 86.69 730 LEU A O 1
ATOM 5691 N N . SER A 1 731 ? -7.040 5.569 24.428 1.00 83.12 731 SER A N 1
ATOM 5692 C CA . SER A 1 731 ? -6.539 6.584 23.488 1.00 83.12 731 SER A CA 1
ATOM 5693 C C . SER A 1 731 ? -6.873 6.224 22.040 1.00 83.12 731 SER A C 1
ATOM 5695 O O . SER A 1 731 ? -6.896 5.042 21.708 1.00 83.12 731 SER A O 1
ATOM 5697 N N . ALA A 1 732 ? -7.123 7.202 21.166 1.00 75.06 732 ALA A N 1
ATOM 5698 C CA . ALA A 1 732 ? -7.586 6.946 19.798 1.00 75.06 732 ALA A CA 1
ATOM 5699 C C . ALA A 1 732 ? -6.720 5.910 19.051 1.00 75.06 732 ALA A C 1
ATOM 5701 O O . ALA A 1 732 ? -5.490 5.957 19.098 1.00 75.06 732 ALA A O 1
ATOM 5702 N N . SER A 1 733 ? -7.385 4.966 18.379 1.00 72.56 733 SER A N 1
ATOM 5703 C CA . SER A 1 733 ? -6.728 4.017 17.478 1.00 72.56 733 SER A CA 1
ATOM 5704 C C . SER A 1 733 ? -6.286 4.750 16.206 1.00 72.56 733 SER A C 1
ATOM 5706 O O . SER A 1 733 ? -7.087 5.506 15.659 1.00 72.56 733 SER A O 1
ATOM 5708 N N . PRO A 1 734 ? -5.061 4.518 15.697 1.00 67.44 734 PRO A N 1
ATOM 5709 C CA . PRO A 1 734 ? -4.655 5.010 14.381 1.00 67.44 734 PRO A CA 1
ATOM 5710 C C . PRO A 1 734 ? -5.273 4.196 13.232 1.00 67.44 734 PRO A C 1
ATOM 5712 O O . PRO A 1 734 ? -5.094 4.545 12.071 1.00 67.44 734 PRO A O 1
ATOM 5715 N N . HIS A 1 735 ? -5.957 3.092 13.542 1.00 76.31 735 HIS A N 1
ATOM 5716 C CA . HIS A 1 735 ? -6.577 2.199 12.569 1.00 76.31 735 HIS A CA 1
ATOM 5717 C C . HIS A 1 735 ? -8.096 2.361 12.533 1.00 76.31 735 HIS A C 1
ATOM 5719 O O . HIS A 1 735 ? -8.690 2.615 13.592 1.00 76.31 735 HIS A O 1
ATOM 5725 N N . PRO A 1 736 ? -8.726 2.126 11.364 1.00 74.94 736 PRO A N 1
ATOM 5726 C CA . PRO A 1 736 ? -10.175 2.096 11.246 1.00 74.94 736 PRO A CA 1
ATOM 5727 C C . PRO A 1 736 ? -10.788 1.059 12.192 1.00 74.94 736 PRO A C 1
ATOM 5729 O O . PRO A 1 736 ? -10.168 0.045 12.537 1.00 74.94 736 PRO A O 1
ATOM 5732 N N . GLY A 1 737 ? -12.022 1.336 12.615 1.00 72.06 737 GLY A N 1
ATOM 5733 C CA . GLY A 1 737 ? -12.797 0.420 13.442 1.00 72.06 737 GLY A CA 1
ATOM 5734 C C . GLY A 1 737 ? -13.103 -0.903 12.723 1.00 72.06 737 GLY A C 1
ATOM 5735 O O . GLY A 1 737 ? -12.968 -0.997 11.500 1.00 72.06 737 GLY A O 1
ATOM 5736 N N . PRO A 1 738 ? -13.525 -1.944 13.463 1.00 76.38 738 PRO A N 1
ATOM 5737 C CA . PRO A 1 738 ? -13.979 -3.194 12.860 1.00 76.38 738 PRO A CA 1
ATOM 5738 C C . PRO A 1 738 ? -15.117 -2.959 11.855 1.00 76.38 738 PRO A C 1
ATOM 5740 O O . PRO A 1 738 ? -16.074 -2.249 12.153 1.00 76.38 738 PRO A O 1
ATOM 5743 N N . GLY A 1 739 ? -15.026 -3.572 10.678 1.00 76.50 739 GLY A N 1
ATOM 5744 C CA . GLY A 1 739 ? -15.957 -3.417 9.560 1.00 76.50 739 GLY A CA 1
ATOM 5745 C C . GLY A 1 739 ? -15.720 -2.182 8.685 1.00 76.50 739 GLY A C 1
ATOM 5746 O O . GLY A 1 739 ? -16.484 -1.966 7.749 1.00 76.50 739 GLY A O 1
ATOM 5747 N N . SER A 1 740 ? -14.706 -1.361 8.979 1.00 77.38 740 SER A N 1
ATOM 5748 C CA . SER A 1 740 ? -14.435 -0.104 8.261 1.00 77.38 740 SER A CA 1
ATOM 5749 C C . SER A 1 740 ? -13.175 -0.146 7.396 1.00 77.38 740 SER A C 1
ATOM 5751 O O . SER A 1 740 ? -12.868 0.845 6.742 1.00 77.38 740 SER A O 1
ATOM 5753 N N . LEU A 1 741 ? -12.428 -1.256 7.387 1.00 81.50 741 LEU A N 1
ATOM 5754 C CA . LEU A 1 741 ? -11.265 -1.394 6.512 1.00 81.50 741 LEU A CA 1
ATOM 5755 C C . LEU A 1 741 ? -11.709 -1.591 5.058 1.00 81.50 741 LEU A C 1
ATOM 5757 O O . LEU A 1 741 ? -12.368 -2.575 4.732 1.00 81.50 741 LEU A O 1
ATOM 5761 N N . ASP A 1 742 ? -11.271 -0.694 4.183 1.00 84.31 742 ASP A N 1
ATOM 5762 C CA . ASP A 1 742 ? -11.579 -0.718 2.755 1.00 84.31 742 ASP A CA 1
ATOM 5763 C C . ASP A 1 742 ? -10.348 -0.307 1.908 1.00 84.31 742 ASP A C 1
ATOM 5765 O O . ASP A 1 742 ? -9.299 0.051 2.465 1.00 84.31 742 ASP A O 1
ATOM 5769 N N . PRO A 1 743 ? -10.437 -0.337 0.563 1.00 82.69 743 PRO A N 1
ATOM 5770 C CA . PRO A 1 743 ? -9.331 0.060 -0.305 1.00 82.69 743 PRO A CA 1
ATOM 5771 C C . PRO A 1 743 ? -8.835 1.505 -0.127 1.00 82.69 743 PRO A C 1
ATOM 5773 O O . PRO A 1 743 ? -7.665 1.763 -0.410 1.00 82.69 743 PRO A O 1
ATOM 5776 N N . ALA A 1 744 ? -9.664 2.444 0.347 1.00 82.12 744 ALA A N 1
ATOM 5777 C CA . ALA A 1 744 ? -9.267 3.846 0.510 1.00 82.12 744 ALA A CA 1
ATOM 5778 C C . ALA A 1 744 ? -8.193 4.020 1.598 1.00 82.12 744 ALA A C 1
ATOM 5780 O O . ALA A 1 744 ? -7.346 4.909 1.506 1.00 82.12 744 ALA A O 1
ATOM 5781 N N . HIS A 1 745 ? -8.151 3.107 2.570 1.00 83.81 745 HIS A N 1
ATOM 5782 C CA . HIS A 1 745 ? -7.166 3.114 3.651 1.00 83.81 745 HIS A CA 1
ATOM 5783 C C . HIS A 1 745 ? -5.774 2.611 3.224 1.00 83.81 745 HIS A C 1
ATOM 5785 O O . HIS A 1 745 ? -4.807 2.759 3.973 1.00 83.81 745 HIS A O 1
ATOM 5791 N N . LEU A 1 746 ? -5.617 2.022 2.027 1.00 84.56 746 LEU A N 1
ATOM 5792 C CA . LEU A 1 746 ? -4.327 1.472 1.580 1.00 84.56 746 LEU A CA 1
ATOM 5793 C C . LEU A 1 746 ? -3.220 2.531 1.511 1.00 84.56 746 LEU A C 1
ATOM 5795 O O . LEU A 1 746 ? -2.071 2.228 1.834 1.00 84.56 746 LEU A O 1
ATOM 5799 N N . GLY A 1 747 ? -3.549 3.765 1.116 1.00 84.31 747 GLY A N 1
ATOM 5800 C CA . GLY A 1 747 ? -2.586 4.869 1.081 1.00 84.31 747 GLY A CA 1
ATOM 5801 C C . GLY A 1 747 ? -2.018 5.188 2.464 1.00 84.31 747 GLY A C 1
ATOM 5802 O O . GLY A 1 747 ? -0.800 5.239 2.633 1.00 84.31 747 GLY A O 1
ATOM 5803 N N . GLU A 1 748 ? -2.895 5.305 3.463 1.00 81.62 748 GLU A N 1
ATOM 5804 C CA . GLU A 1 748 ? -2.527 5.583 4.856 1.00 81.62 748 GLU A CA 1
ATOM 5805 C C . GLU A 1 748 ? -1.692 4.454 5.467 1.00 81.62 748 GLU A C 1
ATOM 5807 O O . GLU A 1 748 ? -0.694 4.710 6.145 1.00 81.62 748 GLU A O 1
ATOM 5812 N N . LEU A 1 749 ? -2.052 3.196 5.184 1.00 82.31 749 LEU A N 1
ATOM 5813 C CA . LEU A 1 749 ? -1.293 2.033 5.641 1.00 82.31 749 LEU A CA 1
ATOM 5814 C C . LEU A 1 749 ? 0.118 2.010 5.025 1.00 82.31 749 LEU A C 1
ATOM 5816 O O . LEU A 1 749 ? 1.091 1.748 5.735 1.00 82.31 749 LEU A O 1
ATOM 5820 N N . VAL A 1 750 ? 0.256 2.319 3.728 1.00 85.06 750 VAL A N 1
ATOM 5821 C CA . VAL A 1 750 ? 1.570 2.424 3.064 1.00 85.06 750 VAL A CA 1
ATOM 5822 C C . VAL A 1 750 ? 2.385 3.586 3.633 1.00 85.06 750 VAL A C 1
ATOM 5824 O O . VAL A 1 750 ? 3.591 3.447 3.847 1.00 85.06 750 VAL A O 1
ATOM 5827 N N . ASP A 1 751 ? 1.760 4.725 3.921 1.00 80.19 751 ASP A N 1
ATOM 5828 C CA . ASP A 1 751 ? 2.447 5.855 4.548 1.00 80.19 751 ASP A CA 1
ATOM 5829 C C . ASP A 1 751 ? 2.859 5.548 5.998 1.00 80.19 751 ASP A C 1
ATOM 5831 O O . ASP A 1 751 ? 3.907 6.020 6.446 1.00 80.19 751 ASP A O 1
ATOM 5835 N N . SER A 1 752 ? 2.105 4.709 6.720 1.00 76.94 752 SER A N 1
ATOM 5836 C CA . SER A 1 752 ? 2.534 4.144 8.006 1.00 76.94 752 SER A CA 1
ATOM 5837 C C . SER A 1 752 ? 3.792 3.298 7.849 1.00 76.94 752 SER A C 1
ATOM 5839 O O . SER A 1 752 ? 4.812 3.646 8.435 1.00 76.94 752 SER A O 1
ATOM 5841 N N . LEU A 1 753 ? 3.787 2.306 6.950 1.00 80.75 753 LEU A N 1
ATOM 5842 C CA . LEU A 1 753 ? 4.966 1.477 6.672 1.00 80.75 753 LEU A CA 1
ATOM 5843 C C . LEU A 1 753 ? 6.200 2.331 6.349 1.00 80.75 753 LEU A C 1
ATOM 5845 O O . LEU A 1 753 ? 7.307 2.063 6.812 1.00 80.75 753 LEU A O 1
ATOM 5849 N N . ARG A 1 754 ? 6.037 3.383 5.542 1.00 80.31 754 ARG A N 1
ATOM 5850 C CA . ARG A 1 754 ? 7.146 4.279 5.184 1.00 80.31 754 ARG A CA 1
ATOM 5851 C C . ARG A 1 754 ? 7.660 5.089 6.375 1.00 80.31 754 ARG A C 1
ATOM 5853 O O . ARG A 1 754 ? 8.844 5.431 6.380 1.00 80.31 754 ARG A O 1
ATOM 5860 N N . ARG A 1 755 ? 6.816 5.418 7.359 1.00 75.12 755 ARG A N 1
ATOM 5861 C CA . ARG A 1 755 ? 7.250 6.006 8.638 1.00 75.12 755 ARG A CA 1
ATOM 5862 C C . ARG A 1 755 ? 8.002 4.976 9.478 1.00 75.12 755 ARG A C 1
ATOM 5864 O O . ARG A 1 755 ? 9.077 5.303 9.976 1.00 75.12 755 ARG A O 1
ATOM 5871 N N . ASP A 1 756 ? 7.522 3.740 9.532 1.00 67.75 756 ASP A N 1
ATOM 5872 C CA . ASP A 1 756 ? 8.165 2.662 10.289 1.00 67.75 756 ASP A CA 1
ATOM 5873 C C . ASP A 1 756 ? 9.562 2.373 9.725 1.00 67.75 756 ASP A C 1
ATOM 5875 O O . ASP A 1 756 ? 10.556 2.414 10.446 1.00 67.75 756 ASP A O 1
ATOM 5879 N N . LEU A 1 757 ? 9.690 2.242 8.400 1.00 72.88 757 LEU A N 1
ATOM 5880 C CA . LEU A 1 757 ? 10.983 2.085 7.723 1.00 72.88 757 LEU A CA 1
ATOM 5881 C C . LEU A 1 757 ? 11.972 3.216 8.052 1.00 72.88 757 LEU A C 1
ATOM 5883 O O . LEU A 1 757 ? 13.166 2.953 8.198 1.00 72.88 757 LEU A O 1
ATOM 5887 N N . ARG A 1 758 ? 11.504 4.466 8.206 1.00 74.38 758 ARG A N 1
ATOM 5888 C CA . ARG A 1 758 ? 12.361 5.589 8.642 1.00 74.38 758 ARG A CA 1
ATOM 5889 C C . ARG A 1 758 ? 12.875 5.380 10.063 1.00 74.38 758 ARG A C 1
ATOM 5891 O O . ARG A 1 758 ? 14.047 5.660 10.308 1.00 74.38 758 ARG A O 1
ATOM 5898 N N . ALA A 1 759 ? 12.044 4.865 10.969 1.00 60.00 759 ALA A N 1
ATOM 5899 C CA . ALA A 1 759 ? 12.447 4.553 12.339 1.00 60.00 759 ALA A CA 1
ATOM 5900 C C . ALA A 1 759 ? 13.519 3.446 12.398 1.00 60.00 759 ALA A C 1
ATOM 5902 O O . ALA A 1 759 ? 14.365 3.465 13.289 1.00 60.00 759 ALA A O 1
ATOM 5903 N N . PHE A 1 760 ? 13.553 2.542 11.411 1.00 59.12 760 PHE A N 1
ATOM 5904 C CA . PHE A 1 760 ? 14.570 1.486 11.304 1.00 59.12 760 PHE A CA 1
ATOM 5905 C C . PHE A 1 760 ? 15.880 1.917 10.629 1.00 59.12 760 PHE A C 1
ATOM 5907 O O . PHE A 1 760 ? 16.865 1.178 10.691 1.00 59.12 760 PHE A O 1
ATOM 5914 N N . VAL A 1 761 ? 15.954 3.108 10.023 1.00 65.31 761 VAL A N 1
ATOM 5915 C CA . VAL A 1 761 ? 17.182 3.599 9.368 1.00 65.31 761 VAL A CA 1
ATOM 5916 C C . VAL A 1 761 ? 18.415 3.553 10.289 1.00 65.31 761 VAL A C 1
ATOM 5918 O O . VAL A 1 761 ? 19.436 3.021 9.853 1.00 65.31 761 VAL A O 1
ATOM 5921 N N . PRO A 1 762 ? 18.371 4.025 11.552 1.00 53.22 762 PRO A N 1
ATOM 5922 C CA . PRO A 1 762 ? 19.533 3.978 12.447 1.00 53.22 762 PRO A CA 1
ATOM 5923 C C . PRO A 1 762 ? 19.996 2.556 12.802 1.00 53.22 762 PRO A C 1
ATOM 5925 O O . PRO A 1 762 ? 21.116 2.373 13.275 1.00 53.22 762 PRO A O 1
ATOM 5928 N N . VAL A 1 763 ? 19.127 1.559 12.609 1.00 54.41 763 VAL A N 1
ATOM 5929 C CA . VAL A 1 763 ? 19.381 0.146 12.918 1.00 54.41 763 VAL A CA 1
ATOM 5930 C C . VAL A 1 763 ? 19.961 -0.579 11.707 1.00 54.41 763 VAL A C 1
ATOM 5932 O O . VAL A 1 763 ? 20.909 -1.349 11.835 1.00 54.41 763 VAL A O 1
ATOM 5935 N N . LEU A 1 764 ? 19.390 -0.327 10.529 1.00 61.06 764 LEU A N 1
ATOM 5936 C CA . LEU A 1 764 ? 19.715 -1.040 9.295 1.00 61.06 764 LEU A CA 1
ATOM 5937 C C . LEU A 1 764 ? 20.900 -0.433 8.535 1.00 61.06 764 LEU A C 1
ATOM 5939 O O . LEU A 1 764 ? 21.457 -1.087 7.655 1.00 61.06 764 LEU A O 1
ATOM 5943 N N . VAL A 1 765 ? 21.296 0.800 8.859 1.00 68.75 765 VAL A N 1
ATOM 5944 C CA . VAL A 1 765 ? 22.436 1.473 8.229 1.00 68.75 765 VAL A CA 1
ATOM 5945 C C . VAL A 1 765 ? 23.682 1.333 9.109 1.00 68.75 765 VAL A C 1
ATOM 5947 O O . VAL A 1 765 ? 23.748 1.955 10.172 1.00 68.75 765 VAL A O 1
ATOM 5950 N N . PRO A 1 766 ? 24.692 0.546 8.694 1.00 57.09 766 PRO A N 1
ATOM 5951 C CA . PRO A 1 766 ? 25.922 0.412 9.459 1.00 57.09 766 PRO A CA 1
ATOM 5952 C C . PRO A 1 766 ? 26.736 1.718 9.430 1.00 57.09 766 PRO A C 1
ATOM 5954 O O . PRO A 1 766 ? 26.700 2.452 8.436 1.00 57.09 766 PRO A O 1
ATOM 5957 N N . PRO A 1 767 ? 27.506 2.011 10.493 1.00 56.94 767 PRO A N 1
ATOM 5958 C CA . PRO A 1 767 ? 28.399 3.162 10.508 1.00 56.94 767 PRO A CA 1
ATOM 5959 C C . PRO A 1 767 ? 29.488 3.015 9.435 1.00 56.94 767 PRO A C 1
ATOM 5961 O O . PRO A 1 767 ? 30.021 1.925 9.216 1.00 56.94 767 PRO A O 1
ATOM 5964 N N . SER A 1 768 ? 29.830 4.120 8.774 1.00 69.81 768 SER A N 1
ATOM 5965 C CA . SER A 1 768 ? 30.895 4.192 7.773 1.00 69.81 768 SER A CA 1
ATOM 5966 C C . SER A 1 768 ? 31.573 5.557 7.830 1.00 69.81 768 SER A C 1
ATOM 5968 O O . SER A 1 768 ? 30.898 6.567 8.026 1.00 69.81 768 SER A O 1
ATOM 5970 N N . ASP A 1 769 ? 32.889 5.580 7.610 1.00 72.50 769 ASP A N 1
ATOM 5971 C CA . ASP A 1 769 ? 33.672 6.817 7.495 1.00 72.50 769 ASP A CA 1
ATOM 5972 C C . ASP A 1 769 ? 33.405 7.557 6.168 1.00 72.50 769 ASP A C 1
ATOM 5974 O O . ASP A 1 769 ? 33.828 8.699 6.004 1.00 72.50 769 ASP A O 1
ATOM 5978 N N . ASP A 1 770 ? 32.709 6.921 5.213 1.00 71.56 770 ASP A N 1
ATOM 5979 C CA . ASP A 1 770 ? 32.285 7.533 3.951 1.00 71.56 770 ASP A CA 1
ATOM 5980 C C . ASP A 1 770 ? 30.806 7.977 4.027 1.00 71.56 770 ASP A C 1
ATOM 5982 O O . ASP A 1 770 ? 29.893 7.141 3.988 1.00 71.56 770 ASP A O 1
ATOM 5986 N N . PRO A 1 771 ? 30.521 9.295 4.068 1.00 67.94 771 PRO A N 1
ATOM 5987 C CA . PRO A 1 771 ? 29.155 9.811 4.120 1.00 67.94 771 PRO A CA 1
ATOM 5988 C C . PRO A 1 771 ? 28.277 9.395 2.932 1.00 67.94 771 PRO A C 1
ATOM 5990 O O . PRO A 1 771 ? 27.053 9.356 3.073 1.00 67.94 771 PRO A O 1
ATOM 5993 N N . ARG A 1 772 ? 28.860 9.093 1.762 1.00 71.19 772 ARG A N 1
ATOM 5994 C CA . ARG A 1 772 ? 28.104 8.634 0.582 1.00 71.19 772 ARG A CA 1
ATOM 5995 C C . ARG A 1 772 ? 27.552 7.232 0.794 1.00 71.19 772 ARG A C 1
ATOM 5997 O O . ARG A 1 772 ? 26.399 6.971 0.462 1.00 71.19 772 ARG A O 1
ATOM 6004 N N . VAL A 1 773 ? 28.343 6.354 1.410 1.00 78.75 773 VAL A N 1
ATOM 6005 C CA . VAL A 1 773 ? 27.941 4.986 1.770 1.00 78.75 773 VAL A CA 1
ATOM 6006 C C . VAL A 1 773 ? 26.776 5.015 2.759 1.00 78.75 773 VAL A C 1
ATOM 6008 O O . VAL A 1 773 ? 25.780 4.322 2.552 1.00 78.75 773 VAL A O 1
ATOM 6011 N N . VAL A 1 774 ? 26.847 5.880 3.778 1.00 75.25 774 VAL A N 1
ATOM 6012 C CA . VAL A 1 774 ? 25.757 6.061 4.752 1.00 75.25 774 VAL A CA 1
ATOM 6013 C C . VAL A 1 774 ? 24.476 6.532 4.059 1.00 75.25 774 VAL A C 1
ATOM 6015 O O . VAL A 1 774 ? 23.423 5.922 4.235 1.00 75.25 774 VAL A O 1
ATOM 6018 N N . ARG A 1 775 ? 24.543 7.578 3.225 1.00 76.75 775 ARG A N 1
ATOM 6019 C CA . ARG A 1 775 ? 23.363 8.093 2.506 1.00 76.75 775 ARG A CA 1
ATOM 6020 C C . ARG A 1 775 ? 22.768 7.077 1.536 1.00 76.75 775 ARG A C 1
ATOM 6022 O O . ARG A 1 775 ? 21.547 7.019 1.392 1.00 76.75 775 ARG A O 1
ATOM 6029 N N . ALA A 1 776 ? 23.605 6.288 0.867 1.00 83.12 776 ALA A N 1
ATOM 6030 C CA . ALA A 1 776 ? 23.157 5.229 -0.026 1.00 83.12 776 ALA A CA 1
ATOM 6031 C C . ALA A 1 776 ? 22.414 4.124 0.735 1.00 83.12 776 ALA A C 1
ATOM 6033 O O . ALA A 1 776 ? 21.317 3.743 0.331 1.00 83.12 776 ALA A O 1
ATOM 6034 N N . ALA A 1 777 ? 22.937 3.683 1.881 1.00 80.88 777 ALA A N 1
ATOM 6035 C CA . ALA A 1 777 ? 22.250 2.729 2.748 1.00 80.88 777 ALA A CA 1
ATOM 6036 C C . ALA A 1 777 ? 20.916 3.285 3.282 1.00 80.88 777 ALA A C 1
ATOM 6038 O O . ALA A 1 777 ? 19.892 2.609 3.209 1.00 80.88 777 ALA A O 1
ATOM 6039 N N . GLN A 1 778 ? 20.885 4.546 3.734 1.00 81.50 778 GLN A N 1
ATOM 6040 C CA . GLN A 1 778 ? 19.642 5.219 4.142 1.00 81.50 778 GLN A CA 1
ATOM 6041 C C . GLN A 1 778 ? 18.610 5.216 3.010 1.00 81.50 778 GLN A C 1
ATOM 6043 O O . GLN A 1 778 ? 17.450 4.862 3.215 1.00 81.50 778 GLN A O 1
ATOM 6048 N N . ALA A 1 779 ? 19.037 5.571 1.797 1.00 84.38 779 ALA A N 1
ATOM 6049 C CA . ALA A 1 779 ? 18.174 5.532 0.630 1.00 84.38 779 ALA A CA 1
ATOM 6050 C C . ALA A 1 779 ? 17.676 4.114 0.316 1.00 84.38 779 ALA A C 1
ATOM 6052 O O . ALA A 1 779 ? 16.521 3.966 -0.085 1.00 84.38 779 ALA A O 1
ATOM 6053 N N . GLY A 1 780 ? 18.505 3.090 0.535 1.00 90.62 780 GLY A N 1
ATOM 6054 C CA . GLY A 1 780 ? 18.134 1.682 0.399 1.00 90.62 780 GLY A CA 1
ATOM 6055 C C . GLY A 1 780 ? 16.967 1.300 1.306 1.00 90.62 780 GLY A C 1
ATOM 6056 O O . GLY A 1 780 ? 15.943 0.829 0.814 1.00 90.62 780 GLY A O 1
ATOM 6057 N N . VAL A 1 781 ? 17.055 1.603 2.607 1.00 82.44 781 VAL A N 1
ATOM 6058 C CA . VAL A 1 781 ? 15.963 1.339 3.568 1.00 82.44 781 VAL A CA 1
ATOM 6059 C C . VAL A 1 781 ? 14.658 2.001 3.116 1.00 82.44 781 VAL A C 1
ATOM 6061 O O . VAL A 1 781 ? 13.623 1.341 3.016 1.00 82.44 781 VAL A O 1
ATOM 6064 N N . LEU A 1 782 ? 14.712 3.293 2.778 1.00 84.25 782 LEU A N 1
ATOM 6065 C CA . LEU A 1 782 ? 13.531 4.090 2.424 1.00 84.25 782 LEU A CA 1
ATOM 6066 C C . LEU A 1 782 ? 12.905 3.710 1.077 1.00 84.25 782 LEU A C 1
ATOM 6068 O O . LEU A 1 782 ? 11.738 4.016 0.835 1.00 84.25 782 LEU A O 1
ATOM 6072 N N . SER A 1 783 ? 13.674 3.058 0.205 1.00 89.19 783 SER A N 1
ATOM 6073 C CA . SER A 1 783 ? 13.238 2.653 -1.137 1.00 89.19 783 SER A CA 1
ATOM 6074 C C . SER A 1 783 ? 12.908 1.164 -1.230 1.00 89.19 783 SER A C 1
ATOM 6076 O O . SER A 1 783 ? 12.519 0.704 -2.301 1.00 89.19 783 SER A O 1
ATOM 6078 N N . SER A 1 784 ? 13.048 0.417 -0.129 1.00 91.62 784 SER A N 1
ATOM 6079 C CA . SER A 1 784 ? 12.888 -1.044 -0.068 1.00 91.62 784 SER A CA 1
ATOM 6080 C C . SER A 1 784 ? 11.511 -1.542 -0.522 1.00 91.62 784 SER A C 1
ATOM 6082 O O . SER A 1 784 ? 11.407 -2.640 -1.063 1.00 91.62 784 SER A O 1
ATOM 6084 N N . PHE A 1 785 ? 10.472 -0.711 -0.404 1.00 91.19 785 PHE A N 1
ATOM 6085 C CA . PHE A 1 785 ? 9.116 -1.023 -0.858 1.00 91.19 785 PHE A CA 1
ATOM 6086 C C . PHE A 1 785 ? 9.036 -1.412 -2.347 1.00 91.19 785 PHE A C 1
ATOM 6088 O O . PHE A 1 785 ? 8.365 -2.381 -2.688 1.00 91.19 785 PHE A O 1
ATOM 6095 N N . MET A 1 786 ? 9.741 -0.708 -3.242 1.00 92.06 786 MET A N 1
ATOM 6096 C CA . MET A 1 786 ? 9.664 -0.952 -4.693 1.00 92.06 786 MET A CA 1
ATOM 6097 C C . MET A 1 786 ? 10.235 -2.315 -5.137 1.00 92.06 786 MET A C 1
ATOM 6099 O O . MET A 1 786 ? 9.522 -3.053 -5.822 1.00 92.06 786 MET A O 1
ATOM 6103 N N . PRO A 1 787 ? 11.481 -2.698 -4.779 1.00 95.38 787 PRO A N 1
ATOM 6104 C CA . PRO A 1 787 ? 12.008 -4.013 -5.134 1.00 95.38 787 PRO A CA 1
ATOM 6105 C C . PRO A 1 787 ? 11.223 -5.143 -4.457 1.00 95.38 787 PRO A C 1
ATOM 6107 O O . PRO A 1 787 ? 11.017 -6.180 -5.085 1.00 95.38 787 PRO A O 1
ATOM 6110 N N . VAL A 1 788 ? 10.715 -4.940 -3.232 1.00 96.44 788 VAL A N 1
ATOM 6111 C CA . VAL A 1 788 ? 9.849 -5.930 -2.571 1.00 96.44 788 VAL A CA 1
ATOM 6112 C C . VAL A 1 788 ? 8.523 -6.090 -3.308 1.00 96.44 788 VAL A C 1
ATOM 6114 O O . VAL A 1 788 ? 8.124 -7.223 -3.536 1.00 96.44 788 VAL A O 1
ATOM 6117 N N . ALA A 1 789 ? 7.872 -5.012 -3.756 1.00 95.75 789 ALA A N 1
ATOM 6118 C CA . ALA A 1 789 ? 6.624 -5.102 -4.518 1.00 95.75 789 ALA A CA 1
ATOM 6119 C C . ALA A 1 789 ? 6.793 -5.901 -5.826 1.00 95.75 789 ALA A C 1
ATOM 6121 O O . ALA A 1 789 ? 5.965 -6.762 -6.138 1.00 95.75 789 ALA A O 1
ATOM 6122 N N . LEU A 1 790 ? 7.893 -5.670 -6.558 1.00 97.00 790 LEU A N 1
ATOM 6123 C CA . LEU A 1 790 ? 8.225 -6.417 -7.777 1.00 97.00 790 LEU A CA 1
ATOM 6124 C C . LEU A 1 790 ? 8.470 -7.906 -7.491 1.00 97.00 790 LEU A C 1
ATOM 6126 O O . LEU A 1 790 ? 7.907 -8.775 -8.158 1.00 97.00 790 LEU A O 1
ATOM 6130 N N . VAL A 1 791 ? 9.293 -8.205 -6.484 1.00 98.06 791 VAL A N 1
ATOM 6131 C CA . VAL A 1 791 ? 9.614 -9.579 -6.075 1.00 98.06 791 VAL A CA 1
ATOM 6132 C C . VAL A 1 791 ? 8.379 -10.309 -5.543 1.00 98.06 791 VAL A C 1
ATOM 6134 O O . VAL A 1 791 ? 8.151 -11.459 -5.915 1.00 98.06 791 VAL A O 1
ATOM 6137 N N . ALA A 1 792 ? 7.558 -9.643 -4.731 1.00 96.81 792 ALA A N 1
ATOM 6138 C CA . ALA A 1 792 ? 6.310 -10.181 -4.209 1.00 96.81 792 ALA A CA 1
ATOM 6139 C C . ALA A 1 792 ? 5.346 -10.529 -5.344 1.00 96.81 792 ALA A C 1
ATOM 6141 O O . ALA A 1 792 ? 4.827 -11.639 -5.360 1.00 96.81 792 ALA A O 1
ATOM 6142 N N . GLY A 1 793 ? 5.204 -9.660 -6.352 1.00 95.50 793 GLY A N 1
ATOM 6143 C CA . GLY A 1 793 ? 4.359 -9.942 -7.515 1.00 95.50 793 GLY A CA 1
ATOM 6144 C C . GLY A 1 793 ? 4.810 -11.191 -8.277 1.00 95.50 793 GLY A C 1
ATOM 6145 O O . GLY A 1 793 ? 3.983 -11.995 -8.700 1.00 95.50 793 GLY A O 1
ATOM 6146 N N . ALA A 1 794 ? 6.122 -11.407 -8.395 1.00 96.50 794 ALA A N 1
ATOM 6147 C CA . ALA A 1 794 ? 6.668 -12.607 -9.026 1.00 96.50 794 ALA A CA 1
ATOM 6148 C C . ALA A 1 794 ? 6.442 -13.881 -8.198 1.00 96.50 794 ALA A C 1
ATOM 6150 O O . ALA A 1 794 ? 6.124 -14.929 -8.759 1.00 96.50 794 ALA A O 1
ATOM 6151 N N . ILE A 1 795 ? 6.569 -13.793 -6.871 1.00 95.88 795 ILE A N 1
ATOM 6152 C CA . ILE A 1 795 ? 6.269 -14.901 -5.954 1.00 95.88 795 ILE A CA 1
ATOM 6153 C C . ILE A 1 795 ? 4.778 -15.246 -6.007 1.00 95.88 795 ILE A C 1
ATOM 6155 O O . ILE A 1 795 ? 4.433 -16.414 -6.161 1.00 95.88 795 ILE A O 1
ATOM 6159 N N . GLU A 1 796 ? 3.897 -14.249 -5.928 1.00 93.38 796 GLU A N 1
ATOM 6160 C CA . GLU A 1 796 ? 2.442 -14.424 -5.998 1.00 93.38 796 GLU A CA 1
ATOM 6161 C C . GLU A 1 796 ? 2.015 -15.060 -7.332 1.00 93.38 796 GLU A C 1
ATOM 6163 O O . GLU A 1 796 ? 1.173 -15.962 -7.355 1.00 93.38 796 GLU A O 1
ATOM 6168 N N . GLU A 1 797 ? 2.638 -14.654 -8.442 1.00 92.38 797 GLU A N 1
ATOM 6169 C CA . GLU A 1 797 ? 2.389 -15.242 -9.759 1.00 92.38 797 GLU A CA 1
ATOM 6170 C C . GLU A 1 797 ? 2.879 -16.697 -9.849 1.00 92.38 797 GLU A C 1
ATOM 6172 O O . GLU A 1 797 ? 2.145 -17.562 -10.330 1.00 92.38 797 GLU A O 1
ATOM 6177 N N . ALA A 1 798 ? 4.083 -16.992 -9.349 1.00 92.81 798 ALA A N 1
ATOM 6178 C CA . ALA A 1 798 ? 4.633 -18.346 -9.341 1.00 92.81 798 ALA A CA 1
ATOM 6179 C C . ALA A 1 798 ? 3.816 -19.301 -8.459 1.00 92.81 798 ALA A C 1
ATOM 6181 O O . ALA A 1 798 ? 3.466 -20.391 -8.912 1.00 92.81 798 ALA A O 1
ATOM 6182 N N . VAL A 1 799 ? 3.431 -18.874 -7.251 1.00 91.31 799 VAL A N 1
ATOM 6183 C CA . VAL A 1 799 ? 2.562 -19.649 -6.349 1.00 91.31 799 VAL A CA 1
ATOM 6184 C C . VAL A 1 799 ? 1.212 -19.922 -7.009 1.00 91.31 799 VAL A C 1
ATOM 6186 O O . VAL A 1 799 ? 0.786 -21.074 -7.073 1.00 91.31 799 VAL A O 1
ATOM 6189 N N . GLY A 1 800 ? 0.572 -18.894 -7.577 1.00 87.12 800 GLY A N 1
ATOM 6190 C CA . GLY A 1 800 ? -0.732 -19.039 -8.230 1.00 87.12 800 GLY A CA 1
ATOM 6191 C C . GLY A 1 800 ? -0.728 -19.988 -9.436 1.00 87.12 800 GLY A C 1
ATOM 6192 O O . GLY A 1 800 ? -1.768 -20.563 -9.758 1.00 87.12 800 GLY A O 1
ATOM 6193 N N . ARG A 1 801 ? 0.429 -20.175 -10.084 1.00 87.12 801 ARG A N 1
ATOM 6194 C CA . ARG A 1 801 ? 0.626 -21.089 -11.224 1.00 87.12 801 ARG A CA 1
ATOM 6195 C C . ARG A 1 801 ? 1.237 -22.439 -10.841 1.00 87.12 801 ARG A C 1
ATOM 6197 O O . ARG A 1 801 ? 1.351 -23.310 -11.699 1.00 87.12 801 ARG A O 1
ATOM 6204 N N . GLY A 1 802 ? 1.624 -22.631 -9.579 1.00 88.44 802 GLY A N 1
ATOM 6205 C CA . GLY A 1 802 ? 2.309 -23.842 -9.122 1.00 88.44 802 GLY A CA 1
ATOM 6206 C C . GLY A 1 802 ? 3.724 -24.004 -9.690 1.00 88.44 802 GLY A C 1
ATOM 6207 O O . GLY A 1 802 ? 4.182 -25.130 -9.876 1.00 88.44 802 GLY A O 1
ATOM 6208 N N . VAL A 1 803 ? 4.407 -22.896 -9.993 1.00 90.56 803 VAL A N 1
ATOM 6209 C CA . VAL A 1 803 ? 5.789 -22.887 -10.494 1.00 90.56 803 VAL A CA 1
ATOM 6210 C C . VAL A 1 803 ? 6.756 -22.861 -9.307 1.00 90.56 803 VAL A C 1
ATOM 6212 O O . VAL A 1 803 ? 6.635 -22.028 -8.414 1.00 90.56 803 VAL A O 1
ATOM 6215 N N . ASP A 1 804 ? 7.743 -23.760 -9.300 1.00 92.06 804 ASP A N 1
ATOM 6216 C CA . ASP A 1 804 ? 8.676 -23.954 -8.178 1.00 92.06 804 ASP A CA 1
ATOM 6217 C C . ASP A 1 804 ? 9.851 -22.963 -8.152 1.00 92.06 804 ASP A C 1
ATOM 6219 O O . ASP A 1 804 ? 10.675 -23.001 -7.233 1.00 92.06 804 ASP A O 1
ATOM 6223 N N . ARG A 1 805 ? 9.964 -22.095 -9.164 1.00 94.25 805 ARG A N 1
ATOM 6224 C CA . ARG A 1 805 ? 11.070 -21.148 -9.324 1.00 94.25 805 ARG A CA 1
ATOM 6225 C C . ARG A 1 805 ? 10.685 -19.876 -10.074 1.00 94.25 805 ARG A C 1
ATOM 6227 O O . ARG A 1 805 ? 9.892 -19.908 -11.009 1.00 94.25 805 ARG A O 1
ATOM 6234 N N . VAL A 1 806 ? 11.325 -18.773 -9.704 1.00 97.38 806 VAL A N 1
ATOM 6235 C CA . VAL A 1 806 ? 11.239 -17.476 -10.384 1.00 97.38 806 VAL A CA 1
ATOM 6236 C C . VAL A 1 806 ? 12.601 -17.154 -10.984 1.00 97.38 806 VAL A C 1
ATOM 6238 O O . VAL A 1 806 ? 13.615 -17.183 -10.282 1.00 97.38 806 VAL A O 1
ATOM 6241 N N . LEU A 1 807 ? 12.630 -16.853 -12.281 1.00 97.75 807 LEU A N 1
ATOM 6242 C CA . LEU A 1 807 ? 13.854 -16.502 -12.994 1.00 97.75 807 LEU A CA 1
ATOM 6243 C C . LEU A 1 807 ? 14.067 -14.988 -12.944 1.00 97.75 807 LEU A C 1
ATOM 6245 O O . LEU A 1 807 ? 13.198 -14.233 -13.363 1.00 97.75 807 LEU A O 1
ATOM 6249 N N . TYR A 1 808 ? 15.227 -14.537 -12.486 1.00 97.62 808 TYR A N 1
ATOM 6250 C CA . TYR A 1 808 ? 15.591 -13.124 -12.417 1.00 97.62 808 TYR A CA 1
ATOM 6251 C C . TYR A 1 808 ? 16.599 -12.797 -13.516 1.00 97.62 808 TYR A C 1
ATOM 6253 O O . TYR A 1 808 ? 17.750 -13.214 -13.433 1.00 97.62 808 TYR A O 1
ATOM 6261 N N . ALA A 1 809 ? 16.167 -12.094 -14.559 1.00 94.62 809 ALA A N 1
ATOM 6262 C CA . ALA A 1 809 ? 16.999 -11.738 -15.704 1.00 94.62 809 ALA A CA 1
ATOM 6263 C C . ALA A 1 809 ? 17.971 -10.596 -15.384 1.00 94.62 809 ALA A C 1
ATOM 6265 O O . ALA A 1 809 ? 17.807 -9.896 -14.389 1.00 94.62 809 ALA A O 1
ATOM 6266 N N . SER A 1 810 ? 18.931 -10.379 -16.288 1.00 89.62 810 SER A N 1
ATOM 6267 C CA . SER A 1 810 ? 19.893 -9.270 -16.246 1.00 89.62 810 SER A CA 1
ATOM 6268 C C . SER A 1 810 ? 20.782 -9.263 -14.998 1.00 89.62 810 SER A C 1
ATOM 6270 O O . SER A 1 810 ? 20.815 -10.213 -14.218 1.00 89.62 810 SER A O 1
ATOM 6272 N N . ARG A 1 811 ? 21.613 -8.231 -14.842 1.00 87.38 811 ARG A N 1
ATOM 6273 C CA . ARG A 1 811 ? 22.526 -8.131 -13.692 1.00 87.38 811 ARG A CA 1
ATOM 6274 C C . ARG A 1 811 ? 21.777 -7.725 -12.436 1.00 87.38 811 ARG A C 1
ATOM 6276 O O . ARG A 1 811 ? 22.040 -8.250 -11.361 1.00 87.38 811 ARG A O 1
ATOM 6283 N N . GLU A 1 812 ? 20.812 -6.833 -12.606 1.00 90.81 812 GLU A N 1
ATOM 6284 C CA . GLU A 1 812 ? 19.890 -6.368 -11.577 1.00 90.81 812 GLU A CA 1
ATOM 6285 C C . GLU A 1 812 ? 19.113 -7.545 -10.966 1.00 90.81 812 GLU A C 1
ATOM 6287 O O . GLU A 1 812 ? 18.813 -7.551 -9.772 1.00 90.81 812 GLU A O 1
ATOM 6292 N N . GLY A 1 813 ? 18.871 -8.600 -11.754 1.00 94.19 813 GLY A N 1
ATOM 6293 C CA . GLY A 1 813 ? 18.287 -9.846 -11.278 1.00 94.19 813 GLY A CA 1
ATOM 6294 C C . GLY A 1 813 ? 19.050 -10.520 -10.136 1.00 94.19 813 GLY A C 1
ATOM 6295 O O . GLY A 1 813 ? 18.415 -11.151 -9.295 1.00 94.19 813 GLY A O 1
ATOM 6296 N N . ALA A 1 814 ? 20.375 -10.362 -10.033 1.00 93.38 814 ALA A N 1
ATOM 6297 C CA . ALA A 1 814 ? 21.136 -10.919 -8.910 1.00 93.38 814 ALA A CA 1
ATOM 6298 C C . ALA A 1 814 ? 20.761 -10.239 -7.585 1.00 93.38 814 ALA A C 1
ATOM 6300 O O . ALA A 1 814 ? 20.606 -10.899 -6.559 1.00 93.38 814 ALA A O 1
ATOM 6301 N N . PHE A 1 815 ? 20.572 -8.918 -7.610 1.00 95.19 815 PHE A N 1
ATOM 6302 C CA . PHE A 1 815 ? 20.103 -8.156 -6.456 1.00 95.19 815 PHE A CA 1
ATOM 6303 C C . PHE A 1 815 ? 18.658 -8.528 -6.096 1.00 95.19 815 PHE A C 1
ATOM 6305 O O . PHE A 1 815 ? 18.370 -8.825 -4.937 1.00 95.19 815 PHE A O 1
ATOM 6312 N N . LEU A 1 816 ? 17.759 -8.594 -7.081 1.00 97.88 816 LEU A N 1
ATOM 6313 C CA . LEU A 1 816 ? 16.362 -8.970 -6.842 1.00 97.88 816 LEU A CA 1
ATOM 6314 C C . LEU A 1 816 ? 16.211 -10.417 -6.342 1.00 97.88 816 LEU A C 1
ATOM 6316 O O . LEU A 1 816 ? 15.341 -10.683 -5.516 1.00 97.88 816 LEU A O 1
ATOM 6320 N N . ALA A 1 817 ? 17.080 -11.338 -6.769 1.00 97.25 817 ALA A N 1
ATOM 6321 C CA . ALA A 1 817 ? 17.132 -12.698 -6.238 1.00 97.25 817 ALA A CA 1
ATOM 6322 C C . ALA A 1 817 ? 17.518 -12.721 -4.747 1.00 97.25 817 ALA A C 1
ATOM 6324 O O . ALA A 1 817 ? 16.900 -13.449 -3.975 1.00 97.25 817 ALA A O 1
ATOM 6325 N N . ARG A 1 818 ? 18.458 -11.871 -4.304 1.00 96.25 818 ARG A N 1
ATOM 6326 C CA . ARG A 1 818 ? 18.777 -11.717 -2.868 1.00 96.25 818 ARG A CA 1
ATOM 6327 C C . ARG A 1 818 ? 17.586 -11.184 -2.070 1.00 96.25 818 ARG A C 1
ATOM 6329 O O . ARG A 1 818 ? 17.335 -11.646 -0.961 1.00 96.25 818 ARG A O 1
ATOM 6336 N N . VAL A 1 819 ? 16.841 -10.224 -2.627 1.00 97.12 819 VAL A N 1
ATOM 6337 C CA . VAL A 1 819 ? 15.597 -9.730 -2.008 1.00 97.12 819 VAL A CA 1
ATOM 6338 C C . VAL A 1 819 ? 14.567 -10.860 -1.916 1.00 97.12 819 VAL A C 1
ATOM 6340 O O . VAL A 1 819 ? 13.967 -11.043 -0.862 1.00 97.12 819 VAL A O 1
ATOM 6343 N N . HIS A 1 820 ? 14.404 -11.662 -2.972 1.00 98.06 820 HIS A N 1
ATOM 6344 C CA . HIS A 1 820 ? 13.522 -12.834 -2.980 1.00 98.06 820 HIS A CA 1
ATOM 6345 C C . HIS A 1 820 ? 13.835 -13.806 -1.845 1.00 98.06 820 HIS A C 1
ATOM 6347 O O . HIS A 1 820 ? 12.919 -14.202 -1.126 1.00 98.06 820 HIS A O 1
ATOM 6353 N N . GLU A 1 821 ? 15.102 -14.178 -1.663 1.00 92.88 821 GLU A N 1
ATOM 6354 C CA . GLU A 1 821 ? 15.519 -15.151 -0.645 1.00 92.88 821 GLU A CA 1
ATOM 6355 C C . GLU A 1 821 ? 15.052 -14.777 0.768 1.00 92.88 821 GLU A C 1
ATOM 6357 O O . GLU A 1 821 ? 14.662 -15.659 1.535 1.00 92.88 821 GLU A O 1
ATOM 6362 N N . VAL A 1 822 ? 15.043 -13.482 1.104 1.00 88.06 822 VAL A N 1
ATOM 6363 C CA . VAL A 1 822 ? 14.668 -13.008 2.445 1.00 88.06 822 VAL A CA 1
ATOM 6364 C C . VAL A 1 822 ? 13.167 -12.753 2.617 1.00 88.06 822 VAL A C 1
ATOM 6366 O O . VAL A 1 822 ? 12.685 -12.782 3.747 1.00 88.06 822 VAL A O 1
ATOM 6369 N N . VAL A 1 823 ? 12.408 -12.536 1.535 1.00 91.62 823 VAL A N 1
ATOM 6370 C CA . VAL A 1 823 ? 10.955 -12.259 1.618 1.00 91.62 823 VAL A CA 1
ATOM 6371 C C . VAL A 1 823 ? 10.073 -13.466 1.318 1.00 91.62 823 VAL A C 1
ATOM 6373 O O . VAL A 1 823 ? 8.964 -13.556 1.844 1.00 91.62 823 VAL A O 1
ATOM 6376 N N . ALA A 1 824 ? 10.537 -14.410 0.497 1.00 90.00 824 ALA A N 1
ATOM 6377 C CA . ALA A 1 824 ? 9.731 -15.553 0.073 1.00 90.00 824 ALA A CA 1
ATOM 6378 C C . ALA A 1 824 ? 9.214 -16.422 1.235 1.00 90.00 824 ALA A C 1
ATOM 6380 O O . ALA A 1 824 ? 8.035 -16.795 1.189 1.00 90.00 824 ALA A O 1
ATOM 6381 N N . PRO A 1 825 ? 9.995 -16.683 2.310 1.00 84.50 825 PRO A N 1
ATOM 6382 C CA . PRO A 1 825 ? 9.488 -17.417 3.468 1.00 84.50 825 PRO A CA 1
ATOM 6383 C C . PRO A 1 825 ? 8.289 -16.734 4.133 1.00 84.50 825 PRO A C 1
ATOM 6385 O O . PRO A 1 825 ? 7.330 -17.413 4.489 1.00 84.50 825 PRO A O 1
ATOM 6388 N N . ALA A 1 826 ? 8.309 -15.403 4.259 1.00 84.06 826 ALA A N 1
ATOM 6389 C CA . ALA A 1 826 ? 7.198 -14.652 4.839 1.00 84.06 826 ALA A CA 1
ATOM 6390 C C . ALA A 1 826 ? 5.975 -14.649 3.908 1.00 84.06 826 ALA A C 1
ATOM 6392 O O . ALA A 1 826 ? 4.857 -14.897 4.349 1.00 84.06 826 ALA A O 1
ATOM 6393 N N . LEU A 1 827 ? 6.183 -14.413 2.608 1.00 87.69 827 LEU A N 1
ATOM 6394 C CA . LEU A 1 827 ? 5.090 -14.228 1.648 1.00 87.69 827 LEU A CA 1
ATOM 6395 C C . LEU A 1 827 ? 4.339 -15.517 1.292 1.00 87.69 827 LEU A C 1
ATOM 6397 O O . LEU A 1 827 ? 3.138 -15.443 1.010 1.00 87.69 827 LEU A O 1
ATOM 6401 N N . ALA A 1 828 ? 5.039 -16.658 1.262 1.00 86.50 828 ALA A N 1
ATOM 6402 C CA . ALA A 1 828 ? 4.526 -17.924 0.729 1.00 86.50 828 ALA A CA 1
ATOM 6403 C C . ALA A 1 828 ? 4.846 -19.168 1.586 1.00 86.50 828 ALA A C 1
ATOM 6405 O O . ALA A 1 828 ? 4.366 -20.262 1.275 1.00 86.50 828 ALA A O 1
ATOM 6406 N N . GLY A 1 829 ? 5.631 -19.045 2.663 1.00 84.69 829 GLY A N 1
ATOM 6407 C CA . GLY A 1 829 ? 5.938 -20.157 3.566 1.00 84.69 829 GLY A CA 1
ATOM 6408 C C . GLY A 1 829 ? 6.521 -21.373 2.840 1.00 84.69 829 GLY A C 1
ATOM 6409 O O . GLY A 1 829 ? 7.467 -21.264 2.064 1.00 84.69 829 GLY A O 1
ATOM 6410 N N . ALA A 1 830 ? 5.938 -22.553 3.068 1.00 81.31 830 ALA A N 1
ATOM 6411 C CA . ALA A 1 830 ? 6.376 -23.800 2.434 1.00 81.31 830 ALA A CA 1
ATOM 6412 C C . ALA A 1 830 ? 6.133 -23.855 0.912 1.00 81.31 830 ALA A C 1
ATOM 6414 O O . ALA A 1 830 ? 6.746 -24.676 0.233 1.00 81.31 830 ALA A O 1
ATOM 6415 N N . ALA A 1 831 ? 5.254 -23.000 0.378 1.00 85.75 831 ALA A N 1
ATOM 6416 C CA . ALA A 1 831 ? 4.977 -22.894 -1.054 1.00 85.75 831 ALA A CA 1
ATOM 6417 C C . ALA A 1 831 ? 5.912 -21.903 -1.772 1.00 85.75 831 ALA A C 1
ATOM 6419 O O . ALA A 1 831 ? 5.736 -21.655 -2.963 1.00 85.75 831 ALA A O 1
ATOM 6420 N N . ALA A 1 832 ? 6.887 -21.322 -1.063 1.00 91.00 832 ALA A N 1
ATOM 6421 C CA . ALA A 1 832 ? 7.816 -20.352 -1.621 1.00 91.00 832 ALA A CA 1
ATOM 6422 C C . ALA A 1 832 ? 8.594 -20.928 -2.825 1.00 91.00 832 ALA A C 1
ATOM 6424 O O . ALA A 1 832 ? 9.293 -21.939 -2.674 1.00 91.00 832 ALA A O 1
ATOM 6425 N N . PRO A 1 833 ? 8.508 -20.296 -4.013 1.00 94.19 833 PRO A N 1
ATOM 6426 C CA . PRO A 1 833 ? 9.339 -20.668 -5.150 1.00 94.19 833 PRO A CA 1
ATOM 6427 C C . PRO A 1 833 ? 10.808 -20.336 -4.862 1.00 94.19 833 PRO A C 1
ATOM 6429 O O . PRO A 1 833 ? 11.127 -19.532 -3.992 1.00 94.19 833 PRO A O 1
ATOM 6432 N N . ARG A 1 834 ? 11.728 -20.954 -5.601 1.00 95.38 834 ARG A N 1
ATOM 6433 C CA . ARG A 1 834 ? 13.163 -20.653 -5.517 1.00 95.38 834 ARG A CA 1
ATOM 6434 C C . ARG A 1 834 ? 13.531 -19.503 -6.448 1.00 95.38 834 ARG A C 1
ATOM 6436 O O . ARG A 1 834 ? 13.114 -19.488 -7.604 1.00 95.38 834 ARG A O 1
ATOM 6443 N N . ALA A 1 835 ? 14.385 -18.592 -5.996 1.00 97.31 835 ALA A N 1
ATOM 6444 C CA . ALA A 1 835 ? 15.006 -17.619 -6.884 1.00 97.31 835 ALA A CA 1
ATOM 6445 C C . ALA A 1 835 ? 16.084 -18.289 -7.750 1.00 97.31 835 ALA A C 1
ATOM 6447 O O . ALA A 1 835 ? 16.912 -19.053 -7.252 1.00 97.31 835 ALA A O 1
ATOM 6448 N N . VAL A 1 836 ? 16.094 -17.988 -9.048 1.00 96.56 836 VAL A N 1
ATOM 6449 C CA . VAL A 1 836 ? 17.159 -18.390 -9.973 1.00 96.56 836 VAL A CA 1
ATOM 6450 C C . VAL A 1 836 ? 17.632 -17.150 -10.712 1.00 96.56 836 VAL A C 1
ATOM 6452 O O . VAL A 1 836 ? 16.902 -16.594 -11.530 1.00 96.56 836 VAL A O 1
ATOM 6455 N N . HIS A 1 837 ? 18.857 -16.708 -10.438 1.00 95.62 837 HIS A N 1
ATOM 6456 C CA . HIS A 1 837 ? 19.473 -15.648 -11.229 1.00 95.62 837 HIS A CA 1
ATOM 6457 C C . HIS A 1 837 ? 19.818 -16.177 -12.625 1.00 95.62 837 HIS A C 1
ATOM 6459 O O . HIS A 1 837 ? 20.424 -17.240 -12.775 1.00 95.62 837 HIS A O 1
ATOM 6465 N N . LEU A 1 838 ? 19.382 -15.444 -13.645 1.00 94.75 838 LEU A N 1
ATOM 6466 C CA . LEU A 1 838 ? 19.591 -15.745 -15.046 1.00 94.75 838 LEU A CA 1
ATOM 6467 C C . LEU A 1 838 ? 20.506 -14.679 -15.655 1.00 94.75 838 LEU A C 1
ATOM 6469 O O . LEU A 1 838 ? 20.093 -13.561 -15.965 1.00 94.75 838 LEU A O 1
ATOM 6473 N N . GLU A 1 839 ? 21.760 -15.057 -15.868 1.00 94.00 839 GLU A N 1
ATOM 6474 C CA . GLU A 1 839 ? 22.819 -14.243 -16.455 1.00 94.00 839 GLU A CA 1
ATOM 6475 C C . GLU A 1 839 ? 22.579 -14.088 -17.969 1.00 94.00 839 GLU A C 1
ATOM 6477 O O . GLU A 1 839 ? 23.188 -14.753 -18.810 1.00 94.00 839 GLU A O 1
ATOM 6482 N N . VAL A 1 840 ? 21.645 -13.205 -18.323 1.00 93.69 840 VAL A N 1
ATOM 6483 C CA . VAL A 1 840 ? 21.271 -12.846 -19.699 1.00 93.69 840 VAL A CA 1
ATOM 6484 C C . VAL A 1 840 ? 21.350 -11.337 -19.913 1.00 93.69 840 VAL A C 1
ATOM 6486 O O . VAL A 1 840 ? 21.221 -10.549 -18.983 1.00 93.69 840 VAL A O 1
ATOM 6489 N N . SER A 1 841 ? 21.522 -10.914 -21.159 1.00 91.62 841 SER A N 1
ATOM 6490 C CA . SER A 1 841 ? 21.410 -9.516 -21.572 1.00 91.62 841 SER A CA 1
ATOM 6491 C C . SER A 1 841 ? 20.654 -9.421 -22.897 1.00 91.62 841 SER A C 1
ATOM 6493 O O . SER A 1 841 ? 20.423 -10.429 -23.575 1.00 91.62 841 SER A O 1
ATOM 6495 N N . ARG A 1 842 ? 20.300 -8.204 -23.328 1.00 89.38 842 ARG A N 1
ATOM 6496 C CA . ARG A 1 842 ? 19.778 -7.997 -24.691 1.00 89.38 842 ARG A CA 1
ATOM 6497 C C . ARG A 1 842 ? 20.760 -8.513 -25.746 1.00 89.38 842 ARG A C 1
ATOM 6499 O O . ARG A 1 842 ? 20.333 -9.161 -26.695 1.00 89.38 842 ARG A O 1
ATOM 6506 N N . ARG A 1 843 ? 22.068 -8.335 -25.528 1.00 87.44 843 ARG A N 1
ATOM 6507 C CA . ARG A 1 843 ? 23.123 -8.814 -26.430 1.00 87.44 843 ARG A CA 1
ATOM 6508 C C . ARG A 1 843 ? 23.235 -10.338 -26.462 1.00 87.44 843 ARG A C 1
ATOM 6510 O O . ARG A 1 843 ? 23.293 -10.910 -27.545 1.00 87.44 843 ARG A O 1
ATOM 6517 N N . SER A 1 844 ? 23.199 -11.004 -25.305 1.00 92.38 844 SER A N 1
ATOM 6518 C CA . SER A 1 844 ? 23.319 -12.469 -25.246 1.00 92.38 844 SER A CA 1
ATOM 6519 C C . SER A 1 844 ? 22.068 -13.207 -25.734 1.00 92.38 844 SER A C 1
ATOM 6521 O O . SER A 1 844 ? 22.143 -14.403 -26.005 1.00 92.38 844 SER A O 1
ATOM 6523 N N . THR A 1 845 ? 20.927 -12.518 -25.858 1.00 94.56 845 THR A N 1
ATOM 6524 C CA . THR A 1 845 ? 19.642 -13.125 -26.245 1.00 94.56 845 THR A CA 1
ATOM 6525 C C . THR A 1 845 ? 19.163 -12.730 -27.641 1.00 94.56 845 THR A C 1
ATOM 6527 O O . THR A 1 845 ? 18.476 -13.527 -28.280 1.00 94.56 845 THR A O 1
ATOM 6530 N N . PHE A 1 846 ? 19.533 -11.551 -28.159 1.00 94.38 846 PHE A N 1
ATOM 6531 C CA . PHE A 1 846 ? 19.043 -11.074 -29.456 1.00 94.38 846 PHE A CA 1
ATOM 6532 C C . PHE A 1 846 ? 19.507 -11.959 -30.612 1.00 94.38 846 PHE A C 1
ATOM 6534 O O . PHE A 1 846 ? 18.657 -12.494 -31.318 1.00 94.38 846 PHE A O 1
ATOM 6541 N N . GLY A 1 847 ? 20.816 -12.190 -30.761 1.00 93.62 847 GLY A N 1
ATOM 6542 C CA . GLY A 1 847 ? 21.367 -13.069 -31.801 1.00 93.62 847 GLY A CA 1
ATOM 6543 C C . GLY A 1 847 ? 20.725 -14.467 -31.828 1.00 93.62 847 GLY A C 1
ATOM 6544 O O . GLY A 1 847 ? 20.170 -14.852 -32.858 1.00 93.62 847 GLY A O 1
ATOM 6545 N N . PRO A 1 848 ? 20.700 -15.204 -30.698 1.00 94.88 848 PRO A N 1
ATOM 6546 C CA . PRO A 1 848 ? 20.012 -16.497 -30.578 1.00 94.88 848 PRO A CA 1
ATOM 6547 C C . PRO A 1 848 ? 18.526 -16.513 -30.965 1.00 94.88 848 PRO A C 1
ATOM 6549 O O . PRO A 1 848 ? 17.991 -17.566 -31.328 1.00 94.88 848 PRO A O 1
ATOM 6552 N N . SER A 1 849 ? 17.846 -15.367 -30.854 1.00 94.69 849 SER A N 1
ATOM 6553 C CA . SER A 1 849 ? 16.421 -15.232 -31.171 1.00 94.69 849 SER A CA 1
ATOM 6554 C C . SER A 1 849 ? 16.125 -15.093 -32.668 1.00 94.69 849 SER A C 1
ATOM 6556 O O . SER A 1 849 ? 14.964 -15.218 -33.050 1.00 94.69 849 SER A O 1
ATOM 6558 N N . LEU A 1 850 ? 17.136 -14.822 -33.503 1.00 92.50 850 LEU A N 1
ATOM 6559 C CA . LEU A 1 850 ? 16.966 -14.593 -34.941 1.00 92.50 850 LEU A CA 1
ATOM 6560 C C . LEU A 1 850 ? 16.724 -15.925 -35.660 1.00 92.50 850 LEU A C 1
ATOM 6562 O O . LEU A 1 850 ? 17.541 -16.841 -35.566 1.00 92.50 850 LEU A O 1
ATOM 6566 N N . ALA A 1 851 ? 15.616 -16.032 -36.395 1.00 73.25 851 ALA A N 1
ATOM 6567 C CA . ALA A 1 851 ? 15.283 -17.240 -37.153 1.00 73.25 851 ALA A CA 1
ATOM 6568 C C . ALA A 1 851 ? 16.010 -17.278 -38.509 1.00 73.25 851 ALA A C 1
ATOM 6570 O O . ALA A 1 851 ? 16.311 -18.357 -39.022 1.00 73.25 851 ALA A O 1
ATOM 6571 N N . GLY A 1 852 ? 16.318 -16.105 -39.083 1.00 72.31 852 GLY A N 1
ATOM 6572 C CA . GLY A 1 852 ? 16.956 -16.023 -40.400 1.00 72.31 852 GLY A CA 1
ATOM 6573 C C . GLY A 1 852 ? 17.659 -14.709 -40.748 1.00 72.31 852 GLY A C 1
ATOM 6574 O O . GLY A 1 852 ? 18.030 -14.547 -41.914 1.00 72.31 852 GLY A O 1
ATOM 6575 N N . MET A 1 853 ? 17.842 -13.788 -39.790 1.00 81.62 853 MET A N 1
ATOM 6576 C CA . MET A 1 853 ? 18.351 -12.421 -40.032 1.00 81.62 853 MET A CA 1
ATOM 6577 C C . MET A 1 853 ? 17.592 -11.710 -41.165 1.00 81.62 853 MET A C 1
ATOM 6579 O O . MET A 1 853 ? 18.192 -11.052 -42.020 1.00 81.62 853 MET A O 1
ATOM 6583 N N . ASP A 1 854 ? 16.281 -11.924 -41.248 1.00 82.50 854 ASP A N 1
ATOM 6584 C CA . ASP A 1 854 ? 15.461 -11.168 -42.181 1.00 82.50 854 ASP A CA 1
ATOM 6585 C C . ASP A 1 854 ? 15.218 -9.747 -41.655 1.00 82.50 854 ASP A C 1
ATOM 6587 O O . ASP A 1 854 ? 15.574 -9.380 -40.530 1.00 82.50 854 ASP A O 1
ATOM 6591 N N . ARG A 1 855 ? 14.661 -8.906 -42.525 1.00 82.75 855 ARG A N 1
ATOM 6592 C CA . ARG A 1 855 ? 14.396 -7.510 -42.187 1.00 82.75 855 ARG A CA 1
ATOM 6593 C C . ARG A 1 855 ? 13.425 -7.407 -41.004 1.00 82.75 855 ARG A C 1
ATOM 6595 O O . ARG A 1 855 ? 13.640 -6.566 -40.137 1.00 82.75 855 ARG A O 1
ATOM 6602 N N . ASP A 1 856 ? 12.413 -8.268 -40.937 1.00 80.56 856 ASP A N 1
ATOM 6603 C CA . ASP A 1 856 ? 11.404 -8.252 -39.872 1.00 80.56 856 ASP A CA 1
ATOM 6604 C C . ASP A 1 856 ? 12.004 -8.597 -38.499 1.00 80.56 856 ASP A C 1
ATOM 6606 O O . ASP A 1 856 ? 11.676 -7.954 -37.496 1.00 80.56 856 ASP A O 1
ATOM 6610 N N . ASP A 1 857 ? 12.950 -9.538 -38.452 1.00 84.81 857 ASP A N 1
ATOM 6611 C CA . ASP A 1 857 ? 13.728 -9.875 -37.264 1.00 84.81 857 ASP A CA 1
ATOM 6612 C C . ASP A 1 857 ? 14.560 -8.682 -36.766 1.00 84.81 857 ASP A C 1
ATOM 6614 O O . ASP A 1 857 ? 14.577 -8.391 -35.565 1.00 84.81 857 ASP A O 1
ATOM 6618 N N . LEU A 1 858 ? 15.234 -7.976 -37.680 1.00 89.75 858 LEU A N 1
ATOM 6619 C CA . LEU A 1 858 ? 16.137 -6.865 -37.357 1.00 89.75 858 LEU A CA 1
ATOM 6620 C C . LEU A 1 858 ? 15.402 -5.553 -37.058 1.00 89.75 858 LEU A C 1
ATOM 6622 O O . LEU A 1 858 ? 15.888 -4.751 -36.254 1.00 89.75 858 LEU A O 1
ATOM 6626 N N . LEU A 1 859 ? 14.191 -5.361 -37.595 1.00 89.25 859 LEU A N 1
ATOM 6627 C CA . LEU A 1 859 ? 13.319 -4.232 -37.251 1.00 89.25 859 LEU A CA 1
ATOM 6628 C C . LEU A 1 859 ? 13.039 -4.153 -35.746 1.00 89.25 859 LEU A C 1
ATOM 6630 O O . LEU A 1 859 ? 12.855 -3.052 -35.223 1.00 89.25 859 LEU A O 1
ATOM 6634 N N . ARG A 1 860 ? 13.087 -5.285 -35.027 1.00 89.19 860 ARG A N 1
ATOM 6635 C CA . ARG A 1 860 ? 12.946 -5.309 -33.563 1.00 89.19 860 ARG A CA 1
ATOM 6636 C C . ARG A 1 860 ? 13.997 -4.469 -32.845 1.00 89.19 860 ARG A C 1
ATOM 6638 O O . ARG A 1 860 ? 13.694 -3.892 -31.804 1.00 89.19 860 ARG A O 1
ATOM 6645 N N . MET A 1 861 ? 15.196 -4.389 -33.414 1.00 87.88 861 MET A N 1
ATOM 6646 C CA . MET A 1 861 ? 16.278 -3.532 -32.943 1.00 87.88 861 MET A CA 1
ATOM 6647 C C . MET A 1 861 ? 16.213 -2.151 -33.604 1.00 87.88 861 MET A C 1
ATOM 6649 O O . MET A 1 861 ? 16.284 -1.140 -32.908 1.00 87.88 861 MET A O 1
ATOM 6653 N N . TRP A 1 862 ? 16.031 -2.081 -34.926 1.00 87.94 862 TRP A N 1
ATOM 6654 C CA . TRP A 1 862 ? 16.103 -0.816 -35.669 1.00 87.94 862 TRP A CA 1
ATOM 6655 C C . TRP A 1 862 ? 14.987 0.183 -35.355 1.00 87.94 862 TRP A C 1
ATOM 6657 O O . TRP A 1 862 ? 15.200 1.381 -35.499 1.00 87.94 862 TRP A O 1
ATOM 6667 N N . ARG A 1 863 ? 13.824 -0.260 -34.860 1.00 85.75 863 ARG A N 1
ATOM 6668 C CA . ARG A 1 863 ? 12.786 0.663 -34.359 1.00 85.75 863 ARG A CA 1
ATOM 6669 C C . ARG A 1 863 ? 13.215 1.429 -33.109 1.00 85.75 863 ARG A C 1
ATOM 6671 O O . ARG A 1 863 ? 12.732 2.532 -32.888 1.00 85.75 863 ARG A O 1
ATOM 6678 N N . GLN A 1 864 ? 14.093 0.843 -32.297 1.00 80.50 864 GLN A N 1
ATOM 6679 C CA . GLN A 1 864 ? 14.660 1.498 -31.118 1.00 80.50 864 GLN A CA 1
ATOM 6680 C C . GLN A 1 864 ? 15.974 2.221 -31.452 1.00 80.50 864 GLN A C 1
ATOM 6682 O O . GLN A 1 864 ? 16.259 3.269 -30.882 1.00 80.50 864 GLN A O 1
ATOM 6687 N N . TYR A 1 865 ? 16.745 1.685 -32.401 1.00 83.56 865 TYR A N 1
ATOM 6688 C CA . TYR A 1 865 ? 18.051 2.194 -32.811 1.00 83.56 865 TYR A CA 1
ATOM 6689 C C . TYR A 1 865 ? 18.100 2.381 -34.338 1.00 83.56 865 TYR A C 1
ATOM 6691 O O . TYR A 1 865 ? 18.674 1.547 -35.044 1.00 83.56 865 TYR A O 1
ATOM 6699 N N . PRO A 1 866 ? 17.484 3.450 -34.874 1.00 81.62 866 PRO A N 1
ATOM 6700 C CA . PRO A 1 866 ? 17.372 3.655 -36.320 1.00 81.62 866 PRO A CA 1
ATOM 6701 C C . PRO A 1 866 ? 18.704 4.020 -36.988 1.00 81.62 866 PRO A C 1
ATOM 6703 O O . PRO A 1 866 ? 18.831 3.885 -38.204 1.00 81.62 866 PRO A O 1
ATOM 6706 N N . ASN A 1 867 ? 19.695 4.455 -36.204 1.00 84.94 867 ASN A N 1
ATOM 6707 C CA . ASN A 1 867 ? 21.019 4.838 -36.681 1.00 84.94 867 ASN A CA 1
ATOM 6708 C C . ASN A 1 867 ? 22.065 3.883 -36.106 1.00 84.94 867 ASN A C 1
ATOM 6710 O O . ASN A 1 867 ? 22.225 3.811 -34.888 1.00 84.94 867 ASN A O 1
ATOM 6714 N N . GLN A 1 868 ? 22.778 3.157 -36.966 1.00 84.38 868 GLN A N 1
ATOM 6715 C CA . GLN A 1 868 ? 23.755 2.152 -36.543 1.00 84.38 868 GLN A CA 1
ATOM 6716 C C . GLN A 1 868 ? 24.919 2.052 -37.520 1.00 84.38 868 GLN A C 1
ATOM 6718 O O . GLN A 1 868 ? 24.767 2.299 -38.715 1.00 84.38 868 GLN A O 1
ATOM 6723 N N . SER A 1 869 ? 26.079 1.635 -37.014 1.00 89.75 869 SER A N 1
ATOM 6724 C CA . SER A 1 869 ? 27.170 1.159 -37.860 1.00 89.75 869 SER A CA 1
ATOM 6725 C C . SER A 1 869 ? 27.085 -0.354 -38.085 1.00 89.75 869 SER A C 1
ATOM 6727 O O . SER A 1 869 ? 26.511 -1.066 -37.251 1.00 89.75 869 SER A O 1
ATOM 6729 N N . PRO A 1 870 ? 27.687 -0.894 -39.162 1.00 90.81 870 PRO A N 1
ATOM 6730 C CA . PRO A 1 870 ? 27.807 -2.339 -39.340 1.00 90.81 870 PRO A CA 1
ATOM 6731 C C . PRO A 1 870 ? 28.462 -3.040 -38.142 1.00 90.81 870 PRO A C 1
ATOM 6733 O O . PRO A 1 870 ? 28.038 -4.134 -37.778 1.00 90.81 870 PRO A O 1
ATOM 6736 N N . ARG A 1 871 ? 29.437 -2.403 -37.474 1.00 90.56 871 ARG A N 1
ATOM 6737 C CA . ARG A 1 871 ? 30.010 -2.909 -36.219 1.00 90.56 871 ARG A CA 1
ATOM 6738 C C . ARG A 1 871 ? 28.946 -3.032 -35.131 1.00 90.56 871 ARG A C 1
ATOM 6740 O O . ARG A 1 871 ? 28.826 -4.099 -34.542 1.00 90.56 871 ARG A O 1
ATOM 6747 N N . ALA A 1 872 ? 28.166 -1.981 -34.879 1.00 85.88 872 ALA A N 1
ATOM 6748 C CA . ALA A 1 872 ? 27.118 -2.004 -33.857 1.00 85.88 872 ALA A CA 1
ATOM 6749 C C . ALA A 1 872 ? 26.053 -3.077 -34.150 1.00 85.88 872 ALA A C 1
ATOM 6751 O O . ALA A 1 872 ? 25.645 -3.798 -33.238 1.00 85.88 872 ALA A O 1
ATOM 6752 N N . LEU A 1 873 ? 25.660 -3.238 -35.419 1.00 89.25 873 LEU A N 1
ATOM 6753 C CA . LEU A 1 873 ? 24.741 -4.287 -35.874 1.00 89.25 873 LEU A CA 1
ATOM 6754 C C . LEU A 1 873 ? 25.293 -5.693 -35.581 1.00 89.25 873 LEU A C 1
ATOM 6756 O O . LEU A 1 873 ? 24.622 -6.498 -34.936 1.00 89.25 873 LEU A O 1
ATOM 6760 N N . LEU A 1 874 ? 26.522 -5.985 -36.019 1.00 90.62 874 LEU A N 1
ATOM 6761 C CA . LEU A 1 874 ? 27.161 -7.293 -35.827 1.00 90.62 874 LEU A CA 1
ATOM 6762 C C . LEU A 1 874 ? 27.376 -7.602 -34.338 1.00 90.62 874 LEU A C 1
ATOM 6764 O O . LEU A 1 874 ? 27.007 -8.682 -33.877 1.00 90.62 874 LEU A O 1
ATOM 6768 N N . THR A 1 875 ? 27.871 -6.632 -33.567 1.00 88.50 875 THR A N 1
ATOM 6769 C CA . THR A 1 875 ? 28.069 -6.766 -32.117 1.00 88.50 875 THR A CA 1
ATOM 6770 C C . THR A 1 875 ? 26.750 -6.996 -31.376 1.00 88.50 875 THR A C 1
ATOM 6772 O O . THR A 1 875 ? 26.702 -7.817 -30.460 1.00 88.50 875 THR A O 1
ATOM 6775 N N . SER A 1 876 ? 25.659 -6.333 -31.779 1.00 88.12 876 SER A N 1
ATOM 6776 C CA . SER A 1 876 ? 24.331 -6.522 -31.167 1.00 88.12 876 SER A CA 1
ATOM 6777 C C . SER A 1 876 ? 23.763 -7.922 -31.419 1.00 88.12 876 SER A C 1
ATOM 6779 O O . SER A 1 876 ? 23.016 -8.442 -30.592 1.00 88.12 876 SER A O 1
ATOM 6781 N N . MET A 1 877 ? 24.157 -8.564 -32.523 1.00 89.69 877 MET A N 1
ATOM 6782 C CA . MET A 1 877 ? 23.860 -9.971 -32.815 1.00 89.69 877 MET A CA 1
ATOM 6783 C C . MET A 1 877 ? 24.810 -10.959 -32.112 1.00 89.69 877 MET A C 1
ATOM 6785 O O . MET A 1 877 ? 24.638 -12.168 -32.252 1.00 89.69 877 MET A O 1
ATOM 6789 N N . GLY A 1 878 ? 25.807 -10.471 -31.365 1.00 87.62 878 GLY A N 1
ATOM 6790 C CA . GLY A 1 878 ? 26.824 -11.302 -30.715 1.00 87.62 878 GLY A CA 1
ATOM 6791 C C . GLY A 1 878 ? 27.903 -11.829 -31.669 1.00 87.62 878 GLY A C 1
ATOM 6792 O O . GLY A 1 878 ? 28.563 -12.818 -31.355 1.00 87.62 878 GLY A O 1
ATOM 6793 N N . LEU A 1 879 ? 28.078 -11.202 -32.837 1.00 88.94 879 LEU A N 1
ATOM 6794 C CA . LEU A 1 879 ? 29.089 -11.573 -33.828 1.00 88.94 879 LEU A CA 1
ATOM 6795 C C . LEU A 1 879 ? 30.368 -10.741 -33.658 1.00 88.94 879 LEU A C 1
ATOM 6797 O O . LEU A 1 879 ? 30.315 -9.554 -33.339 1.00 88.94 879 LEU A O 1
ATOM 6801 N N . ASP A 1 880 ? 31.523 -11.354 -33.929 1.00 88.50 880 ASP A N 1
ATOM 6802 C CA . ASP A 1 880 ? 32.808 -10.648 -33.990 1.00 88.50 880 ASP A CA 1
ATOM 6803 C C . ASP A 1 880 ? 32.878 -9.786 -35.256 1.00 88.50 880 ASP A C 1
ATOM 6805 O O . ASP A 1 880 ? 33.102 -10.299 -36.352 1.00 88.50 880 ASP A O 1
ATOM 6809 N N . ALA A 1 881 ? 32.687 -8.474 -35.109 1.00 89.81 881 ALA A N 1
ATOM 6810 C CA . ALA A 1 881 ? 32.649 -7.538 -36.227 1.00 89.81 881 ALA A CA 1
ATOM 6811 C C . ALA A 1 881 ? 33.913 -7.578 -37.107 1.00 89.81 881 ALA A C 1
ATOM 6813 O O . ALA A 1 881 ? 33.808 -7.453 -38.330 1.00 89.81 881 ALA A O 1
ATOM 6814 N N . GLU A 1 882 ? 35.094 -7.811 -36.522 1.00 92.38 882 GLU A N 1
ATOM 6815 C CA . GLU A 1 882 ? 36.357 -7.850 -37.271 1.00 92.38 882 GLU A CA 1
ATOM 6816 C C . GLU A 1 882 ? 36.383 -9.019 -38.268 1.00 92.38 882 GLU A C 1
ATOM 6818 O O . GLU A 1 882 ? 36.866 -8.875 -39.398 1.00 92.38 882 GLU A O 1
ATOM 6823 N N . ALA A 1 883 ? 35.764 -10.150 -37.910 1.00 92.31 883 ALA A N 1
ATOM 6824 C CA . ALA A 1 883 ? 35.669 -11.339 -38.759 1.00 92.31 883 ALA A CA 1
ATOM 6825 C C . ALA A 1 883 ? 34.809 -11.136 -40.027 1.00 92.31 883 ALA A C 1
ATOM 6827 O O . ALA A 1 883 ? 34.893 -11.939 -40.967 1.00 92.31 883 ALA A O 1
ATOM 6828 N N . PHE A 1 884 ? 34.014 -10.060 -40.078 1.00 93.62 884 PHE A N 1
ATOM 6829 C CA . PHE A 1 884 ? 33.112 -9.719 -41.186 1.00 93.62 884 PHE A CA 1
ATOM 6830 C C . PHE A 1 884 ? 33.524 -8.453 -41.953 1.00 93.62 884 PHE A C 1
ATOM 6832 O O . PHE A 1 884 ? 32.796 -8.005 -42.839 1.00 93.62 884 PHE A O 1
ATOM 6839 N N . THR A 1 885 ? 34.710 -7.893 -41.685 1.00 93.44 885 THR A N 1
ATOM 6840 C CA . THR A 1 885 ? 35.230 -6.704 -42.393 1.00 93.44 885 THR A CA 1
ATOM 6841 C C . THR A 1 885 ? 35.151 -6.847 -43.918 1.00 93.44 885 THR A C 1
ATOM 6843 O O . THR A 1 885 ? 34.795 -5.903 -44.624 1.00 93.44 885 THR A O 1
ATOM 6846 N N . GLY A 1 886 ? 35.459 -8.043 -44.434 1.00 92.25 886 GLY A N 1
ATOM 6847 C CA . GLY A 1 886 ? 35.422 -8.339 -45.867 1.00 92.25 886 GLY A CA 1
ATOM 6848 C C . GLY A 1 886 ? 34.014 -8.298 -46.468 1.00 92.25 886 GLY A C 1
ATOM 6849 O O . GLY A 1 886 ? 33.841 -7.734 -47.545 1.00 92.25 886 GLY A O 1
ATOM 6850 N N . ASP A 1 887 ? 33.012 -8.844 -45.773 1.00 93.50 887 ASP A N 1
ATOM 6851 C CA . ASP A 1 887 ? 31.613 -8.844 -46.230 1.00 93.50 887 ASP A CA 1
ATOM 6852 C C . ASP A 1 887 ? 31.042 -7.427 -46.231 1.00 93.50 887 ASP A C 1
ATOM 6854 O O . ASP A 1 887 ? 30.406 -6.994 -47.192 1.00 93.50 887 ASP A O 1
ATOM 6858 N N . VAL A 1 888 ? 31.335 -6.671 -45.169 1.00 94.06 888 VAL A N 1
ATOM 6859 C CA . VAL A 1 888 ? 30.912 -5.274 -45.024 1.00 94.06 888 VAL A CA 1
ATOM 6860 C C . VAL A 1 888 ? 31.500 -4.422 -46.153 1.00 94.06 888 VAL A C 1
ATOM 6862 O O . VAL A 1 888 ? 30.773 -3.678 -46.815 1.00 94.06 888 VAL A O 1
ATOM 6865 N N . ALA A 1 889 ? 32.790 -4.593 -46.457 1.00 93.06 889 ALA A N 1
ATOM 6866 C CA . ALA A 1 889 ? 33.432 -3.908 -47.576 1.00 93.06 889 ALA A CA 1
ATOM 6867 C C . ALA A 1 889 ? 32.839 -4.317 -48.939 1.00 93.06 889 ALA A C 1
ATOM 6869 O O . ALA A 1 889 ? 32.638 -3.456 -49.798 1.00 93.06 889 ALA A O 1
ATOM 6870 N N . ALA A 1 890 ? 32.509 -5.600 -49.137 1.00 92.81 890 ALA A N 1
ATOM 6871 C CA . ALA A 1 890 ? 31.889 -6.098 -50.369 1.00 92.81 890 ALA A CA 1
ATOM 6872 C C . ALA A 1 890 ? 30.489 -5.502 -50.614 1.00 92.81 890 ALA A C 1
ATOM 6874 O O . ALA A 1 890 ? 30.114 -5.250 -51.761 1.00 92.81 890 ALA A O 1
ATOM 6875 N N . ALA A 1 891 ? 29.746 -5.196 -49.548 1.00 93.19 891 ALA A N 1
ATOM 6876 C CA . ALA A 1 891 ? 28.469 -4.488 -49.616 1.00 93.19 891 ALA A CA 1
ATOM 6877 C C . ALA A 1 891 ? 28.609 -2.967 -49.866 1.00 93.19 891 ALA A C 1
ATOM 6879 O O . ALA A 1 891 ? 27.609 -2.287 -50.132 1.00 93.19 891 ALA A O 1
ATOM 6880 N N . GLY A 1 892 ? 29.835 -2.428 -49.840 1.00 94.19 892 GLY A N 1
ATOM 6881 C CA . GLY A 1 892 ? 30.133 -1.005 -50.020 1.00 94.19 892 GLY A CA 1
ATOM 6882 C C . GLY A 1 892 ? 29.975 -0.174 -48.745 1.00 94.19 892 GLY A C 1
ATOM 6883 O O . GLY A 1 892 ? 29.585 0.991 -48.828 1.00 94.19 892 GLY A O 1
ATOM 6884 N N . LEU A 1 893 ? 30.230 -0.782 -47.585 1.00 94.25 893 LEU A N 1
ATOM 6885 C CA . LEU A 1 893 ? 30.138 -0.174 -46.258 1.00 94.25 893 LEU A CA 1
ATOM 6886 C C . LEU A 1 893 ? 31.506 -0.201 -45.557 1.00 94.25 893 LEU A C 1
ATOM 6888 O O . LEU A 1 893 ? 32.372 -1.014 -45.891 1.00 94.25 893 LEU A O 1
ATOM 6892 N N . ARG A 1 894 ? 31.704 0.657 -44.550 1.00 92.69 894 ARG A N 1
ATOM 6893 C CA . ARG A 1 894 ? 32.810 0.523 -43.577 1.00 92.69 894 ARG A CA 1
ATOM 6894 C C . ARG A 1 894 ? 32.261 0.113 -42.212 1.00 92.69 894 ARG A C 1
ATOM 6896 O O . ARG A 1 894 ? 31.167 0.527 -41.854 1.00 92.69 894 ARG A O 1
ATOM 6903 N N . LEU A 1 895 ? 33.033 -0.655 -41.436 1.00 89.06 895 LEU A N 1
ATOM 6904 C CA . LEU A 1 895 ? 32.587 -1.170 -40.131 1.00 89.06 895 LEU A CA 1
ATOM 6905 C C . LEU A 1 895 ? 32.077 -0.079 -39.182 1.00 89.06 895 LEU A C 1
ATOM 6907 O O . LEU A 1 895 ? 31.041 -0.264 -38.552 1.00 89.06 895 LEU A O 1
ATOM 6911 N N . ASP A 1 896 ? 32.775 1.052 -39.124 1.00 88.69 896 ASP A N 1
ATOM 6912 C CA . ASP A 1 896 ? 32.475 2.169 -38.219 1.00 88.69 896 ASP A CA 1
ATOM 6913 C C . ASP A 1 896 ? 31.677 3.299 -38.894 1.00 88.69 896 ASP A C 1
ATOM 6915 O O . ASP A 1 896 ? 31.514 4.382 -38.338 1.00 88.69 896 ASP A O 1
ATOM 6919 N N . GLU A 1 897 ? 31.187 3.080 -40.117 1.00 87.00 897 GLU A N 1
ATOM 6920 C CA . GLU A 1 897 ? 30.328 4.047 -40.800 1.00 87.00 897 GLU A CA 1
ATOM 6921 C C . GLU A 1 897 ? 28.940 4.073 -40.163 1.00 87.00 897 GLU A C 1
ATOM 6923 O O . GLU A 1 897 ? 28.249 3.061 -40.160 1.00 87.00 897 GLU A O 1
ATOM 6928 N N . VAL A 1 898 ? 28.524 5.234 -39.656 1.00 86.31 898 VAL A N 1
ATOM 6929 C CA . VAL A 1 898 ? 27.160 5.457 -39.163 1.00 86.31 898 VAL A CA 1
ATOM 6930 C C . VAL A 1 898 ? 26.197 5.549 -40.338 1.00 86.31 898 VAL A C 1
ATOM 6932 O O . VAL A 1 898 ? 26.356 6.414 -41.198 1.00 86.31 898 VAL A O 1
ATOM 6935 N N . ILE A 1 899 ? 25.189 4.682 -40.347 1.00 85.44 899 ILE A N 1
ATOM 6936 C CA . ILE A 1 899 ? 24.107 4.694 -41.327 1.00 85.44 899 ILE A CA 1
ATOM 6937 C C . ILE A 1 899 ? 22.872 5.292 -40.657 1.00 85.44 899 ILE A C 1
ATOM 6939 O O . ILE A 1 899 ? 22.372 4.737 -39.677 1.00 85.44 899 ILE A O 1
ATOM 6943 N N . GLU A 1 900 ? 22.390 6.418 -41.178 1.00 84.44 900 GLU A N 1
ATOM 6944 C CA . GLU A 1 900 ? 21.120 7.019 -40.764 1.00 84.44 900 GLU A CA 1
ATOM 6945 C C . GLU A 1 900 ? 19.957 6.275 -41.427 1.00 84.44 900 GLU A C 1
ATOM 6947 O O . GLU A 1 900 ? 19.952 6.103 -42.645 1.00 84.44 900 GLU A O 1
ATOM 6952 N N . GLY A 1 901 ? 18.982 5.811 -40.642 1.00 84.25 901 GLY A N 1
ATOM 6953 C CA . GLY A 1 901 ? 17.876 5.010 -41.178 1.00 84.25 901 GLY A CA 1
ATOM 6954 C C . GLY A 1 901 ? 18.342 3.662 -41.737 1.00 84.25 901 GLY A C 1
ATOM 6955 O O . GLY A 1 901 ? 18.026 3.301 -42.868 1.00 84.25 901 GLY A O 1
ATOM 6956 N N . VAL A 1 902 ? 19.094 2.900 -40.936 1.00 87.69 902 VAL A N 1
ATOM 6957 C CA . VAL A 1 902 ? 19.738 1.632 -41.337 1.00 87.69 902 VAL A CA 1
ATOM 6958 C C . VAL A 1 902 ? 18.773 0.608 -41.953 1.00 87.69 902 VAL A C 1
ATOM 6960 O O . VAL A 1 902 ? 19.174 -0.172 -42.814 1.00 87.69 902 VAL A O 1
ATOM 6963 N N . ALA A 1 903 ? 17.496 0.638 -41.560 1.00 87.44 903 ALA A N 1
ATOM 6964 C CA . ALA A 1 903 ? 16.461 -0.256 -42.074 1.00 87.44 903 ALA A CA 1
ATOM 6965 C C . ALA A 1 903 ? 16.135 -0.037 -43.563 1.00 87.44 903 ALA A C 1
ATOM 6967 O O . ALA A 1 903 ? 15.627 -0.956 -44.202 1.00 87.44 903 ALA A O 1
ATOM 6968 N N . ASP A 1 904 ? 16.428 1.144 -44.112 1.00 89.62 904 ASP A N 1
ATOM 6969 C CA . ASP A 1 904 ? 16.102 1.525 -45.490 1.00 89.62 904 ASP A CA 1
ATOM 6970 C C . ASP A 1 904 ? 17.344 1.648 -46.393 1.00 89.62 904 ASP A C 1
ATOM 6972 O O . ASP A 1 904 ? 17.217 1.945 -47.584 1.00 89.62 904 ASP A O 1
ATOM 6976 N N . ASP A 1 905 ? 18.550 1.396 -45.868 1.00 91.75 905 ASP A N 1
ATOM 6977 C CA . ASP A 1 905 ? 19.786 1.515 -46.646 1.00 91.75 905 ASP A CA 1
ATOM 6978 C C . ASP A 1 905 ? 19.972 0.303 -47.593 1.00 91.75 905 ASP A C 1
ATOM 6980 O O . ASP A 1 905 ? 20.142 -0.835 -47.141 1.00 91.75 905 ASP A O 1
ATOM 6984 N N . PRO A 1 906 ? 20.032 0.509 -48.924 1.00 92.12 906 PRO A N 1
ATOM 6985 C CA . PRO A 1 906 ? 20.143 -0.584 -49.893 1.00 92.12 906 PRO A CA 1
ATOM 6986 C C . PRO A 1 906 ? 21.468 -1.356 -49.794 1.00 92.12 906 PRO A C 1
ATOM 6988 O O . PRO A 1 906 ? 21.593 -2.466 -50.314 1.00 92.12 906 PRO A O 1
ATOM 6991 N N . ARG A 1 907 ? 22.496 -0.789 -49.157 1.00 94.38 907 ARG A N 1
ATOM 6992 C CA . ARG A 1 907 ? 23.778 -1.463 -48.920 1.00 94.38 907 ARG A CA 1
ATOM 6993 C C . ARG A 1 907 ? 23.650 -2.498 -47.806 1.00 94.38 907 ARG A C 1
ATOM 6995 O O . ARG A 1 907 ? 24.294 -3.541 -47.897 1.00 94.38 907 ARG A O 1
ATOM 7002 N N . ILE A 1 908 ? 22.788 -2.255 -46.817 1.00 92.19 908 ILE A N 1
ATOM 7003 C CA . ILE A 1 908 ? 22.431 -3.246 -45.797 1.00 92.19 908 ILE A CA 1
ATOM 7004 C C . ILE A 1 908 ? 21.663 -4.404 -46.434 1.00 92.19 908 ILE A C 1
ATOM 7006 O O . ILE A 1 908 ? 22.005 -5.556 -46.178 1.00 92.19 908 ILE A O 1
ATOM 7010 N N . ASP A 1 909 ? 20.733 -4.133 -47.355 1.00 90.62 909 ASP A N 1
ATOM 7011 C CA . ASP A 1 909 ? 20.051 -5.199 -48.106 1.00 90.62 909 ASP A CA 1
ATOM 7012 C C . ASP A 1 909 ? 21.034 -6.060 -48.912 1.00 90.62 909 ASP A C 1
ATOM 7014 O O . ASP A 1 909 ? 20.894 -7.283 -48.963 1.00 90.62 909 ASP A O 1
ATOM 7018 N N . ARG A 1 910 ? 22.069 -5.450 -49.509 1.00 92.94 910 ARG A N 1
ATOM 7019 C CA . ARG A 1 910 ? 23.135 -6.203 -50.193 1.00 92.94 910 ARG A CA 1
ATOM 7020 C C . ARG A 1 910 ? 23.923 -7.095 -49.239 1.00 92.94 910 ARG A C 1
ATOM 7022 O O . ARG A 1 910 ? 24.191 -8.237 -49.596 1.00 92.94 910 ARG A O 1
ATOM 7029 N N . LEU A 1 911 ? 24.273 -6.598 -48.051 1.00 92.69 911 LEU A N 1
ATOM 7030 C CA . LEU A 1 911 ? 24.975 -7.384 -47.033 1.00 92.69 911 LEU A CA 1
ATOM 7031 C C . LEU A 1 911 ? 24.117 -8.566 -46.558 1.00 92.69 911 LEU A C 1
ATOM 7033 O O . LEU A 1 911 ? 24.563 -9.710 -46.586 1.00 92.69 911 LEU A O 1
ATOM 7037 N N . LEU A 1 912 ? 22.864 -8.302 -46.179 1.00 91.06 912 LEU A N 1
ATOM 7038 C CA . LEU A 1 912 ? 21.929 -9.320 -45.689 1.00 91.06 912 LEU A CA 1
ATOM 7039 C C . LEU A 1 912 ? 21.485 -10.304 -46.782 1.00 91.06 912 LEU A C 1
ATOM 7041 O O . LEU A 1 912 ? 21.061 -11.420 -46.469 1.00 91.06 912 LEU A O 1
ATOM 7045 N N . GLY A 1 913 ? 21.568 -9.899 -48.051 1.00 90.06 913 GLY A N 1
ATOM 7046 C CA . GLY A 1 913 ? 21.270 -10.714 -49.224 1.00 90.06 913 GLY A CA 1
ATOM 7047 C C . GLY A 1 913 ? 22.430 -11.590 -49.706 1.00 90.06 913 GLY A C 1
ATOM 7048 O O . GLY A 1 913 ? 22.182 -12.518 -50.476 1.00 90.06 913 GLY A O 1
ATOM 7049 N N . ASP A 1 914 ? 23.670 -11.345 -49.266 1.00 92.62 914 ASP A N 1
ATOM 7050 C CA . ASP A 1 914 ? 24.836 -12.136 -49.673 1.00 92.62 914 ASP A CA 1
ATOM 7051 C C . ASP A 1 914 ? 24.784 -13.556 -49.060 1.00 92.62 914 ASP A C 1
ATOM 7053 O O . ASP A 1 914 ? 24.851 -13.712 -47.834 1.00 92.62 914 ASP A O 1
ATOM 7057 N N . PRO A 1 915 ? 24.703 -14.626 -49.879 1.00 91.62 915 PRO A N 1
ATOM 7058 C CA . PRO A 1 915 ? 24.666 -16.000 -49.384 1.00 91.62 915 PRO A CA 1
ATOM 7059 C C . PRO A 1 915 ? 25.879 -16.393 -48.530 1.00 91.62 915 PRO A C 1
ATOM 7061 O O . PRO A 1 915 ? 25.731 -17.191 -47.602 1.00 91.62 915 PRO A O 1
ATOM 7064 N N . ALA A 1 916 ? 27.069 -15.859 -48.824 1.00 90.12 916 ALA A N 1
ATOM 7065 C CA . ALA A 1 916 ? 28.290 -16.182 -48.088 1.00 90.12 916 ALA A CA 1
ATOM 7066 C C . ALA A 1 916 ? 28.274 -15.566 -46.683 1.00 90.12 916 ALA A C 1
ATOM 7068 O O . ALA A 1 916 ? 28.605 -16.244 -45.704 1.00 90.12 916 ALA A O 1
ATOM 7069 N N . PHE A 1 917 ? 27.823 -14.313 -46.582 1.00 92.38 917 PHE A N 1
ATOM 7070 C CA . PHE A 1 917 ? 27.583 -13.647 -45.307 1.00 92.38 917 PHE A CA 1
ATOM 7071 C C . PHE A 1 917 ? 26.527 -14.404 -44.492 1.00 92.38 917 PHE A C 1
ATOM 7073 O O . PHE A 1 917 ? 26.800 -14.814 -43.361 1.00 92.38 917 PHE A O 1
ATOM 7080 N N . ARG A 1 918 ? 25.356 -14.685 -45.089 1.00 91.44 918 ARG A N 1
ATOM 7081 C CA . ARG A 1 918 ? 24.246 -15.394 -44.426 1.00 91.44 918 ARG A CA 1
ATOM 7082 C C . ARG A 1 918 ? 24.662 -16.757 -43.882 1.00 91.44 918 ARG A C 1
ATOM 7084 O O . ARG A 1 918 ? 24.282 -17.100 -42.768 1.00 91.44 918 ARG A O 1
ATOM 7091 N N . ALA A 1 919 ? 25.444 -17.527 -44.640 1.00 90.56 919 ALA A N 1
ATOM 7092 C CA . ALA A 1 919 ? 25.910 -18.839 -44.201 1.00 90.56 919 ALA A CA 1
ATOM 7093 C C . ALA A 1 919 ? 26.841 -18.744 -42.981 1.00 90.56 919 ALA A C 1
ATOM 7095 O O . ALA A 1 919 ? 26.677 -19.500 -42.023 1.00 90.56 919 ALA A O 1
ATOM 7096 N N . ARG A 1 920 ? 27.799 -17.805 -42.990 1.00 90.44 920 ARG A N 1
ATOM 7097 C CA . ARG A 1 920 ? 28.748 -17.632 -41.878 1.00 90.44 920 ARG A CA 1
ATOM 7098 C C . ARG A 1 920 ? 28.087 -17.063 -40.631 1.00 90.44 920 ARG A C 1
ATOM 7100 O O . ARG A 1 920 ? 28.247 -17.631 -39.553 1.00 90.44 920 ARG A O 1
ATOM 7107 N N . ALA A 1 921 ? 27.332 -15.978 -40.778 1.00 91.69 921 ALA A N 1
ATOM 7108 C CA . ALA A 1 921 ? 26.610 -15.374 -39.667 1.00 91.69 921 ALA A CA 1
ATOM 7109 C C . ALA A 1 921 ? 25.548 -16.342 -39.115 1.00 91.69 921 ALA A C 1
ATOM 7111 O O . ALA A 1 921 ? 25.494 -16.553 -37.909 1.00 91.69 921 ALA A O 1
ATOM 7112 N N . GLY A 1 922 ? 24.797 -17.038 -39.975 1.00 92.19 922 GLY A N 1
ATOM 7113 C CA . GLY A 1 922 ? 23.815 -18.044 -39.557 1.00 92.19 922 GLY A CA 1
ATOM 7114 C C . GLY A 1 922 ? 24.418 -19.196 -38.745 1.00 92.19 922 GLY A C 1
ATOM 7115 O O . GLY A 1 922 ? 23.848 -19.588 -37.730 1.00 92.19 922 GLY A O 1
ATOM 7116 N N . ALA A 1 923 ? 25.596 -19.703 -39.127 1.00 90.94 923 ALA A N 1
ATOM 7117 C CA . ALA A 1 923 ? 26.290 -20.736 -38.353 1.00 90.94 923 ALA A CA 1
ATOM 7118 C C . ALA A 1 923 ? 26.695 -20.245 -36.949 1.00 90.94 923 ALA A C 1
ATOM 7120 O O . ALA A 1 923 ? 26.514 -20.968 -35.968 1.00 90.94 923 ALA A O 1
ATOM 7121 N N . ALA A 1 924 ? 27.197 -19.010 -36.842 1.00 91.12 924 ALA A N 1
ATOM 7122 C CA . ALA A 1 924 ? 27.555 -18.403 -35.560 1.00 91.12 924 ALA A CA 1
ATOM 7123 C C . ALA A 1 924 ? 26.322 -18.156 -34.669 1.00 91.12 924 ALA A C 1
ATOM 7125 O O . ALA A 1 924 ? 26.353 -18.461 -33.477 1.00 91.12 924 ALA A O 1
ATOM 7126 N N . LEU A 1 925 ? 25.214 -17.678 -35.246 1.00 93.62 925 LEU A N 1
ATOM 7127 C CA . LEU A 1 925 ? 23.953 -17.474 -34.525 1.00 93.62 925 LEU A CA 1
ATOM 7128 C C . LEU A 1 925 ? 23.350 -18.792 -34.027 1.00 93.62 925 LEU A C 1
ATOM 7130 O O . LEU A 1 925 ? 22.900 -18.859 -32.884 1.00 93.62 925 LEU A O 1
ATOM 7134 N N . GLN A 1 926 ? 23.398 -19.859 -34.832 1.00 92.62 926 GLN A N 1
ATOM 7135 C CA . GLN A 1 926 ? 22.954 -21.184 -34.394 1.00 92.62 926 GLN A CA 1
ATOM 7136 C C . GLN A 1 926 ? 23.811 -21.707 -33.235 1.00 92.62 926 GLN A C 1
ATOM 7138 O O . GLN A 1 926 ? 23.274 -22.233 -32.264 1.00 92.62 926 GLN A O 1
ATOM 7143 N N . GLN A 1 927 ? 25.133 -21.520 -33.289 1.00 91.69 927 GLN A N 1
ATOM 7144 C CA . GLN A 1 927 ? 26.017 -21.890 -32.183 1.00 91.69 927 GLN A CA 1
ATOM 7145 C C . GLN A 1 927 ? 25.693 -21.099 -30.905 1.00 91.69 927 GLN A C 1
ATOM 7147 O O . GLN A 1 927 ? 25.676 -21.675 -29.815 1.00 91.69 927 GLN A O 1
ATOM 7152 N N . ALA A 1 928 ? 25.409 -19.800 -31.030 1.00 92.88 928 ALA A N 1
ATOM 7153 C CA . ALA A 1 928 ? 24.979 -18.970 -29.910 1.00 92.88 928 ALA A CA 1
ATOM 7154 C C . ALA A 1 928 ? 23.632 -19.445 -29.335 1.00 92.88 928 ALA A C 1
ATOM 7156 O O . ALA A 1 928 ? 23.482 -19.515 -28.114 1.00 92.88 928 ALA A O 1
ATOM 7157 N N . ARG A 1 929 ? 22.679 -19.838 -30.195 1.00 94.69 929 ARG A N 1
ATOM 7158 C CA . ARG A 1 929 ? 21.391 -20.421 -29.789 1.00 94.69 929 ARG A CA 1
ATOM 7159 C C . ARG A 1 929 ? 21.561 -21.735 -29.037 1.00 94.69 929 ARG A C 1
ATOM 7161 O O . ARG A 1 929 ? 20.986 -21.887 -27.964 1.00 94.69 929 ARG A O 1
ATOM 7168 N N . ASP A 1 930 ? 22.382 -22.648 -29.546 1.00 93.62 930 ASP A N 1
ATOM 7169 C CA . ASP A 1 930 ? 22.684 -23.917 -28.878 1.00 93.62 930 ASP A CA 1
ATOM 7170 C C . ASP A 1 930 ? 23.361 -23.694 -27.516 1.00 93.62 930 ASP A C 1
ATOM 7172 O O . ASP A 1 930 ? 23.081 -24.411 -26.555 1.00 93.62 930 ASP A O 1
ATOM 7176 N N . GLY A 1 931 ? 24.248 -22.696 -27.423 1.00 94.88 931 GLY A N 1
ATOM 7177 C CA . GLY A 1 931 ? 24.887 -22.289 -26.172 1.00 94.88 931 GLY A CA 1
ATOM 7178 C C . GLY A 1 931 ? 23.886 -21.743 -25.153 1.00 94.88 931 GLY A C 1
ATOM 7179 O O . GLY A 1 931 ? 23.896 -22.182 -24.005 1.00 94.88 931 GLY A O 1
ATOM 7180 N N . LEU A 1 932 ? 22.991 -20.842 -25.574 1.00 95.50 932 LEU A N 1
ATOM 7181 C CA . LEU A 1 932 ? 21.932 -20.299 -24.719 1.00 95.50 932 LEU A CA 1
ATOM 7182 C C . LEU A 1 932 ? 20.970 -21.399 -24.247 1.00 95.50 932 LEU A C 1
ATOM 7184 O O . LEU A 1 932 ? 20.668 -21.467 -23.061 1.00 95.50 932 LEU A O 1
ATOM 7188 N N . LEU A 1 933 ? 20.530 -22.302 -25.130 1.00 94.25 933 LEU A N 1
ATOM 7189 C CA . LEU A 1 933 ? 19.666 -23.429 -24.754 1.00 94.25 933 LEU A CA 1
ATOM 7190 C C . LEU A 1 933 ? 20.345 -24.368 -23.743 1.00 94.25 933 LEU A C 1
ATOM 7192 O O . LEU A 1 933 ? 19.707 -24.795 -22.783 1.00 94.25 933 LEU A O 1
ATOM 7196 N N . ALA A 1 934 ? 21.639 -24.656 -23.922 1.00 94.38 934 ALA A N 1
ATOM 7197 C CA . ALA A 1 934 ? 22.416 -25.455 -22.973 1.00 94.38 934 ALA A CA 1
ATOM 7198 C C . ALA A 1 934 ? 22.605 -24.754 -21.614 1.00 94.38 934 ALA A C 1
ATOM 7200 O O . ALA A 1 934 ? 22.667 -25.426 -20.588 1.00 94.38 934 ALA A O 1
ATOM 7201 N N . TYR A 1 935 ? 22.684 -23.420 -21.595 1.00 95.25 935 TYR A N 1
ATOM 7202 C CA . TYR A 1 935 ? 22.742 -22.628 -20.364 1.00 95.25 935 TYR A CA 1
ATOM 7203 C C . TYR A 1 935 ? 21.387 -22.599 -19.634 1.00 95.25 935 TYR A C 1
ATOM 7205 O O . TYR A 1 935 ? 21.340 -22.772 -18.414 1.00 95.25 935 TYR A O 1
ATOM 7213 N N . LEU A 1 936 ? 20.285 -22.434 -20.378 1.00 93.44 936 LEU A N 1
ATOM 7214 C CA . LEU A 1 936 ? 18.921 -22.435 -19.836 1.00 93.44 936 LEU A CA 1
ATOM 7215 C C . LEU A 1 936 ? 18.528 -23.794 -19.243 1.00 93.44 936 LEU A C 1
ATOM 7217 O O . LEU A 1 936 ? 17.874 -23.814 -18.205 1.00 93.44 936 LEU A O 1
ATOM 7221 N N . GLY A 1 937 ? 18.958 -24.892 -19.875 1.00 89.44 937 GLY A N 1
ATOM 7222 C CA . GLY A 1 937 ? 18.927 -26.277 -19.389 1.00 89.44 937 GLY A CA 1
ATOM 7223 C C . GLY A 1 937 ? 18.071 -26.560 -18.147 1.00 89.44 937 GLY A C 1
ATOM 7224 O O . GLY A 1 937 ? 16.846 -26.585 -18.214 1.00 89.44 937 GLY A O 1
ATOM 7225 N N . ASP A 1 938 ? 18.736 -26.812 -17.021 1.00 86.19 938 ASP A N 1
ATOM 7226 C CA . ASP A 1 938 ? 18.147 -27.166 -15.723 1.00 86.19 938 ASP A CA 1
ATOM 7227 C C . ASP A 1 938 ? 17.650 -25.965 -14.898 1.00 86.19 938 ASP A C 1
ATOM 7229 O O . ASP A 1 938 ? 17.006 -26.147 -13.858 1.00 86.19 938 ASP A O 1
ATOM 7233 N N . ARG A 1 939 ? 17.929 -24.738 -15.358 1.00 91.44 939 ARG A N 1
ATOM 7234 C CA . ARG A 1 939 ? 17.459 -23.495 -14.730 1.00 91.44 939 ARG A CA 1
ATOM 7235 C C . ARG A 1 939 ? 15.972 -23.282 -14.977 1.00 91.44 939 ARG A C 1
ATOM 7237 O O . ARG A 1 939 ? 15.283 -22.788 -14.089 1.00 91.44 939 ARG A O 1
ATOM 7244 N N . LEU A 1 940 ? 15.471 -23.686 -16.144 1.00 89.94 940 LEU A N 1
ATOM 7245 C CA . LEU A 1 940 ? 14.044 -23.647 -16.453 1.00 89.94 940 LEU A CA 1
ATOM 7246 C C . LEU A 1 940 ? 13.250 -24.642 -15.586 1.00 89.94 940 LEU A C 1
ATOM 7248 O O . LEU A 1 940 ? 13.775 -25.696 -15.214 1.00 89.94 940 LEU A O 1
ATOM 7252 N N . PRO A 1 941 ? 11.977 -24.344 -15.273 1.00 85.62 941 PRO A N 1
ATOM 7253 C CA . PRO A 1 941 ? 11.087 -25.342 -14.699 1.00 85.62 941 PRO A CA 1
ATOM 7254 C C . PRO A 1 941 ? 10.916 -26.516 -15.684 1.00 85.62 941 PRO A C 1
ATOM 7256 O O . PRO A 1 941 ? 10.847 -26.295 -16.900 1.00 85.62 941 PRO A O 1
ATOM 7259 N N . PRO A 1 942 ? 10.866 -27.770 -15.193 1.00 79.06 942 PRO A N 1
ATOM 7260 C CA . PRO A 1 942 ? 10.819 -28.955 -16.052 1.00 79.06 942 PRO A CA 1
ATOM 7261 C C . PRO A 1 942 ? 9.591 -28.949 -16.975 1.00 79.06 942 PRO A C 1
ATOM 7263 O O . PRO A 1 942 ? 9.720 -29.162 -18.182 1.00 79.06 942 PRO A O 1
ATOM 7266 N N . ASP A 1 943 ? 8.428 -28.580 -16.440 1.00 79.25 943 ASP A N 1
ATOM 7267 C CA . ASP A 1 943 ? 7.142 -28.483 -17.131 1.00 79.25 943 ASP A CA 1
ATOM 7268 C C . ASP A 1 943 ? 6.425 -27.182 -16.728 1.00 79.25 943 ASP A C 1
ATOM 7270 O O . ASP A 1 943 ? 6.702 -26.626 -15.667 1.00 79.25 943 ASP A O 1
ATOM 7274 N N . GLY A 1 944 ? 5.504 -26.700 -17.569 1.00 82.94 944 GLY A N 1
ATOM 7275 C CA . GLY A 1 944 ? 4.656 -25.540 -17.264 1.00 82.94 944 GLY A CA 1
ATOM 7276 C C . GLY A 1 944 ? 5.227 -24.174 -17.662 1.00 82.94 944 GLY A C 1
ATOM 7277 O O . GLY A 1 944 ? 6.107 -24.073 -18.526 1.00 82.94 944 GLY A O 1
ATOM 7278 N N . ASP A 1 945 ? 4.651 -23.138 -17.051 1.00 90.94 945 ASP A N 1
ATOM 7279 C CA . ASP A 1 945 ? 4.948 -21.726 -17.300 1.00 90.94 945 ASP A CA 1
ATOM 7280 C C . ASP A 1 945 ? 6.324 -21.317 -16.760 1.00 90.94 945 ASP A C 1
ATOM 7282 O O . ASP A 1 945 ? 6.785 -21.794 -15.723 1.00 90.94 945 ASP A O 1
ATOM 7286 N N . VAL A 1 946 ? 6.959 -20.366 -17.442 1.00 94.62 946 VAL A N 1
ATOM 7287 C CA . VAL A 1 946 ? 8.165 -19.685 -16.961 1.00 94.62 946 VAL A CA 1
ATOM 7288 C C . VAL A 1 946 ? 7.765 -18.343 -16.357 1.00 94.62 946 VAL A C 1
ATOM 7290 O O . VAL A 1 946 ? 7.219 -17.500 -17.063 1.00 94.62 946 VAL A O 1
ATOM 7293 N N . VAL A 1 947 ? 8.074 -18.116 -15.079 1.00 96.31 947 VAL A N 1
ATOM 7294 C CA . VAL A 1 947 ? 7.932 -16.797 -14.442 1.00 96.31 947 VAL A CA 1
ATOM 7295 C C . VAL A 1 947 ? 9.282 -16.089 -14.474 1.00 96.31 947 VAL A C 1
ATOM 7297 O O . VAL A 1 947 ? 10.263 -16.587 -13.916 1.00 96.31 947 VAL A O 1
ATOM 7300 N N . LEU A 1 948 ? 9.335 -14.946 -15.152 1.00 97.38 948 LEU A N 1
ATOM 7301 C CA . LEU A 1 948 ? 10.537 -14.153 -15.387 1.00 97.38 948 LEU A CA 1
ATOM 7302 C C . LEU A 1 948 ? 10.367 -12.755 -14.786 1.00 97.38 948 LEU A C 1
ATOM 7304 O O . LEU A 1 948 ? 9.360 -12.098 -15.022 1.00 97.38 948 LEU A O 1
ATOM 7308 N N . VAL A 1 949 ? 11.372 -12.275 -14.067 1.00 97.56 949 VAL A N 1
ATOM 7309 C CA . VAL A 1 949 ? 11.480 -10.890 -13.602 1.00 97.56 949 VAL A CA 1
ATOM 7310 C C . VAL A 1 949 ? 12.578 -10.202 -14.396 1.00 97.56 949 VAL A C 1
ATOM 7312 O O . VAL A 1 949 ? 13.679 -10.737 -14.519 1.00 97.56 949 VAL A O 1
ATOM 7315 N N . ASP A 1 950 ? 12.285 -9.022 -14.928 1.00 91.06 950 ASP A N 1
ATOM 7316 C CA . ASP A 1 950 ? 13.233 -8.197 -15.677 1.00 91.06 950 ASP A CA 1
ATOM 7317 C C . ASP A 1 950 ? 13.020 -6.724 -15.295 1.00 91.06 950 ASP A C 1
ATOM 7319 O O . ASP A 1 950 ? 11.890 -6.264 -15.127 1.00 91.06 950 ASP A O 1
ATOM 7323 N N . VAL A 1 951 ? 14.115 -5.984 -15.115 1.00 85.81 951 VAL A N 1
ATOM 7324 C CA . VAL A 1 951 ? 14.076 -4.544 -14.802 1.00 85.81 951 VAL A CA 1
ATOM 7325 C C . VAL A 1 951 ? 13.871 -3.714 -16.076 1.00 85.81 951 VAL A C 1
ATOM 7327 O O . VAL A 1 951 ? 13.431 -2.571 -16.009 1.00 85.81 951 VAL A O 1
ATOM 7330 N N . GLY A 1 952 ? 14.118 -4.295 -17.255 1.00 83.88 952 GLY A N 1
ATOM 7331 C CA . GLY A 1 952 ? 13.939 -3.623 -18.535 1.00 83.88 952 GLY A CA 1
ATOM 7332 C C . GLY A 1 952 ? 12.484 -3.245 -18.837 1.00 83.88 952 GLY A C 1
ATOM 7333 O O . GLY A 1 952 ? 11.574 -4.060 -18.794 1.00 83.88 952 GLY A O 1
ATOM 7334 N N . TRP A 1 953 ? 12.261 -2.020 -19.297 1.00 87.81 953 TRP A N 1
ATOM 7335 C CA . TRP A 1 953 ? 10.931 -1.395 -19.341 1.00 87.81 953 TRP A CA 1
ATOM 7336 C C . TRP A 1 953 ? 10.036 -1.756 -20.535 1.00 87.81 953 TRP A C 1
ATOM 7338 O O . TRP A 1 953 ? 8.956 -1.196 -20.696 1.00 87.81 953 TRP A O 1
ATOM 7348 N N . ARG A 1 954 ? 10.485 -2.637 -21.435 1.00 88.75 954 ARG A N 1
ATOM 7349 C CA . ARG A 1 954 ? 9.703 -3.098 -22.610 1.00 88.75 954 ARG A CA 1
ATOM 7350 C C . ARG A 1 954 ? 9.713 -4.622 -22.774 1.00 88.75 954 ARG A C 1
ATOM 7352 O O . ARG A 1 954 ? 9.089 -5.159 -23.688 1.00 88.75 954 ARG A O 1
ATOM 7359 N N . GLY A 1 955 ? 10.439 -5.331 -21.907 1.00 91.19 955 GLY A N 1
ATOM 7360 C CA . GLY A 1 955 ? 10.555 -6.788 -21.931 1.00 91.19 955 GLY A CA 1
ATOM 7361 C C . GLY A 1 955 ? 11.239 -7.385 -23.163 1.00 91.19 955 GLY A C 1
ATOM 7362 O O . GLY A 1 955 ? 10.872 -8.469 -23.609 1.00 91.19 955 GLY A O 1
ATOM 7363 N N . THR A 1 956 ? 12.236 -6.703 -23.733 1.00 90.75 956 THR A N 1
ATOM 7364 C CA . THR A 1 956 ? 12.961 -7.190 -24.923 1.00 90.75 956 THR A CA 1
ATOM 7365 C C . THR A 1 956 ? 13.710 -8.505 -24.663 1.00 90.75 956 THR A C 1
ATOM 7367 O O . THR A 1 956 ? 13.812 -9.340 -25.559 1.00 90.75 956 THR A O 1
ATOM 7370 N N . ILE A 1 957 ? 14.229 -8.720 -23.447 1.00 93.69 957 ILE A N 1
ATOM 7371 C CA . ILE A 1 957 ? 14.894 -9.983 -23.084 1.00 93.69 957 ILE A CA 1
ATOM 7372 C C . ILE A 1 957 ? 13.880 -11.132 -23.093 1.00 93.69 957 ILE A C 1
ATOM 7374 O O . ILE A 1 957 ? 14.138 -12.162 -23.717 1.00 93.69 957 ILE A O 1
ATOM 7378 N N . GLN A 1 958 ? 12.707 -10.938 -22.482 1.00 95.94 958 GLN A N 1
ATOM 7379 C CA . GLN A 1 958 ? 11.613 -11.913 -22.525 1.00 95.94 958 GLN A CA 1
ATOM 7380 C C . GLN A 1 958 ? 11.202 -12.227 -23.968 1.00 95.94 958 GLN A C 1
ATOM 7382 O O . GLN A 1 958 ? 11.092 -13.395 -24.332 1.00 95.94 958 GLN A O 1
ATOM 7387 N N . ASP A 1 959 ? 11.051 -11.202 -24.810 1.00 94.81 959 ASP A N 1
ATOM 7388 C CA . ASP A 1 959 ? 10.689 -11.359 -26.223 1.00 94.81 959 ASP A CA 1
ATOM 7389 C C . ASP A 1 959 ? 11.689 -12.225 -26.997 1.00 94.81 959 ASP A C 1
ATOM 7391 O O . ASP A 1 959 ? 11.302 -12.987 -27.891 1.00 94.81 959 ASP A O 1
ATOM 7395 N N . ASN A 1 960 ? 12.980 -12.095 -26.685 1.00 94.81 960 ASN A N 1
ATOM 7396 C CA . ASN A 1 960 ? 14.031 -12.909 -27.283 1.00 94.81 960 ASN A CA 1
ATOM 7397 C C . ASN A 1 960 ? 13.970 -14.353 -26.765 1.00 94.81 960 ASN A C 1
ATOM 7399 O O . ASN A 1 960 ? 14.000 -15.287 -27.566 1.00 94.81 960 ASN A O 1
ATOM 7403 N N . LEU A 1 961 ? 13.838 -14.545 -25.449 1.00 95.25 961 LEU A N 1
ATOM 7404 C CA . LEU A 1 961 ? 13.757 -15.870 -24.826 1.00 95.25 961 LEU A CA 1
ATOM 7405 C C . LEU A 1 961 ? 12.529 -16.657 -25.301 1.00 95.25 961 LEU A C 1
ATOM 7407 O O . LEU A 1 961 ? 12.651 -17.833 -25.632 1.00 95.25 961 LEU A O 1
ATOM 7411 N N . ALA A 1 962 ? 11.376 -16.005 -25.439 1.00 94.50 962 ALA A N 1
ATOM 7412 C CA . ALA A 1 962 ? 10.146 -16.625 -25.923 1.00 94.50 962 ALA A CA 1
ATOM 7413 C C . ALA A 1 962 ? 10.254 -17.143 -27.370 1.00 94.50 962 ALA A C 1
ATOM 7415 O O . ALA A 1 962 ? 9.663 -18.166 -27.706 1.00 94.50 962 ALA A O 1
ATOM 7416 N N . ARG A 1 963 ? 11.060 -16.489 -28.221 1.00 93.31 963 ARG A N 1
ATOM 7417 C CA . ARG A 1 963 ? 11.388 -16.964 -29.584 1.00 93.31 963 ARG A CA 1
ATOM 7418 C C . ARG A 1 963 ? 12.413 -18.101 -29.585 1.00 93.31 963 ARG A C 1
ATOM 7420 O O . ARG A 1 963 ? 12.469 -18.914 -30.514 1.00 93.31 963 ARG A O 1
ATOM 7427 N N . VAL A 1 964 ? 13.257 -18.160 -28.558 1.00 93.75 964 VAL A N 1
ATOM 7428 C CA . VAL A 1 964 ? 14.176 -19.283 -28.341 1.00 93.75 964 VAL A CA 1
ATOM 7429 C C . VAL A 1 964 ? 13.415 -20.516 -27.834 1.00 93.75 964 VAL A C 1
ATOM 7431 O O . VAL A 1 964 ? 13.747 -21.632 -28.236 1.00 93.75 964 VAL A O 1
ATOM 7434 N N . LEU A 1 965 ? 12.357 -20.305 -27.044 1.00 93.06 965 LEU A N 1
ATOM 7435 C CA . LEU A 1 965 ? 11.522 -21.321 -26.397 1.00 93.06 965 LEU A CA 1
ATOM 7436 C C . LEU A 1 965 ? 10.045 -21.236 -26.856 1.00 93.06 965 LEU A C 1
ATOM 7438 O O . LEU A 1 965 ? 9.174 -20.922 -26.045 1.00 93.06 965 LEU A O 1
ATOM 7442 N N . PRO A 1 966 ? 9.727 -21.520 -28.133 1.00 91.56 966 PRO A N 1
ATOM 7443 C CA . PRO A 1 966 ? 8.377 -21.314 -28.675 1.00 91.56 966 PRO A CA 1
ATOM 7444 C C . PRO A 1 966 ? 7.296 -22.175 -28.002 1.00 91.56 966 PRO A C 1
ATOM 7446 O O . PRO A 1 966 ? 6.136 -21.776 -27.963 1.00 91.56 966 PRO A O 1
ATOM 7449 N N . ASP A 1 967 ? 7.674 -23.327 -27.442 1.00 90.69 967 ASP A N 1
ATOM 7450 C CA . ASP A 1 967 ? 6.755 -24.271 -26.790 1.00 90.69 967 ASP A CA 1
ATOM 7451 C C . ASP A 1 967 ? 6.529 -23.970 -25.298 1.00 90.69 967 ASP A C 1
ATOM 7453 O O . ASP A 1 967 ? 5.860 -24.732 -24.599 1.00 90.69 967 ASP A O 1
ATOM 7457 N N . ARG A 1 968 ? 7.123 -22.890 -24.777 1.00 90.88 968 ARG A N 1
ATOM 7458 C CA . ARG A 1 968 ? 7.003 -22.490 -23.372 1.00 90.88 968 ARG A CA 1
ATOM 7459 C C . ARG A 1 968 ? 6.305 -21.146 -23.278 1.00 90.88 968 ARG A C 1
ATOM 7461 O O . ARG A 1 968 ? 6.721 -20.175 -23.907 1.00 90.88 968 ARG A O 1
ATOM 7468 N N . HIS A 1 969 ? 5.259 -21.093 -22.468 1.00 94.88 969 HIS A N 1
ATOM 7469 C CA . HIS A 1 969 ? 4.605 -19.843 -22.128 1.00 94.88 969 HIS A CA 1
ATOM 7470 C C . HIS A 1 969 ? 5.417 -19.121 -21.041 1.00 94.88 969 HIS A C 1
ATOM 7472 O O . HIS A 1 969 ? 5.854 -19.740 -20.069 1.00 94.88 969 HIS A O 1
ATOM 7478 N N . THR A 1 970 ? 5.688 -17.829 -21.241 1.00 95.44 970 THR A N 1
ATOM 7479 C CA . THR A 1 970 ? 6.518 -17.025 -20.330 1.00 95.44 970 THR A CA 1
ATOM 7480 C C . THR A 1 970 ? 5.746 -15.821 -19.817 1.00 95.44 970 THR A C 1
ATOM 7482 O O . THR A 1 970 ? 5.333 -14.971 -20.604 1.00 95.44 970 THR A O 1
ATOM 7485 N N . VAL A 1 971 ? 5.635 -15.703 -18.499 1.00 95.75 971 VAL A N 1
ATOM 7486 C CA . VAL A 1 971 ? 5.018 -14.573 -17.805 1.00 95.75 971 VAL A CA 1
ATOM 7487 C C . VAL A 1 971 ? 6.122 -13.671 -17.269 1.00 95.75 971 VAL A C 1
ATOM 7489 O O . VAL A 1 971 ? 6.945 -14.099 -16.462 1.00 95.75 971 VAL A O 1
ATOM 7492 N N . GLY A 1 972 ? 6.157 -12.433 -17.747 1.00 96.81 972 GLY A N 1
ATOM 7493 C CA . GLY A 1 972 ? 7.147 -11.426 -17.390 1.00 96.81 972 GLY A CA 1
ATOM 7494 C C . GLY A 1 972 ? 6.584 -10.426 -16.387 1.00 96.81 972 GLY A C 1
ATOM 7495 O O . GLY A 1 972 ? 5.519 -9.853 -16.624 1.00 96.81 972 GLY A O 1
ATOM 7496 N N . LEU A 1 973 ? 7.303 -10.212 -15.289 1.00 96.88 973 LEU A N 1
ATOM 7497 C CA . LEU A 1 973 ? 6.980 -9.254 -14.236 1.00 96.88 973 LEU A CA 1
ATOM 7498 C C . LEU A 1 973 ? 7.980 -8.099 -14.279 1.00 96.88 973 LEU A C 1
ATOM 7500 O O . LEU A 1 973 ? 9.194 -8.309 -14.245 1.00 96.88 973 LEU A O 1
ATOM 7504 N N . TYR A 1 974 ? 7.441 -6.886 -14.319 1.00 95.56 974 TYR A N 1
ATOM 7505 C CA . TYR A 1 974 ? 8.185 -5.645 -14.509 1.00 95.56 974 TYR A CA 1
ATOM 7506 C C . TYR A 1 974 ? 7.821 -4.622 -13.438 1.00 95.56 974 TYR A C 1
ATOM 7508 O O . TYR A 1 974 ? 6.687 -4.600 -12.955 1.00 95.56 974 TYR A O 1
ATOM 7516 N N . LEU A 1 975 ? 8.752 -3.726 -13.095 1.00 92.50 975 LEU A N 1
ATOM 7517 C CA . LEU A 1 975 ? 8.411 -2.570 -12.260 1.00 92.50 975 LEU A CA 1
ATOM 7518 C C . LEU A 1 975 ? 7.395 -1.678 -12.990 1.00 92.50 975 LEU A C 1
ATOM 7520 O O . LEU A 1 975 ? 6.331 -1.386 -12.452 1.00 92.50 975 LEU A O 1
ATOM 7524 N N . GLY A 1 976 ? 7.692 -1.324 -14.241 1.00 92.19 976 GLY A N 1
ATOM 7525 C CA . GLY A 1 976 ? 6.807 -0.584 -15.137 1.00 92.19 976 GLY A CA 1
ATOM 7526 C C . GLY A 1 976 ? 6.996 -1.006 -16.594 1.00 92.19 976 GLY A C 1
ATOM 7527 O O . GLY A 1 976 ? 8.068 -1.484 -16.970 1.00 92.19 976 GLY A O 1
ATOM 7528 N N . LEU A 1 977 ? 5.960 -0.828 -17.416 1.00 91.69 977 LEU A N 1
ATOM 7529 C CA . LEU A 1 977 ? 5.980 -1.159 -18.843 1.00 91.69 977 LEU A CA 1
ATOM 7530 C C . LEU A 1 977 ? 5.693 0.070 -19.708 1.00 91.69 977 LEU A C 1
ATOM 7532 O O . LEU A 1 977 ? 4.625 0.675 -19.634 1.00 91.69 977 LEU A O 1
ATOM 7536 N N . PHE A 1 978 ? 6.645 0.403 -20.576 1.00 88.69 978 PHE A N 1
ATOM 7537 C CA . PHE A 1 978 ? 6.472 1.375 -21.651 1.00 88.69 978 PHE A CA 1
ATOM 7538 C C . PHE A 1 978 ? 5.797 0.759 -22.877 1.00 88.69 978 PHE A C 1
ATOM 7540 O O . PHE A 1 978 ? 5.823 -0.466 -23.042 1.00 88.69 978 PHE A O 1
ATOM 7547 N N . PRO A 1 979 ? 5.261 1.597 -23.789 1.00 88.88 979 PRO A N 1
ATOM 7548 C CA . PRO A 1 979 ? 4.608 1.114 -24.999 1.00 88.88 979 PRO A CA 1
ATOM 7549 C C . PRO A 1 979 ? 5.490 0.147 -25.793 1.00 88.88 979 PRO A C 1
ATOM 7551 O O . PRO A 1 979 ? 6.679 0.391 -26.002 1.00 88.88 979 PRO A O 1
ATOM 7554 N N . PHE A 1 980 ? 4.950 -0.961 -26.275 1.00 90.25 980 PHE A N 1
ATOM 7555 C CA . PHE A 1 980 ? 5.740 -1.877 -27.086 1.00 90.25 980 PHE A CA 1
ATOM 7556 C C . PHE A 1 980 ? 6.073 -1.255 -28.445 1.00 90.25 980 PHE A C 1
ATOM 7558 O O . PHE A 1 980 ? 5.207 -0.753 -29.155 1.00 90.25 980 PHE A O 1
ATOM 7565 N N . LEU A 1 981 ? 7.347 -1.329 -28.841 1.00 86.75 981 LEU A N 1
ATOM 7566 C CA . LEU A 1 981 ? 7.791 -0.906 -30.178 1.00 86.75 981 LEU A CA 1
ATOM 7567 C C . LEU A 1 981 ? 7.590 -2.008 -31.230 1.00 86.75 981 LEU A C 1
ATOM 7569 O O . LEU A 1 981 ? 7.720 -1.773 -32.432 1.00 86.75 981 LEU A O 1
ATOM 7573 N N . ASN A 1 982 ? 7.321 -3.236 -30.782 1.00 88.06 982 ASN A N 1
ATOM 7574 C CA . ASN A 1 982 ? 7.308 -4.432 -31.611 1.00 88.06 982 ASN A CA 1
ATOM 7575 C C . ASN A 1 982 ? 6.101 -5.321 -31.308 1.00 88.06 982 ASN A C 1
ATOM 7577 O O . ASN A 1 982 ? 5.684 -5.388 -30.152 1.00 88.06 982 ASN A O 1
ATOM 7581 N N . PRO A 1 983 ? 5.595 -6.073 -32.305 1.00 89.44 983 PRO A N 1
ATOM 7582 C CA . PRO A 1 983 ? 4.676 -7.172 -32.057 1.00 89.44 983 PRO A CA 1
ATOM 7583 C C . PRO A 1 983 ? 5.262 -8.165 -31.051 1.00 89.44 983 PRO A C 1
ATOM 7585 O O . PRO A 1 983 ? 6.407 -8.621 -31.181 1.00 89.44 983 PRO A O 1
ATOM 7588 N N . GLN A 1 984 ? 4.456 -8.476 -30.046 1.00 92.06 984 GLN A N 1
ATOM 7589 C CA . GLN A 1 984 ? 4.817 -9.366 -28.952 1.00 92.06 984 GLN A CA 1
ATOM 7590 C C . GLN A 1 984 ? 4.660 -10.832 -29.393 1.00 92.06 984 GLN A C 1
ATOM 7592 O O . GLN A 1 984 ? 3.743 -11.126 -30.167 1.00 92.06 984 GLN A O 1
ATOM 7597 N N . PRO A 1 985 ? 5.545 -11.758 -28.972 1.00 92.25 985 PRO A N 1
ATOM 7598 C CA . PRO A 1 985 ? 5.349 -13.188 -29.217 1.00 92.25 985 PRO A CA 1
ATOM 7599 C C . PRO A 1 985 ? 3.986 -13.688 -28.707 1.00 92.25 985 PRO A C 1
ATOM 7601 O O . PRO A 1 985 ? 3.490 -13.193 -27.701 1.00 92.25 985 PRO A O 1
ATOM 7604 N N . PRO A 1 986 ? 3.374 -14.699 -29.344 1.00 94.06 986 PRO A N 1
ATOM 7605 C CA . PRO A 1 986 ? 2.078 -15.221 -28.904 1.00 94.06 986 PRO A CA 1
ATOM 7606 C C . PRO A 1 986 ? 2.153 -16.027 -27.596 1.00 94.06 986 PRO A C 1
ATOM 7608 O O . PRO A 1 986 ? 1.124 -16.295 -26.988 1.00 94.06 986 PRO A O 1
ATOM 7611 N N . ASN A 1 987 ? 3.353 -16.440 -27.176 1.00 95.56 987 ASN A N 1
ATOM 7612 C CA . ASN A 1 987 ? 3.611 -17.230 -25.972 1.00 95.56 987 ASN A CA 1
ATOM 7613 C C . ASN A 1 987 ? 4.130 -16.385 -24.794 1.00 95.56 987 ASN A C 1
ATOM 7615 O O . ASN A 1 987 ? 4.771 -16.936 -23.896 1.00 95.56 987 ASN A O 1
ATOM 7619 N N . VAL A 1 988 ? 3.892 -15.068 -24.793 1.00 95.69 988 VAL A N 1
ATOM 7620 C CA . VAL A 1 988 ? 4.249 -14.202 -23.662 1.00 95.69 988 VAL A CA 1
ATOM 7621 C C . VAL A 1 988 ? 3.046 -13.512 -23.044 1.00 95.69 988 VAL A C 1
ATOM 7623 O O . VAL A 1 988 ? 2.132 -13.066 -23.733 1.00 95.69 988 VAL A O 1
ATOM 7626 N N . GLU A 1 989 ? 3.125 -13.347 -21.731 1.00 95.38 989 GLU A N 1
ATOM 7627 C CA . GLU A 1 989 ? 2.299 -12.445 -20.945 1.00 95.38 989 GLU A CA 1
ATOM 7628 C C . GLU A 1 989 ? 3.226 -11.458 -20.223 1.00 95.38 989 GLU A C 1
ATOM 7630 O O . GLU A 1 989 ? 4.297 -11.843 -19.749 1.00 95.38 989 GLU A O 1
ATOM 7635 N N . LYS A 1 990 ? 2.852 -10.178 -20.161 1.00 95.44 990 LYS A N 1
ATOM 7636 C CA . LYS A 1 990 ? 3.634 -9.126 -19.498 1.00 95.44 990 LYS A CA 1
ATOM 7637 C C . LYS A 1 990 ? 2.753 -8.392 -18.510 1.00 95.44 990 LYS A C 1
ATOM 7639 O O . LYS A 1 990 ? 1.641 -8.008 -18.853 1.00 95.44 990 LYS A O 1
ATOM 7644 N N . ARG A 1 991 ? 3.255 -8.214 -17.293 1.00 92.06 991 ARG A N 1
ATOM 7645 C CA . ARG A 1 991 ? 2.560 -7.519 -16.213 1.00 92.06 991 ARG A CA 1
ATOM 7646 C C . ARG A 1 991 ? 3.524 -6.562 -15.532 1.00 92.06 991 ARG A C 1
ATOM 7648 O O . ARG A 1 991 ? 4.672 -6.914 -15.266 1.00 92.06 991 ARG A O 1
ATOM 7655 N N . ALA A 1 992 ? 3.041 -5.370 -15.219 1.00 93.56 992 ALA A N 1
ATOM 7656 C CA . ALA A 1 992 ? 3.772 -4.416 -14.399 1.00 93.56 992 ALA A CA 1
ATOM 7657 C C . ALA A 1 992 ? 3.169 -4.314 -12.998 1.00 93.56 992 ALA A C 1
ATOM 7659 O O . ALA A 1 992 ? 1.956 -4.488 -12.844 1.00 93.56 992 ALA A O 1
ATOM 7660 N N . VAL A 1 993 ? 3.992 -3.987 -12.001 1.00 93.69 993 VAL A N 1
ATOM 7661 C CA . VAL A 1 993 ? 3.543 -3.778 -10.613 1.00 93.69 993 VAL A CA 1
ATOM 7662 C C . VAL A 1 993 ? 3.277 -2.310 -10.273 1.00 93.69 993 VAL A C 1
ATOM 7664 O O . VAL A 1 993 ? 2.503 -2.057 -9.363 1.00 93.69 993 VAL A O 1
ATOM 7667 N N . ALA A 1 994 ? 3.855 -1.351 -11.006 1.00 92.50 994 ALA A N 1
ATOM 7668 C CA . ALA A 1 994 ? 3.584 0.081 -10.847 1.00 92.50 994 ALA A CA 1
ATOM 7669 C C . ALA A 1 994 ? 2.660 0.599 -11.961 1.00 92.50 994 ALA A C 1
ATOM 7671 O O . ALA A 1 994 ? 1.482 0.829 -11.724 1.00 92.50 994 ALA A O 1
ATOM 7672 N N . PHE A 1 995 ? 3.159 0.702 -13.197 1.00 91.50 995 PHE A N 1
ATOM 7673 C CA . PHE A 1 995 ? 2.411 1.249 -14.337 1.00 91.50 995 PHE A CA 1
ATOM 7674 C C . PHE A 1 995 ? 2.550 0.378 -15.589 1.00 91.50 995 PHE A C 1
ATOM 7676 O O . PHE A 1 995 ? 3.591 -0.243 -15.807 1.00 91.50 995 PHE A O 1
ATOM 7683 N N . ASP A 1 996 ? 1.529 0.374 -16.444 1.00 92.69 996 ASP A N 1
ATOM 7684 C CA . ASP A 1 996 ? 1.556 -0.308 -17.740 1.00 92.69 996 ASP A CA 1
ATOM 7685 C C . ASP A 1 996 ? 0.919 0.559 -18.830 1.00 92.69 996 ASP A C 1
ATOM 7687 O O . ASP A 1 996 ? -0.304 0.613 -18.994 1.00 92.69 996 ASP A O 1
ATOM 7691 N N . ALA A 1 997 ? 1.770 1.208 -19.624 1.00 90.56 997 ALA A N 1
ATOM 7692 C CA . ALA A 1 997 ? 1.334 2.070 -20.714 1.00 90.56 997 ALA A CA 1
ATOM 7693 C C . ALA A 1 997 ? 0.629 1.289 -21.839 1.00 90.56 997 ALA A C 1
ATOM 7695 O O . ALA A 1 997 ? -0.146 1.869 -22.596 1.00 90.56 997 ALA A O 1
ATOM 7696 N N . ASN A 1 998 ? 0.848 -0.027 -21.947 1.00 90.69 998 ASN A N 1
ATOM 7697 C CA . ASN A 1 998 ? 0.165 -0.877 -22.928 1.00 90.69 998 ASN A CA 1
ATOM 7698 C C . ASN A 1 998 ? -1.266 -1.222 -22.498 1.00 90.69 998 ASN A C 1
ATOM 7700 O O . ASN A 1 998 ? -2.078 -1.603 -23.340 1.00 90.69 998 ASN A O 1
ATOM 7704 N N . ALA A 1 999 ? -1.576 -1.052 -21.212 1.00 88.25 999 ALA A N 1
ATOM 7705 C CA . ALA A 1 999 ? -2.912 -1.179 -20.642 1.00 88.25 999 ALA A CA 1
ATOM 7706 C C . ALA A 1 999 ? -3.599 0.185 -20.415 1.00 88.25 999 ALA A C 1
ATOM 7708 O O . ALA A 1 999 ? -4.673 0.235 -19.827 1.00 88.25 999 ALA A O 1
ATOM 7709 N N . GLY A 1 1000 ? -3.005 1.290 -20.888 1.00 84.88 1000 GLY A N 1
ATOM 7710 C CA . GLY A 1 1000 ? -3.560 2.644 -20.750 1.00 84.88 1000 GLY A CA 1
ATOM 7711 C C . GLY A 1 1000 ? -3.136 3.401 -19.486 1.00 84.88 1000 GLY A C 1
ATOM 7712 O O . GLY A 1 1000 ? -3.640 4.495 -19.249 1.00 84.88 1000 GLY A O 1
ATOM 7713 N N . HIS A 1 1001 ? -2.197 2.866 -18.700 1.00 84.38 1001 HIS A N 1
ATOM 7714 C CA . HIS A 1 1001 ? -1.673 3.494 -17.482 1.00 84.38 1001 HIS A CA 1
ATOM 7715 C C . HIS A 1 1001 ? -0.276 4.082 -17.740 1.00 84.38 1001 HIS A C 1
ATOM 7717 O O . HIS A 1 1001 ? 0.740 3.418 -17.523 1.00 84.38 1001 HIS A O 1
ATOM 7723 N N . ASP A 1 1002 ? -0.216 5.310 -18.262 1.00 78.25 1002 ASP A N 1
ATOM 7724 C CA . ASP A 1 1002 ? 1.048 5.967 -18.623 1.00 78.25 1002 ASP A CA 1
ATOM 7725 C C . ASP A 1 1002 ? 1.751 6.603 -17.407 1.00 78.25 1002 ASP A C 1
ATOM 7727 O O . ASP A 1 1002 ? 1.162 7.330 -16.604 1.00 78.25 1002 ASP A O 1
ATOM 7731 N N . PHE A 1 1003 ? 3.060 6.380 -17.305 1.00 77.81 1003 PHE A N 1
ATOM 7732 C CA . PHE A 1 1003 ? 3.911 6.992 -16.292 1.00 77.81 1003 PHE A CA 1
ATOM 7733 C C . PHE A 1 1003 ? 4.190 8.480 -16.553 1.00 77.81 1003 PHE A C 1
ATOM 7735 O O . PHE A 1 1003 ? 4.578 9.195 -15.636 1.00 77.81 1003 PHE A O 1
ATOM 7742 N N . GLY A 1 1004 ? 4.000 8.995 -17.770 1.00 66.19 1004 GLY A N 1
ATOM 7743 C CA . GLY A 1 1004 ? 4.112 10.431 -18.063 1.00 66.19 1004 GLY A CA 1
ATOM 7744 C C . GLY A 1 1004 ? 5.534 11.013 -17.985 1.00 66.19 1004 GLY A C 1
ATOM 7745 O O . GLY A 1 1004 ? 5.698 12.232 -18.011 1.00 66.19 1004 GLY A O 1
ATOM 7746 N N . TYR A 1 1005 ? 6.572 10.170 -17.913 1.00 61.78 1005 TYR A N 1
ATOM 7747 C CA . TYR A 1 1005 ? 7.980 10.577 -17.991 1.00 61.78 1005 TYR A CA 1
ATOM 7748 C C . TYR A 1 1005 ? 8.676 9.917 -19.184 1.00 61.78 1005 TYR A C 1
ATOM 7750 O O . TYR A 1 1005 ? 8.513 8.724 -19.427 1.00 61.78 1005 TYR A O 1
ATOM 7758 N N . ALA A 1 1006 ? 9.495 10.692 -19.903 1.00 51.12 1006 ALA A N 1
ATOM 7759 C CA . ALA A 1 1006 ? 10.145 10.247 -21.137 1.00 51.12 1006 ALA A CA 1
ATOM 7760 C C . ALA A 1 1006 ? 11.355 9.311 -20.926 1.00 51.12 1006 ALA A C 1
ATOM 7762 O O . ALA A 1 1006 ? 11.682 8.557 -21.839 1.00 51.12 1006 ALA A O 1
ATOM 7763 N N . ASP A 1 1007 ? 12.024 9.366 -19.762 1.00 56.09 1007 ASP A N 1
ATOM 7764 C CA . ASP A 1 1007 ? 13.253 8.594 -19.489 1.00 56.09 1007 ASP A CA 1
ATOM 7765 C C . ASP A 1 1007 ? 13.527 8.353 -17.977 1.00 56.09 1007 ASP A C 1
ATOM 7767 O O . ASP A 1 1007 ? 14.485 8.884 -17.412 1.00 56.09 1007 ASP A O 1
ATOM 7771 N N . PRO A 1 1008 ? 12.668 7.602 -17.260 1.00 55.50 1008 PRO A N 1
ATOM 7772 C CA . PRO A 1 1008 ? 12.934 7.156 -15.888 1.00 55.50 1008 PRO A CA 1
ATOM 7773 C C . PRO A 1 1008 ? 13.887 5.956 -15.651 1.00 55.50 1008 PRO A C 1
ATOM 7775 O O . PRO A 1 1008 ? 14.315 5.823 -14.501 1.00 55.50 1008 PRO A O 1
ATOM 7778 N N . PRO A 1 1009 ? 14.250 5.088 -16.627 1.00 64.69 1009 PRO A N 1
ATOM 7779 C CA . PRO A 1 1009 ? 14.932 3.815 -16.369 1.00 64.69 1009 PRO A CA 1
ATOM 7780 C C . PRO A 1 1009 ? 16.202 3.889 -15.533 1.00 64.69 1009 PRO A C 1
ATOM 7782 O O . PRO A 1 1009 ? 16.363 3.189 -14.534 1.00 64.69 1009 PRO A O 1
ATOM 7785 N N . ALA A 1 1010 ? 17.109 4.767 -15.943 1.00 66.31 1010 ALA A N 1
ATOM 7786 C CA . ALA A 1 1010 ? 18.503 4.659 -15.562 1.00 66.31 1010 ALA A CA 1
ATOM 7787 C C . ALA A 1 1010 ? 18.735 5.025 -14.079 1.00 66.31 1010 ALA A C 1
ATOM 7789 O O . ALA A 1 1010 ? 19.649 4.513 -13.435 1.00 66.31 1010 ALA A O 1
ATOM 7790 N N . VAL A 1 1011 ? 17.846 5.850 -13.520 1.00 71.12 1011 VAL A N 1
ATOM 7791 C CA . VAL A 1 1011 ? 17.798 6.245 -12.106 1.00 71.12 1011 VAL A CA 1
ATOM 7792 C C . VAL A 1 1011 ? 17.476 5.077 -11.176 1.00 71.12 1011 VAL A C 1
ATOM 7794 O O . VAL A 1 1011 ? 18.051 4.978 -10.096 1.00 71.12 1011 VAL A O 1
ATOM 7797 N N . VAL A 1 1012 ? 16.535 4.224 -11.578 1.00 79.75 1012 VAL A N 1
ATOM 7798 C CA . VAL A 1 1012 ? 16.141 3.045 -10.797 1.00 79.75 1012 VAL A CA 1
ATOM 7799 C C . VAL A 1 1012 ? 17.131 1.912 -11.042 1.00 79.75 1012 VAL A C 1
ATOM 7801 O O . VAL A 1 1012 ? 17.505 1.207 -10.110 1.00 79.75 1012 VAL A O 1
ATOM 7804 N N . GLU A 1 1013 ? 17.600 1.769 -12.281 1.00 81.56 1013 GLU A N 1
ATOM 7805 C CA . GLU A 1 1013 ? 18.544 0.725 -12.674 1.00 81.56 1013 GLU A CA 1
ATOM 7806 C C . GLU A 1 1013 ? 19.898 0.876 -11.975 1.00 81.56 1013 GLU A C 1
ATOM 7808 O O . GLU A 1 1013 ? 20.385 -0.091 -11.402 1.00 81.56 1013 GLU A O 1
ATOM 7813 N N . ALA A 1 1014 ? 20.484 2.078 -11.938 1.00 81.88 1014 ALA A N 1
ATOM 7814 C CA . ALA A 1 1014 ? 21.830 2.290 -11.396 1.00 81.88 1014 ALA A CA 1
ATOM 7815 C C . ALA A 1 1014 ? 22.057 1.746 -9.964 1.00 81.88 1014 ALA A C 1
ATOM 7817 O O . ALA A 1 1014 ? 23.039 1.029 -9.768 1.00 81.88 1014 ALA A O 1
ATOM 7818 N N . PRO A 1 1015 ? 21.203 2.024 -8.955 1.00 87.69 1015 PRO A N 1
ATOM 7819 C CA . PRO A 1 1015 ? 21.355 1.432 -7.623 1.00 87.69 1015 PRO A CA 1
ATOM 7820 C C . PRO A 1 1015 ? 21.028 -0.070 -7.577 1.00 87.69 1015 PRO A C 1
ATOM 7822 O O . PRO A 1 1015 ? 21.443 -0.762 -6.647 1.00 87.69 1015 PRO A O 1
ATOM 7825 N N . TRP A 1 1016 ? 20.290 -0.596 -8.557 1.00 90.50 1016 TRP A N 1
ATOM 7826 C CA . TRP A 1 1016 ? 19.909 -2.009 -8.626 1.00 90.50 1016 TRP A CA 1
ATOM 7827 C C . TRP A 1 1016 ? 20.924 -2.857 -9.400 1.00 90.50 1016 TRP A C 1
ATOM 7829 O O . TRP A 1 1016 ? 20.933 -4.073 -9.228 1.00 90.50 1016 TRP A O 1
ATOM 7839 N N . THR A 1 1017 ? 21.797 -2.249 -10.210 1.00 87.44 1017 THR A N 1
ATOM 7840 C CA . THR A 1 1017 ? 22.857 -2.935 -10.959 1.00 87.44 1017 THR A CA 1
ATOM 7841 C C . THR A 1 1017 ? 24.048 -3.255 -10.041 1.00 87.44 1017 THR A C 1
ATOM 7843 O O . THR A 1 1017 ? 24.793 -2.344 -9.679 1.00 87.44 1017 THR A O 1
ATOM 7846 N N . PRO A 1 1018 ? 24.286 -4.524 -9.659 1.00 84.62 1018 PRO A N 1
ATOM 7847 C CA . PRO A 1 1018 ? 25.460 -4.908 -8.871 1.00 84.62 1018 PRO A CA 1
ATOM 7848 C C . PRO A 1 1018 ? 26.751 -4.844 -9.704 1.00 84.62 1018 PRO A C 1
ATOM 7850 O O . PRO A 1 1018 ? 26.709 -4.704 -10.930 1.00 84.62 1018 PRO A O 1
ATOM 7853 N N . ASP A 1 1019 ? 27.904 -5.024 -9.050 1.00 79.88 1019 ASP A N 1
ATOM 7854 C CA . ASP A 1 1019 ? 29.217 -5.122 -9.707 1.00 79.88 1019 ASP A CA 1
ATOM 7855 C C . ASP A 1 1019 ? 29.412 -6.459 -10.441 1.00 79.88 1019 ASP A C 1
ATOM 7857 O O . ASP A 1 1019 ? 30.223 -7.306 -10.071 1.00 79.88 1019 ASP A O 1
ATOM 7861 N N . LEU A 1 1020 ? 28.603 -6.680 -11.476 1.00 81.06 1020 LEU A N 1
ATOM 7862 C CA . LEU A 1 1020 ? 28.687 -7.839 -12.353 1.00 81.06 1020 LEU A CA 1
ATOM 7863 C C . LEU A 1 1020 ? 28.933 -7.378 -13.799 1.00 81.06 1020 LEU A C 1
ATOM 7865 O O . LEU A 1 1020 ? 28.302 -6.422 -14.267 1.00 81.06 1020 LEU A O 1
ATOM 7869 N N . PRO A 1 1021 ? 29.825 -8.045 -14.550 1.00 81.25 1021 PRO A N 1
ATOM 7870 C CA . PRO A 1 1021 ? 30.031 -7.729 -15.957 1.00 81.25 1021 PRO A CA 1
ATOM 7871 C C . PRO A 1 1021 ? 28.835 -8.181 -16.807 1.00 81.25 1021 PRO A C 1
ATOM 7873 O O . PRO A 1 1021 ? 28.121 -9.130 -16.469 1.00 81.25 1021 PRO A O 1
ATOM 7876 N N . SER A 1 1022 ? 28.604 -7.505 -17.932 1.00 83.06 1022 SER A N 1
ATOM 7877 C CA . SER A 1 1022 ? 27.519 -7.862 -18.852 1.00 83.06 1022 SER A CA 1
ATOM 7878 C C . SER A 1 1022 ? 27.784 -9.207 -19.534 1.00 83.06 1022 SER A C 1
ATOM 7880 O O . SER A 1 1022 ? 28.902 -9.494 -19.959 1.00 83.06 1022 SER A O 1
ATOM 7882 N N . VAL A 1 1023 ? 26.746 -10.028 -19.704 1.00 89.56 1023 VAL A N 1
ATOM 7883 C CA . VAL A 1 1023 ? 26.855 -11.305 -20.429 1.00 89.56 1023 VAL A CA 1
ATOM 7884 C C . VAL A 1 1023 ? 26.731 -11.053 -21.926 1.00 89.56 1023 VAL A C 1
ATOM 7886 O O . VAL A 1 1023 ? 25.817 -10.357 -22.373 1.00 89.56 1023 VAL A O 1
ATOM 7889 N N . VAL A 1 1024 ? 27.628 -11.640 -22.713 1.00 89.44 1024 VAL A N 1
ATOM 7890 C CA . VAL A 1 1024 ? 27.727 -11.423 -24.169 1.00 89.44 1024 VAL A CA 1
ATOM 7891 C C . VAL A 1 1024 ? 27.381 -12.664 -24.982 1.00 89.44 1024 VAL A C 1
ATOM 7893 O O . VAL A 1 1024 ? 27.090 -12.560 -26.168 1.00 89.44 1024 VAL A O 1
ATOM 7896 N N . GLY A 1 1025 ? 27.388 -13.837 -24.350 1.00 91.44 1025 GLY A N 1
ATOM 7897 C CA . GLY A 1 1025 ? 27.109 -15.120 -24.984 1.00 91.44 1025 GLY A CA 1
ATOM 7898 C C . GLY A 1 1025 ? 27.393 -16.283 -24.039 1.00 91.44 1025 GLY A C 1
ATOM 7899 O O . GLY A 1 1025 ? 27.582 -16.075 -22.842 1.00 91.44 1025 GLY A O 1
ATOM 7900 N N . TYR A 1 1026 ? 27.448 -17.502 -24.579 1.00 94.44 1026 TYR A N 1
ATOM 7901 C CA . TYR A 1 1026 ? 27.598 -18.727 -23.788 1.00 94.44 1026 TYR A CA 1
ATOM 7902 C C . TYR A 1 1026 ? 28.609 -19.679 -24.422 1.00 94.44 1026 TYR A C 1
ATOM 7904 O O . TYR A 1 1026 ? 28.574 -19.933 -25.629 1.00 94.44 1026 TYR A O 1
ATOM 7912 N N . ARG A 1 1027 ? 29.502 -20.239 -23.602 1.00 91.94 1027 ARG A N 1
ATOM 7913 C CA . ARG A 1 1027 ? 30.475 -21.251 -24.019 1.00 91.94 1027 ARG A CA 1
ATOM 7914 C C . ARG A 1 1027 ? 29.982 -22.631 -23.605 1.00 91.94 1027 ARG A C 1
ATOM 7916 O O . ARG A 1 1027 ? 29.823 -22.917 -22.424 1.00 91.94 1027 ARG A O 1
ATOM 7923 N N . ARG A 1 1028 ? 29.750 -23.498 -24.587 1.00 88.69 1028 ARG A N 1
ATOM 7924 C CA . ARG A 1 1028 ? 29.214 -24.844 -24.361 1.00 88.69 1028 ARG A CA 1
ATOM 7925 C C . ARG A 1 1028 ? 30.300 -25.837 -23.929 1.00 88.69 1028 ARG A C 1
ATOM 7927 O O . ARG A 1 1028 ? 31.339 -25.950 -24.576 1.00 88.69 1028 ARG A O 1
ATOM 7934 N N . HIS A 1 1029 ? 29.992 -26.621 -22.899 1.00 86.00 1029 HIS A N 1
ATOM 7935 C CA . HIS A 1 1029 ? 30.780 -27.728 -22.360 1.00 86.00 1029 HIS A CA 1
ATOM 7936 C C . HIS A 1 1029 ? 29.904 -28.995 -22.296 1.00 86.00 1029 HIS A C 1
ATOM 7938 O O . HIS A 1 1029 ? 29.309 -29.332 -21.274 1.00 86.00 1029 HIS A O 1
ATOM 7944 N N . GLY A 1 1030 ? 29.781 -29.708 -23.421 1.00 82.12 1030 GLY A N 1
ATOM 7945 C CA . GLY A 1 1030 ? 28.909 -30.886 -23.517 1.00 82.12 1030 GLY A CA 1
ATOM 7946 C C . GLY A 1 1030 ? 27.421 -30.514 -23.509 1.00 82.12 1030 GLY A C 1
ATOM 7947 O O . GLY A 1 1030 ? 26.943 -29.890 -24.457 1.00 82.12 1030 GLY A O 1
ATOM 7948 N N . ALA A 1 1031 ? 26.682 -30.932 -22.478 1.00 80.81 1031 ALA A N 1
ATOM 7949 C CA . ALA A 1 1031 ? 25.262 -30.597 -22.303 1.00 80.81 1031 ALA A CA 1
ATOM 7950 C C . ALA A 1 1031 ? 25.029 -29.284 -21.531 1.00 80.81 1031 ALA A C 1
ATOM 7952 O O . ALA A 1 1031 ? 23.930 -28.750 -21.595 1.00 80.81 1031 ALA A O 1
ATOM 7953 N N . ALA A 1 1032 ? 26.051 -28.763 -20.846 1.00 86.50 1032 ALA A N 1
ATOM 7954 C CA . ALA A 1 1032 ? 25.991 -27.507 -20.104 1.00 86.50 1032 ALA A CA 1
ATOM 7955 C C . ALA A 1 1032 ? 26.657 -26.368 -20.889 1.00 86.50 1032 ALA A C 1
ATOM 7957 O O . ALA A 1 1032 ? 27.433 -26.609 -21.822 1.00 86.50 1032 ALA A O 1
ATOM 7958 N N . ALA A 1 1033 ? 26.394 -25.126 -20.497 1.00 92.31 1033 ALA A N 1
ATOM 7959 C CA . ALA A 1 1033 ? 27.128 -23.963 -20.976 1.00 92.31 1033 ALA A CA 1
ATOM 7960 C C . ALA A 1 1033 ? 27.372 -22.959 -19.845 1.00 92.31 1033 ALA A C 1
ATOM 7962 O O . ALA A 1 1033 ? 26.590 -22.874 -18.902 1.00 92.31 1033 ALA A O 1
ATOM 7963 N N . GLU A 1 1034 ? 28.462 -22.206 -19.962 1.00 92.25 1034 GLU A N 1
ATOM 7964 C CA . GLU A 1 1034 ? 28.849 -21.152 -19.024 1.00 92.25 1034 GLU A CA 1
ATOM 7965 C C . GLU A 1 1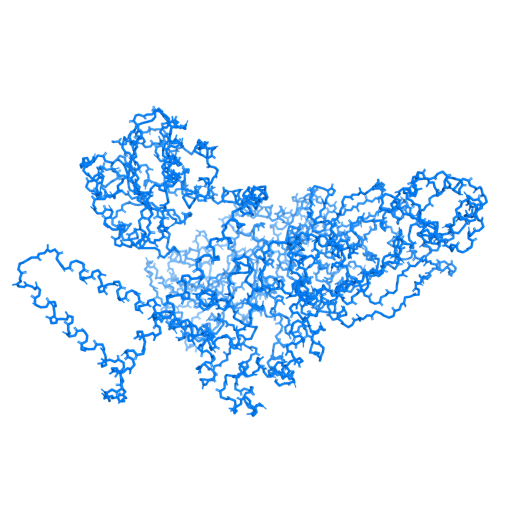034 ? 28.698 -19.774 -19.685 1.00 92.25 1034 GLU A C 1
ATOM 7967 O O . GLU A 1 1034 ? 28.988 -19.642 -20.884 1.00 92.25 1034 GLU A O 1
ATOM 7972 N N . PRO A 1 1035 ? 28.257 -18.743 -18.945 1.00 92.88 1035 PRO A N 1
ATOM 7973 C CA . PRO A 1 1035 ? 28.175 -17.386 -19.468 1.00 92.88 1035 PRO A CA 1
ATOM 7974 C C . PRO A 1 1035 ? 29.565 -16.843 -19.824 1.00 92.88 1035 PRO A C 1
ATOM 7976 O O . PRO A 1 1035 ? 30.564 -17.085 -19.147 1.00 92.88 1035 PRO A O 1
ATOM 7979 N N . VAL A 1 1036 ? 29.626 -16.088 -20.918 1.00 90.38 1036 VAL A N 1
ATOM 7980 C CA . VAL A 1 1036 ? 30.798 -15.315 -21.334 1.00 90.38 1036 VAL A CA 1
ATOM 7981 C C . VAL A 1 1036 ? 30.519 -13.853 -21.029 1.00 90.38 1036 VAL A C 1
ATOM 7983 O O . VAL A 1 1036 ? 29.483 -13.325 -21.432 1.00 90.38 1036 VAL A O 1
ATOM 7986 N N . PHE A 1 1037 ? 31.451 -13.204 -20.342 1.00 87.31 1037 PHE A N 1
ATOM 7987 C CA . PHE A 1 1037 ? 31.301 -11.837 -19.859 1.00 87.31 1037 PHE A CA 1
ATOM 7988 C C . PHE A 1 1037 ? 32.109 -10.839 -20.690 1.00 87.31 1037 PHE A C 1
ATOM 7990 O O . PHE A 1 1037 ? 33.143 -11.182 -21.267 1.00 87.31 1037 PHE A O 1
ATOM 7997 N N . GLU A 1 1038 ? 31.628 -9.602 -20.746 1.00 81.00 1038 GLU A N 1
ATOM 7998 C CA . GLU A 1 1038 ? 32.332 -8.470 -21.339 1.00 81.00 1038 GLU A CA 1
ATOM 7999 C C . GLU A 1 1038 ? 33.525 -8.058 -20.469 1.00 81.00 1038 GLU A C 1
ATOM 8001 O O . GLU A 1 1038 ? 33.469 -8.110 -19.240 1.00 81.00 1038 GLU A O 1
ATOM 8006 N N . ALA A 1 1039 ? 34.620 -7.648 -21.110 1.00 68.06 1039 ALA A N 1
ATOM 8007 C CA . ALA A 1 1039 ? 35.763 -7.081 -20.411 1.00 68.06 1039 ALA A CA 1
ATOM 8008 C C . ALA A 1 1039 ? 35.451 -5.621 -20.041 1.00 68.06 1039 ALA A C 1
ATOM 8010 O O . ALA A 1 1039 ? 35.605 -4.725 -20.867 1.00 68.06 1039 ALA A O 1
ATOM 8011 N N . GLU A 1 1040 ? 34.999 -5.396 -18.809 1.00 67.50 1040 GLU A N 1
ATOM 8012 C CA . GLU A 1 1040 ? 34.690 -4.071 -18.259 1.00 67.50 1040 GLU A CA 1
ATOM 8013 C C . GLU A 1 1040 ? 35.724 -3.672 -17.180 1.00 67.50 1040 GLU A C 1
ATOM 8015 O O . GLU A 1 1040 ? 36.362 -4.529 -16.563 1.00 67.50 1040 GLU A O 1
ATOM 8020 N N . GLY A 1 1041 ? 35.932 -2.366 -16.971 1.00 55.19 1041 GLY A N 1
ATOM 8021 C CA . GLY A 1 1041 ? 36.774 -1.849 -15.882 1.00 55.19 1041 GLY A CA 1
ATOM 8022 C C . GLY A 1 1041 ? 36.065 -1.894 -14.514 1.00 55.19 1041 GLY A C 1
ATOM 8023 O O . GLY A 1 1041 ? 34.841 -2.005 -14.475 1.00 55.19 1041 GLY A O 1
ATOM 8024 N N . PRO A 1 1042 ? 36.800 -1.789 -13.389 1.00 51.00 1042 PRO A N 1
ATOM 8025 C CA . PRO A 1 1042 ? 36.207 -1.774 -12.049 1.00 51.00 1042 PRO A CA 1
ATOM 8026 C C . PRO A 1 1042 ? 35.286 -0.558 -11.866 1.00 51.00 1042 PRO A C 1
ATOM 8028 O O . PRO A 1 1042 ? 35.694 0.573 -12.143 1.00 51.00 1042 PRO A O 1
ATOM 8031 N N . ARG A 1 1043 ? 34.054 -0.779 -11.395 1.00 58.00 1043 ARG A N 1
ATOM 8032 C CA . ARG A 1 1043 ? 33.087 0.291 -11.090 1.00 58.00 1043 ARG A CA 1
ATOM 8033 C C . ARG A 1 1043 ? 33.310 0.801 -9.651 1.00 58.00 1043 ARG A C 1
ATOM 8035 O O . ARG A 1 1043 ? 33.998 0.159 -8.864 1.00 58.00 1043 ARG A O 1
ATOM 8042 N N . ALA A 1 1044 ? 32.802 1.979 -9.282 1.00 53.03 1044 ALA A N 1
ATOM 8043 C CA . ALA A 1 1044 ? 32.891 2.497 -7.906 1.00 53.03 1044 ALA A CA 1
ATOM 8044 C C . ALA A 1 1044 ? 31.680 2.010 -7.081 1.00 53.03 1044 ALA A C 1
ATOM 8046 O O . ALA A 1 1044 ? 30.560 2.473 -7.268 1.00 53.03 1044 ALA A O 1
ATOM 8047 N N . ILE A 1 1045 ? 31.911 1.023 -6.210 1.00 66.19 1045 ILE A N 1
ATOM 8048 C CA . ILE A 1 1045 ? 30.930 -0.023 -5.849 1.00 66.19 1045 ILE A CA 1
ATOM 8049 C C . ILE A 1 1045 ? 30.323 0.115 -4.443 1.00 66.19 1045 ILE A C 1
ATOM 8051 O O . ILE A 1 1045 ? 29.241 -0.408 -4.172 1.00 66.19 1045 ILE A O 1
ATOM 8055 N N . ALA A 1 1046 ? 30.998 0.815 -3.530 1.00 79.12 1046 ALA A N 1
ATOM 8056 C CA . ALA A 1 1046 ? 30.648 0.775 -2.109 1.00 79.12 1046 ALA A CA 1
ATOM 8057 C C . ALA A 1 1046 ? 29.242 1.330 -1.812 1.00 79.12 1046 ALA A C 1
ATOM 8059 O O . ALA A 1 1046 ? 28.499 0.726 -1.042 1.00 79.12 1046 ALA A O 1
ATOM 8060 N N . ALA A 1 1047 ? 28.848 2.434 -2.457 1.00 83.69 1047 ALA A N 1
ATOM 8061 C CA . ALA A 1 1047 ? 27.524 3.031 -2.281 1.00 83.69 1047 ALA A CA 1
ATOM 8062 C C . ALA A 1 1047 ? 26.397 2.135 -2.829 1.00 83.69 1047 ALA A C 1
ATOM 8064 O O . ALA A 1 1047 ? 25.375 1.966 -2.170 1.00 83.69 1047 ALA A O 1
ATOM 8065 N N . VAL A 1 1048 ? 26.597 1.507 -3.995 1.00 88.06 1048 VAL A N 1
ATOM 8066 C CA . VAL A 1 1048 ? 25.627 0.565 -4.583 1.00 88.06 1048 VAL A CA 1
ATOM 8067 C C . VAL A 1 1048 ? 25.423 -0.641 -3.668 1.00 88.06 1048 VAL A C 1
ATOM 8069 O O . VAL A 1 1048 ? 24.287 -0.985 -3.357 1.00 88.06 1048 VAL A O 1
ATOM 8072 N N . HIS A 1 1049 ? 26.507 -1.249 -3.178 1.00 87.56 1049 HIS A N 1
ATOM 8073 C CA . HIS A 1 1049 ? 26.408 -2.368 -2.240 1.00 87.56 1049 HIS A CA 1
ATOM 8074 C C . HIS A 1 1049 ? 25.696 -1.965 -0.949 1.00 87.56 1049 HIS A C 1
ATOM 8076 O O . HIS A 1 1049 ? 24.790 -2.666 -0.515 1.00 87.56 1049 HIS A O 1
ATOM 8082 N N . ALA A 1 1050 ? 26.030 -0.804 -0.383 1.00 87.94 1050 ALA A N 1
ATOM 8083 C CA . ALA A 1 1050 ? 25.384 -0.312 0.828 1.00 87.94 1050 ALA A CA 1
ATOM 8084 C C . ALA A 1 1050 ? 23.879 -0.063 0.638 1.00 87.94 1050 ALA A C 1
ATOM 8086 O O . ALA A 1 1050 ? 23.087 -0.418 1.509 1.00 87.94 1050 ALA A O 1
ATOM 8087 N N . PHE A 1 1051 ? 23.468 0.484 -0.512 1.00 92.31 1051 PHE A N 1
ATOM 8088 C CA . PHE A 1 1051 ? 22.055 0.607 -0.879 1.00 92.31 1051 PHE A CA 1
ATOM 8089 C C . PHE A 1 1051 ? 21.374 -0.766 -0.945 1.00 92.31 1051 PHE A C 1
ATOM 8091 O O . PHE A 1 1051 ? 20.333 -0.971 -0.322 1.00 92.31 1051 PHE A O 1
ATOM 8098 N N . GLN A 1 1052 ? 21.959 -1.714 -1.681 1.00 93.50 1052 GLN A N 1
ATOM 8099 C CA . GLN A 1 1052 ? 21.378 -3.042 -1.896 1.00 93.50 1052 GLN A CA 1
ATOM 8100 C C . GLN A 1 1052 ? 21.286 -3.851 -0.601 1.00 93.50 1052 GLN A C 1
ATOM 8102 O O . GLN A 1 1052 ? 20.253 -4.461 -0.331 1.00 93.50 1052 GLN A O 1
ATOM 8107 N N . ASP A 1 1053 ? 22.332 -3.829 0.222 1.00 88.06 1053 ASP A N 1
ATOM 8108 C CA . ASP A 1 1053 ? 22.366 -4.520 1.510 1.00 88.06 1053 ASP A CA 1
ATOM 8109 C C . ASP A 1 1053 ? 21.323 -3.945 2.472 1.00 88.06 1053 ASP A C 1
ATOM 8111 O O . ASP A 1 1053 ? 20.621 -4.702 3.143 1.00 88.06 1053 ASP A O 1
ATOM 8115 N N . ALA A 1 1054 ? 21.143 -2.621 2.479 1.00 87.00 1054 ALA A N 1
ATOM 8116 C CA . ALA A 1 1054 ? 20.102 -1.971 3.264 1.00 87.00 1054 ALA A CA 1
ATOM 8117 C C . ALA A 1 1054 ? 18.684 -2.312 2.774 1.00 87.00 1054 ALA A C 1
ATOM 8119 O O . ALA A 1 1054 ? 17.793 -2.524 3.597 1.00 87.00 1054 ALA A O 1
ATOM 8120 N N . VAL A 1 1055 ? 18.463 -2.429 1.455 1.00 94.69 1055 VAL A N 1
ATOM 8121 C CA . VAL A 1 1055 ? 17.190 -2.943 0.917 1.00 94.69 1055 VAL A CA 1
ATOM 8122 C C . VAL A 1 1055 ? 16.945 -4.371 1.395 1.00 94.69 1055 VAL A C 1
ATOM 8124 O O . VAL A 1 1055 ? 15.860 -4.658 1.890 1.00 94.69 1055 VAL A O 1
ATOM 8127 N N . VAL A 1 1056 ? 17.932 -5.263 1.265 1.00 87.62 1056 VAL A N 1
ATOM 8128 C CA . VAL A 1 1056 ? 17.807 -6.668 1.687 1.00 87.62 1056 VAL A CA 1
ATOM 8129 C C . VAL A 1 1056 ? 17.533 -6.761 3.192 1.00 87.62 1056 VAL A C 1
ATOM 8131 O O . VAL A 1 1056 ? 16.702 -7.564 3.604 1.00 87.62 1056 VAL A O 1
ATOM 8134 N N . GLY A 1 1057 ? 18.160 -5.910 4.009 1.00 80.94 1057 GLY A N 1
ATOM 8135 C CA . GLY A 1 1057 ? 17.904 -5.834 5.450 1.00 80.94 1057 GLY A CA 1
ATOM 8136 C C . GLY A 1 1057 ? 16.501 -5.328 5.810 1.00 80.94 1057 GLY A C 1
ATOM 8137 O O . GLY A 1 1057 ? 15.900 -5.825 6.758 1.00 80.94 1057 GLY A O 1
ATOM 8138 N N . ALA A 1 1058 ? 15.955 -4.379 5.044 1.00 83.31 1058 ALA A N 1
ATOM 8139 C CA . ALA A 1 1058 ? 14.612 -3.832 5.256 1.00 83.31 1058 ALA A CA 1
ATOM 8140 C C . ALA A 1 1058 ? 13.488 -4.700 4.655 1.00 83.31 1058 ALA A C 1
ATOM 8142 O O . ALA A 1 1058 ? 12.339 -4.619 5.088 1.00 83.31 1058 ALA A O 1
ATOM 8143 N N . ALA A 1 1059 ? 13.796 -5.531 3.658 1.00 87.12 1059 ALA A N 1
ATOM 8144 C CA . ALA A 1 1059 ? 12.808 -6.279 2.887 1.00 87.12 1059 ALA A CA 1
ATOM 8145 C C . ALA A 1 1059 ? 11.888 -7.199 3.724 1.00 87.12 1059 ALA A C 1
ATOM 8147 O O . ALA A 1 1059 ? 10.683 -7.211 3.449 1.00 87.12 1059 ALA A O 1
ATOM 8148 N N . PRO A 1 1060 ? 12.369 -7.911 4.768 1.00 82.75 1060 PRO A N 1
ATOM 8149 C CA . PRO A 1 1060 ? 11.501 -8.695 5.647 1.00 82.75 1060 PRO A CA 1
ATOM 8150 C C . PRO A 1 1060 ? 10.444 -7.864 6.382 1.00 82.75 1060 PRO A C 1
ATOM 8152 O O . PRO A 1 1060 ? 9.350 -8.370 6.616 1.00 82.75 1060 PRO A O 1
ATOM 8155 N N . LEU A 1 1061 ? 10.730 -6.594 6.703 1.00 79.94 1061 LEU A N 1
ATOM 8156 C CA . LEU A 1 1061 ? 9.765 -5.695 7.349 1.00 79.94 1061 LEU A CA 1
ATOM 8157 C C . LEU A 1 1061 ? 8.605 -5.381 6.400 1.00 79.94 1061 LEU A C 1
ATOM 8159 O O . LEU A 1 1061 ? 7.444 -5.495 6.778 1.00 79.94 1061 LEU A O 1
ATOM 8163 N N . VAL A 1 1062 ? 8.917 -5.069 5.138 1.00 87.19 1062 VAL A N 1
ATOM 8164 C CA . VAL A 1 1062 ? 7.904 -4.810 4.104 1.00 87.19 1062 VAL A CA 1
ATOM 8165 C C . VAL A 1 1062 ? 7.077 -6.067 3.826 1.00 87.19 1062 VAL A C 1
ATOM 8167 O O . VAL A 1 1062 ? 5.852 -6.001 3.788 1.00 87.19 1062 VAL A O 1
ATOM 8170 N N . ALA A 1 1063 ? 7.724 -7.223 3.667 1.00 85.62 1063 ALA A N 1
ATOM 8171 C CA . ALA A 1 1063 ? 7.033 -8.485 3.410 1.00 85.62 1063 ALA A CA 1
ATOM 8172 C C . ALA A 1 1063 ? 6.149 -8.918 4.591 1.00 85.62 1063 ALA A C 1
ATOM 8174 O O . ALA A 1 1063 ? 5.006 -9.326 4.387 1.00 85.62 1063 ALA A O 1
ATOM 8175 N N . GLY A 1 1064 ? 6.653 -8.787 5.821 1.00 81.69 1064 GLY A N 1
ATOM 8176 C CA . GLY A 1 1064 ? 5.890 -9.040 7.041 1.00 81.69 1064 GLY A CA 1
ATOM 8177 C C . GLY A 1 1064 ? 4.683 -8.115 7.152 1.00 81.69 1064 GLY A C 1
ATOM 8178 O O . GLY A 1 1064 ? 3.577 -8.588 7.403 1.00 81.69 1064 GLY A O 1
ATOM 8179 N N . TRP A 1 1065 ? 4.862 -6.824 6.859 1.00 87.94 1065 TRP A N 1
ATOM 8180 C CA . TRP A 1 1065 ? 3.767 -5.860 6.802 1.00 87.94 1065 TRP A CA 1
ATOM 8181 C C . TRP A 1 1065 ? 2.709 -6.248 5.761 1.00 87.94 1065 TRP A C 1
ATOM 8183 O O . TRP A 1 1065 ? 1.521 -6.236 6.084 1.00 87.94 1065 TRP A O 1
ATOM 8193 N N . MET A 1 1066 ? 3.112 -6.663 4.550 1.00 90.19 1066 MET A N 1
ATOM 8194 C CA . MET A 1 1066 ? 2.176 -7.100 3.503 1.00 90.19 1066 MET A CA 1
ATOM 8195 C C . MET A 1 1066 ? 1.335 -8.295 3.966 1.00 90.19 1066 MET A C 1
ATOM 8197 O O . MET A 1 1066 ? 0.120 -8.308 3.775 1.00 90.19 1066 MET A O 1
ATOM 8201 N N . VAL A 1 1067 ? 1.962 -9.286 4.608 1.00 85.38 1067 VAL A N 1
ATOM 8202 C CA . VAL A 1 1067 ? 1.268 -10.469 5.142 1.00 85.38 1067 VAL A CA 1
ATOM 8203 C C . VAL A 1 1067 ? 0.333 -10.083 6.283 1.00 85.38 1067 VAL A C 1
ATOM 8205 O O . VAL A 1 1067 ? -0.837 -10.460 6.258 1.00 85.38 1067 VAL A O 1
ATOM 8208 N N . ALA A 1 1068 ? 0.818 -9.287 7.238 1.00 82.00 1068 ALA A N 1
ATOM 8209 C CA . ALA A 1 1068 ? 0.047 -8.850 8.396 1.00 82.00 1068 ALA A CA 1
ATOM 8210 C C . ALA A 1 1068 ? -1.183 -8.017 8.006 1.00 82.00 1068 ALA A C 1
ATOM 8212 O O . ALA A 1 1068 ? -2.190 -8.066 8.706 1.00 82.00 1068 ALA A O 1
ATOM 8213 N N . HIS A 1 1069 ? -1.130 -7.293 6.887 1.00 87.00 1069 HIS A N 1
ATOM 8214 C CA . HIS A 1 1069 ? -2.241 -6.477 6.395 1.00 87.00 1069 HIS A CA 1
ATOM 8215 C C . HIS A 1 1069 ? -3.058 -7.152 5.286 1.00 87.00 1069 HIS A C 1
ATOM 8217 O O . HIS A 1 1069 ? -3.981 -6.540 4.761 1.00 87.00 1069 HIS A O 1
ATOM 8223 N N . GLY A 1 1070 ? -2.742 -8.396 4.905 1.00 89.12 1070 GLY A N 1
ATOM 8224 C CA . GLY A 1 1070 ? -3.445 -9.105 3.830 1.00 89.12 1070 GLY A CA 1
ATOM 8225 C C . GLY A 1 1070 ? -3.304 -8.463 2.449 1.00 89.12 1070 GLY A C 1
ATOM 8226 O O . GLY A 1 1070 ? -4.156 -8.641 1.582 1.00 89.12 1070 GLY A O 1
ATOM 8227 N N . VAL A 1 1071 ? -2.219 -7.727 2.233 1.00 90.69 1071 VAL A N 1
ATOM 8228 C CA . VAL A 1 1071 ? -1.982 -6.944 1.024 1.00 90.69 1071 VAL A CA 1
ATOM 8229 C C . VAL A 1 1071 ? -1.304 -7.796 -0.052 1.00 90.69 1071 VAL A C 1
ATOM 8231 O O . VAL A 1 1071 ? -0.360 -8.543 0.213 1.00 90.69 1071 VAL A O 1
ATOM 8234 N N . THR A 1 1072 ? -1.785 -7.674 -1.288 1.00 91.81 1072 THR A N 1
ATOM 8235 C CA . THR A 1 1072 ? -1.172 -8.270 -2.490 1.00 91.81 1072 THR A CA 1
ATOM 8236 C C . THR A 1 1072 ? -0.522 -7.196 -3.350 1.00 91.81 1072 THR A C 1
ATOM 8238 O O . THR A 1 1072 ? -0.849 -6.013 -3.229 1.00 91.81 1072 THR A O 1
ATOM 8241 N N . THR A 1 1073 ? 0.366 -7.589 -4.263 1.00 91.69 1073 THR A N 1
ATOM 8242 C CA . THR A 1 1073 ? 0.985 -6.628 -5.187 1.00 91.69 1073 THR A CA 1
ATOM 8243 C C . THR A 1 1073 ? -0.047 -5.963 -6.103 1.00 91.69 1073 THR A C 1
ATOM 8245 O O . THR A 1 1073 ? 0.098 -4.792 -6.442 1.00 91.69 1073 THR A O 1
ATOM 8248 N N . GLU A 1 1074 ? -1.127 -6.664 -6.460 1.00 88.88 1074 GLU A N 1
ATOM 8249 C CA . GLU A 1 1074 ? -2.223 -6.096 -7.256 1.00 88.88 1074 GLU A CA 1
ATOM 8250 C C . GLU A 1 1074 ? -2.905 -4.918 -6.545 1.00 88.88 1074 GLU A C 1
ATOM 8252 O O . GLU A 1 1074 ? -3.127 -3.878 -7.162 1.00 88.88 1074 GLU A O 1
ATOM 8257 N N . MET A 1 1075 ? -3.150 -5.041 -5.236 1.00 90.69 1075 MET A N 1
ATOM 8258 C CA . MET A 1 1075 ? -3.724 -3.970 -4.408 1.00 90.69 1075 MET A CA 1
ATOM 8259 C C . MET A 1 1075 ? -2.788 -2.764 -4.265 1.00 90.69 1075 MET A C 1
ATOM 8261 O O . MET A 1 1075 ? -3.249 -1.646 -4.061 1.00 90.69 1075 MET A O 1
ATOM 8265 N N . LEU A 1 1076 ? -1.473 -2.981 -4.350 1.00 90.62 1076 LEU A N 1
ATOM 8266 C CA . LEU A 1 1076 ? -0.471 -1.933 -4.152 1.00 90.62 1076 LEU A CA 1
ATOM 8267 C C . LEU A 1 1076 ? -0.159 -1.122 -5.404 1.00 90.62 1076 LEU A C 1
ATOM 8269 O O . LEU A 1 1076 ? 0.564 -0.139 -5.276 1.00 90.62 1076 LEU A O 1
ATOM 8273 N N . ARG A 1 1077 ? -0.687 -1.484 -6.580 1.00 90.19 1077 ARG A N 1
ATOM 8274 C CA . ARG A 1 1077 ? -0.308 -0.887 -7.872 1.00 90.19 1077 ARG A CA 1
ATOM 8275 C C . ARG A 1 1077 ? -0.224 0.639 -7.840 1.00 90.19 1077 ARG A C 1
ATOM 8277 O O . ARG A 1 1077 ? 0.832 1.204 -8.119 1.00 90.19 1077 ARG A O 1
ATOM 8284 N N . GLU A 1 1078 ? -1.312 1.294 -7.442 1.00 89.62 1078 GLU A N 1
ATOM 8285 C CA . GLU A 1 1078 ? -1.397 2.759 -7.383 1.00 89.62 1078 GLU A CA 1
ATOM 8286 C C . GLU A 1 1078 ? -0.391 3.353 -6.388 1.00 89.62 1078 GLU A C 1
ATOM 8288 O O . GLU A 1 1078 ? 0.233 4.381 -6.652 1.00 89.62 1078 GLU A O 1
ATOM 8293 N N . GLN A 1 1079 ? -0.171 2.678 -5.257 1.00 90.62 1079 GLN A N 1
ATOM 8294 C CA . GLN A 1 1079 ? 0.787 3.115 -4.244 1.00 90.62 1079 GLN A CA 1
ATOM 8295 C C . GLN A 1 1079 ? 2.236 2.908 -4.704 1.00 90.62 1079 GLN A C 1
ATOM 8297 O O . GLN A 1 1079 ? 3.085 3.765 -4.465 1.00 90.62 1079 GLN A O 1
ATOM 8302 N N . THR A 1 1080 ? 2.536 1.816 -5.410 1.00 91.56 1080 THR A N 1
ATOM 8303 C CA . THR A 1 1080 ? 3.843 1.579 -6.035 1.00 91.56 1080 THR A CA 1
ATOM 8304 C C . THR A 1 1080 ? 4.126 2.611 -7.119 1.00 91.56 1080 THR A C 1
ATOM 8306 O O . THR A 1 1080 ? 5.230 3.152 -7.159 1.00 91.56 1080 THR A O 1
ATOM 8309 N N . GLU A 1 1081 ? 3.137 2.952 -7.943 1.00 90.62 1081 GLU A N 1
ATOM 8310 C CA . GLU A 1 1081 ? 3.259 4.030 -8.922 1.00 90.62 1081 GLU A CA 1
ATOM 8311 C C . GLU A 1 1081 ? 3.511 5.384 -8.249 1.00 90.62 1081 GLU A C 1
ATOM 8313 O O . GLU A 1 1081 ? 4.455 6.083 -8.623 1.00 90.62 1081 GLU A O 1
ATOM 8318 N N . ARG A 1 1082 ? 2.734 5.734 -7.215 1.00 88.56 1082 ARG A N 1
ATOM 8319 C CA . ARG A 1 1082 ? 2.922 6.967 -6.438 1.00 88.56 1082 ARG A CA 1
ATOM 8320 C C . ARG A 1 1082 ? 4.336 7.063 -5.870 1.00 88.56 1082 ARG A C 1
ATOM 8322 O O . ARG A 1 1082 ? 5.013 8.068 -6.081 1.00 88.56 1082 ARG A O 1
ATOM 8329 N N . VAL A 1 1083 ? 4.807 6.011 -5.200 1.00 85.25 1083 VAL A N 1
ATOM 8330 C CA . VAL A 1 1083 ? 6.155 5.967 -4.614 1.00 85.25 1083 VAL A CA 1
ATOM 8331 C C . VAL A 1 1083 ? 7.231 6.075 -5.697 1.00 85.25 1083 VAL A C 1
ATOM 8333 O O . VAL A 1 1083 ? 8.208 6.797 -5.507 1.00 85.25 1083 VAL A O 1
ATOM 8336 N N . LEU A 1 1084 ? 7.049 5.428 -6.850 1.00 86.19 1084 LEU A N 1
ATOM 8337 C CA . LEU A 1 1084 ? 7.982 5.521 -7.974 1.00 86.19 1084 LEU A CA 1
ATOM 8338 C C . LEU A 1 1084 ? 8.030 6.939 -8.574 1.00 86.19 1084 LEU A C 1
ATOM 8340 O O . LEU A 1 1084 ? 9.113 7.445 -8.877 1.00 86.19 1084 LEU A O 1
ATOM 8344 N N . ARG A 1 1085 ? 6.880 7.616 -8.701 1.00 81.69 1085 ARG A N 1
ATOM 8345 C CA . ARG A 1 1085 ? 6.803 9.024 -9.137 1.00 81.69 1085 ARG A CA 1
ATOM 8346 C C . ARG A 1 1085 ? 7.506 9.952 -8.149 1.00 81.69 1085 ARG A C 1
ATOM 8348 O O . ARG A 1 1085 ? 8.283 10.808 -8.567 1.00 81.69 1085 ARG A O 1
ATOM 8355 N N . GLU A 1 1086 ? 7.277 9.766 -6.848 1.00 77.38 1086 GLU A N 1
ATOM 8356 C CA . GLU A 1 1086 ? 7.961 10.515 -5.786 1.00 77.38 1086 GLU A CA 1
ATOM 8357 C C . GLU A 1 1086 ? 9.480 10.300 -5.832 1.00 77.38 1086 GLU A C 1
ATOM 8359 O O . GLU A 1 1086 ? 10.241 11.268 -5.777 1.00 77.38 1086 GLU A O 1
ATOM 8364 N N . TYR A 1 1087 ? 9.916 9.047 -5.990 1.00 78.19 1087 TYR A N 1
ATOM 8365 C CA . TYR A 1 1087 ? 11.324 8.669 -6.104 1.00 78.19 1087 TYR A CA 1
ATOM 8366 C C . TYR A 1 1087 ? 12.007 9.350 -7.295 1.00 78.19 1087 TYR A C 1
ATOM 8368 O O . TYR A 1 1087 ? 13.137 9.819 -7.176 1.00 78.19 1087 TYR A O 1
ATOM 8376 N N . TYR A 1 1088 ? 11.316 9.461 -8.433 1.00 73.12 1088 TYR A N 1
ATOM 8377 C CA . TYR A 1 1088 ? 11.846 10.131 -9.620 1.00 73.12 1088 TYR A CA 1
ATOM 8378 C C . TYR A 1 1088 ? 11.865 11.662 -9.489 1.00 73.12 1088 TYR A C 1
ATOM 8380 O O . TYR A 1 1088 ? 12.854 12.312 -9.839 1.00 73.12 1088 TYR A O 1
ATOM 8388 N N . ALA A 1 1089 ? 10.777 12.245 -8.975 1.00 65.88 1089 ALA A N 1
ATOM 8389 C CA . ALA A 1 1089 ? 10.621 13.691 -8.835 1.00 65.88 1089 ALA A CA 1
ATOM 8390 C C . ALA A 1 1089 ? 11.512 14.284 -7.729 1.00 65.88 1089 ALA A C 1
ATOM 8392 O O . ALA A 1 1089 ? 11.927 15.441 -7.814 1.00 65.88 1089 ALA A O 1
ATOM 8393 N N . SER A 1 1090 ? 11.795 13.508 -6.682 1.00 64.75 1090 SER A N 1
ATOM 8394 C CA . SER A 1 1090 ? 12.610 13.921 -5.542 1.00 64.75 1090 SER A CA 1
ATOM 8395 C C . SER A 1 1090 ? 13.467 12.757 -5.036 1.00 64.75 1090 SER A C 1
ATOM 8397 O O . SER A 1 1090 ? 13.171 12.189 -3.979 1.00 64.75 1090 SER A O 1
ATOM 8399 N N . PRO A 1 1091 ? 14.554 12.417 -5.742 1.00 69.38 1091 PRO A N 1
ATOM 8400 C CA . PRO A 1 1091 ? 15.389 11.289 -5.363 1.00 69.38 1091 PRO A CA 1
ATOM 8401 C C . PRO A 1 1091 ? 16.043 11.453 -3.993 1.00 69.38 1091 PRO A C 1
ATOM 8403 O O . PRO A 1 1091 ? 16.492 12.552 -3.643 1.00 69.38 1091 PRO A O 1
ATOM 8406 N N . PRO A 1 1092 ? 16.190 10.356 -3.233 1.00 72.06 1092 PRO A N 1
ATOM 8407 C CA . PRO A 1 1092 ? 17.054 10.344 -2.063 1.00 72.06 1092 PRO A CA 1
ATOM 8408 C C . PRO A 1 1092 ? 18.495 10.718 -2.441 1.00 72.06 1092 PRO A C 1
ATOM 8410 O O . PRO A 1 1092 ? 19.008 10.264 -3.464 1.00 72.06 1092 PRO A O 1
ATOM 8413 N N . GLY A 1 1093 ? 19.183 11.484 -1.586 1.00 67.31 1093 GLY A N 1
ATOM 8414 C CA . GLY A 1 1093 ? 20.555 11.945 -1.855 1.00 67.31 1093 GLY A CA 1
ATOM 8415 C C . GLY A 1 1093 ? 21.526 10.814 -2.218 1.00 67.31 1093 GLY A C 1
ATOM 8416 O O . GLY A 1 1093 ? 22.259 10.937 -3.189 1.00 67.31 1093 GLY A O 1
ATOM 8417 N N . GLY A 1 1094 ? 21.455 9.666 -1.532 1.00 74.81 1094 GLY A N 1
ATOM 8418 C CA . GLY A 1 1094 ? 22.301 8.507 -1.844 1.00 74.81 1094 GLY A CA 1
ATOM 8419 C C . GLY A 1 1094 ? 22.051 7.878 -3.223 1.00 74.81 1094 GLY A C 1
ATOM 8420 O O . GLY A 1 1094 ? 22.971 7.341 -3.830 1.00 74.81 1094 GLY A O 1
ATOM 8421 N N . VAL A 1 1095 ? 20.829 7.978 -3.755 1.00 78.81 1095 VAL A N 1
ATOM 8422 C CA . VAL A 1 1095 ? 20.509 7.528 -5.124 1.00 78.81 1095 VAL A CA 1
ATOM 8423 C C . VAL A 1 1095 ? 21.091 8.500 -6.139 1.00 78.81 1095 VAL A C 1
ATOM 8425 O O . VAL A 1 1095 ? 21.644 8.070 -7.149 1.00 78.81 1095 VAL A O 1
ATOM 8428 N N . ALA A 1 1096 ? 21.003 9.804 -5.862 1.00 72.88 1096 ALA A N 1
ATOM 8429 C CA . ALA A 1 1096 ? 21.655 10.816 -6.682 1.00 72.88 1096 ALA A CA 1
ATOM 8430 C C . ALA A 1 1096 ? 23.173 10.588 -6.728 1.00 72.88 1096 ALA A C 1
ATOM 8432 O O . ALA A 1 1096 ? 23.732 10.583 -7.822 1.00 72.88 1096 ALA A O 1
ATOM 8433 N N . ASP A 1 1097 ? 23.815 10.308 -5.590 1.00 72.56 1097 ASP A N 1
ATOM 8434 C CA . ASP A 1 1097 ? 25.250 9.999 -5.510 1.00 72.56 1097 ASP A CA 1
ATOM 8435 C C . ASP A 1 1097 ? 25.620 8.812 -6.423 1.00 72.56 1097 ASP A C 1
ATOM 8437 O O . ASP A 1 1097 ? 26.475 8.940 -7.301 1.00 72.56 1097 ASP A O 1
ATOM 8441 N N . ILE A 1 1098 ? 24.907 7.683 -6.296 1.00 78.44 1098 ILE A N 1
ATOM 8442 C CA . ILE A 1 1098 ? 25.101 6.485 -7.137 1.00 78.44 1098 ILE A CA 1
ATOM 8443 C C . ILE A 1 1098 ? 24.900 6.800 -8.623 1.00 78.44 1098 ILE A C 1
ATOM 8445 O O . ILE A 1 1098 ? 25.700 6.404 -9.479 1.00 78.44 1098 ILE A O 1
ATOM 8449 N N . TRP A 1 1099 ? 23.824 7.514 -8.953 1.00 75.62 1099 TRP A N 1
ATOM 8450 C CA . TRP A 1 1099 ? 23.552 7.914 -10.326 1.00 75.62 1099 TRP A CA 1
ATOM 8451 C C . TRP A 1 1099 ? 24.709 8.732 -10.880 1.00 75.62 1099 TRP A C 1
ATOM 8453 O O . TRP A 1 1099 ? 25.161 8.503 -11.992 1.00 75.62 1099 TRP A O 1
ATOM 8463 N N . PHE A 1 1100 ? 25.224 9.681 -10.121 1.00 69.94 1100 PHE A N 1
ATOM 8464 C CA . PHE A 1 1100 ? 26.224 10.612 -10.600 1.00 69.94 1100 PHE A CA 1
ATOM 8465 C C . PHE A 1 1100 ? 27.649 10.057 -10.667 1.00 69.94 1100 PHE A C 1
ATOM 8467 O O . PHE A 1 1100 ? 28.437 10.559 -11.476 1.00 69.94 1100 PHE A O 1
ATOM 8474 N N . ASP A 1 1101 ? 27.949 9.038 -9.866 1.00 70.81 1101 ASP A N 1
ATOM 8475 C CA . ASP A 1 1101 ? 29.242 8.351 -9.832 1.00 70.81 1101 ASP A CA 1
ATOM 8476 C C . ASP A 1 1101 ? 29.298 7.133 -10.784 1.00 70.81 1101 ASP A C 1
ATOM 8478 O O . ASP A 1 1101 ? 30.376 6.603 -11.052 1.00 70.81 1101 ASP A O 1
ATOM 8482 N N . SER A 1 1102 ? 28.162 6.703 -11.348 1.00 67.50 1102 SER A N 1
ATOM 8483 C CA . SER A 1 1102 ? 28.099 5.600 -12.321 1.00 67.50 1102 SER A CA 1
ATOM 8484 C C . SER A 1 1102 ? 28.339 6.054 -13.769 1.00 67.50 1102 SER A C 1
ATOM 8486 O O . SER A 1 1102 ? 27.916 7.136 -14.184 1.00 67.50 1102 SER A O 1
ATOM 8488 N N . THR A 1 1103 ? 28.958 5.205 -14.593 1.00 59.56 1103 THR A N 1
ATOM 8489 C CA . THR A 1 1103 ? 28.936 5.320 -16.061 1.00 59.56 1103 THR A CA 1
ATOM 8490 C C . THR A 1 1103 ? 27.852 4.388 -16.602 1.00 59.56 1103 THR A C 1
ATOM 8492 O O . THR A 1 1103 ? 27.856 3.189 -16.328 1.00 59.56 1103 THR A O 1
ATOM 8495 N N . HIS A 1 1104 ? 26.862 4.938 -17.311 1.00 54.81 1104 HIS A N 1
ATOM 8496 C CA . HIS A 1 1104 ? 25.825 4.122 -17.943 1.00 54.81 1104 HIS A CA 1
ATOM 8497 C C . HIS A 1 1104 ? 26.272 3.780 -19.366 1.00 54.81 1104 HIS A C 1
ATOM 8499 O O . HIS A 1 1104 ? 26.084 4.579 -20.281 1.00 54.81 1104 HIS A O 1
ATOM 8505 N N . ASP A 1 1105 ? 26.885 2.611 -19.533 1.00 54.72 1105 ASP A N 1
ATOM 8506 C CA . ASP A 1 1105 ? 27.361 2.121 -20.828 1.00 54.72 1105 ASP A CA 1
ATOM 8507 C C . ASP A 1 1105 ? 26.401 1.037 -21.355 1.00 54.72 1105 ASP A C 1
ATOM 8509 O O . ASP A 1 1105 ? 26.538 -0.141 -21.022 1.00 54.72 1105 ASP A O 1
ATOM 8513 N N . ASP A 1 1106 ? 25.406 1.421 -22.165 1.00 57.56 1106 ASP A N 1
ATOM 8514 C CA . ASP A 1 1106 ? 24.566 0.470 -22.914 1.00 57.56 1106 ASP A CA 1
ATOM 8515 C C . ASP A 1 1106 ? 25.159 0.246 -24.308 1.00 57.56 1106 ASP A C 1
ATOM 8517 O O . ASP A 1 1106 ? 25.059 1.104 -25.181 1.00 57.56 1106 ASP A O 1
ATOM 8521 N N . THR A 1 1107 ? 25.819 -0.892 -24.521 1.00 58.22 1107 THR A N 1
ATOM 8522 C CA . THR A 1 1107 ? 26.467 -1.240 -25.798 1.00 58.22 1107 THR A CA 1
ATOM 8523 C C . THR A 1 1107 ? 25.504 -1.856 -26.820 1.00 58.22 1107 THR A C 1
ATOM 8525 O O . THR A 1 1107 ? 25.898 -2.104 -27.963 1.00 58.22 1107 THR A O 1
ATOM 8528 N N . PHE A 1 1108 ? 24.241 -2.116 -26.451 1.00 65.81 1108 PHE A N 1
ATOM 8529 C CA . PHE A 1 1108 ? 23.257 -2.729 -27.342 1.00 65.81 1108 PHE A CA 1
ATOM 8530 C C . PHE A 1 1108 ? 22.636 -1.692 -28.284 1.00 65.81 1108 PHE A C 1
ATOM 8532 O O . PHE A 1 1108 ? 22.018 -0.724 -27.851 1.00 65.81 1108 PHE A O 1
ATOM 8539 N N . GLY A 1 1109 ? 22.783 -1.905 -29.593 1.00 56.66 1109 GLY A N 1
ATOM 8540 C CA . GLY A 1 1109 ? 22.234 -1.028 -30.624 1.00 56.66 1109 GLY A CA 1
ATOM 8541 C C . GLY A 1 1109 ? 22.880 0.361 -30.740 1.00 56.66 1109 GLY A C 1
ATOM 8542 O O . GLY A 1 1109 ? 22.429 1.143 -31.575 1.00 56.66 1109 GLY A O 1
ATOM 8543 N N . ALA A 1 1110 ? 23.927 0.663 -29.963 1.00 57.34 1110 ALA A N 1
ATOM 8544 C CA . ALA A 1 1110 ? 24.498 2.002 -29.841 1.00 57.34 1110 ALA A CA 1
ATOM 8545 C C . ALA A 1 1110 ? 25.849 2.210 -30.554 1.00 57.34 1110 ALA A C 1
ATOM 8547 O O . ALA A 1 1110 ? 26.697 1.321 -30.651 1.00 57.34 1110 ALA A O 1
ATOM 8548 N N . LEU A 1 1111 ? 26.037 3.463 -30.982 1.00 49.94 1111 LEU A N 1
ATOM 8549 C CA . LEU A 1 1111 ? 27.304 4.144 -31.256 1.00 49.94 1111 LEU A CA 1
ATOM 8550 C C . LEU A 1 1111 ? 27.840 4.730 -29.941 1.00 49.94 1111 LEU A C 1
ATOM 8552 O O . LEU A 1 1111 ? 27.652 5.917 -29.678 1.00 49.94 1111 LEU A O 1
ATOM 8556 N N . ASN A 1 1112 ? 28.460 3.925 -29.081 1.00 43.09 1112 ASN A N 1
ATOM 8557 C CA . ASN A 1 1112 ? 29.015 4.463 -27.836 1.00 43.09 1112 ASN A CA 1
ATOM 8558 C C . ASN A 1 1112 ? 30.398 5.068 -28.065 1.00 43.09 1112 ASN A C 1
ATOM 8560 O O . ASN A 1 1112 ? 31.413 4.407 -27.893 1.00 43.09 1112 ASN A O 1
ATOM 8564 N N . ASP A 1 1113 ? 30.396 6.353 -28.412 1.00 33.97 1113 ASP A N 1
ATOM 8565 C CA . ASP A 1 1113 ? 31.492 7.283 -28.110 1.00 33.97 1113 ASP A CA 1
ATOM 8566 C C . ASP A 1 1113 ? 30.954 8.527 -27.378 1.00 33.97 1113 ASP A C 1
ATOM 8568 O O . ASP A 1 1113 ? 31.463 9.642 -27.484 1.00 33.97 1113 ASP A O 1
ATOM 8572 N N . THR A 1 1114 ? 29.877 8.349 -26.615 1.00 34.19 1114 THR A N 1
ATOM 8573 C CA . THR A 1 1114 ? 29.524 9.282 -25.551 1.00 34.19 1114 THR A CA 1
ATOM 8574 C C . THR A 1 1114 ? 29.669 8.548 -24.236 1.00 34.19 1114 THR A C 1
ATOM 8576 O O . THR A 1 1114 ? 28.717 7.890 -23.821 1.00 34.19 1114 THR A O 1
ATOM 8579 N N . PRO A 1 1115 ? 30.794 8.708 -23.510 1.00 35.75 1115 PRO A N 1
ATOM 8580 C CA . PRO A 1 1115 ? 30.639 8.804 -22.071 1.00 35.75 1115 PRO A CA 1
ATOM 8581 C C . PRO A 1 1115 ? 29.496 9.796 -21.866 1.00 35.75 1115 PRO A C 1
ATOM 8583 O O . PRO A 1 1115 ? 29.525 10.888 -22.447 1.00 35.75 1115 PRO A O 1
ATOM 8586 N N . TYR A 1 1116 ? 28.473 9.439 -21.091 1.00 41.25 1116 TYR A N 1
ATOM 8587 C CA . TYR A 1 1116 ? 27.699 10.472 -20.422 1.00 41.25 1116 TYR A CA 1
ATOM 8588 C C . TYR A 1 1116 ? 28.741 11.247 -19.632 1.00 41.25 1116 TYR A C 1
ATOM 8590 O O . TYR A 1 1116 ? 29.130 10.855 -18.534 1.00 41.25 1116 TYR A O 1
ATOM 8598 N N . ALA A 1 1117 ? 29.304 12.287 -20.237 1.00 40.66 1117 ALA A N 1
ATOM 8599 C CA . ALA A 1 1117 ? 30.184 13.189 -19.560 1.00 40.66 1117 ALA A CA 1
ATOM 8600 C C . ALA A 1 1117 ? 29.208 13.941 -18.666 1.00 40.66 1117 ALA A C 1
ATOM 8602 O O . ALA A 1 1117 ? 28.700 14.994 -19.045 1.00 40.66 1117 ALA A O 1
ATOM 8603 N N . LYS A 1 1118 ? 28.892 13.338 -17.508 1.00 51.62 1118 LYS A N 1
ATOM 8604 C CA . LYS A 1 1118 ? 28.167 13.906 -16.370 1.00 51.62 1118 LYS A CA 1
ATOM 8605 C C . LYS A 1 1118 ? 29.048 15.027 -15.803 1.00 51.62 1118 LYS A C 1
ATOM 8607 O O . LYS A 1 1118 ? 29.430 15.015 -14.637 1.00 51.62 1118 LYS A O 1
ATOM 8612 N N . ARG A 1 1119 ? 29.492 15.937 -16.681 1.00 42.41 1119 ARG A N 1
ATOM 8613 C CA . ARG A 1 1119 ? 30.290 17.110 -16.374 1.00 42.41 1119 ARG A CA 1
ATOM 8614 C C . ARG A 1 1119 ? 29.437 17.932 -15.433 1.00 42.41 1119 ARG A C 1
ATOM 8616 O O . ARG A 1 1119 ? 28.222 18.028 -15.610 1.00 42.41 1119 ARG A O 1
ATOM 8623 N N . LEU A 1 1120 ? 30.099 18.481 -14.423 1.00 41.69 1120 LEU A N 1
ATOM 8624 C CA . LEU A 1 1120 ? 29.494 19.447 -13.524 1.00 41.69 1120 LEU A CA 1
ATOM 8625 C C . LEU A 1 1120 ? 28.758 20.501 -14.365 1.00 41.69 1120 LEU A C 1
ATOM 8627 O O . LEU A 1 1120 ? 29.318 20.939 -15.378 1.00 41.69 1120 LEU A O 1
ATOM 8631 N N . PRO A 1 1121 ? 27.537 20.901 -13.978 1.00 42.25 1121 PRO A N 1
ATOM 8632 C CA . PRO A 1 1121 ? 26.894 22.031 -14.623 1.00 42.25 1121 PRO A CA 1
ATOM 8633 C C . PRO A 1 1121 ? 27.856 23.237 -14.589 1.00 42.25 1121 PRO A C 1
ATOM 8635 O O . PRO A 1 1121 ? 28.555 23.422 -13.582 1.00 42.25 1121 PRO A O 1
ATOM 8638 N N . PRO A 1 1122 ? 27.976 24.025 -15.676 1.00 38.81 1122 PRO A N 1
ATOM 8639 C CA . PRO A 1 1122 ? 28.844 25.199 -15.699 1.00 38.81 1122 PRO A CA 1
ATOM 8640 C C . PRO A 1 1122 ? 28.555 26.120 -14.504 1.00 38.81 1122 PRO A C 1
ATOM 8642 O O . PRO A 1 1122 ? 27.433 26.187 -14.008 1.00 38.81 1122 PRO A O 1
ATOM 8645 N N . ARG A 1 1123 ? 29.576 26.849 -14.026 1.00 36.75 1123 ARG A N 1
ATOM 8646 C CA . ARG A 1 1123 ? 29.476 27.751 -12.854 1.00 36.75 1123 ARG A CA 1
ATOM 8647 C C . ARG A 1 1123 ? 28.323 28.763 -12.939 1.00 36.75 1123 ARG A C 1
ATOM 8649 O O . ARG A 1 1123 ? 27.903 29.257 -11.900 1.00 36.75 1123 ARG A O 1
ATOM 8656 N N . SER A 1 1124 ? 27.817 29.053 -14.135 1.00 38.97 1124 SER A N 1
ATOM 8657 C CA . SER A 1 1124 ? 26.609 29.853 -14.361 1.00 38.97 1124 SER A CA 1
ATOM 8658 C C . SER A 1 1124 ? 25.367 29.260 -13.687 1.00 38.97 1124 SER A C 1
ATOM 8660 O O . SER A 1 1124 ? 24.619 30.003 -13.073 1.00 38.97 1124 SER A O 1
ATOM 8662 N N . ILE A 1 1125 ? 25.205 27.933 -13.675 1.00 37.38 1125 ILE A N 1
ATOM 8663 C CA . ILE A 1 1125 ? 24.085 27.250 -13.002 1.00 37.38 1125 ILE A CA 1
ATOM 8664 C C . ILE A 1 1125 ? 24.210 27.341 -11.472 1.00 37.38 1125 ILE A C 1
ATOM 8666 O O . ILE A 1 1125 ? 23.205 27.365 -10.771 1.00 37.38 1125 ILE A O 1
ATOM 8670 N N . LEU A 1 1126 ? 25.436 27.438 -10.936 1.00 37.06 1126 LEU A N 1
ATOM 8671 C CA . LEU A 1 1126 ? 25.672 27.669 -9.502 1.00 37.06 1126 LEU A CA 1
ATOM 8672 C C . LEU A 1 1126 ? 25.358 29.114 -9.073 1.00 37.06 1126 LEU A C 1
ATOM 8674 O O . LEU A 1 1126 ? 25.078 29.346 -7.899 1.00 37.06 1126 LEU A O 1
ATOM 8678 N N . ALA A 1 1127 ? 25.386 30.072 -10.006 1.00 36.62 1127 ALA A N 1
ATOM 8679 C CA . ALA A 1 1127 ? 24.966 31.451 -9.752 1.00 36.62 1127 ALA A CA 1
ATOM 8680 C C . ALA A 1 1127 ? 23.431 31.598 -9.706 1.00 36.62 1127 ALA A C 1
ATOM 8682 O O . ALA A 1 1127 ? 22.938 32.511 -9.049 1.00 36.62 1127 ALA A O 1
ATOM 8683 N N . ASP A 1 1128 ? 22.700 30.657 -10.313 1.00 35.91 1128 ASP A N 1
ATOM 8684 C CA . ASP A 1 1128 ? 21.232 30.582 -10.337 1.00 35.91 1128 ASP A CA 1
ATOM 8685 C C . ASP A 1 1128 ? 20.630 29.759 -9.177 1.00 35.91 1128 ASP A C 1
ATOM 8687 O O . ASP A 1 1128 ? 19.417 29.573 -9.103 1.00 35.91 1128 ASP A O 1
ATOM 8691 N N . VAL A 1 1129 ? 21.430 29.293 -8.206 1.00 36.47 1129 VAL A N 1
ATOM 8692 C CA . VAL A 1 1129 ? 20.934 28.550 -7.016 1.00 36.47 1129 VAL A CA 1
ATOM 8693 C C . VAL A 1 1129 ? 20.287 29.491 -5.979 1.00 36.47 1129 VAL A C 1
ATOM 8695 O O . VAL A 1 1129 ? 20.173 29.179 -4.795 1.00 36.47 1129 VAL A O 1
ATOM 8698 N N . GLY A 1 1130 ? 19.815 30.655 -6.421 1.00 32.66 1130 GLY A N 1
ATOM 8699 C CA . GLY A 1 1130 ? 18.796 31.424 -5.727 1.00 32.66 1130 GLY A CA 1
ATOM 8700 C C . GLY A 1 1130 ? 17.419 30.929 -6.151 1.00 32.66 1130 GLY A C 1
ATOM 8701 O O . GLY A 1 1130 ? 16.872 31.450 -7.106 1.00 32.66 1130 GLY A O 1
ATOM 8702 N N . VAL A 1 1131 ? 16.880 29.947 -5.419 1.00 35.00 1131 VAL A N 1
ATOM 8703 C CA . VAL A 1 1131 ? 15.445 29.599 -5.336 1.00 35.00 1131 VAL A CA 1
ATOM 8704 C C . VAL A 1 1131 ? 14.735 29.355 -6.682 1.00 35.00 1131 VAL A C 1
ATOM 8706 O O . VAL A 1 1131 ? 14.378 30.279 -7.395 1.00 35.00 1131 VAL A O 1
ATOM 8709 N N . ILE A 1 1132 ? 14.457 28.073 -6.953 1.00 37.25 1132 ILE A N 1
ATOM 8710 C CA . ILE A 1 1132 ? 13.557 27.503 -7.979 1.00 37.25 1132 ILE A CA 1
ATOM 8711 C C . ILE A 1 1132 ? 12.624 28.546 -8.638 1.00 37.25 1132 ILE A C 1
ATOM 8713 O O . ILE A 1 1132 ? 11.508 28.787 -8.185 1.00 37.25 1132 ILE A O 1
ATOM 8717 N N . GLY A 1 1133 ? 13.090 29.122 -9.745 1.00 30.17 1133 GLY A N 1
ATOM 8718 C CA . GLY A 1 1133 ? 12.332 29.916 -10.708 1.00 30.17 1133 GLY A CA 1
ATOM 8719 C C . GLY A 1 1133 ? 12.646 29.403 -12.115 1.00 30.17 1133 GLY A C 1
ATOM 8720 O O . GLY A 1 1133 ? 13.702 28.815 -12.320 1.00 30.17 1133 GLY A O 1
ATOM 8721 N N . ASN A 1 1134 ? 11.683 29.547 -13.030 1.00 30.19 1134 ASN A N 1
ATOM 8722 C CA . ASN A 1 1134 ? 11.629 29.052 -14.419 1.00 30.19 1134 ASN A CA 1
ATOM 8723 C C . ASN A 1 1134 ? 12.976 28.596 -15.046 1.00 30.19 1134 ASN A C 1
ATOM 8725 O O . ASN A 1 1134 ? 13.925 29.381 -15.042 1.00 30.19 1134 ASN A O 1
ATOM 8729 N N . PRO A 1 1135 ? 13.080 27.395 -15.662 1.00 32.41 1135 PRO A N 1
ATOM 8730 C CA . PRO A 1 1135 ? 14.297 27.016 -16.375 1.00 32.41 1135 PRO A CA 1
ATOM 8731 C C . PRO A 1 1135 ? 14.601 28.048 -17.466 1.00 32.41 1135 PRO A C 1
ATOM 8733 O O . PRO A 1 1135 ? 13.748 28.345 -18.305 1.00 32.41 1135 PRO A O 1
ATOM 8736 N N . ALA A 1 1136 ? 15.824 28.580 -17.462 1.00 35.62 1136 ALA A N 1
ATOM 8737 C CA . ALA A 1 1136 ? 16.332 29.403 -18.549 1.00 35.62 1136 ALA A CA 1
ATOM 8738 C C . ALA A 1 1136 ? 16.188 28.668 -19.903 1.00 35.62 1136 ALA A C 1
ATOM 8740 O O . ALA A 1 1136 ? 16.159 27.427 -19.944 1.00 35.62 1136 ALA A O 1
ATOM 8741 N N . PRO A 1 1137 ? 16.092 29.398 -21.033 1.00 37.53 1137 PRO A N 1
ATOM 8742 C CA . PRO A 1 1137 ? 16.151 28.776 -22.347 1.00 37.53 1137 PRO A CA 1
ATOM 8743 C C . PRO A 1 1137 ? 17.438 27.958 -22.469 1.00 37.53 1137 PRO A C 1
ATOM 8745 O O . PRO A 1 1137 ? 18.516 28.443 -22.135 1.00 37.53 1137 PRO A O 1
ATOM 8748 N N . VAL A 1 1138 ? 17.284 26.719 -22.950 1.00 39.34 1138 VAL A N 1
ATOM 8749 C CA . VAL A 1 1138 ? 18.352 25.721 -23.102 1.00 39.34 1138 VAL A CA 1
ATOM 8750 C C . VAL A 1 1138 ? 19.579 26.377 -23.728 1.00 39.34 1138 VAL A C 1
ATOM 8752 O O . VAL A 1 1138 ? 19.537 26.757 -24.907 1.00 39.34 1138 VAL A O 1
ATOM 8755 N N . THR A 1 1139 ? 20.648 26.507 -22.945 1.00 46.69 1139 THR A N 1
ATOM 8756 C CA . THR A 1 1139 ? 21.937 26.990 -23.451 1.00 46.69 1139 THR A CA 1
ATOM 8757 C C . THR A 1 1139 ? 22.459 26.021 -24.511 1.00 46.69 1139 THR A C 1
ATOM 8759 O O . THR A 1 1139 ? 22.124 24.835 -24.494 1.00 46.69 1139 THR A O 1
ATOM 8762 N N . ASP A 1 1140 ? 23.279 26.491 -25.451 1.00 41.47 1140 ASP A N 1
ATOM 8763 C CA . ASP A 1 1140 ? 23.883 25.594 -26.446 1.00 41.47 1140 ASP A CA 1
ATOM 8764 C C . ASP A 1 1140 ? 24.716 24.488 -25.760 1.00 41.47 1140 ASP A C 1
ATOM 8766 O O . ASP A 1 1140 ? 24.677 23.339 -26.187 1.00 41.47 1140 ASP A O 1
ATOM 8770 N N . GLU A 1 1141 ? 25.323 24.775 -24.599 1.00 39.88 1141 GLU A N 1
ATOM 8771 C CA . GLU A 1 1141 ? 25.998 23.778 -23.751 1.00 39.88 1141 GLU A CA 1
ATOM 8772 C C . GLU A 1 1141 ? 25.050 22.727 -23.144 1.00 39.88 1141 GLU A C 1
ATOM 8774 O O . GLU A 1 1141 ? 25.428 21.562 -23.044 1.00 39.88 1141 GLU A O 1
ATOM 8779 N N . GLU A 1 1142 ? 23.819 23.080 -22.754 1.00 41.19 1142 GLU A N 1
ATOM 8780 C CA . GLU A 1 1142 ? 22.806 22.115 -22.289 1.00 41.19 1142 GLU A CA 1
ATOM 8781 C C . GLU A 1 1142 ? 22.190 21.298 -23.431 1.00 41.19 1142 GLU A C 1
ATOM 8783 O O . GLU A 1 1142 ? 21.782 20.155 -23.234 1.00 41.19 1142 GLU A O 1
ATOM 8788 N N . ARG A 1 1143 ? 22.127 21.867 -24.636 1.00 43.31 1143 ARG A N 1
ATOM 8789 C CA . ARG A 1 1143 ? 21.725 21.147 -25.851 1.00 43.31 1143 ARG A CA 1
ATOM 8790 C C . ARG A 1 1143 ? 22.795 20.132 -26.259 1.00 43.31 1143 ARG A C 1
ATOM 8792 O O . ARG A 1 1143 ? 22.471 19.000 -26.615 1.00 43.31 1143 ARG A O 1
ATOM 8799 N N . ASP A 1 1144 ? 24.059 20.514 -26.109 1.00 38.66 1144 ASP A N 1
ATOM 8800 C CA . ASP A 1 1144 ? 25.222 19.679 -26.405 1.00 38.66 1144 ASP A CA 1
ATOM 8801 C C . ASP A 1 1144 ? 25.538 18.660 -25.296 1.00 38.66 1144 ASP A C 1
ATOM 8803 O O . ASP A 1 1144 ? 26.225 17.666 -25.547 1.00 38.66 1144 ASP A O 1
ATOM 8807 N N . SER A 1 1145 ? 25.009 18.848 -24.079 1.00 44.16 1145 SER A N 1
ATOM 8808 C CA . SER A 1 1145 ? 25.217 17.933 -22.948 1.00 44.16 1145 SER A CA 1
ATOM 8809 C C . SER A 1 1145 ? 24.404 16.633 -23.048 1.00 44.16 1145 SER A C 1
ATOM 8811 O O . SER A 1 1145 ? 24.729 15.666 -22.357 1.00 44.16 1145 SER A O 1
ATOM 8813 N N . ARG A 1 1146 ? 23.381 16.584 -23.920 1.00 41.03 1146 ARG A N 1
ATOM 8814 C CA . ARG A 1 1146 ? 22.477 15.435 -24.158 1.00 41.03 1146 ARG A CA 1
ATOM 8815 C C . ARG A 1 1146 ? 21.684 14.952 -22.927 1.00 41.03 1146 ARG A C 1
ATOM 8817 O O . ARG A 1 1146 ? 21.300 13.786 -22.870 1.00 41.03 1146 ARG A O 1
ATOM 8824 N N . TRP A 1 1147 ? 21.422 15.812 -21.939 1.00 45.03 1147 TRP A N 1
ATOM 8825 C CA . TRP A 1 1147 ? 20.621 15.439 -20.761 1.00 45.03 1147 TRP A CA 1
ATOM 8826 C C . TRP A 1 1147 ? 19.138 15.297 -21.132 1.00 45.03 1147 TRP A C 1
ATOM 8828 O O . TRP A 1 1147 ? 18.561 16.183 -21.763 1.00 45.03 1147 TRP A O 1
ATOM 8838 N N . GLY A 1 1148 ? 18.493 14.210 -20.700 1.00 45.59 1148 GLY A N 1
ATOM 8839 C CA . GLY A 1 1148 ? 17.036 14.083 -20.780 1.00 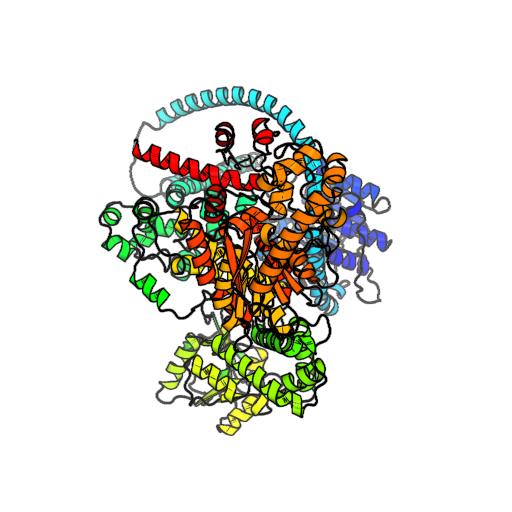45.59 1148 GLY A CA 1
ATOM 8840 C C . GLY A 1 1148 ? 16.319 15.155 -19.927 1.00 45.59 1148 GLY A C 1
ATOM 8841 O O . GLY A 1 1148 ? 16.824 15.527 -18.863 1.00 45.59 1148 GLY A O 1
ATOM 8842 N N . PRO A 1 1149 ? 15.127 15.645 -20.320 1.00 42.53 1149 PRO A N 1
ATOM 8843 C CA . PRO A 1 1149 ? 14.403 16.692 -19.586 1.00 42.53 1149 PRO A CA 1
ATOM 8844 C C . PRO A 1 1149 ? 14.119 16.373 -18.105 1.00 42.53 1149 PRO A C 1
ATOM 8846 O O . PRO A 1 1149 ? 14.062 17.287 -17.281 1.00 42.53 1149 PRO A O 1
ATOM 8849 N N . GLY A 1 1150 ? 13.982 15.089 -17.748 1.00 47.66 1150 GLY A N 1
ATOM 8850 C CA . GLY A 1 1150 ? 13.672 14.636 -16.385 1.00 47.66 1150 GLY A CA 1
ATOM 8851 C C . GLY A 1 1150 ? 14.821 14.753 -15.374 1.00 47.66 1150 GLY A C 1
ATOM 8852 O O . GLY A 1 1150 ? 14.577 14.820 -14.172 1.00 47.66 1150 GLY A O 1
ATOM 8853 N N . TYR A 1 1151 ? 16.071 14.887 -15.831 1.00 52.16 1151 TYR A N 1
ATOM 8854 C CA . TYR A 1 1151 ? 17.242 14.963 -14.944 1.00 52.16 1151 TYR A CA 1
ATOM 8855 C C . TYR A 1 1151 ? 17.466 16.363 -14.341 1.00 52.16 1151 TYR A C 1
ATOM 8857 O O . TYR A 1 1151 ? 18.316 16.542 -13.468 1.00 52.16 1151 TYR A O 1
ATOM 8865 N N . ARG A 1 1152 ? 16.674 17.368 -14.746 1.00 53.06 1152 ARG A N 1
ATOM 8866 C CA . ARG A 1 1152 ? 16.729 18.733 -14.191 1.00 53.06 1152 ARG A CA 1
ATOM 8867 C C . ARG A 1 1152 ? 16.374 18.796 -12.703 1.00 53.06 1152 ARG A C 1
ATOM 8869 O O . ARG A 1 1152 ? 16.968 19.591 -11.983 1.00 53.06 1152 ARG A O 1
ATOM 8876 N N . ALA A 1 1153 ? 15.480 17.927 -12.221 1.00 48.94 1153 ALA A N 1
ATOM 8877 C CA . ALA A 1 1153 ? 15.105 17.859 -10.801 1.00 48.94 1153 ALA A CA 1
ATOM 8878 C C . ALA A 1 1153 ? 16.261 17.402 -9.883 1.00 48.94 1153 ALA A C 1
ATOM 8880 O O . ALA A 1 1153 ? 16.216 17.606 -8.671 1.00 48.94 1153 ALA A O 1
ATOM 8881 N N . TRP A 1 1154 ? 17.315 16.820 -10.463 1.00 55.94 1154 TRP A N 1
ATOM 8882 C CA . TRP A 1 1154 ? 18.443 16.220 -9.751 1.00 55.94 1154 TRP A CA 1
ATOM 8883 C C . TRP A 1 1154 ? 19.647 17.171 -9.655 1.00 55.94 1154 TRP A C 1
ATOM 8885 O O . TRP A 1 1154 ? 20.496 17.015 -8.777 1.00 55.94 1154 TRP A O 1
ATOM 8895 N N . LEU A 1 1155 ? 19.707 18.190 -10.525 1.00 51.81 1155 LEU A N 1
ATOM 8896 C CA . LEU A 1 1155 ? 20.763 19.210 -10.539 1.00 51.81 1155 LEU A CA 1
ATOM 8897 C C . LEU A 1 1155 ? 20.870 19.991 -9.212 1.00 51.81 1155 LEU A C 1
ATOM 8899 O O . LEU A 1 1155 ? 21.995 20.145 -8.733 1.00 51.81 1155 LEU A O 1
ATOM 8903 N N . PRO A 1 1156 ? 19.768 20.423 -8.559 1.00 48.16 1156 PRO A N 1
ATOM 8904 C CA . PRO A 1 1156 ? 19.846 21.110 -7.267 1.00 48.16 1156 PRO A CA 1
ATOM 8905 C C . PRO A 1 1156 ? 20.424 20.238 -6.145 1.00 48.16 1156 PRO A C 1
ATOM 8907 O O . PRO A 1 1156 ? 21.180 20.737 -5.314 1.00 48.16 1156 PRO A O 1
ATOM 8910 N N . VAL A 1 1157 ? 20.119 18.933 -6.140 1.00 50.25 1157 VAL A N 1
ATOM 8911 C CA . VAL A 1 1157 ? 20.635 17.979 -5.141 1.00 50.25 1157 VAL A CA 1
ATOM 8912 C C . VAL A 1 1157 ? 22.162 17.889 -5.237 1.00 50.25 1157 VAL A C 1
ATOM 8914 O O . VAL A 1 1157 ? 22.846 17.983 -4.219 1.00 50.25 1157 VAL A O 1
ATOM 8917 N N . ARG A 1 1158 ? 22.710 17.821 -6.460 1.00 49.91 1158 ARG A N 1
ATOM 8918 C CA . ARG A 1 1158 ? 24.165 17.812 -6.690 1.00 49.91 1158 ARG A CA 1
ATOM 8919 C C . ARG A 1 1158 ? 24.829 19.170 -6.452 1.00 49.91 1158 ARG A C 1
ATOM 8921 O O . ARG A 1 1158 ? 25.928 19.223 -5.907 1.00 49.91 1158 ARG A O 1
ATOM 8928 N N . ALA A 1 1159 ? 24.180 20.272 -6.830 1.00 48.66 1159 ALA A N 1
ATOM 8929 C CA . ALA A 1 1159 ? 24.700 21.623 -6.605 1.00 48.66 1159 ALA A CA 1
ATOM 8930 C C . ALA A 1 1159 ? 24.891 21.922 -5.107 1.00 48.66 1159 ALA A C 1
ATOM 8932 O O . ALA A 1 1159 ? 25.929 22.450 -4.710 1.00 48.66 1159 ALA A O 1
ATOM 8933 N N . LEU A 1 1160 ? 23.933 21.519 -4.267 1.00 48.16 1160 LEU A N 1
ATOM 8934 C CA . LEU A 1 1160 ? 24.016 21.651 -2.809 1.00 48.16 1160 LEU A CA 1
ATOM 8935 C C . LEU A 1 1160 ? 25.143 20.804 -2.195 1.00 48.16 1160 LEU A C 1
ATOM 8937 O O . LEU A 1 1160 ? 25.778 21.234 -1.232 1.00 48.16 1160 LEU A O 1
ATOM 8941 N N . GLU A 1 1161 ? 25.423 19.623 -2.751 1.00 50.25 1161 GLU A N 1
ATOM 8942 C CA . GLU A 1 1161 ? 26.517 18.760 -2.292 1.00 50.25 1161 GLU A CA 1
ATOM 8943 C C . GLU A 1 1161 ? 27.894 19.370 -2.599 1.00 50.25 1161 GLU A C 1
ATOM 8945 O O . GLU A 1 1161 ? 28.753 19.444 -1.717 1.00 50.25 1161 GLU A O 1
ATOM 8950 N N . VAL A 1 1162 ? 28.076 19.883 -3.821 1.00 46.22 1162 VAL A N 1
ATOM 8951 C CA . VAL A 1 1162 ? 29.300 20.593 -4.225 1.00 46.22 1162 VAL A CA 1
ATOM 8952 C C . VAL A 1 1162 ? 29.505 21.836 -3.360 1.00 46.22 1162 VAL A C 1
ATOM 8954 O O . VAL A 1 1162 ? 30.613 22.079 -2.886 1.00 46.22 1162 VAL A O 1
ATOM 8957 N N . LEU A 1 1163 ? 28.437 22.591 -3.082 1.00 45.06 1163 LEU A N 1
ATOM 8958 C CA . LEU A 1 1163 ? 28.495 23.748 -2.189 1.00 45.06 1163 LEU A CA 1
ATOM 8959 C C . LEU A 1 1163 ? 28.882 23.359 -0.755 1.00 45.06 1163 LEU A C 1
ATOM 8961 O O . LEU A 1 1163 ? 29.677 24.070 -0.150 1.00 45.06 1163 LEU A O 1
ATOM 8965 N N . ARG A 1 1164 ? 28.400 22.227 -0.220 1.00 45.06 1164 ARG A N 1
ATOM 8966 C CA . ARG A 1 1164 ? 28.803 21.722 1.108 1.00 45.06 1164 ARG A CA 1
ATOM 8967 C C . ARG A 1 1164 ? 30.272 21.305 1.165 1.00 45.06 1164 ARG A C 1
ATOM 8969 O O . ARG A 1 1164 ? 30.946 21.656 2.130 1.00 45.06 1164 ARG A O 1
ATOM 8976 N N . GLN A 1 1165 ? 30.780 20.607 0.146 1.00 46.06 1165 GLN A N 1
ATOM 8977 C CA . GLN A 1 1165 ? 32.207 20.261 0.064 1.00 46.06 1165 GLN A CA 1
ATOM 8978 C C . GLN A 1 1165 ? 33.080 21.518 -0.025 1.00 46.06 1165 GLN A C 1
ATOM 8980 O O . GLN A 1 1165 ? 34.048 21.651 0.720 1.00 46.06 1165 GLN A O 1
ATOM 8985 N N . MET A 1 1166 ? 32.685 22.485 -0.859 1.00 41.88 1166 MET A N 1
ATOM 8986 C CA . MET A 1 1166 ? 33.376 23.771 -0.958 1.00 41.88 1166 MET A CA 1
ATOM 8987 C C . MET A 1 1166 ? 33.328 24.554 0.361 1.00 41.88 1166 MET A C 1
ATOM 8989 O O . MET A 1 1166 ? 34.321 25.170 0.733 1.00 41.88 1166 MET A O 1
ATOM 8993 N N . TRP A 1 1167 ? 32.211 24.522 1.094 1.00 41.31 1167 TRP A N 1
ATOM 8994 C CA . TRP A 1 1167 ? 32.085 25.199 2.389 1.00 41.31 1167 TRP A CA 1
ATOM 8995 C C . TRP A 1 1167 ? 32.976 24.568 3.467 1.00 41.31 1167 TRP A C 1
ATOM 8997 O O . TRP A 1 1167 ? 33.556 25.295 4.270 1.00 41.31 1167 TRP A O 1
ATOM 9007 N N . GLY A 1 1168 ? 33.133 23.239 3.459 1.00 37.91 1168 GLY A N 1
ATOM 9008 C CA . GLY A 1 1168 ? 34.088 22.531 4.318 1.00 37.91 1168 GLY A CA 1
ATOM 9009 C C . GLY A 1 1168 ? 35.538 22.938 4.035 1.00 37.91 1168 GLY A C 1
ATOM 9010 O O . GLY A 1 1168 ? 36.265 23.303 4.955 1.00 37.91 1168 GLY A O 1
ATOM 9011 N N . GLU A 1 1169 ? 35.929 23.001 2.759 1.00 37.22 1169 GLU A N 1
ATOM 9012 C CA . GLU A 1 1169 ? 37.263 23.474 2.353 1.00 37.22 1169 GLU A CA 1
ATOM 9013 C C . GLU A 1 1169 ? 37.500 24.964 2.672 1.00 37.22 1169 GLU A C 1
ATOM 9015 O O . GLU A 1 1169 ? 38.631 25.370 2.950 1.00 37.22 1169 GLU A O 1
ATOM 9020 N N . PHE A 1 1170 ? 36.451 25.794 2.640 1.00 39.16 1170 PHE A N 1
ATOM 9021 C CA . PHE A 1 1170 ? 36.518 27.199 3.057 1.00 39.16 1170 PHE A CA 1
ATOM 9022 C C . PHE A 1 1170 ? 36.654 27.342 4.579 1.00 39.16 1170 PHE A C 1
ATOM 9024 O O . PHE A 1 1170 ? 37.444 28.167 5.029 1.00 39.16 1170 PHE A O 1
ATOM 9031 N N . ALA A 1 1171 ? 35.954 26.519 5.365 1.00 37.53 1171 ALA A N 1
ATOM 9032 C CA . ALA A 1 1171 ? 36.049 26.516 6.826 1.00 37.53 1171 ALA A CA 1
ATOM 9033 C C . ALA A 1 1171 ? 37.429 26.050 7.333 1.00 37.53 1171 ALA A C 1
ATOM 9035 O O . ALA A 1 1171 ? 37.919 26.561 8.337 1.00 37.53 1171 ALA A O 1
ATOM 9036 N N . GLU A 1 1172 ? 38.099 25.139 6.618 1.00 33.75 1172 GLU A N 1
ATOM 9037 C CA . GLU A 1 1172 ? 39.478 24.726 6.925 1.00 33.75 1172 GLU A CA 1
ATOM 9038 C C . GLU A 1 1172 ? 40.536 25.783 6.563 1.00 33.75 1172 GLU A C 1
ATOM 9040 O O . GLU A 1 1172 ? 41.656 25.748 7.079 1.00 33.75 1172 GLU A O 1
ATOM 9045 N N . ARG A 1 1173 ? 40.207 26.741 5.685 1.00 33.59 1173 ARG A N 1
ATOM 9046 C CA . ARG A 1 1173 ? 41.135 27.792 5.229 1.00 33.59 1173 ARG A CA 1
ATOM 9047 C C . ARG A 1 1173 ? 41.047 29.111 6.004 1.00 33.59 1173 ARG A C 1
ATOM 9049 O O . ARG A 1 1173 ? 41.854 29.998 5.717 1.00 33.59 1173 ARG A O 1
ATOM 9056 N N . GLY A 1 1174 ? 40.191 29.181 7.027 1.00 34.34 1174 GLY A N 1
ATOM 9057 C CA . GLY A 1 1174 ? 40.069 30.315 7.950 1.00 34.34 1174 GLY A CA 1
ATOM 9058 C C . GLY A 1 1174 ? 38.988 31.307 7.560 1.00 34.34 1174 GLY A C 1
ATOM 9059 O O . GLY A 1 1174 ? 39.129 31.936 6.487 1.00 34.34 1174 GLY A O 1
#

pLDDT: mean 77.36, std 20.23, range [29.56, 98.38]

Foldseek 3Di:
DFPADPPAQDQDDDDQLLCVLPVCLCPDLCNLCLRVLLSLCLGRVWQEEEEEPQFLNSSPSSNLRSCVVNVDQHAGEYEDQQQDDPVGDGHDPVRVVNVVVSCVPVPVPHNYDYHNDHLLVCLVVADFQAHQEYEYDYAQALVVSVCNCVSCVRRHHQQHKYKYALLAPVSPTNSVVNLVVQVVVFQWDKANGSNIMIITRNNDNVSPVSCRDPVVVVCSVVSVVVSVVSVVVVVVVCVVVVVVVVVVVVVVVVVVVVVVVVVVVVVVVVVVVVVVVVVVVVVVVVVVVPDDDDDDDDPVPVVVVVVVVVVVVVVVVVPDDDPDVPVVVVVVVVVVVVVVVVVVVVVVLVVLCVQLVLLFDQVLQCVQPVVCVVVQDRSSSCCSVPVQVVQRDRDDQARSVVQCVVPVVCVVVVDRSSSCQFPPQLVVQHGRHLQARQVVLCVPDVCCVVVPTGSSSCCSPPVVLVVNHTDPVSLVVVVVDDPDFPPPQWAFPWKWKAALVGDIDTDDLLRDDQPQAQEEEEEDEQTFKYFQAAPCLLVLLLLLVCCLQQVVQFDPPDDSQNLSVLLVVLLQVVLVVAPASAAAQLVSQLVSCCVGRVDDSVVSNVVSVVSLVVSLVLLLVGMEGHVVVVVSVVVQVPDPNHHQYAYEYADNHDPVSVLSSCVSNPHDSPHHYHYCNVVSHALQPQNRSVVVVCVVVVHDLSNYEYEEQDCHSQNPNSSNSSHMYMHTDIDDDPYDHPPPDDLVCPLVLVVSLLVRLLVCLVVLQDDDPDVLLSLLLSLLSNLLLLLLLLLQQLQSVCSSFLHQEAEEEDLLSVLSLLLLVLQQCLNPNPSRHHYDYDQADLQLQLLLLDPQPDLQSCVLLCLVQQKFFLLLVCLSNLHDLVVCQVLCVVLVGGRLDIDHRLSPDVSNVSSSVDPVNRVVSVVVSVVLLLQSCLACPPVAGPDAAHHYEYADAACSNVQSVCSSVVVHAYEYEYCHHDDHSHDGRPRYHYDHLAAYVNVVGDLPFDDDRLLVVLLSRAQDFHFNGWDDDPSHIDTDGDDDDGAPHSSSVSSSSSSSVNSNSSSNSCSSSSHGSNSCHNVSNVVSNCCLLANRLSSLVSSLRDFDDDSRSDPPPDRLCSDQDPCVVLVVLPGDDDDDDQDVVNVVSPDGPSCPSSNNSVSVVVVVVVVVVVVVVD